Protein AF-0000000084352469 (afdb_homodimer)

Sequence (1058 aa):
MGDYVSKYDEYLSVIFANDKFYKTGNELNQILQEKFQITSSNARKIISRACSKGILQSSHPITFGNGQYVYYKNKTSLSINVIKEITKKNRPPVYHLLNLLDASEGIISYYEGLKITASPLRKEKEKSNTLNEILYMLEYLGVVETTTDSGITYIILSSVSNKVIPLMYQHRSNMIMDCFFIPDVRNWLIKHNFIDNKYIVYRNQTLPSKGAEHNNYIWDAFAYTNTTGYNTTLGNSIERDEKKTLVVLDIVIHRSYMSCDVQGFLRRVQAVRSSATRERKILPIVVYQEISSHAFSQLKSLGFIMLNLGSIFGENIYPIIHKIKEIKSSILNDWGTSEEIVENVDATLSEMEKSGQSINLGNMKGDLFEVLMYPLIKIIHPHASIELGKVLKRKEVDGTHREYEYDVIVRDFQNEEIIVYEFKGKNSKIEIPLKPHDKPNTVKWFFNTTLPFAREELQKQNSFPVKGCYITTARFSADALKVLNNINTHKNVKPETHDVFYDGEKLLQLLEGKREKHIIDVLKKYYIHMGDYVSKYDEYLSVIFANDKFYKTGNELNQILQEKFQITSSNARKIISRACSKGILQSSHPITFGNGQYVYYKNKTSLSINVIKEITKKNRPPVYHLLNLLDASEGIISYYEGLKITASPLRKEKEKSNTLNEILYMLEYLGVVETTTDSGITYIILSSVSNKVIPLMYQHRSNMIMDCFFIPDVRNWLIKHNFIDNKYIVYRNQTLPSKGAEHNNYIWDAFAYTNTTGYNTTLGNSIERDEKKTLVVLDIVIHRSYMSCDVQGFLRRVQAVRSSATRERKILPIVVYQEISSHAFSQLKSLGFIMLNLGSIFGENIYPIIHKIKEIKSSILNDWGTSEEIVENVDATLSEMEKSGQSINLGNMKGDLFEVLMYPLIKIIHPHASIELGKVLKRKEVDGTHREYEYDVIVRDFQNEEIIVYEFKGKNSKIEIPLKPHDKPNTVKWFFNTTLPFAREELQKQNSFPVKGCYITTARFSADALKVLNNINTHKNVKPETHDVFYDGEKLLQLLEGKREKHIIDVLKKYYIH

Organism: NCBI:txid482461

Solvent-accessible surface area (backbone atoms only — not comparable to full-atom values): 55214 Å² total; per-residue (Å²): 132,79,84,75,76,47,74,63,54,53,48,53,46,51,61,41,64,79,35,99,57,72,40,42,49,66,54,49,32,49,51,44,23,69,74,69,70,48,53,69,68,56,29,49,51,50,53,52,50,32,36,75,71,53,60,30,34,62,42,70,92,44,55,58,42,94,80,29,34,40,34,33,47,53,97,58,76,79,45,72,67,57,49,38,62,54,20,53,76,44,32,46,40,59,23,28,43,53,52,48,26,63,74,43,82,29,42,44,41,49,49,54,48,31,38,29,38,42,18,41,79,55,88,79,53,92,85,59,63,38,54,66,59,54,48,49,50,36,39,73,66,59,50,35,46,74,50,72,55,98,90,40,45,32,42,30,33,49,91,48,58,90,55,44,68,68,48,50,54,52,49,52,52,38,40,26,52,35,23,58,49,44,63,30,52,49,50,51,34,39,71,25,24,65,31,68,48,90,63,63,47,56,29,39,51,68,48,49,64,48,55,22,77,54,90,51,32,65,28,43,22,39,35,38,17,54,26,87,29,77,42,80,66,72,57,89,75,69,72,57,69,86,81,36,30,38,32,40,33,49,64,38,48,72,48,67,36,40,52,44,53,50,51,8,50,49,49,43,52,52,51,54,32,65,70,39,95,55,82,52,49,40,43,52,35,38,37,29,66,38,65,37,72,68,26,50,53,52,36,56,63,33,14,35,32,39,44,42,49,42,64,47,60,12,50,57,45,56,63,41,53,54,49,49,54,51,48,52,50,22,61,76,64,66,69,52,51,55,64,55,47,47,50,50,47,47,52,41,52,50,51,32,53,57,20,28,29,49,76,68,36,40,57,50,52,23,53,49,38,51,57,57,45,47,48,53,49,42,67,76,40,73,83,35,50,74,40,71,43,44,72,50,74,44,75,43,95,87,68,48,75,47,70,53,77,34,55,32,39,34,42,31,69,87,79,48,31,29,40,39,37,43,70,44,48,36,54,38,87,42,65,38,36,36,66,49,53,87,39,83,80,16,52,30,15,43,68,67,41,51,44,53,51,46,39,58,61,49,43,72,77,35,86,43,53,51,22,42,30,43,40,32,29,20,36,62,30,73,70,28,44,53,52,49,57,54,49,48,68,35,73,74,37,24,44,94,88,51,66,29,60,27,35,37,67,54,42,50,52,54,34,56,75,67,68,40,61,68,62,49,50,48,40,48,71,73,32,41,119,131,80,83,76,75,48,75,63,54,55,49,54,48,50,56,46,67,76,56,63,73,64,39,42,49,66,54,50,33,48,52,44,22,70,74,70,70,47,52,68,69,56,31,50,50,51,53,53,48,32,37,75,72,52,60,31,36,63,43,71,90,44,56,57,41,94,80,29,35,40,34,29,44,55,95,58,74,79,45,71,68,56,50,37,61,54,19,54,79,45,32,47,42,58,24,28,43,53,51,49,25,63,75,43,83,30,43,43,42,50,48,54,49,32,37,30,38,43,18,42,78,54,85,81,52,94,83,57,63,39,54,66,60,53,48,50,50,35,40,75,68,59,50,35,45,74,51,71,54,96,90,39,45,33,41,28,32,49,89,48,58,91,56,43,67,68,48,50,56,51,49,52,52,38,39,26,52,35,23,57,50,44,63,29,50,50,49,52,34,40,72,25,23,65,30,68,48,91,63,62,48,57,30,39,51,70,46,49,64,46,54,24,75,53,92,50,31,64,28,43,22,39,37,40,17,55,28,88,27,75,42,79,69,72,56,89,77,68,75,56,67,87,78,34,29,37,33,38,34,48,64,38,50,71,47,68,36,38,52,46,52,50,52,9,50,49,50,42,52,50,52,52,32,64,70,38,93,55,84,51,48,40,44,53,34,39,38,28,65,40,66,37,72,67,26,50,53,50,35,56,63,36,15,34,32,37,44,42,48,41,64,48,59,12,49,57,44,54,62,40,54,54,50,48,54,51,49,53,52,22,61,74,64,66,69,50,53,55,64,55,49,49,51,50,49,46,53,41,53,49,50,33,53,57,18,28,29,50,75,64,38,41,57,50,53,22,51,48,38,49,57,57,43,47,49,54,50,43,67,78,39,74,84,35,50,74,38,71,43,43,71,50,73,44,76,43,93,89,68,47,76,48,70,51,77,36,56,32,39,34,44,31,69,88,79,49,31,29,40,40,37,44,71,44,48,38,54,39,89,43,65,38,36,36,67,50,55,86,38,84,80,17,51,30,16,44,68,67,41,51,45,52,52,46,38,59,60,49,42,73,78,35,89,44,55,52,21,40,29,42,40,30,27,21,36,62,30,74,71,29,44,54,51,48,57,53,48,48,68,34,72,74,36,24,45,94,87,52,66,28,60,28,35,37,67,56,43,48,51,53,34,57,74,67,67,41,60,68,61,48,50,48,40,47,72,74,33,41,120

pLDDT: mean 88.47, std 11.23, range [29.95, 98.5]

Radius of gyration: 36.57 Å; Cα contacts (8 Å, |Δi|>4): 1790; chains: 2; bounding box: 92×133×80 Å

Foldseek 3Di:
DPPPCDPLLVVLLVVQVVDVAKDKLVRQLVVCCVVVVDDSVVSSVSVVVCCVVQQKPWLPPFALAPRIIIIHGGPDACDLVNNLVSNVPHPVLLNLLSVVCVVLVFKAWPLVSCLLSVAFQDDDDPRGDHSVNSLVSCVVSQQWDWDDDPRIIMIGGNVCVVVVVVSVVLNLLQLLLQQLCVVLVVVVCCVVQVAVDPDKDAQHNLPSSDFDDDPRGGARMKGWGPPPDPPPPPDPVVPDSPQTEMETEDTHESDAAEPSSLVSNVSNVVVNQVVDPDRHHYAYEYEYQHYDPVNVVSCVVVVHHYHHPCVVQNVLVVVLSVLVSVLVSCVSVVPDDLVSNLVSLLVSLVSCVVSVCCPSSVSSNFVSVLSNCVNVVCLLAVPKDKDAFDKDWDQDPVRDIDIDTFGMWIQRVVQQAIETEAEGQAAQADEAEQDDCVDPRHVNVVPVPVQVVVQVRVCVPGVGQYAAAYEYQYHYDPVNVVVQVVQQPDPSHADPRDGRYYYNVRVLVVCVVVVVVSSNVSCVVRGHD/DPPPCDPLLVVLLVVQVPDDFKDKLVRQLVVCCVVVVDDSVVSSVSVVVSCVVQQKPWLPPFALAPRIIMIGGGPDACDLVNNLVSNVPHPVLLNLLSVVCVVLVFKAWPLVSCLLSVAFQDDDDPPGDHSVNSLVSCVVSQQWDWDDDPRIIMIGGNVCVVVVVVSVLLNLLQLLLQQLCVVLVVVVCCVVQVAVDPDKDAQHNLPSSDFDDDPRGGARMKGWGPPVDPPPDPDPVPPDSQQTEMETEDTHESDAAEPSSLVSNVSNVVVNQVPDPDRHHYAYEYEYQHYDPVSVVSCVVVVHHYHHPCVVQNVLVVVLSVLVSVLVSCVVVVPDDLVSNLVSLLVSLVSCVVSVCCPSSVSSNFVSVLSNCVNVVCLLAVPKDKDAFDKDWDQDPVRDIDIDTFGMWIQRVVQQAIETEAEGQAAQADEAEQDDCVDPRHVNVVPVPVQVVCQVRVCVPGVGQYAAAYEYQYHYDPVNVVVQVVQQVDPSHADPRDGRYYYNVRVLVVCVVVVVVSSNVSCVVRGHD

Secondary structure (DSSP, 8-state):
------HHHHHHHHHHHH----EEHHHHHHHHHHHH---HHHHHHHHHHHHHTTSEEE-TT--SSTT--EEEETT----HHHHHHHHHHH-HHHHHHHHHHHHTTTEEEHHHHHHHHT--SS--STTPPPHHHHHHHHHHTTSEEEEEETTEEEEEEGGGGGGHHHHHHHHHHHHHHHHHTHHHHHHHHHHTTS--SS--EE--SSSTT--EEETTEEESEEEEESTTS-----SSGGG-GGGSEEEEEEEEEEEEE-HHHHHHHHHHHHHHHHHSSS---EEEEEEEEEE-HHHHHHHHHHT-EEEEHHHHH-TTHHHHHHHHHHHHHHHHTT-S-HHHHHHHHHHHHHHHHHHT-TTTTHHHHHHHHHHHHHHHHHHH-TTSEEEEEEEEEEE-TTS-EEEEEEEEEEEETTTTEEEEEEEE---TT-EE-S--SSSSSSHHIIIIIIHHHHHHHHTTT--SPEEEEEEESSEEPHHHHHHHHHHTT-TTTS-SSS-SEE-HHHHHHHHHHTT-HHHHHHHHHHT--/------HHHHHHHHHHHHS-SEEEHHHHHHHHHHHH---HHHHHHHHHHHHHTTSEEE-TT--SSTT--EEEETT----HHHHHHHHHHH-HHHHHHHHHHHHTTTEEEHHHHHHHHT--SS--STTPPPHHHHHHHHHHTTSEEEEEETTEEEEEEGGGGGGHHHHHHHHHHHHHHHHHTHHHHHHHHHHTTS--SS--EE--SSSTT--EEETTEEESEEEEESTTS--S--SS-TT-GGGSEEEEEEEEEEEEE-HHHHHHHHHHHHHHHHHSSS---EEEEEEEEEE-HHHHHHHHHHT-EEEEHHHHH-TTHHHHHHHHHHHHHHHHTT-S-HHHHHHHHHHHHHHHHHHT-TTTTHHHHHHHHHHHHHHHHHHH-TTSEEEEEEEEEEE-TTS-EEEEEEEEEEEETTTTEEEEEEEE---TT-EE-S--SSSSSSHHIIIIIIHHHHHHHHTTT--SPEEEEEEESSEEPHHHHHHHHHHTT-TTTS-SSS-SEE-HHHHHHHHHHTT-HHHHHHHHHHT--

Structure (mmCIF, N/CA/C/O backbone):
data_AF-0000000084352469-model_v1
#
loop_
_entity.id
_entity.type
_entity.pdbx_description
1 polymer 'Restriction endonuclease'
#
loop_
_atom_site.group_PDB
_atom_site.id
_atom_site.type_symbol
_atom_site.label_atom_id
_atom_site.label_alt_id
_atom_site.label_comp_id
_atom_site.label_asym_id
_atom_site.label_entity_id
_atom_site.label_seq_id
_atom_site.pdbx_PDB_ins_code
_atom_site.Cartn_x
_atom_site.Cartn_y
_atom_site.Cartn_z
_atom_site.occupancy
_atom_site.B_iso_or_equiv
_atom_site.auth_seq_id
_atom_site.auth_comp_id
_atom_site.auth_asym_id
_atom_site.auth_atom_id
_atom_site.pdbx_PDB_model_num
ATOM 1 N N . MET A 1 1 ? 43.906 58.094 33.781 1 30.03 1 MET A N 1
ATOM 2 C CA . MET A 1 1 ? 44.281 56.688 34.031 1 30.03 1 MET A CA 1
ATOM 3 C C . MET A 1 1 ? 44.125 55.844 32.781 1 30.03 1 MET A C 1
ATOM 5 O O . MET A 1 1 ? 43.031 55.75 32.219 1 30.03 1 MET A O 1
ATOM 9 N N . GLY A 1 2 ? 44.938 55.844 31.859 1 39.16 2 GLY A N 1
ATOM 10 C CA . GLY A 1 2 ? 45 55.219 30.531 1 39.16 2 GLY A CA 1
ATOM 11 C C . GLY A 1 2 ? 44.562 53.75 30.531 1 39.16 2 GLY A C 1
ATOM 12 O O . GLY A 1 2 ? 45 52.969 31.375 1 39.16 2 GLY A O 1
ATOM 13 N N . ASP A 1 3 ? 43.312 53.344 30.188 1 45.88 3 ASP A N 1
ATOM 14 C CA . ASP A 1 3 ? 42.656 52.031 30.266 1 45.88 3 ASP A CA 1
ATOM 15 C C . ASP A 1 3 ? 43.625 50.938 29.797 1 45.88 3 ASP A C 1
ATOM 17 O O . ASP A 1 3 ? 44.062 50.906 28.656 1 45.88 3 ASP A O 1
ATOM 21 N N . TYR A 1 4 ? 44.625 50.5 30.469 1 51.53 4 TYR A N 1
ATOM 22 C CA . TYR A 1 4 ? 45.531 49.375 30.297 1 51.53 4 TYR A CA 1
ATOM 23 C C . TYR A 1 4 ? 44.781 48.156 29.797 1 51.53 4 TYR A C 1
ATOM 25 O O . TYR A 1 4 ? 43.938 47.594 30.5 1 51.53 4 TYR A O 1
ATOM 33 N N . VAL A 1 5 ? 44.719 48.062 28.484 1 68.5 5 VAL A N 1
ATOM 34 C CA . VAL A 1 5 ? 44.125 46.875 27.844 1 68.5 5 VAL A CA 1
ATOM 35 C C . VAL A 1 5 ? 44.938 45.625 28.219 1 68.5 5 VAL A C 1
ATOM 37 O O . VAL A 1 5 ? 46.125 45.562 27.969 1 68.5 5 VAL A O 1
ATOM 40 N N . SER A 1 6 ? 44.438 44.75 29.109 1 82.94 6 SER A N 1
ATOM 41 C CA . SER A 1 6 ? 45.094 43.5 29.562 1 82.94 6 SER A CA 1
ATOM 42 C C . SER A 1 6 ? 45.438 42.594 28.391 1 82.94 6 SER A C 1
ATOM 44 O O . SER A 1 6 ? 44.844 42.719 27.328 1 82.94 6 SER A O 1
ATOM 46 N N . LYS A 1 7 ? 46.594 41.875 28.469 1 89.38 7 LYS A N 1
ATOM 47 C CA . LYS A 1 7 ? 47 40.906 27.453 1 89.38 7 LYS A CA 1
ATOM 48 C C . LYS A 1 7 ? 45.844 39.969 27.078 1 89.38 7 LYS A C 1
ATOM 50 O O . LYS A 1 7 ? 45.781 39.5 25.953 1 89.38 7 LYS A O 1
ATOM 55 N N . TYR A 1 8 ? 45.031 39.719 28.078 1 90.81 8 TYR A N 1
ATOM 56 C CA . TYR A 1 8 ? 43.906 38.875 27.828 1 90.81 8 TYR A CA 1
ATOM 57 C C . TYR A 1 8 ? 42.875 39.531 26.922 1 90.81 8 TYR A C 1
ATOM 59 O O . TYR A 1 8 ? 42.375 38.938 25.969 1 90.81 8 TYR A O 1
ATOM 67 N N . ASP A 1 9 ? 42.625 40.875 27.172 1 90.19 9 ASP A N 1
ATOM 68 C CA . ASP A 1 9 ? 41.656 41.625 26.375 1 90.19 9 ASP A CA 1
ATOM 69 C C . ASP A 1 9 ? 42.125 41.75 24.922 1 90.19 9 ASP A C 1
ATOM 71 O O . ASP A 1 9 ? 41.312 41.688 24.016 1 90.19 9 ASP A O 1
ATOM 75 N N . GLU A 1 10 ? 43.344 41.938 24.734 1 88.25 10 GLU A N 1
ATOM 76 C CA . GLU A 1 10 ? 43.906 42.031 23.391 1 88.25 10 GLU A CA 1
ATOM 77 C C . GLU A 1 10 ? 43.75 40.719 22.656 1 88.25 10 GLU A C 1
ATOM 79 O O . GLU A 1 10 ? 43.406 40.688 21.469 1 88.25 10 GLU A O 1
ATOM 84 N N . TYR A 1 11 ? 44 39.656 23.375 1 90.75 11 TYR A N 1
ATOM 85 C CA . TYR A 1 11 ? 43.906 38.344 22.75 1 90.75 11 TYR A CA 1
ATOM 86 C C . TYR A 1 11 ? 42.469 38 22.375 1 90.75 11 TYR A C 1
ATOM 88 O O . TYR A 1 11 ? 42.219 37.469 21.281 1 90.75 11 TYR A O 1
ATOM 96 N N . LEU A 1 12 ? 41.594 38.25 23.219 1 89.5 12 LEU A N 1
ATOM 97 C CA . LEU A 1 12 ? 40.156 38 22.953 1 89.5 12 LEU A CA 1
ATOM 98 C C . LEU A 1 12 ? 39.688 38.844 21.781 1 89.5 12 LEU A C 1
ATOM 100 O O . LEU A 1 12 ? 38.875 38.344 20.969 1 89.5 12 LEU A O 1
ATOM 104 N N . SER A 1 13 ? 40.156 40.031 21.719 1 85.44 13 SER A N 1
ATOM 105 C CA . SER A 1 13 ? 39.781 40.906 20.594 1 85.44 13 SER A CA 1
ATOM 106 C C . SER A 1 13 ? 40.281 40.344 19.281 1 85.44 13 SER A C 1
ATOM 108 O O . SER A 1 13 ? 39.625 40.438 18.25 1 85.44 13 SER A O 1
ATOM 110 N N . VAL A 1 14 ? 41.406 39.719 19.328 1 84.75 14 VAL A N 1
ATOM 111 C CA . VAL A 1 14 ? 42.031 39.156 18.125 1 84.75 14 VAL A CA 1
ATOM 112 C C . VAL A 1 14 ? 41.25 37.906 17.688 1 84.75 14 VAL A C 1
ATOM 114 O O . VAL A 1 14 ? 41.031 37.688 16.5 1 84.75 14 VAL A O 1
ATOM 117 N N . ILE A 1 15 ? 40.875 37.062 18.688 1 84.62 15 ILE A N 1
ATOM 118 C CA . ILE A 1 15 ? 40.125 35.844 18.391 1 84.62 15 ILE A CA 1
ATOM 119 C C . ILE A 1 15 ? 38.844 36.156 17.672 1 84.62 15 ILE A C 1
ATOM 121 O O . ILE A 1 15 ? 38.438 35.469 16.734 1 84.62 15 ILE A O 1
ATOM 125 N N . PHE A 1 16 ? 38.188 37.219 18.031 1 84.19 16 PHE A N 1
ATOM 126 C CA . PHE A 1 16 ? 36.844 37.531 17.5 1 84.19 16 PHE A CA 1
ATOM 127 C C . PHE A 1 16 ? 36.938 38.562 16.391 1 84.19 16 PHE A C 1
ATOM 129 O O . PHE A 1 16 ? 35.938 38.906 15.766 1 84.19 16 PHE A O 1
ATOM 136 N N . ALA A 1 17 ? 38.156 39.281 16.172 1 72.56 17 ALA A N 1
ATOM 137 C CA . ALA A 1 17 ? 38.344 40.188 15.047 1 72.56 17 ALA A CA 1
ATOM 138 C C . ALA A 1 17 ? 38.406 39.438 13.727 1 72.56 17 ALA A C 1
ATOM 140 O O . ALA A 1 17 ? 37.906 39.938 12.703 1 72.56 17 ALA A O 1
ATOM 141 N N . ASN A 1 18 ? 39.219 38.531 13.664 1 57.09 18 ASN A N 1
ATOM 142 C CA . ASN A 1 18 ? 39.438 37.781 12.43 1 57.09 18 ASN A CA 1
ATOM 143 C C . ASN A 1 18 ? 38.219 36.906 12.078 1 57.09 18 ASN A C 1
ATOM 145 O O . ASN A 1 18 ? 38.062 36.5 10.922 1 57.09 18 ASN A O 1
ATOM 149 N N . ASP A 1 19 ? 37.625 36.375 13.117 1 52.66 19 ASP A N 1
ATOM 150 C CA . ASP A 1 19 ? 36.719 35.281 12.844 1 52.66 19 ASP A CA 1
ATOM 151 C C . ASP A 1 19 ? 35.281 35.75 12.992 1 52.66 19 ASP A C 1
ATOM 153 O O . ASP A 1 19 ? 34.906 36.375 13.992 1 52.66 19 ASP A O 1
ATOM 157 N N . LYS A 1 20 ? 34.531 35.969 12.023 1 56.22 20 LYS A N 1
ATOM 158 C CA . LYS A 1 20 ? 33.125 36.188 11.914 1 56.22 20 LYS A CA 1
ATOM 159 C C . LYS A 1 20 ? 32.344 35.562 13.07 1 56.22 20 LYS A C 1
ATOM 161 O O . LYS A 1 20 ? 31.125 35.562 13.086 1 56.22 20 LYS A O 1
ATOM 166 N N . PHE A 1 21 ? 32.906 34.469 13.953 1 67.25 21 PHE A N 1
ATOM 167 C CA . PHE A 1 21 ? 32.281 33.25 14.484 1 67.25 21 PHE A CA 1
ATOM 168 C C . PHE A 1 21 ? 32 33.406 15.977 1 67.25 21 PHE A C 1
ATOM 170 O O . PHE A 1 21 ? 32.531 34.312 16.625 1 67.25 21 PHE A O 1
ATOM 177 N N . TYR A 1 22 ? 31.172 32.906 16.656 1 78.31 22 TYR A N 1
ATOM 178 C CA . TYR A 1 22 ? 30.812 32.656 18.047 1 78.31 22 TYR A CA 1
ATOM 179 C C . TYR A 1 22 ? 31.703 31.562 18.641 1 78.31 22 TYR A C 1
ATOM 181 O O . TYR A 1 22 ? 32.375 30.844 17.906 1 78.31 22 TYR A O 1
ATOM 189 N N . LYS A 1 23 ? 32.031 31.703 20.016 1 86.12 23 LYS A N 1
ATOM 190 C CA . LYS A 1 23 ? 32.656 30.609 20.766 1 86.12 23 LYS A CA 1
ATOM 191 C C . LYS A 1 23 ? 31.797 30.219 21.969 1 86.12 23 LYS A C 1
ATOM 193 O O . LYS A 1 23 ? 31.219 31.078 22.625 1 86.12 23 LYS A O 1
ATOM 198 N N . THR A 1 24 ? 31.766 28.938 22.188 1 87.88 24 THR A N 1
ATOM 199 C CA . THR A 1 24 ? 31.094 28.5 23.406 1 87.88 24 THR A CA 1
ATOM 200 C C . THR A 1 24 ? 31.953 28.781 24.625 1 87.88 24 THR A C 1
ATOM 202 O O . THR A 1 24 ? 33.156 28.969 24.516 1 87.88 24 THR A O 1
ATOM 205 N N . GLY A 1 25 ? 31.297 28.844 25.734 1 87.56 25 GLY A N 1
ATOM 206 C CA . GLY A 1 25 ? 32.062 29.047 26.969 1 87.56 25 GLY A CA 1
ATOM 207 C C . GLY A 1 25 ? 33.156 28.047 27.156 1 87.56 25 GLY A C 1
ATOM 208 O O . GLY A 1 25 ? 34.281 28.422 27.531 1 87.56 25 GLY A O 1
ATOM 209 N N . ASN A 1 26 ? 32.844 26.859 26.812 1 87.69 26 ASN A N 1
ATOM 210 C CA . ASN A 1 26 ? 33.844 25.797 26.953 1 87.69 26 ASN A CA 1
ATOM 211 C C . ASN A 1 26 ? 35 25.984 25.969 1 87.69 26 ASN A C 1
ATOM 213 O O . ASN A 1 26 ? 36.156 25.797 26.328 1 87.69 26 ASN A O 1
ATOM 217 N N . GLU A 1 27 ? 34.688 26.297 24.812 1 88.62 27 GLU A N 1
ATOM 218 C CA . GLU A 1 27 ? 35.719 26.516 23.797 1 88.62 27 GLU A CA 1
ATOM 219 C C . GLU A 1 27 ? 36.594 27.688 24.172 1 88.62 27 GLU A C 1
ATOM 221 O O . GLU A 1 27 ? 37.844 27.594 24.047 1 88.62 27 GLU A O 1
ATOM 226 N N . LEU A 1 28 ? 36 28.719 24.547 1 90.44 28 LEU A N 1
ATOM 227 C CA . LEU A 1 28 ? 36.75 29.922 24.906 1 90.44 28 LEU A CA 1
ATOM 228 C C . LEU A 1 28 ? 37.625 29.672 26.125 1 90.44 28 LEU A C 1
ATOM 230 O O . LEU A 1 28 ? 38.75 30.141 26.203 1 90.44 28 LEU A O 1
ATOM 234 N N . ASN A 1 29 ? 37.062 28.969 27.078 1 93.06 29 ASN A N 1
ATOM 235 C CA . ASN A 1 29 ? 37.812 28.578 28.281 1 93.06 29 ASN A CA 1
ATOM 236 C C . ASN A 1 29 ? 39.031 27.75 27.938 1 93.06 29 ASN A C 1
ATOM 238 O O . ASN A 1 29 ? 40.125 28.031 28.422 1 93.06 29 ASN A O 1
ATOM 242 N N . GLN A 1 30 ? 38.844 26.844 27.047 1 93.5 30 GLN A N 1
ATOM 243 C CA . GLN A 1 30 ? 39.938 25.984 26.641 1 93.5 30 GLN A CA 1
ATOM 244 C C . GLN A 1 30 ? 41 26.766 25.875 1 93.5 30 GLN A C 1
ATOM 246 O O . GLN A 1 30 ? 42.188 26.562 26.094 1 93.5 30 GLN A O 1
ATOM 251 N N . ILE A 1 31 ? 40.562 27.562 25.031 1 92.44 31 ILE A N 1
ATOM 252 C CA . ILE A 1 31 ? 41.469 28.375 24.234 1 92.44 31 ILE A CA 1
ATOM 253 C C . ILE A 1 31 ? 42.344 29.234 25.141 1 92.44 31 ILE A C 1
ATOM 255 O O . ILE A 1 31 ? 43.531 29.344 24.938 1 92.44 31 ILE A O 1
ATOM 259 N N . LEU A 1 32 ? 41.75 29.828 26.156 1 94.06 32 LEU A N 1
ATOM 260 C CA . LEU A 1 32 ? 42.469 30.703 27.078 1 94.06 32 LEU A CA 1
ATOM 261 C C . LEU A 1 32 ? 43.438 29.891 27.953 1 94.06 32 LEU A C 1
ATOM 263 O O . LEU A 1 32 ? 44.562 30.344 28.219 1 94.06 32 LEU A O 1
ATOM 267 N N . GLN A 1 33 ? 42.938 28.703 28.312 1 95.12 33 GLN A N 1
ATOM 268 C CA . GLN A 1 33 ? 43.812 27.828 29.109 1 95.12 33 GLN A CA 1
ATOM 269 C C . GLN A 1 33 ? 45.062 27.438 28.328 1 95.12 33 GLN A C 1
ATOM 271 O O . GLN A 1 33 ? 46.156 27.453 28.859 1 95.12 33 GLN A O 1
ATOM 276 N N . GLU A 1 34 ? 44.844 27.094 27.172 1 94.38 34 GLU A N 1
ATOM 277 C CA . GLU A 1 34 ? 45.938 26.625 26.344 1 94.38 34 GLU A CA 1
ATOM 278 C C . GLU A 1 34 ? 46.906 27.766 26 1 94.38 34 GLU A C 1
ATOM 280 O O . GLU A 1 34 ? 48.125 27.578 26 1 94.38 34 GLU A O 1
ATOM 285 N N . LYS A 1 35 ? 46.406 28.828 25.734 1 93.69 35 LYS A N 1
ATOM 286 C CA . LYS A 1 35 ? 47.219 29.953 25.281 1 93.69 35 LYS A CA 1
ATOM 287 C C . LYS A 1 35 ? 48 30.562 26.453 1 93.69 35 LYS A C 1
ATOM 289 O O . LYS A 1 35 ? 49.188 30.906 26.297 1 93.69 35 LYS A O 1
ATOM 294 N N . PHE A 1 36 ? 47.375 30.719 27.656 1 94.69 36 PHE A N 1
ATOM 295 C CA . PHE A 1 36 ? 47.969 31.5 28.734 1 94.69 36 PHE A CA 1
ATOM 296 C C . PHE A 1 36 ? 48.344 30.594 29.906 1 94.69 36 PHE A C 1
ATOM 298 O O . PHE A 1 36 ? 48.844 31.062 30.922 1 94.69 36 PHE A O 1
ATOM 305 N N . GLN A 1 37 ? 48.031 29.234 29.812 1 93.94 37 GLN A N 1
ATOM 306 C CA . GLN A 1 37 ? 48.344 28.25 30.844 1 93.94 37 GLN A CA 1
ATOM 307 C C . GLN A 1 37 ? 47.75 28.656 32.188 1 93.94 37 GLN A C 1
ATOM 309 O O . GLN A 1 37 ? 48.469 28.719 33.188 1 93.94 37 GLN A O 1
ATOM 314 N N . ILE A 1 38 ? 46.562 29.031 32.125 1 94.38 38 ILE A N 1
ATOM 315 C CA . ILE A 1 38 ? 45.812 29.422 33.344 1 94.38 38 ILE A CA 1
ATOM 316 C C . ILE A 1 38 ? 44.812 28.328 33.688 1 94.38 38 ILE A C 1
ATOM 318 O O . ILE A 1 38 ? 44.562 27.406 32.906 1 94.38 38 ILE A O 1
ATOM 322 N N . THR A 1 39 ? 44.344 28.406 34.906 1 94.44 39 THR A N 1
ATOM 323 C CA . THR A 1 39 ? 43.344 27.453 35.344 1 94.44 39 THR A CA 1
ATOM 324 C C . THR A 1 39 ? 42 27.766 34.719 1 94.44 39 THR A C 1
ATOM 326 O O . THR A 1 39 ? 41.75 28.875 34.281 1 94.44 39 THR A O 1
ATOM 329 N N . SER A 1 40 ? 41.094 26.797 34.719 1 94.94 40 SER A N 1
ATOM 330 C CA . SER A 1 40 ? 39.75 26.953 34.219 1 94.94 40 SER A CA 1
ATOM 331 C C . SER A 1 40 ? 39 28.078 34.938 1 94.94 40 SER A C 1
ATOM 333 O O . SER A 1 40 ? 38.281 28.844 34.281 1 94.94 40 SER A O 1
ATOM 335 N N . SER A 1 41 ? 39.188 28.156 36.188 1 93.69 41 SER A N 1
ATOM 336 C CA . SER A 1 41 ? 38.531 29.172 37 1 93.69 41 SER A CA 1
ATOM 337 C C . SER A 1 41 ? 39 30.578 36.625 1 93.69 41 SER A C 1
ATOM 339 O O . SER A 1 41 ? 38.188 31.5 36.531 1 93.69 41 SER A O 1
ATOM 341 N N . ASN A 1 42 ? 40.281 30.719 36.438 1 93.31 42 ASN A N 1
ATOM 342 C CA . ASN A 1 42 ? 40.812 32 36.031 1 93.31 42 ASN A CA 1
ATOM 343 C C . ASN A 1 42 ? 40.344 32.406 34.625 1 93.31 42 ASN A C 1
ATOM 345 O O . ASN A 1 42 ? 40.031 33.562 34.375 1 93.31 42 ASN A O 1
ATOM 349 N N . ALA A 1 43 ? 40.344 31.422 33.781 1 95.06 43 ALA A N 1
ATOM 350 C CA . ALA A 1 43 ? 39.875 31.672 32.438 1 95.06 43 ALA A CA 1
ATOM 351 C C . ALA A 1 43 ? 38.438 32.188 32.438 1 95.06 43 ALA A C 1
ATOM 353 O O . ALA A 1 43 ? 38.094 33.125 31.719 1 95.06 43 ALA A O 1
ATOM 354 N N . ARG A 1 44 ? 37.594 31.625 33.25 1 93.19 44 ARG A N 1
ATOM 355 C CA . ARG A 1 44 ? 36.188 32.031 33.344 1 93.19 44 ARG A CA 1
ATOM 356 C C . ARG A 1 44 ? 36.062 33.469 33.844 1 93.19 44 ARG A C 1
ATOM 358 O O . ARG A 1 44 ? 35.219 34.219 33.375 1 93.19 44 ARG A O 1
ATOM 365 N N . LYS A 1 45 ? 36.906 33.875 34.75 1 93.38 45 LYS A N 1
ATOM 366 C CA . LYS A 1 45 ? 36.906 35.219 35.281 1 93.38 45 LYS A CA 1
ATOM 367 C C . LYS A 1 45 ? 37.344 36.219 34.188 1 93.38 45 LYS A C 1
ATOM 369 O O . LYS A 1 45 ? 36.781 37.312 34.125 1 93.38 45 LYS A O 1
ATOM 374 N N . ILE A 1 46 ? 38.281 35.781 33.469 1 93.25 46 ILE A N 1
ATOM 375 C CA . ILE A 1 46 ? 38.75 36.625 32.375 1 93.25 46 ILE A CA 1
ATOM 376 C C . ILE A 1 46 ? 37.625 36.875 31.375 1 93.25 46 ILE A C 1
ATOM 378 O O . ILE A 1 46 ? 37.438 38 30.938 1 93.25 46 ILE A O 1
ATOM 382 N N . ILE A 1 47 ? 36.938 35.812 31.031 1 93.5 47 ILE A N 1
ATOM 383 C CA . ILE A 1 47 ? 35.844 35.906 30.078 1 93.5 47 ILE A CA 1
ATOM 384 C C . ILE A 1 47 ? 34.75 36.844 30.656 1 93.5 47 ILE A C 1
ATOM 386 O O . ILE A 1 47 ? 34.25 37.719 29.953 1 93.5 47 ILE A O 1
ATOM 390 N N . SER A 1 48 ? 34.438 36.688 31.922 1 91.75 48 SER A N 1
ATOM 391 C CA . SER A 1 48 ? 33.438 37.5 32.594 1 91.75 48 SER A CA 1
ATOM 392 C C . SER A 1 48 ? 33.812 38.969 32.594 1 91.75 48 SER A C 1
ATOM 394 O O . SER A 1 48 ? 32.969 39.844 32.344 1 91.75 48 SER A O 1
ATOM 396 N N . ARG A 1 49 ? 35.062 39.25 32.844 1 91.81 49 ARG A N 1
ATOM 397 C CA . ARG A 1 49 ? 35.562 40.625 32.875 1 91.81 49 ARG A CA 1
ATOM 398 C C . ARG A 1 49 ? 35.531 41.25 31.484 1 91.81 49 ARG A C 1
ATOM 400 O O . ARG A 1 49 ? 35.219 42.438 31.328 1 91.81 49 ARG A O 1
ATOM 407 N N . ALA A 1 50 ? 35.906 40.406 30.547 1 91.62 50 ALA A N 1
ATOM 408 C CA . ALA A 1 50 ? 35.875 40.906 29.172 1 91.62 50 ALA A CA 1
ATOM 409 C C . ALA A 1 50 ? 34.469 41.312 28.766 1 91.62 50 ALA A C 1
ATOM 411 O O . ALA A 1 50 ? 34.281 42.281 28.031 1 91.62 50 ALA A O 1
ATOM 412 N N . CYS A 1 51 ? 33.469 40.531 29.156 1 90.56 51 CYS A N 1
ATOM 413 C CA . CYS A 1 51 ? 32.094 40.875 28.859 1 90.56 51 CYS A CA 1
ATOM 414 C C . CYS A 1 51 ? 31.688 42.188 29.562 1 90.56 51 CYS A C 1
ATOM 416 O O . CYS A 1 51 ? 31.016 43.031 28.969 1 90.56 51 CYS A O 1
ATOM 418 N N . SER A 1 52 ? 32.125 42.375 30.812 1 89.62 52 SER A N 1
ATOM 419 C CA . SER A 1 52 ? 31.812 43.562 31.578 1 89.62 52 SER A CA 1
ATOM 420 C C . SER A 1 52 ? 32.438 44.812 30.938 1 89.62 52 SER A C 1
ATOM 422 O O . SER A 1 52 ? 31.859 45.906 31 1 89.62 52 SER A O 1
ATOM 424 N N . LYS A 1 53 ? 33.562 44.625 30.266 1 88.31 53 LYS A N 1
ATOM 425 C CA . LYS A 1 53 ? 34.281 45.719 29.625 1 88.31 53 LYS A CA 1
ATOM 426 C C . LYS A 1 53 ? 33.75 46 28.234 1 88.31 53 LYS A C 1
ATOM 428 O O . LYS A 1 53 ? 34.125 46.969 27.594 1 88.31 53 LYS A O 1
ATOM 433 N N . GLY A 1 54 ? 32.875 45.062 27.797 1 86.5 54 GLY A N 1
ATOM 434 C CA . GLY A 1 54 ? 32.281 45.25 26.484 1 86.5 54 GLY A CA 1
ATOM 435 C C . GLY A 1 54 ? 33.156 44.75 25.359 1 86.5 54 GLY A C 1
ATOM 436 O O . GLY A 1 54 ? 32.969 45.156 24.203 1 86.5 54 GLY A O 1
ATOM 437 N N . ILE A 1 55 ? 34.156 44 25.688 1 85.69 55 ILE A N 1
ATOM 438 C CA . ILE A 1 55 ? 35.031 43.438 24.672 1 85.69 55 ILE A CA 1
ATOM 439 C C . ILE A 1 55 ? 34.312 42.281 23.938 1 85.69 55 ILE A C 1
ATOM 441 O O . ILE A 1 55 ? 34.469 42.125 22.734 1 85.69 55 ILE A O 1
ATOM 445 N N . LEU A 1 56 ? 33.625 41.5 24.719 1 87.75 56 LEU A N 1
ATOM 446 C CA . LEU A 1 56 ? 32.812 40.406 24.234 1 87.75 56 LEU A CA 1
ATOM 447 C C . LEU A 1 56 ? 31.359 40.594 24.688 1 87.75 56 LEU A C 1
ATOM 449 O O . LEU A 1 56 ? 31.094 41.281 25.672 1 87.75 56 LEU A O 1
ATOM 453 N N . GLN A 1 57 ? 30.5 40 23.938 1 86.94 57 GLN A N 1
ATOM 454 C CA . GLN A 1 57 ? 29.109 39.875 24.344 1 86.94 57 GLN A CA 1
ATOM 455 C C . GLN A 1 57 ? 28.75 38.438 24.672 1 86.94 57 GLN A C 1
ATOM 457 O O . GLN A 1 57 ? 29.266 37.5 24.047 1 86.94 57 GLN A O 1
ATOM 462 N N . SER A 1 58 ? 28.047 38.312 25.672 1 87.75 58 SER A N 1
ATOM 463 C CA . SER A 1 58 ? 27.562 37 26.094 1 87.75 58 SER A CA 1
ATOM 464 C C . SER A 1 58 ? 26.094 36.812 25.75 1 87.75 58 SER A C 1
ATOM 466 O O . SER A 1 58 ? 25.328 37.781 25.734 1 87.75 58 SER A O 1
ATOM 468 N N . SER A 1 59 ? 25.719 35.531 25.453 1 84.94 59 SER A N 1
ATOM 469 C CA . SER A 1 59 ? 24.312 35.219 25.219 1 84.94 59 SER A CA 1
ATOM 470 C C . SER A 1 59 ? 23.516 35.219 26.516 1 84.94 59 SER A C 1
ATOM 472 O O . SER A 1 59 ? 22.312 35 26.516 1 84.94 59 SER A O 1
ATOM 474 N N . HIS A 1 60 ? 24.25 35.438 27.641 1 84.69 60 HIS A N 1
ATOM 475 C CA . HIS A 1 60 ? 23.547 35.5 28.922 1 84.69 60 HIS A CA 1
ATOM 476 C C . HIS A 1 60 ? 22.328 36.406 28.844 1 84.69 60 HIS A C 1
ATOM 478 O O . HIS A 1 60 ? 22.422 37.531 28.297 1 84.69 60 HIS A O 1
ATOM 484 N N . PRO A 1 61 ? 21.172 35.781 29.25 1 86 61 PRO A N 1
ATOM 485 C CA . PRO A 1 61 ? 20.922 34.594 30.094 1 86 61 PRO A CA 1
ATOM 486 C C . PRO A 1 61 ? 20.562 33.344 29.281 1 86 61 PRO A C 1
ATOM 488 O O . PRO A 1 61 ? 20.203 32.312 29.859 1 86 61 PRO A O 1
ATOM 491 N N . ILE A 1 62 ? 20.641 33.469 28 1 84 62 ILE A N 1
ATOM 492 C CA . ILE A 1 62 ? 20.234 32.375 27.141 1 84 62 ILE A CA 1
ATOM 493 C C . ILE A 1 62 ? 21.391 31.375 27.016 1 84 62 ILE A C 1
ATOM 495 O O . ILE A 1 62 ? 22.516 31.75 26.672 1 84 62 ILE A O 1
ATOM 499 N N . THR A 1 63 ? 21.078 30.156 27.297 1 85.19 63 THR A N 1
ATOM 500 C CA . THR A 1 63 ? 22.078 29.109 27.156 1 85.19 63 THR A CA 1
ATOM 501 C C . THR A 1 63 ? 21.828 28.297 25.891 1 85.19 63 THR A C 1
ATOM 503 O O . THR A 1 63 ? 20.703 28.188 25.422 1 85.19 63 THR A O 1
ATOM 506 N N . PHE A 1 64 ? 22.891 27.828 25.281 1 83.94 64 PHE A N 1
ATOM 507 C CA . PHE A 1 64 ? 22.828 27.016 24.078 1 83.94 64 PHE A CA 1
ATOM 508 C C . PHE A 1 64 ? 23.172 25.562 24.391 1 83.94 64 PHE A C 1
ATOM 510 O O . PHE A 1 64 ? 23.969 24.953 23.672 1 83.94 64 PHE A O 1
ATOM 517 N N . GLY A 1 65 ? 22.547 25.078 25.438 1 75 65 GLY A N 1
ATOM 518 C CA . GLY A 1 65 ? 22.734 23.688 25.844 1 75 65 GLY A CA 1
ATOM 519 C C . GLY A 1 65 ? 23.672 23.547 27.031 1 75 65 GLY A C 1
ATOM 520 O O . GLY A 1 65 ? 24.656 24.25 27.141 1 75 65 GLY A O 1
ATOM 521 N N . ASN A 1 66 ? 23.406 22.656 27.891 1 73.88 66 ASN A N 1
ATOM 522 C CA . ASN A 1 66 ? 24.219 22.281 29.047 1 73.88 66 ASN A CA 1
ATOM 523 C C . ASN A 1 66 ? 24.656 23.5 29.828 1 73.88 66 ASN A C 1
ATOM 525 O O . ASN A 1 66 ? 25.828 23.625 30.203 1 73.88 66 ASN A O 1
ATOM 529 N N . GLY A 1 67 ? 23.828 24.5 29.859 1 76.69 67 GLY A N 1
ATOM 530 C CA . GLY A 1 67 ? 24.125 25.688 30.656 1 76.69 67 GLY A CA 1
ATOM 531 C C . GLY A 1 67 ? 25.219 26.547 30.047 1 76.69 67 GLY A C 1
ATOM 532 O O . GLY A 1 67 ? 25.75 27.438 30.703 1 76.69 67 GLY A O 1
ATOM 533 N N . GLN A 1 68 ? 25.484 26.312 28.797 1 81.69 68 GLN A N 1
ATOM 534 C CA . GLN A 1 68 ? 26.609 27.016 28.172 1 81.69 68 GLN A CA 1
ATOM 535 C C . GLN A 1 68 ? 26.141 28.281 27.469 1 81.69 68 GLN A C 1
ATOM 537 O O . GLN A 1 68 ? 25.188 28.25 26.688 1 81.69 68 GLN A O 1
ATOM 542 N N . TYR A 1 69 ? 26.828 29.328 27.812 1 88.56 69 TYR A N 1
ATOM 543 C CA . TYR A 1 69 ? 26.656 30.578 27.078 1 88.56 69 TYR A CA 1
ATOM 544 C C . TYR A 1 69 ? 27.547 30.609 25.844 1 88.56 69 TYR A C 1
ATOM 546 O O . TYR A 1 69 ? 28.531 29.875 25.766 1 88.56 69 TYR A O 1
ATOM 554 N N . VAL A 1 70 ? 27.125 31.359 24.906 1 88.69 70 VAL A N 1
ATOM 555 C CA . VAL A 1 70 ? 27.984 31.625 23.75 1 88.69 70 VAL A CA 1
ATOM 556 C C . VAL A 1 70 ? 28.453 33.062 23.781 1 88.69 70 VAL A C 1
ATOM 558 O O . VAL A 1 70 ? 27.766 33.969 24.297 1 88.69 70 VAL A O 1
ATOM 561 N N . TYR A 1 71 ? 29.656 33.219 23.328 1 88.44 71 TYR A N 1
ATOM 562 C CA . TYR A 1 71 ? 30.281 34.562 23.312 1 88.44 71 TYR A CA 1
ATOM 563 C C . TYR A 1 71 ? 30.594 35 21.891 1 88.44 71 TYR A C 1
ATOM 565 O O . TYR A 1 71 ? 30.969 34.188 21.047 1 88.44 71 TYR A O 1
ATOM 573 N N . TYR A 1 72 ? 30.359 36.188 21.625 1 84.75 72 TYR A N 1
ATOM 574 C CA . TYR A 1 72 ? 30.578 36.75 20.297 1 84.75 72 TYR A CA 1
ATOM 575 C C . TYR A 1 72 ? 31 38.219 20.391 1 84.75 72 TYR A C 1
ATOM 577 O O . TYR A 1 72 ? 31.062 38.781 21.484 1 84.75 72 TYR A O 1
ATOM 585 N N . LYS A 1 73 ? 31.391 38.719 19.125 1 79.31 73 LYS A N 1
ATOM 586 C CA . LYS A 1 73 ? 31.953 40.094 19.078 1 79.31 73 LYS A CA 1
ATOM 587 C C . LYS A 1 73 ? 30.922 41.125 19.531 1 79.31 73 LYS A C 1
ATOM 589 O O . LYS A 1 73 ? 29.734 40.969 19.266 1 79.31 73 LYS A O 1
ATOM 594 N N . ASN A 1 74 ? 31.453 42.156 20.125 1 73.81 74 ASN A N 1
ATOM 595 C CA . ASN A 1 74 ? 30.609 43.25 20.609 1 73.81 74 ASN A CA 1
ATOM 596 C C . ASN A 1 74 ? 29.875 43.938 19.469 1 73.81 74 ASN A C 1
ATOM 598 O O . ASN A 1 74 ? 30.422 44.094 18.375 1 73.81 74 ASN A O 1
ATOM 602 N N . LYS A 1 75 ? 28.562 44.25 19.578 1 65.25 75 LYS A N 1
ATOM 603 C CA . LYS A 1 75 ? 27.688 45 18.672 1 65.25 75 LYS A CA 1
ATOM 604 C C . LYS A 1 75 ? 27.25 44.156 17.5 1 65.25 75 LYS A C 1
ATOM 606 O O . LYS A 1 75 ? 26.922 44.656 16.422 1 65.25 75 LYS A O 1
ATOM 611 N N . THR A 1 76 ? 27.547 42.906 17.625 1 68.31 76 THR A N 1
ATOM 612 C CA . THR A 1 76 ? 27.031 42.031 16.578 1 68.31 76 THR A CA 1
ATOM 613 C C . THR A 1 76 ? 25.812 41.25 17.078 1 68.31 76 THR A C 1
ATOM 615 O O . THR A 1 76 ? 25.734 40.906 18.25 1 68.31 76 THR A O 1
ATOM 618 N N . SER A 1 77 ? 24.703 41.312 16.359 1 68.75 77 SER A N 1
ATOM 619 C CA . SER A 1 77 ? 23.547 40.5 16.672 1 68.75 77 SER A CA 1
ATOM 620 C C . SER A 1 77 ? 23.688 39.094 16.109 1 68.75 77 SER A C 1
ATOM 622 O O . SER A 1 77 ? 24.406 38.875 15.125 1 68.75 77 SER A O 1
ATOM 624 N N . LEU A 1 78 ? 23.25 38.188 17 1 78 78 LEU A N 1
ATOM 625 C CA . LEU A 1 78 ? 23.281 36.812 16.5 1 78 78 LEU A CA 1
ATOM 626 C C . LEU A 1 78 ? 22.297 36.625 15.352 1 78 78 LEU A C 1
ATOM 628 O O . LEU A 1 78 ? 21.078 36.625 15.57 1 78 78 LEU A O 1
ATOM 632 N N . SER A 1 79 ? 22.812 36.656 14.211 1 80.5 79 SER A N 1
ATOM 633 C CA . SER A 1 79 ? 21.953 36.406 13.062 1 80.5 79 SER A CA 1
ATOM 634 C C . SER A 1 79 ? 21.359 35 13.125 1 80.5 79 SER A C 1
ATOM 636 O O . SER A 1 79 ? 21.859 34.156 13.859 1 80.5 79 SER A O 1
ATOM 638 N N . ILE A 1 80 ? 20.281 34.75 12.492 1 86.75 80 ILE A N 1
ATOM 639 C CA . ILE A 1 80 ? 19.609 33.469 12.461 1 86.75 80 ILE A CA 1
ATOM 640 C C . ILE A 1 80 ? 20.578 32.375 11.984 1 86.75 80 ILE A C 1
ATOM 642 O O . ILE A 1 80 ? 20.547 31.25 12.469 1 86.75 80 ILE A O 1
ATOM 646 N N . ASN A 1 81 ? 21.453 32.719 11.094 1 85.38 81 ASN A N 1
ATOM 647 C CA . ASN A 1 81 ? 22.406 31.766 10.562 1 85.38 81 ASN A CA 1
ATOM 648 C C . ASN A 1 81 ? 23.422 31.344 11.625 1 85.38 81 ASN A C 1
ATOM 650 O O . ASN A 1 81 ? 23.828 30.172 11.68 1 85.38 81 ASN A O 1
ATOM 654 N N . VAL A 1 82 ? 23.828 32.281 12.398 1 83.81 82 VAL A N 1
ATOM 655 C CA . VAL A 1 82 ? 24.781 31.984 13.469 1 83.81 82 VAL A CA 1
ATOM 656 C C . VAL A 1 82 ? 24.109 31.125 14.531 1 83.81 82 VAL A C 1
ATOM 658 O O . VAL A 1 82 ? 24.719 30.172 15.039 1 83.81 82 VAL A O 1
ATOM 661 N N . ILE A 1 83 ? 22.891 31.438 14.844 1 88.88 83 ILE A N 1
ATOM 662 C CA . ILE A 1 83 ? 22.156 30.656 15.82 1 88.88 83 ILE A CA 1
ATOM 663 C C . ILE A 1 83 ? 22 29.219 15.328 1 88.88 83 ILE A C 1
ATOM 665 O O . ILE A 1 83 ? 22.172 28.281 16.094 1 88.88 83 ILE A O 1
ATOM 669 N N . LYS A 1 84 ? 21.688 29.016 14.094 1 91 84 LYS A N 1
ATOM 670 C CA . LYS A 1 84 ? 21.562 27.688 13.5 1 91 84 LYS A CA 1
ATOM 671 C C . LYS A 1 84 ? 22.875 26.922 13.617 1 91 84 LYS A C 1
ATOM 673 O O . LYS A 1 84 ? 22.875 25.734 13.969 1 91 84 LYS A O 1
ATOM 678 N N . GLU A 1 85 ? 23.922 27.547 13.336 1 87 85 GLU A N 1
ATOM 679 C CA . GLU A 1 85 ? 25.234 26.906 13.398 1 87 85 GLU A CA 1
ATOM 680 C C . GLU A 1 85 ? 25.547 26.438 14.82 1 87 85 GLU A C 1
ATOM 682 O O . GLU A 1 85 ? 26.047 25.328 15.016 1 87 85 GLU A O 1
ATOM 687 N N . ILE A 1 86 ? 25.25 27.297 15.75 1 85.62 86 ILE A N 1
ATOM 688 C CA . ILE A 1 86 ? 25.531 26.984 17.141 1 85.62 86 ILE A CA 1
ATOM 689 C C . ILE A 1 86 ? 24.641 25.828 17.594 1 85.62 86 ILE A C 1
ATOM 691 O O . ILE A 1 86 ? 25.125 24.875 18.234 1 85.62 86 ILE A O 1
ATOM 695 N N . THR A 1 87 ? 23.391 25.875 17.219 1 91.38 87 THR A N 1
ATOM 696 C CA . THR A 1 87 ? 22.422 24.953 17.766 1 91.38 87 THR A CA 1
ATOM 697 C C . THR A 1 87 ? 22.5 23.594 17.062 1 91.38 87 THR A C 1
ATOM 699 O O . THR A 1 87 ? 22.062 22.578 17.594 1 91.38 87 THR A O 1
ATOM 702 N N . LYS A 1 88 ? 23.016 23.562 15.922 1 90.56 88 LYS A N 1
ATOM 703 C CA . LYS A 1 88 ? 23.172 22.312 15.188 1 90.56 88 LYS A CA 1
ATOM 704 C C . LYS A 1 88 ? 23.859 21.266 16.047 1 90.56 88 LYS A C 1
ATOM 706 O O . LYS A 1 88 ? 23.453 20.094 16.078 1 90.56 88 LYS A O 1
ATOM 711 N N . LYS A 1 89 ? 24.812 21.641 16.766 1 85.5 89 LYS A N 1
ATOM 712 C CA . LYS A 1 89 ? 25.594 20.719 17.578 1 85.5 89 LYS A CA 1
ATOM 713 C C . LYS A 1 89 ? 25.125 20.719 19.031 1 85.5 89 LYS A C 1
ATOM 715 O O . LYS A 1 89 ? 25.094 19.688 19.688 1 85.5 89 LYS A O 1
ATOM 720 N N . ASN A 1 90 ? 24.719 21.859 19.5 1 84.88 90 ASN A N 1
ATOM 721 C CA . ASN A 1 90 ? 24.531 22.031 20.938 1 84.88 90 ASN A CA 1
ATOM 722 C C . ASN A 1 90 ? 23.078 21.875 21.344 1 84.88 90 ASN A C 1
ATOM 724 O O . ASN A 1 90 ? 22.781 21.562 22.484 1 84.88 90 ASN A O 1
ATOM 728 N N . ARG A 1 91 ? 22.172 22.172 20.422 1 90.44 91 ARG A N 1
ATOM 729 C CA . ARG A 1 91 ? 20.734 22.062 20.672 1 90.44 91 ARG A CA 1
ATOM 730 C C . ARG A 1 91 ? 19.984 21.672 19.406 1 90.44 91 ARG A C 1
ATOM 732 O O . ARG A 1 91 ? 19.188 22.453 18.891 1 90.44 91 ARG A O 1
ATOM 739 N N . PRO A 1 92 ? 20.109 20.469 19.016 1 92.44 92 PRO A N 1
ATOM 740 C CA . PRO A 1 92 ? 19.594 20.031 17.719 1 92.44 92 PRO A CA 1
ATOM 741 C C . PRO A 1 92 ? 18.094 20.328 17.562 1 92.44 92 PRO A C 1
ATOM 743 O O . PRO A 1 92 ? 17.656 20.719 16.484 1 92.44 92 PRO A O 1
ATOM 746 N N . PRO A 1 93 ? 17.281 20.234 18.578 1 94.25 93 PRO A N 1
ATOM 747 C CA . PRO A 1 93 ? 15.859 20.562 18.406 1 94.25 93 PRO A CA 1
ATOM 748 C C . PRO A 1 93 ? 15.633 22 17.922 1 94.25 93 PRO A C 1
ATOM 750 O O . PRO A 1 93 ? 14.766 22.234 17.078 1 94.25 93 PRO A O 1
ATOM 753 N N . VAL A 1 94 ? 16.453 22.953 18.438 1 95.12 94 VAL A N 1
ATOM 754 C CA . VAL A 1 94 ? 16.344 24.344 18.031 1 95.12 94 VAL A CA 1
ATOM 755 C C . VAL A 1 94 ? 16.75 24.484 16.562 1 95.12 94 VAL A C 1
ATOM 757 O O . VAL A 1 94 ? 16.094 25.188 15.789 1 95.12 94 VAL A O 1
ATOM 760 N N . TYR A 1 95 ? 17.812 23.828 16.281 1 94.94 95 TYR A N 1
ATOM 761 C CA . TYR A 1 95 ? 18.297 23.828 14.906 1 94.94 95 TYR A CA 1
ATOM 762 C C . TYR A 1 95 ? 17.219 23.328 13.945 1 94.94 95 TYR A C 1
ATOM 764 O O . TYR A 1 95 ? 16.984 23.938 12.898 1 94.94 95 TYR A O 1
ATOM 772 N N . HIS A 1 96 ? 16.531 22.25 14.273 1 96.38 96 HIS A N 1
ATOM 773 C CA . HIS A 1 96 ? 15.492 21.656 13.43 1 96.38 96 HIS A CA 1
ATOM 774 C C . HIS A 1 96 ? 14.289 22.594 13.312 1 96.38 96 HIS A C 1
ATOM 776 O O . HIS A 1 96 ? 13.672 22.688 12.25 1 96.38 96 HIS A O 1
ATOM 782 N N . LEU A 1 97 ? 13.953 23.219 14.367 1 97.62 97 LEU A N 1
ATOM 783 C CA . LEU A 1 97 ? 12.859 24.188 14.352 1 97.62 97 LEU A CA 1
ATOM 784 C C . LEU A 1 97 ? 13.141 25.328 13.391 1 97.62 97 LEU A C 1
ATOM 786 O O . LEU A 1 97 ? 12.289 25.688 12.57 1 97.62 97 LEU A O 1
ATOM 790 N N . LEU A 1 98 ? 14.336 25.859 13.461 1 96.88 98 LEU A N 1
ATOM 791 C CA . LEU A 1 98 ? 14.711 26.984 12.602 1 96.88 98 LEU A CA 1
ATOM 792 C C . LEU A 1 98 ? 14.766 26.547 11.141 1 96.88 98 LEU A C 1
ATOM 794 O O . LEU A 1 98 ? 14.375 27.312 10.25 1 96.88 98 LEU A O 1
ATOM 798 N N . ASN A 1 99 ? 15.211 25.359 10.906 1 95.75 99 ASN A N 1
ATOM 799 C CA . ASN A 1 99 ? 15.234 24.844 9.539 1 95.75 99 ASN A CA 1
ATOM 800 C C . ASN A 1 99 ? 13.828 24.703 8.969 1 95.75 99 ASN A C 1
ATOM 802 O O . ASN A 1 99 ? 13.594 25.016 7.801 1 95.75 99 ASN A O 1
ATOM 806 N N . LEU A 1 100 ? 12.898 24.203 9.766 1 97.62 100 LEU A N 1
ATOM 807 C CA . LEU A 1 100 ? 11.523 24.062 9.297 1 97.62 100 LEU A CA 1
ATOM 808 C C . LEU A 1 100 ? 10.906 25.422 9.016 1 97.62 100 LEU A C 1
ATOM 810 O O . LEU A 1 100 ? 10.195 25.594 8.023 1 97.62 100 LEU A O 1
ATOM 814 N N . LEU A 1 101 ? 11.195 26.391 9.875 1 97.19 101 LEU A N 1
ATOM 815 C CA . LEU A 1 101 ? 10.688 27.75 9.664 1 97.19 101 LEU A CA 1
ATOM 816 C C . LEU A 1 101 ? 11.188 28.312 8.344 1 97.19 101 LEU A C 1
ATOM 818 O O . LEU A 1 101 ? 10.406 28.891 7.578 1 97.19 101 LEU A O 1
ATOM 822 N N . ASP A 1 102 ? 12.406 28.062 8.117 1 94.06 102 ASP A N 1
ATOM 823 C CA . ASP A 1 102 ? 12.992 28.547 6.867 1 94.06 102 ASP A CA 1
ATOM 824 C C . ASP A 1 102 ? 12.32 27.891 5.66 1 94.06 102 ASP A C 1
ATOM 826 O O . ASP A 1 102 ? 12.031 28.562 4.668 1 94.06 102 ASP A O 1
ATOM 830 N N . ALA A 1 103 ? 12.055 26.656 5.793 1 94 103 ALA A N 1
ATOM 831 C CA . ALA A 1 103 ? 11.492 25.891 4.684 1 94 103 ALA A CA 1
ATOM 832 C C . ALA A 1 103 ? 10.008 26.188 4.504 1 94 103 ALA A C 1
ATOM 834 O O . ALA A 1 103 ? 9.43 25.906 3.449 1 94 103 ALA A O 1
ATOM 835 N N . SER A 1 104 ? 9.359 26.75 5.508 1 95.62 104 SER A N 1
ATOM 836 C CA . SER A 1 104 ? 7.918 26.984 5.508 1 95.62 104 SER A CA 1
ATOM 837 C C . SER A 1 104 ? 7.598 28.469 5.398 1 95.62 104 SER A C 1
ATOM 839 O O . SER A 1 104 ? 6.672 28.953 6.047 1 95.62 104 SER A O 1
ATOM 841 N N . GLU A 1 105 ? 8.422 29.234 4.727 1 93.19 105 GLU A N 1
ATOM 842 C CA . GLU A 1 105 ? 8.219 30.641 4.441 1 93.19 105 GLU A CA 1
ATOM 843 C C . GLU A 1 105 ? 8.188 31.469 5.727 1 93.19 105 GLU A C 1
ATOM 845 O O . GLU A 1 105 ? 7.516 32.5 5.797 1 93.19 105 GLU A O 1
ATOM 850 N N . GLY A 1 106 ? 8.742 30.906 6.801 1 96.25 106 GLY A N 1
ATOM 851 C CA . GLY A 1 106 ? 8.945 31.672 8.023 1 96.25 106 GLY A CA 1
ATOM 852 C C . GLY A 1 106 ? 7.816 31.5 9.023 1 96.25 106 GLY A C 1
ATOM 853 O O . GLY A 1 106 ? 7.723 32.25 9.984 1 96.25 106 GLY A O 1
ATOM 854 N N . ILE A 1 107 ? 6.914 30.531 8.789 1 97.38 107 ILE A N 1
ATOM 855 C CA . ILE A 1 107 ? 5.789 30.375 9.703 1 97.38 107 ILE A CA 1
ATOM 856 C C . ILE A 1 107 ? 5.473 28.891 9.875 1 97.38 107 ILE A C 1
ATOM 858 O O . ILE A 1 107 ? 5.52 28.125 8.906 1 97.38 107 ILE A O 1
ATOM 862 N N . ILE A 1 108 ? 5.199 28.438 11.133 1 97.81 108 ILE A N 1
ATOM 863 C CA . ILE A 1 108 ? 4.676 27.109 11.43 1 97.81 108 ILE A CA 1
ATOM 864 C C . ILE A 1 108 ? 3.719 27.188 12.609 1 97.81 108 ILE A C 1
ATOM 866 O O . ILE A 1 108 ? 3.65 28.203 13.297 1 97.81 108 ILE A O 1
ATOM 870 N N . SER A 1 109 ? 2.992 26.141 12.773 1 97.75 109 SER A N 1
ATOM 871 C CA . SER A 1 109 ? 2.115 26.094 13.938 1 97.75 109 SER A CA 1
ATOM 872 C C . SER A 1 109 ? 2.857 25.578 15.164 1 97.75 109 SER A C 1
ATOM 874 O O . SER A 1 109 ? 3.896 24.922 15.039 1 97.75 109 SER A O 1
ATOM 876 N N . TYR A 1 110 ? 2.322 25.906 16.312 1 97.81 110 TYR A N 1
ATOM 877 C CA . TYR A 1 110 ? 2.83 25.359 17.562 1 97.81 110 TYR A CA 1
ATOM 878 C C . TYR A 1 110 ? 2.83 23.828 17.531 1 97.81 110 TYR A C 1
ATOM 880 O O . TYR A 1 110 ? 3.762 23.203 18.031 1 97.81 110 TYR A O 1
ATOM 888 N N . TYR A 1 111 ? 1.85 23.297 16.953 1 97.06 111 TYR A N 1
ATOM 889 C CA . TYR A 1 111 ? 1.733 21.859 16.766 1 97.06 111 TYR A CA 1
ATOM 890 C C . TYR A 1 111 ? 2.945 21.312 16.016 1 97.06 111 TYR A C 1
ATOM 892 O O . TYR A 1 111 ? 3.564 20.344 16.469 1 97.06 111 TYR A O 1
ATOM 900 N N . GLU A 1 112 ? 3.273 21.906 14.93 1 97.88 112 GLU A N 1
ATOM 901 C CA . GLU A 1 112 ? 4.418 21.453 14.141 1 97.88 112 GLU A CA 1
ATOM 902 C C . GLU A 1 112 ? 5.727 21.656 14.898 1 97.88 112 GLU A C 1
ATOM 904 O O . GLU A 1 112 ? 6.664 20.875 14.758 1 97.88 112 GLU A O 1
ATOM 909 N N . GLY A 1 113 ? 5.746 22.781 15.664 1 98.19 113 GLY A N 1
ATOM 910 C CA . GLY A 1 113 ? 6.895 22.984 16.531 1 98.19 113 GLY A CA 1
ATOM 911 C C . GLY A 1 113 ? 7.121 21.844 17.5 1 98.19 113 GLY A C 1
ATOM 912 O O . GLY A 1 113 ? 8.258 21.406 17.703 1 98.19 113 GLY A O 1
ATOM 913 N N . LEU A 1 114 ? 6.039 21.359 18.094 1 97.81 114 LEU A N 1
ATOM 914 C CA . LEU A 1 114 ? 6.121 20.234 19.016 1 97.81 114 LEU A CA 1
ATOM 915 C C . LEU A 1 114 ? 6.68 19 18.328 1 97.81 114 LEU A C 1
ATOM 917 O O . LEU A 1 114 ? 7.535 18.312 18.875 1 97.81 114 LEU A O 1
ATOM 921 N N . LYS A 1 115 ? 6.258 18.75 17.125 1 97.19 115 LYS A N 1
ATOM 922 C CA . LYS A 1 115 ? 6.672 17.578 16.375 1 97.19 115 LYS A CA 1
ATOM 923 C C . LYS A 1 115 ? 8.156 17.641 16.016 1 97.19 115 LYS A C 1
ATOM 925 O O . LYS A 1 115 ? 8.898 16.688 16.266 1 97.19 115 LYS A O 1
ATOM 930 N N . ILE A 1 116 ? 8.555 18.797 15.523 1 97.62 116 ILE A N 1
ATOM 931 C CA . ILE A 1 116 ? 9.883 18.922 14.938 1 97.62 116 ILE A CA 1
ATOM 932 C C . ILE A 1 116 ? 10.938 18.969 16.047 1 97.62 116 ILE A C 1
ATOM 934 O O . ILE A 1 116 ? 12.062 18.5 15.859 1 97.62 116 ILE A O 1
ATOM 938 N N . THR A 1 117 ? 10.594 19.438 17.219 1 96.88 117 THR A N 1
ATOM 939 C CA . THR A 1 117 ? 11.531 19.531 18.328 1 96.88 117 THR A CA 1
ATOM 940 C C . THR A 1 117 ? 11.422 18.312 19.234 1 96.88 117 THR A C 1
ATOM 942 O O . THR A 1 117 ? 12.211 18.156 20.172 1 96.88 117 THR A O 1
ATOM 945 N N . ALA A 1 118 ? 10.445 17.484 18.938 1 95.69 118 ALA A N 1
ATOM 946 C CA . ALA A 1 118 ? 10.164 16.328 19.797 1 95.69 118 ALA A CA 1
ATOM 947 C C . ALA A 1 118 ? 10.023 16.766 21.266 1 95.69 118 ALA A C 1
ATOM 949 O O . ALA A 1 118 ? 10.617 16.156 22.156 1 95.69 118 ALA A O 1
ATOM 950 N N . SER A 1 119 ? 9.289 17.859 21.453 1 95.56 119 SER A N 1
ATOM 951 C CA . SER A 1 119 ? 9.07 18.375 22.812 1 95.56 119 SER A CA 1
ATOM 952 C C . SER A 1 119 ? 7.891 17.688 23.484 1 95.56 119 SER A C 1
ATOM 954 O O . SER A 1 119 ? 6.84 17.5 22.859 1 95.56 119 SER A O 1
ATOM 956 N N . PRO A 1 120 ? 8.07 17.25 24.703 1 94.44 120 PRO A N 1
ATOM 957 C CA . PRO A 1 120 ? 6.934 16.656 25.422 1 94.44 120 PRO A CA 1
ATOM 958 C C . PRO A 1 120 ? 5.859 17.688 25.766 1 94.44 120 PRO A C 1
ATOM 960 O O . PRO A 1 120 ? 6.152 18.875 25.891 1 94.44 120 PRO A O 1
ATOM 963 N N . LEU A 1 121 ? 4.664 17.234 25.906 1 93.75 121 LEU A N 1
ATOM 964 C CA . LEU A 1 121 ? 3.551 18.109 26.266 1 93.75 121 LEU A CA 1
ATOM 965 C C . LEU A 1 121 ? 3.678 18.609 27.703 1 93.75 121 LEU A C 1
ATOM 967 O O . LEU A 1 121 ? 3.336 19.75 28 1 93.75 121 LEU A O 1
ATOM 971 N N . ARG A 1 122 ? 4.133 17.625 28.531 1 90.88 122 ARG A N 1
ATOM 972 C CA . ARG A 1 122 ? 4.41 17.938 29.938 1 90.88 122 ARG A CA 1
ATOM 973 C C . ARG A 1 122 ? 5.867 17.656 30.281 1 90.88 122 ARG A C 1
ATOM 975 O O . ARG A 1 122 ? 6.441 16.672 29.812 1 90.88 122 ARG A O 1
ATOM 982 N N . LYS A 1 123 ? 6.367 18.547 31.031 1 84.69 123 LYS A N 1
ATOM 983 C CA . LYS A 1 123 ? 7.758 18.375 31.422 1 84.69 123 LYS A CA 1
ATOM 984 C C . LYS A 1 123 ? 7.938 17.141 32.312 1 84.69 123 LYS A C 1
ATOM 986 O O . LYS A 1 123 ? 7.211 16.969 33.281 1 84.69 123 LYS A O 1
ATOM 991 N N . GLU A 1 124 ? 8.484 16.031 31.953 1 70.75 124 GLU A N 1
ATOM 992 C CA . GLU A 1 124 ? 8.664 14.812 32.75 1 70.75 124 GLU A CA 1
ATOM 993 C C . GLU A 1 124 ? 9.984 14.852 33.531 1 70.75 124 GLU A C 1
ATOM 995 O O . GLU A 1 124 ? 10.008 14.633 34.719 1 70.75 124 GLU A O 1
ATOM 1000 N N . LYS A 1 125 ? 11.062 14.734 32.656 1 61.22 125 LYS A N 1
ATOM 1001 C CA . LYS A 1 125 ? 12.375 14.703 33.312 1 61.22 125 LYS A CA 1
ATOM 1002 C C . LYS A 1 125 ? 13.086 16.047 33.156 1 61.22 125 LYS A C 1
ATOM 1004 O O . LYS A 1 125 ? 12.75 16.844 32.281 1 61.22 125 LYS A O 1
ATOM 1009 N N . GLU A 1 126 ? 13.914 16.391 34.094 1 55.31 126 GLU A N 1
ATOM 1010 C CA . GLU A 1 126 ? 14.648 17.656 34.188 1 55.31 126 GLU A CA 1
ATOM 1011 C C . GLU A 1 126 ? 15.328 18 32.875 1 55.31 126 GLU A C 1
ATOM 1013 O O . GLU A 1 126 ? 15.414 19.172 32.5 1 55.31 126 GLU A O 1
ATOM 1018 N N . LYS A 1 127 ? 15.703 16.938 32.094 1 60.19 127 LYS A N 1
ATOM 1019 C CA . LYS A 1 127 ? 16.547 17.219 30.922 1 60.19 127 LYS A CA 1
ATOM 1020 C C . LYS A 1 127 ? 15.703 17.438 29.672 1 60.19 127 LYS A C 1
ATOM 1022 O O . LYS A 1 127 ? 16.219 17.844 28.641 1 60.19 127 LYS A O 1
ATOM 1027 N N . SER A 1 128 ? 14.406 17.375 29.781 1 70.56 128 SER A N 1
ATOM 1028 C CA . SER A 1 128 ? 13.602 17.516 28.562 1 70.56 128 SER A CA 1
ATOM 1029 C C . SER A 1 128 ? 13.211 18.984 28.344 1 70.56 128 SER A C 1
ATOM 1031 O O . SER A 1 128 ? 12.844 19.688 29.297 1 70.56 128 SER A O 1
ATOM 1033 N N . ASN A 1 129 ? 13.617 19.547 27.188 1 79.19 129 ASN A N 1
ATOM 1034 C CA . ASN A 1 129 ? 13.203 20.906 26.859 1 79.19 129 ASN A CA 1
ATOM 1035 C C . ASN A 1 129 ? 11.797 20.922 26.25 1 79.19 129 ASN A C 1
ATOM 1037 O O . ASN A 1 129 ? 11.523 20.203 25.281 1 79.19 129 ASN A O 1
ATOM 1041 N N . THR A 1 130 ? 10.938 21.766 26.938 1 92.06 130 THR A N 1
ATOM 1042 C CA . THR A 1 130 ? 9.617 21.984 26.359 1 92.06 130 THR A CA 1
ATOM 1043 C C . THR A 1 130 ? 9.695 22.969 25.188 1 92.06 130 THR A C 1
ATOM 1045 O O . THR A 1 130 ? 10.672 23.719 25.078 1 92.06 130 THR A O 1
ATOM 1048 N N . LEU A 1 131 ? 8.727 22.984 24.406 1 96.38 131 LEU A N 1
ATOM 1049 C CA . LEU A 1 131 ? 8.703 23.906 23.281 1 96.38 131 LEU A CA 1
ATOM 1050 C C . LEU A 1 131 ? 8.641 25.359 23.766 1 96.38 131 LEU A C 1
ATOM 1052 O O . LEU A 1 131 ? 9.273 26.234 23.188 1 96.38 131 LEU A O 1
ATOM 1056 N N . ASN A 1 132 ? 7.977 25.578 24.859 1 94.75 132 ASN A N 1
ATOM 1057 C CA . ASN A 1 132 ? 7.867 26.922 25.406 1 94.75 132 ASN A CA 1
ATOM 1058 C C . ASN A 1 132 ? 9.227 27.469 25.844 1 94.75 132 ASN A C 1
ATOM 1060 O O . ASN A 1 132 ? 9.508 28.656 25.688 1 94.75 132 ASN A O 1
ATOM 1064 N N . GLU A 1 133 ? 10.047 26.641 26.391 1 91.44 133 GLU A N 1
ATOM 1065 C CA . GLU A 1 133 ? 11.398 27.047 26.766 1 91.44 133 GLU A CA 1
ATOM 1066 C C . GLU A 1 133 ? 12.227 27.422 25.547 1 91.44 133 GLU A C 1
ATOM 1068 O O . GLU A 1 133 ? 12.977 28.406 25.578 1 91.44 133 GLU A O 1
ATOM 1073 N N . ILE A 1 134 ? 12.07 26.641 24.516 1 94.44 134 ILE A N 1
ATOM 1074 C CA . ILE A 1 134 ? 12.773 26.922 23.266 1 94.44 134 ILE A CA 1
ATOM 1075 C C . ILE A 1 134 ? 12.297 28.25 22.688 1 94.44 134 ILE A C 1
ATOM 1077 O O . ILE A 1 134 ? 13.102 29.094 22.266 1 94.44 134 ILE A O 1
ATOM 1081 N N . LEU A 1 135 ? 11 28.469 22.703 1 96.5 135 LEU A N 1
ATOM 1082 C CA . LEU A 1 135 ? 10.422 29.672 22.125 1 96.5 135 LEU A CA 1
ATOM 1083 C C . LEU A 1 135 ? 10.805 30.906 22.953 1 96.5 135 LEU A C 1
ATOM 1085 O O . LEU A 1 135 ? 11.047 31.969 22.391 1 96.5 135 LEU A O 1
ATOM 1089 N N . TYR A 1 136 ? 10.891 30.719 24.234 1 93 136 TYR A N 1
ATOM 1090 C CA . TYR A 1 136 ? 11.328 31.812 25.094 1 93 136 TYR A CA 1
ATOM 1091 C C . TYR A 1 136 ? 12.734 32.281 24.703 1 93 136 TYR A C 1
ATOM 1093 O O . TYR A 1 136 ? 12.984 33.469 24.578 1 93 136 TYR A O 1
ATOM 1101 N N . MET A 1 137 ? 13.594 31.359 24.5 1 90.44 137 MET A N 1
ATOM 1102 C CA . MET A 1 137 ? 14.961 31.641 24.078 1 90.44 137 MET A CA 1
ATOM 1103 C C . MET A 1 137 ? 14.977 32.375 22.75 1 90.44 137 MET A C 1
ATOM 1105 O O . MET A 1 137 ? 15.641 33.406 22.609 1 90.44 137 MET A O 1
ATOM 1109 N N . LEU A 1 138 ? 14.242 31.938 21.766 1 94.62 138 LEU A N 1
ATOM 1110 C CA . LEU A 1 138 ? 14.266 32.5 20.422 1 94.62 138 LEU A CA 1
ATOM 1111 C C . LEU A 1 138 ? 13.594 33.844 20.375 1 94.62 138 LEU A C 1
ATOM 1113 O O . LEU A 1 138 ? 13.992 34.719 19.609 1 94.62 138 LEU A O 1
ATOM 1117 N N . GLU A 1 139 ? 12.562 34.031 21.203 1 94.31 139 GLU A N 1
ATOM 1118 C CA . GLU A 1 139 ? 11.922 35.344 21.328 1 94.31 139 GLU A CA 1
ATOM 1119 C C . GLU A 1 139 ? 12.852 36.344 21.969 1 94.31 139 GLU A C 1
ATOM 1121 O O . GLU A 1 139 ? 12.906 37.5 21.531 1 94.31 139 GLU A O 1
ATOM 1126 N N . TYR A 1 140 ? 13.562 35.906 23 1 89 140 TYR A N 1
ATOM 1127 C CA . TYR A 1 140 ? 14.531 36.75 23.672 1 89 140 TYR A CA 1
ATOM 1128 C C . TYR A 1 140 ? 15.594 37.25 22.688 1 89 140 TYR A C 1
ATOM 1130 O O . TYR A 1 140 ? 16.016 38.406 22.734 1 89 140 TYR A O 1
ATOM 1138 N N . LEU A 1 141 ? 15.953 36.406 21.766 1 87.88 141 LEU A N 1
ATOM 1139 C CA . LEU A 1 141 ? 16.984 36.719 20.781 1 87.88 141 LEU A CA 1
ATOM 1140 C C . LEU A 1 141 ? 16.391 37.5 19.609 1 87.88 141 LEU A C 1
ATOM 1142 O O . LEU A 1 141 ? 17.109 37.906 18.703 1 87.88 141 LEU A O 1
ATOM 1146 N N . GLY A 1 142 ? 15.055 37.719 19.594 1 89.12 142 GLY A N 1
ATOM 1147 C CA . GLY A 1 142 ? 14.375 38.469 18.562 1 89.12 142 GLY A CA 1
ATOM 1148 C C . GLY A 1 142 ? 14.281 37.719 17.234 1 89.12 142 GLY A C 1
ATOM 1149 O O . GLY A 1 142 ? 14.203 38.344 16.172 1 89.12 142 GLY A O 1
ATOM 1150 N N . VAL A 1 143 ? 14.32 36.406 17.266 1 92.94 143 VAL A N 1
ATOM 1151 C CA . VAL A 1 143 ? 14.367 35.594 16.047 1 92.94 143 VAL A CA 1
ATOM 1152 C C . VAL A 1 143 ? 12.945 35.219 15.641 1 92.94 143 VAL A C 1
ATOM 1154 O O . VAL A 1 143 ? 12.633 35.188 14.445 1 92.94 143 VAL A O 1
ATOM 1157 N N . VAL A 1 144 ? 12.109 34.906 16.672 1 96.44 144 VAL A N 1
ATOM 1158 C CA . VAL A 1 144 ? 10.75 34.469 16.359 1 96.44 144 VAL A CA 1
ATOM 1159 C C . VAL A 1 144 ? 9.75 35.25 17.203 1 96.44 144 VAL A C 1
ATOM 1161 O O . VAL A 1 144 ? 10.133 35.906 18.188 1 96.44 144 VAL A O 1
ATOM 1164 N N . GLU A 1 145 ? 8.555 35.281 16.797 1 96.19 145 GLU A N 1
ATOM 1165 C CA . GLU A 1 145 ? 7.383 35.75 17.516 1 96.19 145 GLU A CA 1
ATOM 1166 C C . GLU A 1 145 ? 6.246 34.75 17.469 1 96.19 145 GLU A C 1
ATOM 1168 O O . GLU A 1 145 ? 6.188 33.906 16.562 1 96.19 145 GLU A O 1
ATOM 1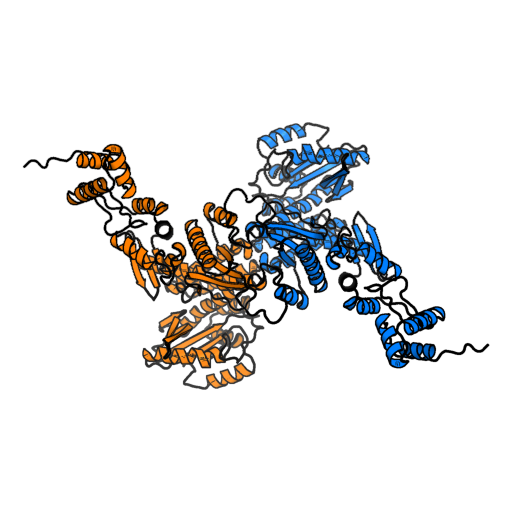173 N N . THR A 1 146 ? 5.469 34.688 18.469 1 96.38 146 THR A N 1
ATOM 1174 C CA . THR A 1 146 ? 4.316 33.781 18.5 1 96.38 146 THR A CA 1
ATOM 1175 C C . THR A 1 146 ? 3.016 34.594 18.469 1 96.38 146 THR A C 1
ATOM 1177 O O . THR A 1 146 ? 2.912 35.656 19.078 1 96.38 146 THR A O 1
ATOM 1180 N N . THR A 1 147 ? 2.123 34.156 17.719 1 95 147 THR A N 1
ATOM 1181 C CA . THR A 1 147 ? 0.807 34.781 17.625 1 95 147 THR A CA 1
ATOM 1182 C C . THR A 1 147 ? -0.287 33.719 17.531 1 95 147 THR A C 1
ATOM 1184 O O . THR A 1 147 ? -0.046 32.625 17.047 1 95 147 THR A O 1
ATOM 1187 N N . THR A 1 148 ? -1.448 33.969 18.047 1 93.12 148 THR A N 1
ATOM 1188 C CA . THR A 1 148 ? -2.574 33.031 18.016 1 93.12 148 THR A CA 1
ATOM 1189 C C . THR A 1 148 ? -3.723 33.594 17.188 1 93.12 148 THR A C 1
ATOM 1191 O O . THR A 1 148 ? -4.094 34.781 17.359 1 93.12 148 THR A O 1
ATOM 1194 N N . ASP A 1 149 ? -4.145 32.906 16.297 1 88.5 149 ASP A N 1
ATOM 1195 C CA . ASP A 1 149 ? -5.289 33.25 15.461 1 88.5 149 ASP A CA 1
ATOM 1196 C C . ASP A 1 149 ? -6.234 32.062 15.297 1 88.5 149 ASP A C 1
ATOM 1198 O O . ASP A 1 149 ? -5.797 30.969 14.938 1 88.5 149 ASP A O 1
ATOM 1202 N N . SER A 1 150 ? -7.562 32.281 15.555 1 78 150 SER A N 1
ATOM 1203 C CA . SER A 1 150 ? -8.609 31.266 15.367 1 78 150 SER A CA 1
ATOM 1204 C C . SER A 1 150 ? -8.25 29.953 16.078 1 78 150 SER A C 1
ATOM 1206 O O . SER A 1 150 ? -8.367 28.875 15.484 1 78 150 SER A O 1
ATOM 1208 N N . GLY A 1 151 ? -7.594 30.125 17.266 1 82.62 151 GLY A N 1
ATOM 1209 C CA . GLY A 1 151 ? -7.316 28.969 18.094 1 82.62 151 GLY A CA 1
ATOM 1210 C C . GLY A 1 151 ? -6.02 28.266 17.734 1 82.62 151 GLY A C 1
ATOM 1211 O O . GLY A 1 151 ? -5.637 27.281 18.375 1 82.62 151 GLY A O 1
ATOM 1212 N N . ILE A 1 152 ? -5.367 28.797 16.734 1 92.75 152 ILE A N 1
ATOM 1213 C CA . ILE A 1 152 ? -4.102 28.203 16.312 1 92.75 152 ILE A CA 1
ATOM 1214 C C . ILE A 1 152 ? -2.949 29.141 16.703 1 92.75 152 ILE A C 1
ATOM 1216 O O . ILE A 1 152 ? -2.982 30.328 16.422 1 92.75 152 ILE A O 1
ATOM 1220 N N . THR A 1 153 ? -2.012 28.625 17.453 1 96.56 153 THR A N 1
ATOM 1221 C CA . THR A 1 153 ? -0.808 29.375 17.797 1 96.56 153 THR A CA 1
ATOM 1222 C C . THR A 1 153 ? 0.273 29.156 16.734 1 96.56 153 THR A C 1
ATOM 1224 O O . THR A 1 153 ? 0.598 28.016 16.391 1 96.56 153 THR A O 1
ATOM 1227 N N . TYR A 1 154 ? 0.774 30.281 16.219 1 97.5 154 TYR A N 1
ATOM 1228 C CA . TYR A 1 154 ? 1.788 30.234 15.18 1 97.5 154 TYR A CA 1
ATOM 1229 C C . TYR A 1 154 ? 3.135 30.719 15.703 1 97.5 154 TYR A C 1
ATOM 1231 O O . TYR A 1 154 ? 3.191 31.594 16.562 1 97.5 154 TYR A O 1
ATOM 1239 N N . ILE A 1 155 ? 4.188 30.141 15.258 1 98.06 155 ILE A N 1
ATOM 1240 C CA . ILE A 1 155 ? 5.57 30.562 15.422 1 98.06 155 ILE A CA 1
ATOM 1241 C C . ILE A 1 155 ? 6.066 31.234 14.141 1 98.06 155 ILE A C 1
ATOM 1243 O O . ILE A 1 155 ? 6.082 30.609 13.078 1 98.06 155 ILE A O 1
ATOM 1247 N N . ILE A 1 156 ? 6.469 32.469 14.234 1 97.56 156 ILE A N 1
ATOM 1248 C CA . ILE A 1 156 ? 6.762 33.281 13.039 1 97.56 156 ILE A CA 1
ATOM 1249 C C . ILE A 1 156 ? 8.164 33.875 13.148 1 97.56 156 ILE A C 1
ATOM 1251 O O . ILE A 1 156 ? 8.523 34.438 14.188 1 97.56 156 ILE A O 1
ATOM 1255 N N . LEU A 1 157 ? 8.898 33.719 12.07 1 96.38 157 LEU A N 1
ATOM 1256 C CA . LEU A 1 157 ? 10.18 34.438 12.031 1 96.38 157 LEU A CA 1
ATOM 1257 C C . LEU A 1 157 ? 9.961 35.938 12.078 1 96.38 157 LEU A C 1
ATOM 1259 O O . LEU A 1 157 ? 9.062 36.469 11.414 1 96.38 157 LEU A O 1
ATOM 1263 N N . SER A 1 158 ? 10.781 36.594 12.797 1 93.38 158 SER A N 1
ATOM 1264 C CA . SER A 1 158 ? 10.656 38.062 12.93 1 93.38 158 SER A CA 1
ATOM 1265 C C . SER A 1 158 ? 10.852 38.75 11.586 1 93.38 158 SER A C 1
ATOM 1267 O O . SER A 1 158 ? 10.266 39.812 11.344 1 93.38 158 SER A O 1
ATOM 1269 N N . SER A 1 159 ? 11.547 38.156 10.703 1 90.5 159 SER A N 1
ATOM 1270 C CA . SER A 1 159 ? 11.867 38.75 9.406 1 90.5 159 SER A CA 1
ATOM 1271 C C . SER A 1 159 ? 10.641 38.812 8.516 1 90.5 159 SER A C 1
ATOM 1273 O O . SER A 1 159 ? 10.609 39.594 7.555 1 90.5 159 SER A O 1
ATOM 1275 N N . VAL A 1 160 ? 9.578 38.062 8.781 1 92.31 160 VAL A N 1
ATOM 1276 C CA . VAL A 1 160 ? 8.406 38.062 7.914 1 92.31 160 VAL A CA 1
ATOM 1277 C C . VAL A 1 160 ? 7.188 38.562 8.688 1 92.31 160 VAL A C 1
ATOM 1279 O O . VAL A 1 160 ? 6.051 38.375 8.266 1 92.31 160 VAL A O 1
ATOM 1282 N N . SER A 1 161 ? 7.406 39.188 9.719 1 86.81 161 SER A N 1
ATOM 1283 C CA . SER A 1 161 ? 6.332 39.625 10.609 1 86.81 161 SER A CA 1
ATOM 1284 C C . SER A 1 161 ? 5.398 40.594 9.914 1 86.81 161 SER A C 1
ATOM 1286 O O . SER A 1 161 ? 4.227 40.719 10.281 1 86.81 161 SER A O 1
ATOM 1288 N N . ASN A 1 162 ? 5.863 41.312 8.844 1 86.44 162 ASN A N 1
ATOM 1289 C CA . ASN A 1 162 ? 5.066 42.281 8.125 1 86.44 162 ASN A CA 1
ATOM 1290 C C . ASN A 1 162 ? 4.016 41.625 7.238 1 86.44 162 ASN A C 1
ATOM 1292 O O . ASN A 1 162 ? 3.059 42.281 6.812 1 86.44 162 ASN A O 1
ATOM 1296 N N . LYS A 1 163 ? 4.098 40.438 6.875 1 90.69 163 LYS A N 1
ATOM 1297 C CA . LYS A 1 163 ? 3.174 39.688 6.012 1 90.69 163 LYS A CA 1
ATOM 1298 C C . LYS A 1 163 ? 2.539 38.531 6.754 1 90.69 163 LYS A C 1
ATOM 1300 O O . LYS A 1 163 ? 2.332 37.438 6.172 1 90.69 163 LYS A O 1
ATOM 1305 N N . VAL A 1 164 ? 2.213 38.688 8.008 1 90.56 164 VAL A N 1
ATOM 1306 C CA . VAL A 1 164 ? 1.849 37.594 8.898 1 90.56 164 VAL A CA 1
ATOM 1307 C C . VAL A 1 164 ? 0.45 37.094 8.555 1 90.56 164 VAL A C 1
ATOM 1309 O O . VAL A 1 164 ? 0.198 35.875 8.57 1 90.56 164 VAL A O 1
ATOM 1312 N N . ILE A 1 165 ? -0.498 37.938 8.203 1 88.25 165 ILE A N 1
ATOM 1313 C CA . ILE A 1 165 ? -1.896 37.562 8.039 1 88.25 165 ILE A CA 1
ATOM 1314 C C . ILE A 1 165 ? -2.035 36.625 6.844 1 88.25 165 ILE A C 1
ATOM 1316 O O . ILE A 1 165 ? -2.512 35.5 6.988 1 88.25 165 ILE A O 1
ATOM 1320 N N . PRO A 1 166 ? -1.545 37 5.676 1 87 166 PRO A N 1
ATOM 1321 C CA . PRO A 1 166 ? -1.627 36.062 4.547 1 87 166 PRO A CA 1
ATOM 1322 C C . PRO A 1 166 ? -0.878 34.781 4.805 1 87 166 PRO A C 1
ATOM 1324 O O . PRO A 1 166 ? -1.306 33.719 4.34 1 87 166 PRO A O 1
ATOM 1327 N N . LEU A 1 167 ? 0.158 34.812 5.539 1 92.62 167 LEU A N 1
ATOM 1328 C CA . LEU A 1 167 ? 0.957 33.625 5.836 1 92.62 167 LEU A CA 1
ATOM 1329 C C . LEU A 1 167 ? 0.196 32.656 6.754 1 92.62 167 LEU A C 1
ATOM 1331 O O . LEU A 1 167 ? 0.268 31.453 6.59 1 92.62 167 LEU A O 1
ATOM 1335 N N . MET A 1 168 ? -0.5 33.25 7.688 1 92.62 168 MET A N 1
ATOM 1336 C CA . MET A 1 168 ? -1.29 32.438 8.602 1 92.62 168 MET A CA 1
ATOM 1337 C C . MET A 1 168 ? -2.391 31.688 7.848 1 92.62 168 MET A C 1
ATOM 1339 O O . MET A 1 168 ? -2.621 30.5 8.086 1 92.62 168 MET A O 1
ATOM 1343 N N . TYR A 1 169 ? -3.021 32.375 6.938 1 85.44 169 TYR A N 1
ATOM 1344 C CA . TYR A 1 169 ? -4.082 31.766 6.145 1 85.44 169 TYR A CA 1
ATOM 1345 C C . TYR A 1 169 ? -3.535 30.641 5.281 1 85.44 169 TYR A C 1
ATOM 1347 O O . TYR A 1 169 ? -4.121 29.547 5.23 1 85.44 169 TYR A O 1
ATOM 1355 N N . GLN A 1 170 ? -2.496 30.906 4.664 1 88.38 170 GLN A N 1
ATOM 1356 C CA . GLN A 1 170 ? -1.859 29.906 3.818 1 88.38 170 GLN A CA 1
ATOM 1357 C C . GLN A 1 170 ? -1.413 28.688 4.641 1 88.38 170 GLN A C 1
ATOM 1359 O O . GLN A 1 170 ? -1.6 27.547 4.223 1 88.38 170 GLN A O 1
ATOM 1364 N N . HIS A 1 171 ? -0.856 28.969 5.766 1 93.25 171 HIS A N 1
ATOM 1365 C CA . HIS A 1 171 ? -0.362 27.891 6.609 1 93.25 171 HIS A CA 1
ATOM 1366 C C . HIS A 1 171 ? -1.508 27.031 7.133 1 93.25 171 HIS A C 1
ATOM 1368 O O . HIS A 1 171 ? -1.384 25.797 7.215 1 93.25 171 HIS A O 1
ATOM 1374 N N . ARG A 1 172 ? -2.529 27.641 7.535 1 90.31 172 ARG A N 1
ATOM 1375 C CA . ARG A 1 172 ? -3.715 26.906 7.965 1 90.31 172 ARG A CA 1
ATOM 1376 C C . ARG A 1 172 ? -4.215 25.984 6.859 1 90.31 172 ARG A C 1
ATOM 1378 O O . ARG A 1 172 ? -4.555 24.828 7.113 1 90.31 172 ARG A O 1
ATOM 1385 N N . SER A 1 173 ? -4.273 26.484 5.645 1 86.44 173 SER A N 1
ATOM 1386 C CA . SER A 1 173 ? -4.668 25.688 4.492 1 86.44 173 SER A CA 1
ATOM 1387 C C . SER A 1 173 ? -3.746 24.484 4.305 1 86.44 173 SER A C 1
ATOM 1389 O O . SER A 1 173 ? -4.203 23.391 3.984 1 86.44 173 SER A O 1
ATOM 1391 N N . ASN A 1 174 ? -2.48 24.719 4.535 1 91.5 174 ASN A N 1
ATOM 1392 C CA . ASN A 1 174 ? -1.502 23.641 4.43 1 91.5 174 ASN A CA 1
ATOM 1393 C C . ASN A 1 174 ? -1.762 22.547 5.461 1 91.5 174 ASN A C 1
ATOM 1395 O O . ASN A 1 174 ? -1.689 21.359 5.145 1 91.5 174 ASN A O 1
ATOM 1399 N N . MET A 1 175 ? -2.043 22.969 6.652 1 92.75 175 MET A N 1
ATOM 1400 C CA . MET A 1 175 ? -2.324 22 7.707 1 92.75 175 MET A CA 1
ATOM 1401 C C . MET A 1 175 ? -3.568 21.172 7.379 1 92.75 175 MET A C 1
ATOM 1403 O O . MET A 1 175 ? -3.598 19.969 7.602 1 92.75 175 MET A O 1
ATOM 1407 N N . ILE A 1 176 ? -4.551 21.812 6.887 1 88.56 176 ILE A N 1
ATOM 1408 C CA . ILE A 1 176 ? -5.789 21.141 6.508 1 88.56 176 ILE A CA 1
ATOM 1409 C C . ILE A 1 176 ? -5.504 20.109 5.414 1 88.56 176 ILE A C 1
ATOM 1411 O O . ILE A 1 176 ? -6.008 18.984 5.465 1 88.56 176 ILE A O 1
ATOM 1415 N N . MET A 1 177 ? -4.691 20.469 4.496 1 89.19 177 MET A N 1
ATOM 1416 C CA . MET A 1 177 ? -4.293 19.562 3.43 1 89.19 177 MET A CA 1
ATOM 1417 C C . MET A 1 177 ? -3.631 18.312 4 1 89.19 177 MET A C 1
ATOM 1419 O O . MET A 1 177 ? -3.9 17.188 3.549 1 89.19 177 MET A O 1
ATOM 1423 N N . ASP A 1 178 ? -2.799 18.5 4.961 1 92.62 178 ASP A N 1
ATOM 1424 C CA . ASP A 1 178 ? -2.137 17.359 5.598 1 92.62 178 ASP A CA 1
ATOM 1425 C C . ASP A 1 178 ? -3.154 16.406 6.211 1 92.62 178 ASP A C 1
ATOM 1427 O O . ASP A 1 178 ? -2.943 15.195 6.227 1 92.62 178 ASP A O 1
ATOM 1431 N N . CYS A 1 179 ? -4.223 16.969 6.684 1 93 179 CYS A N 1
ATOM 1432 C CA . CYS A 1 179 ? -5.219 16.188 7.398 1 93 179 CYS A CA 1
ATOM 1433 C C . CYS A 1 179 ? -6.18 15.5 6.426 1 93 179 CYS A C 1
ATOM 1435 O O . CYS A 1 179 ? -6.816 14.508 6.773 1 93 179 CYS A O 1
ATOM 1437 N N . PHE A 1 180 ? -6.234 16.062 5.297 1 88.88 180 PHE A N 1
ATOM 1438 C CA . PHE A 1 180 ? -7.273 15.695 4.34 1 88.88 180 PHE A CA 1
ATOM 1439 C C . PHE A 1 180 ? -7.191 14.219 3.984 1 88.88 180 PHE A C 1
ATOM 1441 O O . PHE A 1 180 ? -8.219 13.562 3.777 1 88.88 180 PHE A O 1
ATOM 1448 N N . PHE A 1 181 ? -6.016 13.617 3.971 1 90.94 181 PHE A N 1
ATOM 1449 C CA . PHE A 1 181 ? -5.816 12.258 3.492 1 90.94 181 PHE A CA 1
ATOM 1450 C C . PHE A 1 181 ? -5.727 11.281 4.66 1 90.94 181 PHE A C 1
ATOM 1452 O O . PHE A 1 181 ? -5.695 10.062 4.457 1 90.94 181 PHE A O 1
ATOM 1459 N N . ILE A 1 182 ? -5.703 11.75 5.875 1 94.38 182 ILE A N 1
ATOM 1460 C CA . ILE A 1 182 ? -5.426 10.914 7.039 1 94.38 182 ILE A CA 1
ATOM 1461 C C . ILE A 1 182 ? -6.496 9.836 7.168 1 94.38 182 ILE A C 1
ATOM 1463 O O . ILE A 1 182 ? -6.184 8.656 7.375 1 94.38 182 ILE A O 1
ATOM 1467 N N . PRO A 1 183 ? -7.781 10.133 6.926 1 92.38 183 PRO A N 1
ATOM 1468 C CA . PRO A 1 183 ? -8.789 9.078 7.051 1 92.38 183 PRO A CA 1
ATOM 1469 C C . PRO A 1 183 ? -8.617 7.969 6.008 1 92.38 183 PRO A C 1
ATOM 1471 O O . PRO A 1 183 ? -8.797 6.789 6.324 1 92.38 183 PRO A O 1
ATOM 1474 N N . ASP A 1 184 ? -8.352 8.336 4.797 1 93.19 184 ASP A N 1
ATOM 1475 C CA . ASP A 1 184 ? -8.156 7.336 3.752 1 93.19 184 ASP A CA 1
ATOM 1476 C C . ASP A 1 184 ? -6.895 6.512 4.008 1 93.19 184 ASP A C 1
ATOM 1478 O O . ASP A 1 184 ? -6.879 5.305 3.764 1 93.19 184 ASP A O 1
ATOM 1482 N N . VAL A 1 185 ? -5.832 7.152 4.512 1 93.88 185 VAL A N 1
ATOM 1483 C CA . VAL A 1 185 ? -4.617 6.438 4.891 1 93.88 185 VAL A CA 1
ATOM 1484 C C . VAL A 1 185 ? -4.926 5.465 6.031 1 93.88 185 VAL A C 1
ATOM 1486 O O . VAL A 1 185 ? -4.469 4.32 6.016 1 93.88 185 VAL A O 1
ATOM 1489 N N . ARG A 1 186 ? -5.668 5.984 6.98 1 93.19 186 ARG A N 1
ATOM 1490 C CA . ARG A 1 186 ? -6.113 5.145 8.086 1 93.19 186 ARG A CA 1
ATOM 1491 C C . ARG A 1 186 ? -6.848 3.908 7.574 1 93.19 186 ARG A C 1
ATOM 1493 O O . ARG A 1 186 ? -6.531 2.783 7.969 1 93.19 186 ARG A O 1
ATOM 1500 N N . ASN A 1 187 ? -7.801 4.102 6.73 1 92 187 ASN A N 1
ATOM 1501 C CA . ASN A 1 187 ? -8.57 2.988 6.191 1 92 187 ASN A CA 1
ATOM 1502 C C . ASN A 1 187 ? -7.688 2.012 5.418 1 92 187 ASN A C 1
ATOM 1504 O O . ASN A 1 187 ? -7.879 0.798 5.5 1 92 187 ASN A O 1
ATOM 1508 N N . TRP A 1 188 ? -6.812 2.547 4.672 1 93.12 188 TRP A N 1
ATOM 1509 C CA . TRP A 1 188 ? -5.855 1.737 3.926 1 93.12 188 TRP A CA 1
ATOM 1510 C C . TRP A 1 188 ? -5.035 0.858 4.867 1 93.12 188 TRP A C 1
ATOM 1512 O O . TRP A 1 188 ? -4.871 -0.339 4.621 1 93.12 188 TRP A O 1
ATOM 1522 N N . LEU A 1 189 ? -4.574 1.398 5.992 1 92.75 189 LEU A N 1
ATOM 1523 C CA . LEU A 1 189 ? -3.779 0.677 6.98 1 92.75 189 LEU A CA 1
ATOM 1524 C C . LEU A 1 189 ? -4.613 -0.404 7.66 1 92.75 189 LEU A C 1
ATOM 1526 O O . LEU A 1 189 ? -4.113 -1.5 7.93 1 92.75 189 LEU A O 1
ATOM 1530 N N . ILE A 1 190 ? -5.855 -0.097 7.914 1 91.56 190 ILE A N 1
ATOM 1531 C CA . ILE A 1 190 ? -6.754 -1.062 8.539 1 91.56 190 ILE A CA 1
ATOM 1532 C C . ILE A 1 190 ? -7.023 -2.215 7.57 1 91.56 190 ILE A C 1
ATOM 1534 O O . ILE A 1 190 ? -6.93 -3.385 7.949 1 91.56 190 ILE A O 1
ATOM 1538 N N . LYS A 1 191 ? -7.312 -1.864 6.359 1 89.94 191 LYS A N 1
ATOM 1539 C CA . LYS A 1 191 ? -7.637 -2.85 5.332 1 89.94 191 LYS A CA 1
ATOM 1540 C C . LYS A 1 191 ? -6.504 -3.857 5.16 1 89.94 191 LYS A C 1
ATOM 1542 O O . LYS A 1 191 ? -6.75 -5.039 4.91 1 89.94 191 LYS A O 1
ATOM 1547 N N . HIS A 1 192 ? -5.344 -3.445 5.309 1 91.75 192 HIS A N 1
ATOM 1548 C CA . HIS A 1 192 ? -4.184 -4.297 5.055 1 91.75 192 HIS A CA 1
ATOM 1549 C C . HIS A 1 192 ? -3.617 -4.852 6.359 1 91.75 192 HIS A C 1
ATOM 1551 O O . HIS A 1 192 ? -2.545 -5.461 6.363 1 91.75 192 HIS A O 1
ATOM 1557 N N . ASN A 1 193 ? -4.25 -4.59 7.48 1 89.75 193 ASN A N 1
ATOM 1558 C CA . ASN A 1 193 ? -4.008 -5.18 8.797 1 89.75 193 ASN A CA 1
ATOM 1559 C C . ASN A 1 193 ? -2.73 -4.637 9.43 1 89.75 193 ASN A C 1
ATOM 1561 O O . ASN A 1 193 ? -2.098 -5.316 10.242 1 89.75 193 ASN A O 1
ATOM 1565 N N . PHE A 1 194 ? -2.346 -3.42 9.031 1 88.19 194 PHE A N 1
ATOM 1566 C CA . PHE A 1 194 ? -1.274 -2.729 9.742 1 88.19 194 PHE A CA 1
ATOM 1567 C C . PHE A 1 194 ? -1.755 -2.229 11.102 1 88.19 194 PHE A C 1
ATOM 1569 O O . PHE A 1 194 ? -0.96 -2.09 12.031 1 88.19 194 PHE A O 1
ATOM 1576 N N . ILE A 1 195 ? -3.004 -1.877 11.031 1 87.94 195 ILE A N 1
ATOM 1577 C CA . ILE A 1 195 ? -3.729 -1.502 12.242 1 87.94 195 ILE A CA 1
ATOM 1578 C C . ILE A 1 195 ? -4.93 -2.426 12.43 1 87.94 195 ILE A C 1
ATOM 1580 O O . ILE A 1 195 ? -5.668 -2.699 11.484 1 87.94 195 ILE A O 1
ATOM 1584 N N . ASP A 1 196 ? -5.086 -3.078 13.547 1 77.56 196 ASP A N 1
ATOM 1585 C CA . ASP A 1 196 ? -6.133 -4.086 13.703 1 77.56 196 ASP A CA 1
ATOM 1586 C C . ASP A 1 196 ? -7.234 -3.598 14.633 1 77.56 196 ASP A C 1
ATOM 1588 O O . ASP A 1 196 ? -8.25 -4.27 14.805 1 77.56 196 ASP A O 1
ATOM 1592 N N . ASN A 1 197 ? -6.883 -2.535 15.336 1 69.31 197 ASN A N 1
ATOM 1593 C CA . ASN A 1 197 ? -7.895 -2.08 16.281 1 69.31 197 ASN A CA 1
ATOM 1594 C C . ASN A 1 197 ? -8.641 -0.852 15.766 1 69.31 197 ASN A C 1
ATOM 1596 O O . ASN A 1 197 ? -8.086 -0.076 14.977 1 69.31 197 ASN A O 1
ATOM 1600 N N . LYS A 1 198 ? -9.875 -0.911 16.047 1 65.56 198 LYS A N 1
ATOM 1601 C CA . LYS A 1 198 ? -10.727 0.172 15.562 1 65.56 198 LYS A CA 1
ATOM 1602 C C . LYS A 1 198 ? -10.438 1.472 16.312 1 65.56 198 LYS A C 1
ATOM 1604 O O . LYS A 1 198 ? -10.906 2.539 15.914 1 65.56 198 LYS A O 1
ATOM 1609 N N . TYR A 1 199 ? -9.484 1.372 17.234 1 77.94 199 TYR A N 1
ATOM 1610 C CA . TYR A 1 199 ? -9.242 2.619 17.953 1 77.94 199 TYR A CA 1
ATOM 1611 C C . TYR A 1 199 ? -8.039 3.359 17.359 1 77.94 199 TYR A C 1
ATOM 1613 O O . TYR A 1 199 ? -6.891 2.988 17.609 1 77.94 199 TYR A O 1
ATOM 1621 N N . ILE A 1 200 ? -8.227 4.207 16.5 1 86.31 200 ILE A N 1
ATOM 1622 C CA . ILE A 1 200 ? -7.188 5.074 15.945 1 86.31 200 ILE A CA 1
ATOM 1623 C C . ILE A 1 200 ? -7.523 6.535 16.25 1 86.31 200 ILE A C 1
ATOM 1625 O O . ILE A 1 200 ? -8.664 6.969 16.047 1 86.31 200 ILE A O 1
ATOM 1629 N N . VAL A 1 201 ? -6.625 7.223 16.906 1 92.38 201 VAL A N 1
ATOM 1630 C CA . VAL A 1 201 ? -6.734 8.656 17.141 1 92.38 201 VAL A CA 1
ATOM 1631 C C . VAL A 1 201 ? -5.891 9.406 16.109 1 92.38 201 VAL A C 1
ATOM 1633 O O . VAL A 1 201 ? -4.723 9.078 15.898 1 92.38 201 VAL A O 1
ATOM 1636 N N . TYR A 1 202 ? -6.535 10.312 15.398 1 93.31 202 TYR A N 1
ATOM 1637 C CA . TYR A 1 202 ? -5.785 11.023 14.367 1 93.31 202 TYR A CA 1
ATOM 1638 C C . TYR A 1 202 ? -6.219 12.484 14.289 1 93.31 202 TYR A C 1
ATOM 1640 O O . TYR A 1 202 ? -7.305 12.844 14.758 1 93.31 202 TYR A O 1
ATOM 1648 N N . ARG A 1 203 ? -5.301 13.25 13.719 1 93.31 203 ARG A N 1
ATOM 1649 C CA . ARG A 1 203 ? -5.52 14.672 13.484 1 93.31 203 ARG A CA 1
ATOM 1650 C C . ARG A 1 203 ? -6.633 14.898 12.469 1 93.31 203 ARG A C 1
ATOM 1652 O O . ARG A 1 203 ? -6.691 14.211 11.445 1 93.31 203 ARG A O 1
ATOM 1659 N N . ASN A 1 204 ? -7.512 15.773 12.805 1 87.62 204 ASN A N 1
ATOM 1660 C CA . ASN A 1 204 ? -8.633 15.992 11.898 1 87.62 204 ASN A CA 1
ATOM 1661 C C . ASN A 1 204 ? -8.516 17.344 11.18 1 87.62 204 ASN A C 1
ATOM 1663 O O . ASN A 1 204 ? -7.746 18.203 11.594 1 87.62 204 ASN A O 1
ATOM 1667 N N . GLN A 1 205 ? -9.234 17.578 10.172 1 84.88 205 GLN A N 1
ATOM 1668 C CA . GLN A 1 205 ? -9.125 18.75 9.312 1 84.88 205 GLN A CA 1
ATOM 1669 C C . GLN A 1 205 ? -9.797 19.953 9.945 1 84.88 205 GLN A C 1
ATOM 1671 O O . GLN A 1 205 ? -9.469 21.094 9.602 1 84.88 205 GLN A O 1
ATOM 1676 N N . THR A 1 206 ? -10.672 19.719 10.836 1 82.38 206 THR A N 1
ATOM 1677 C CA . THR A 1 206 ? -11.391 20.812 11.477 1 82.38 206 THR A CA 1
ATOM 1678 C C . THR A 1 206 ? -10.508 21.5 12.523 1 82.38 206 THR A C 1
ATOM 1680 O O . THR A 1 206 ? -10.594 22.703 12.711 1 82.38 206 THR A O 1
ATOM 1683 N N . LEU A 1 207 ? -9.75 20.703 13.234 1 87.44 207 LEU A N 1
ATOM 1684 C CA . LEU A 1 207 ? -8.758 21.203 14.18 1 87.44 207 LEU A CA 1
ATOM 1685 C C . LEU A 1 207 ? -7.359 20.719 13.812 1 87.44 207 LEU A C 1
ATOM 1687 O O . LEU A 1 207 ? -6.746 19.953 14.562 1 87.44 207 LEU A O 1
ATOM 1691 N N . PRO A 1 208 ? -6.906 21.25 12.727 1 90.62 208 PRO A N 1
ATOM 1692 C CA . PRO A 1 208 ? -5.676 20.703 12.164 1 90.62 208 PRO A CA 1
ATOM 1693 C C . PRO A 1 208 ? -4.465 20.875 13.078 1 90.62 208 PRO A C 1
ATOM 1695 O O . PRO A 1 208 ? -3.439 20.219 12.891 1 90.62 208 PRO A O 1
ATOM 1698 N N . SER A 1 209 ? -4.59 21.75 14.102 1 92.75 209 SER A N 1
ATOM 1699 C CA . SER A 1 209 ? -3.473 22 15.008 1 92.75 209 SER A CA 1
ATOM 1700 C C . SER A 1 209 ? -3.551 21.094 16.234 1 92.75 209 SER A C 1
ATOM 1702 O O . SER A 1 209 ? -2.625 21.062 17.047 1 92.75 209 SER A O 1
ATOM 1704 N N . LYS A 1 210 ? -4.777 20.406 16.266 1 89.62 210 LYS A N 1
ATOM 1705 C CA . LYS A 1 210 ? -4.922 19.484 17.391 1 89.62 210 LYS A CA 1
ATOM 1706 C C . LYS A 1 210 ? -4.285 18.125 17.078 1 89.62 210 LYS A C 1
ATOM 1708 O O . LYS A 1 210 ? -4.824 17.344 16.281 1 89.62 210 LYS A O 1
ATOM 1713 N N . GLY A 1 211 ? -3.193 17.797 17.391 1 91.94 211 GLY A N 1
ATOM 1714 C CA . GLY A 1 211 ? -2.494 16.547 17.188 1 91.94 211 GLY A CA 1
ATOM 1715 C C . GLY A 1 211 ? -3.062 15.406 18.016 1 91.94 211 GLY A C 1
ATOM 1716 O O . GLY A 1 211 ? -4.008 15.609 18.781 1 91.94 211 GLY A O 1
ATOM 1717 N N . ALA A 1 212 ? -2.693 14.227 17.672 1 95.31 212 ALA A N 1
ATOM 1718 C CA . ALA A 1 212 ? -3.006 13.047 18.469 1 95.31 212 ALA A CA 1
ATOM 1719 C C . ALA A 1 212 ? -2.033 12.914 19.641 1 95.31 212 ALA A C 1
ATOM 1721 O O . ALA A 1 212 ? -0.867 12.562 19.453 1 95.31 212 ALA A O 1
ATOM 1722 N N . GLU A 1 213 ? -2.494 13.141 20.844 1 94.81 213 GLU A N 1
ATOM 1723 C CA . GLU A 1 213 ? -1.64 13.094 22.031 1 94.81 213 GLU A CA 1
ATOM 1724 C C . GLU A 1 213 ? -1.534 11.68 22.578 1 94.81 213 GLU A C 1
ATOM 1726 O O . GLU A 1 213 ? -2.551 11.031 22.844 1 94.81 213 GLU A O 1
ATOM 1731 N N . HIS A 1 214 ? -0.357 11.211 22.641 1 92.81 214 HIS A N 1
ATOM 1732 C CA . HIS A 1 214 ? -0.108 9.898 23.219 1 92.81 214 HIS A CA 1
ATOM 1733 C C . HIS A 1 214 ? 1.275 9.828 23.859 1 92.81 214 HIS A C 1
ATOM 1735 O O . HIS A 1 214 ? 2.262 10.258 23.266 1 92.81 214 HIS A O 1
ATOM 1741 N N . ASN A 1 215 ? 1.387 9.336 25.047 1 90.5 215 ASN A N 1
ATOM 1742 C CA . ASN A 1 215 ? 2.641 9.156 25.781 1 90.5 215 ASN A CA 1
ATOM 1743 C C . ASN A 1 215 ? 3.416 10.469 25.891 1 90.5 215 ASN A C 1
ATOM 1745 O O . ASN A 1 215 ? 4.621 10.5 25.641 1 90.5 215 ASN A O 1
ATOM 1749 N N . ASN A 1 216 ? 2.793 11.555 26.031 1 93.12 216 ASN A N 1
ATOM 1750 C CA . ASN A 1 216 ? 3.355 12.875 26.328 1 93.12 216 ASN A CA 1
ATOM 1751 C C . ASN A 1 216 ? 3.938 13.516 25.062 1 93.12 216 ASN A C 1
ATOM 1753 O O . ASN A 1 216 ? 4.727 14.461 25.156 1 93.12 216 ASN A O 1
ATOM 1757 N N . TYR A 1 217 ? 3.59 12.914 23.891 1 95.12 217 TYR A N 1
ATOM 1758 C CA . TYR A 1 217 ? 4.039 13.477 22.625 1 95.12 217 TYR A CA 1
ATOM 1759 C C . TYR A 1 217 ? 2.879 13.609 21.641 1 95.12 217 TYR A C 1
ATOM 1761 O O . TYR A 1 217 ? 1.806 13.047 21.859 1 95.12 217 TYR A O 1
ATOM 1769 N N . ILE A 1 218 ? 3.131 14.391 20.672 1 96.69 218 ILE A N 1
ATOM 1770 C CA . ILE A 1 218 ? 2.088 14.656 19.688 1 96.69 218 ILE A CA 1
ATOM 1771 C C . ILE A 1 218 ? 2.393 13.898 18.391 1 96.69 218 ILE A C 1
ATOM 1773 O O . ILE A 1 218 ? 3.549 13.82 17.969 1 96.69 218 ILE A O 1
ATOM 1777 N N . TRP A 1 219 ? 1.378 13.258 17.844 1 97.38 219 TRP A N 1
ATOM 1778 C CA . TRP A 1 219 ? 1.45 12.508 16.594 1 97.38 219 TRP A CA 1
ATOM 1779 C C . TRP A 1 219 ? 0.364 12.953 15.625 1 97.38 219 TRP A C 1
ATOM 1781 O O . TRP A 1 219 ? -0.601 13.617 16.031 1 97.38 219 TRP A O 1
ATOM 1791 N N . ASP A 1 220 ? 0.58 12.664 14.352 1 97.81 220 ASP A N 1
ATOM 1792 C CA . ASP A 1 220 ? -0.531 12.852 13.422 1 97.81 220 ASP A CA 1
ATOM 1793 C C . ASP A 1 220 ? -1.621 11.805 13.656 1 97.81 220 ASP A C 1
ATOM 1795 O O . ASP A 1 220 ? -2.807 12.086 13.469 1 97.81 220 ASP A O 1
ATOM 1799 N N . ALA A 1 221 ? -1.176 10.648 13.961 1 96.44 221 ALA A N 1
ATOM 1800 C CA . ALA A 1 221 ? -2.066 9.547 14.32 1 96.44 221 ALA A CA 1
ATOM 1801 C C . ALA A 1 221 ? -1.327 8.484 15.125 1 96.44 221 ALA A C 1
ATOM 1803 O O . ALA A 1 221 ? -0.102 8.375 15.039 1 96.44 221 ALA A O 1
ATOM 1804 N N . PHE A 1 222 ? -2.023 7.734 15.906 1 94.75 222 PHE A N 1
ATOM 1805 C CA . PHE A 1 222 ? -1.477 6.555 16.562 1 94.75 222 PHE A CA 1
ATOM 1806 C C . PHE A 1 222 ? -2.541 5.473 16.703 1 94.75 222 PHE A C 1
ATOM 1808 O O . PHE A 1 222 ? -3.738 5.766 16.688 1 94.75 222 PHE A O 1
ATOM 1815 N N . ALA A 1 223 ? -2.135 4.293 16.75 1 92.62 223 ALA A N 1
ATOM 1816 C CA . ALA A 1 223 ? -2.988 3.121 16.922 1 92.62 223 ALA A CA 1
ATOM 1817 C C . ALA A 1 223 ? -2.203 1.954 17.516 1 92.62 223 ALA A C 1
ATOM 1819 O O . ALA A 1 223 ? -1.028 2.1 17.859 1 92.62 223 ALA A O 1
ATOM 1820 N N . TYR A 1 224 ? -2.863 0.877 17.734 1 86.75 224 TYR A N 1
ATOM 1821 C CA . TYR A 1 224 ? -2.232 -0.358 18.188 1 86.75 224 TYR A CA 1
ATOM 1822 C C . TYR A 1 224 ? -2.52 -1.503 17.234 1 86.75 224 TYR A C 1
ATOM 1824 O O . TYR A 1 224 ? -3.531 -1.488 16.516 1 86.75 224 TYR A O 1
ATOM 1832 N N . THR A 1 225 ? -1.58 -2.414 17.125 1 84.62 225 THR A N 1
ATOM 1833 C CA . THR A 1 225 ? -1.779 -3.539 16.219 1 84.62 225 THR A CA 1
ATOM 1834 C C . THR A 1 225 ? -1.126 -4.801 16.781 1 84.62 225 THR A C 1
ATOM 1836 O O . THR A 1 225 ? -0.168 -4.727 17.547 1 84.62 225 THR A O 1
ATOM 1839 N N . ASN A 1 226 ? -1.648 -5.961 16.312 1 76.69 226 ASN A N 1
ATOM 1840 C CA . ASN A 1 226 ? -1.055 -7.258 16.625 1 76.69 226 ASN A CA 1
ATOM 1841 C C . ASN A 1 226 ? -0.227 -7.781 15.453 1 76.69 226 ASN A C 1
ATOM 1843 O O . ASN A 1 226 ? 0.318 -8.883 15.516 1 76.69 226 ASN A O 1
ATOM 1847 N N . THR A 1 227 ? -0.137 -7.145 14.336 1 70.62 227 THR A N 1
ATOM 1848 C CA . THR A 1 227 ? 0.451 -7.59 13.078 1 70.62 227 THR A CA 1
ATOM 1849 C C . THR A 1 227 ? 1.937 -7.895 13.25 1 70.62 227 THR A C 1
ATOM 1851 O O . THR A 1 227 ? 2.471 -8.797 12.609 1 70.62 227 THR A O 1
ATOM 1854 N N . THR A 1 228 ? 2.879 -7.262 14.086 1 61.59 228 THR A N 1
ATOM 1855 C CA . THR A 1 228 ? 4.336 -7.348 14.031 1 61.59 228 THR A CA 1
ATOM 1856 C C . THR A 1 228 ? 4.805 -8.758 14.367 1 61.59 228 THR A C 1
ATOM 1858 O O . THR A 1 228 ? 5.992 -9.078 14.227 1 61.59 228 THR A O 1
ATOM 1861 N N . GLY A 1 229 ? 3.869 -9.883 14.461 1 55.75 229 GLY A N 1
ATOM 1862 C CA . GLY A 1 229 ? 4.285 -11.242 14.742 1 55.75 229 GLY A CA 1
ATOM 1863 C C . GLY A 1 229 ? 3.127 -12.219 14.797 1 55.75 229 GLY A C 1
ATOM 1864 O O . GLY A 1 229 ? 2.016 -11.898 14.375 1 55.75 229 GLY A O 1
ATOM 1865 N N . TYR A 1 230 ? 3.402 -13.469 14.656 1 53.34 230 TYR A N 1
ATOM 1866 C CA . TYR A 1 230 ? 2.383 -14.492 14.852 1 53.34 230 TYR A CA 1
ATOM 1867 C C . TYR A 1 230 ? 1.692 -14.328 16.203 1 53.34 230 TYR A C 1
ATOM 1869 O O . TYR A 1 230 ? 2.35 -14.32 17.25 1 53.34 230 TYR A O 1
ATOM 1877 N N . ASN A 1 231 ? 0.467 -13.641 15.969 1 54.66 231 ASN A N 1
ATOM 1878 C CA . ASN A 1 231 ? -0.291 -13.555 17.219 1 54.66 231 ASN A CA 1
ATOM 1879 C C . ASN A 1 231 ? -0.486 -14.938 17.844 1 54.66 231 ASN A C 1
ATOM 1881 O O . ASN A 1 231 ? -1.19 -15.781 17.281 1 54.66 231 ASN A O 1
ATOM 1885 N N . THR A 1 232 ? 0.425 -15.336 18.625 1 53.41 232 THR A N 1
ATOM 1886 C CA . THR A 1 232 ? 0.329 -16.641 19.281 1 53.41 232 THR A CA 1
ATOM 1887 C C . THR A 1 232 ? -0.958 -16.734 20.094 1 53.41 232 THR A C 1
ATOM 1889 O O . THR A 1 232 ? -1.356 -17.828 20.484 1 53.41 232 THR A O 1
ATOM 1892 N N . THR A 1 233 ? -1.499 -15.586 20.594 1 50.44 233 THR A N 1
ATOM 1893 C CA . THR A 1 233 ? -2.67 -15.672 21.453 1 50.44 233 THR A CA 1
ATOM 1894 C C . THR A 1 233 ? -3.955 -15.586 20.641 1 50.44 233 THR A C 1
ATOM 1896 O O . THR A 1 233 ? -4.371 -14.492 20.25 1 50.44 233 THR A O 1
ATOM 1899 N N . LEU A 1 234 ? -4.105 -16.422 19.844 1 47.81 234 LEU A N 1
ATOM 1900 C CA . LEU A 1 234 ? -5.355 -16.453 19.094 1 47.81 234 LEU A CA 1
ATOM 1901 C C . LEU A 1 234 ? -6.539 -16.141 20 1 47.81 234 LEU A C 1
ATOM 1903 O O . LEU A 1 234 ? -7.664 -15.969 19.531 1 47.81 234 LEU A O 1
ATOM 1907 N N . GLY A 1 235 ? -6.547 -16.406 21.328 1 40.34 235 GLY A N 1
ATOM 1908 C CA . GLY A 1 235 ? -7.738 -16.375 22.156 1 40.34 235 GLY A CA 1
ATOM 1909 C C . GLY A 1 235 ? -8.164 -14.961 22.547 1 40.34 235 GLY A C 1
ATOM 1910 O O . GLY A 1 235 ? -7.48 -13.992 22.203 1 40.34 235 GLY A O 1
ATOM 1911 N N . ASN A 1 236 ? -9.328 -14.859 23.328 1 40.22 236 ASN A N 1
ATOM 1912 C CA . ASN A 1 236 ? -10.125 -13.797 23.938 1 40.22 236 ASN A CA 1
ATOM 1913 C C . ASN A 1 236 ? -9.25 -12.766 24.641 1 40.22 236 ASN A C 1
ATOM 1915 O O . ASN A 1 236 ? -9.766 -11.805 25.219 1 40.22 236 ASN A O 1
ATOM 1919 N N . SER A 1 237 ? -8.156 -13.078 25.078 1 41.5 237 SER A N 1
ATOM 1920 C CA . SER A 1 237 ? -7.402 -12.117 25.875 1 41.5 237 SER A CA 1
ATOM 1921 C C . SER A 1 237 ? -6.688 -11.102 24.984 1 41.5 237 SER A C 1
ATOM 1923 O O . SER A 1 237 ? -5.555 -10.703 25.281 1 41.5 237 SER A O 1
ATOM 1925 N N . ILE A 1 238 ? -6.969 -10.953 23.891 1 46.09 238 ILE A N 1
ATOM 1926 C CA . ILE A 1 238 ? -6.523 -10.008 22.875 1 46.09 238 ILE A CA 1
ATOM 1927 C C . ILE A 1 238 ? -6.629 -8.586 23.406 1 46.09 238 ILE A C 1
ATOM 1929 O O . ILE A 1 238 ? -6.137 -7.645 22.781 1 46.09 238 ILE A O 1
ATOM 1933 N N . GLU A 1 239 ? -7.336 -8.406 24.438 1 45.09 239 GLU A N 1
ATOM 1934 C CA . GLU A 1 239 ? -7.738 -7.047 24.797 1 45.09 239 GLU A CA 1
ATOM 1935 C C . GLU A 1 239 ? -6.598 -6.297 25.484 1 45.09 239 GLU A C 1
ATOM 1937 O O . GLU A 1 239 ? -6.742 -5.121 25.828 1 45.09 239 GLU A O 1
ATOM 1942 N N . ARG A 1 240 ? -5.594 -6.973 25.922 1 44.53 240 ARG A N 1
ATOM 1943 C CA . ARG A 1 240 ? -4.75 -6.078 26.703 1 44.53 240 ARG A CA 1
ATOM 1944 C C . ARG A 1 240 ? -3.686 -5.422 25.828 1 44.53 240 ARG A C 1
ATOM 1946 O O . ARG A 1 240 ? -2.961 -6.105 25.109 1 44.53 240 ARG A O 1
ATOM 1953 N N . ASP A 1 241 ? -3.768 -4.125 25.641 1 51.91 241 ASP A N 1
ATOM 1954 C CA . ASP A 1 241 ? -2.891 -3.178 24.969 1 51.91 241 ASP A CA 1
ATOM 1955 C C . ASP A 1 241 ? -1.43 -3.41 25.344 1 51.91 241 ASP A C 1
ATOM 1957 O O . ASP A 1 241 ? -0.522 -3.016 24.609 1 51.91 241 ASP A O 1
ATOM 1961 N N . GLU A 1 242 ? -1.11 -4.117 26.438 1 53.78 242 GLU A N 1
ATOM 1962 C CA . GLU A 1 242 ? 0.258 -4.148 26.938 1 53.78 242 GLU A CA 1
ATOM 1963 C C . GLU A 1 242 ? 1.175 -4.938 26.016 1 53.78 242 GLU A C 1
ATOM 1965 O O . GLU A 1 242 ? 2.361 -4.625 25.891 1 53.78 242 GLU A O 1
ATOM 1970 N N . LYS A 1 243 ? 0.619 -5.738 25.156 1 63.91 243 LYS A N 1
ATOM 1971 C CA . LYS A 1 243 ? 1.481 -6.578 24.328 1 63.91 243 LYS A CA 1
ATOM 1972 C C . LYS A 1 243 ? 1.353 -6.215 22.844 1 63.91 243 LYS A C 1
ATOM 1974 O O . LYS A 1 243 ? 2.062 -6.762 22 1 63.91 243 LYS A O 1
ATOM 1979 N N . LYS A 1 244 ? 0.704 -4.98 22.656 1 78.38 244 LYS A N 1
ATOM 1980 C CA . LYS A 1 244 ? 0.475 -4.629 21.25 1 78.38 244 LYS A CA 1
ATOM 1981 C C . LYS A 1 244 ? 1.534 -3.65 20.75 1 78.38 244 LYS A C 1
ATOM 1983 O O . LYS A 1 244 ? 2.18 -2.965 21.547 1 78.38 244 LYS A O 1
ATOM 1988 N N . THR A 1 245 ? 1.799 -3.746 19.516 1 83.88 245 THR A N 1
ATOM 1989 C CA . THR A 1 245 ? 2.713 -2.809 18.875 1 83.88 245 THR A CA 1
ATOM 1990 C C . THR A 1 245 ? 2.049 -1.446 18.688 1 83.88 245 THR A C 1
ATOM 1992 O O . THR A 1 245 ? 0.906 -1.365 18.234 1 83.88 245 THR A O 1
ATOM 1995 N N . LEU A 1 246 ? 2.691 -0.405 19.188 1 89.19 246 LEU A N 1
ATOM 1996 C CA . LEU A 1 246 ? 2.207 0.954 18.969 1 89.19 246 LEU A CA 1
ATOM 1997 C C . LEU A 1 246 ? 2.533 1.432 17.562 1 89.19 246 LEU A C 1
ATOM 1999 O O . LEU A 1 246 ? 3.693 1.402 17.141 1 89.19 246 LEU A O 1
ATOM 2003 N N . VAL A 1 247 ? 1.519 1.785 16.859 1 91.75 247 VAL A N 1
ATOM 2004 C CA . VAL A 1 247 ? 1.691 2.357 15.523 1 91.75 247 VAL A CA 1
ATOM 2005 C C . VAL A 1 247 ? 1.603 3.879 15.594 1 91.75 247 VAL A C 1
ATOM 2007 O O . VAL A 1 247 ? 0.636 4.426 16.141 1 91.75 247 VAL A O 1
ATOM 2010 N N . VAL A 1 248 ? 2.631 4.574 15.133 1 94.56 248 VAL A N 1
ATOM 2011 C CA . VAL A 1 248 ? 2.607 6.031 15.109 1 94.56 248 VAL A CA 1
ATOM 2012 C C . VAL A 1 248 ? 2.844 6.527 13.688 1 94.56 248 VAL A C 1
ATOM 2014 O O . VAL A 1 248 ? 3.648 5.953 12.945 1 94.56 248 VAL A O 1
ATOM 2017 N N . LEU A 1 249 ? 2.148 7.613 13.32 1 96.56 249 LEU A N 1
ATOM 2018 C CA . LEU A 1 249 ? 2.248 8.148 11.969 1 96.56 249 LEU A CA 1
ATOM 2019 C C . LEU A 1 249 ? 2.777 9.578 11.984 1 96.56 249 LEU A C 1
ATOM 2021 O O . LEU A 1 249 ? 2.395 10.375 12.844 1 96.56 249 LEU A O 1
ATOM 2025 N N . ASP A 1 250 ? 3.654 9.859 11.148 1 97.75 250 ASP A N 1
ATOM 2026 C CA . ASP A 1 250 ? 4.078 11.211 10.789 1 97.75 250 ASP A CA 1
ATOM 2027 C C . ASP A 1 250 ? 3.688 11.547 9.352 1 97.75 250 ASP A C 1
ATOM 2029 O O . ASP A 1 250 ? 4.176 10.922 8.414 1 97.75 250 ASP A O 1
ATOM 2033 N N . ILE A 1 251 ? 2.803 12.508 9.18 1 97.62 251 ILE A N 1
ATOM 2034 C CA . ILE A 1 251 ? 2.184 12.758 7.879 1 97.62 251 ILE A CA 1
ATOM 2035 C C . ILE A 1 251 ? 2.482 14.18 7.426 1 97.62 251 ILE A C 1
ATOM 2037 O O . ILE A 1 251 ? 2.125 15.141 8.109 1 97.62 251 ILE A O 1
ATOM 2041 N N . VAL A 1 252 ? 3.154 14.383 6.379 1 97.12 252 VAL A N 1
ATOM 2042 C CA . VAL A 1 252 ? 3.436 15.664 5.734 1 97.12 252 VAL A CA 1
ATOM 2043 C C . VAL A 1 252 ? 3.133 15.57 4.242 1 97.12 252 VAL A C 1
ATOM 2045 O O . VAL A 1 252 ? 3.865 14.922 3.494 1 97.12 252 VAL A O 1
ATOM 2048 N N . ILE A 1 253 ? 2.113 16.266 3.801 1 94.56 253 ILE A N 1
ATOM 2049 C CA . ILE A 1 253 ? 1.665 16.141 2.418 1 94.56 253 ILE A CA 1
ATOM 2050 C C . ILE A 1 253 ? 1.873 17.453 1.683 1 94.56 253 ILE A C 1
ATOM 2052 O O . ILE A 1 253 ? 2.203 17.469 0.495 1 94.56 253 ILE A O 1
ATOM 2056 N N . HIS A 1 254 ? 1.73 18.594 2.338 1 92.19 254 HIS A N 1
ATOM 2057 C CA . HIS A 1 254 ? 1.669 19.906 1.692 1 92.19 254 HIS A CA 1
ATOM 2058 C C . HIS A 1 254 ? 3.045 20.344 1.204 1 92.19 254 HIS A C 1
ATOM 2060 O O . HIS A 1 254 ? 3.154 21.234 0.359 1 92.19 254 HIS A O 1
ATOM 2066 N N . ARG A 1 255 ? 4.07 19.766 1.752 1 94 255 ARG A N 1
ATOM 2067 C CA . ARG A 1 255 ? 5.441 20.094 1.377 1 94 255 ARG A CA 1
ATOM 2068 C C . ARG A 1 255 ? 6.312 18.844 1.338 1 94 255 ARG A C 1
ATOM 2070 O O . ARG A 1 255 ? 5.844 17.734 1.651 1 94 255 ARG A O 1
ATOM 2077 N N . SER A 1 256 ? 7.598 19.047 0.934 1 96.38 256 SER A N 1
ATOM 2078 C CA . SER A 1 256 ? 8.547 17.938 0.921 1 96.38 256 SER A CA 1
ATOM 2079 C C . SER A 1 256 ? 8.898 17.5 2.338 1 96.38 256 SER A C 1
ATOM 2081 O O . SER A 1 256 ? 9.102 18.328 3.221 1 96.38 256 SER A O 1
ATOM 2083 N N . TYR A 1 257 ? 8.844 16.219 2.59 1 98.06 257 TYR A N 1
ATOM 2084 C CA . TYR A 1 257 ? 9.328 15.648 3.842 1 98.06 257 TYR A CA 1
ATOM 2085 C C . TYR A 1 257 ? 10.844 15.766 3.941 1 98.06 257 TYR A C 1
ATOM 2087 O O . TYR A 1 257 ? 11.57 15.32 3.051 1 98.06 257 TYR A O 1
ATOM 2095 N N . MET A 1 258 ? 11.383 16.359 5.023 1 97.88 258 MET A N 1
ATOM 2096 C CA . MET A 1 258 ? 12.789 16.734 5.098 1 97.88 258 MET A CA 1
ATOM 2097 C C . MET A 1 258 ? 13.484 16 6.25 1 97.88 258 MET A C 1
ATOM 2099 O O . MET A 1 258 ? 12.82 15.359 7.066 1 97.88 258 MET A O 1
ATOM 2103 N N . SER A 1 259 ? 14.773 16.219 6.34 1 96.81 259 SER A N 1
ATOM 2104 C CA . SER A 1 259 ? 15.609 15.578 7.355 1 96.81 259 SER A CA 1
ATOM 2105 C C . SER A 1 259 ? 15.188 16 8.758 1 96.81 259 SER A C 1
ATOM 2107 O O . SER A 1 259 ? 15.227 15.203 9.695 1 96.81 259 SER A O 1
ATOM 2109 N N . CYS A 1 260 ? 14.812 17.266 8.938 1 96.56 260 CYS A N 1
ATOM 2110 C CA . CYS A 1 260 ? 14.406 17.734 10.258 1 96.56 260 CYS A CA 1
ATOM 2111 C C . CYS A 1 260 ? 13.141 17.031 10.719 1 96.56 260 CYS A C 1
ATOM 2113 O O . CYS A 1 260 ? 12.953 16.797 11.914 1 96.56 260 CYS A O 1
ATOM 2115 N N . ASP A 1 261 ? 12.242 16.656 9.742 1 98.25 261 ASP A N 1
ATOM 2116 C CA . ASP A 1 261 ? 11.055 15.875 10.086 1 98.25 261 ASP A CA 1
ATOM 2117 C C . ASP A 1 261 ? 11.445 14.5 10.617 1 98.25 261 ASP A C 1
ATOM 2119 O O . ASP A 1 261 ? 10.891 14.039 11.625 1 98.25 261 ASP A O 1
ATOM 2123 N N . VAL A 1 262 ? 12.422 13.883 9.898 1 96.88 262 VAL A N 1
ATOM 2124 C CA . VAL A 1 262 ? 12.891 12.555 10.297 1 96.88 262 VAL A CA 1
ATOM 2125 C C . VAL A 1 262 ? 13.438 12.609 11.719 1 96.88 262 VAL A C 1
ATOM 2127 O O . VAL A 1 262 ? 13.117 11.75 12.547 1 96.88 262 VAL A O 1
ATOM 2130 N N . GLN A 1 263 ? 14.203 13.609 12.008 1 95.12 263 GLN A N 1
ATOM 2131 C CA . GLN A 1 263 ? 14.852 13.719 13.312 1 95.12 263 GLN A CA 1
ATOM 2132 C C . GLN A 1 263 ? 13.82 13.953 14.414 1 95.12 263 GLN A C 1
ATOM 2134 O O . GLN A 1 263 ? 13.922 13.359 15.492 1 95.12 263 GLN A O 1
ATOM 2139 N N . GLY A 1 264 ? 12.906 14.805 14.117 1 96.69 264 GLY A N 1
ATOM 2140 C CA . GLY A 1 264 ? 11.836 15 15.086 1 96.69 264 GLY A CA 1
ATOM 2141 C C . GLY A 1 264 ? 11.047 13.734 15.352 1 96.69 264 GLY A C 1
ATOM 2142 O O . GLY A 1 264 ? 10.758 13.406 16.516 1 96.69 264 GLY A O 1
ATOM 2143 N N . PHE A 1 265 ? 10.703 13.023 14.336 1 96.44 265 PHE A N 1
ATOM 2144 C CA . PHE A 1 265 ? 9.938 11.789 14.445 1 96.44 265 PHE A CA 1
ATOM 2145 C C . PHE A 1 265 ? 10.734 10.727 15.203 1 96.44 265 PHE A C 1
ATOM 2147 O O . PHE A 1 265 ? 10.211 10.086 16.109 1 96.44 265 PHE A O 1
ATOM 2154 N N . LEU A 1 266 ? 12 10.57 14.82 1 94.44 266 LEU A N 1
ATOM 2155 C CA . LEU A 1 266 ? 12.875 9.594 15.453 1 94.44 266 LEU A CA 1
ATOM 2156 C C . LEU A 1 266 ? 12.992 9.859 16.953 1 94.44 266 LEU A C 1
ATOM 2158 O O . LEU A 1 266 ? 12.875 8.945 17.766 1 94.44 266 LEU A O 1
ATOM 2162 N N . ARG A 1 267 ? 13.18 11.062 17.344 1 92.69 267 ARG A N 1
ATOM 2163 C CA . ARG A 1 267 ? 13.359 11.422 18.75 1 92.69 267 ARG A CA 1
ATOM 2164 C C . ARG A 1 267 ? 12.094 11.117 19.547 1 92.69 267 ARG A C 1
ATOM 2166 O O . ARG A 1 267 ? 12.172 10.672 20.688 1 92.69 267 ARG A O 1
ATOM 2173 N N . ARG A 1 268 ? 10.93 11.375 18.969 1 94.62 268 ARG A N 1
ATOM 2174 C CA . ARG A 1 268 ? 9.68 11.039 19.656 1 94.62 268 ARG A CA 1
ATOM 2175 C C . ARG A 1 268 ? 9.531 9.523 19.797 1 94.62 268 ARG A C 1
ATOM 2177 O O . ARG A 1 268 ? 9.156 9.039 20.875 1 94.62 268 ARG A O 1
ATOM 2184 N N . VAL A 1 269 ? 9.844 8.812 18.734 1 92.56 269 VAL A N 1
ATOM 2185 C CA . VAL A 1 269 ? 9.773 7.352 18.766 1 92.56 269 VAL A CA 1
ATOM 2186 C C . VAL A 1 269 ? 10.703 6.809 19.844 1 92.56 269 VAL A C 1
ATOM 2188 O O . VAL A 1 269 ? 10.305 5.945 20.641 1 92.56 269 VAL A O 1
ATOM 2191 N N . GLN A 1 270 ? 11.914 7.332 19.922 1 88.31 270 GLN A N 1
ATOM 2192 C CA . GLN A 1 270 ? 12.898 6.883 20.891 1 88.31 270 GLN A CA 1
ATOM 2193 C C . GLN A 1 270 ? 12.445 7.203 22.312 1 88.31 270 GLN A C 1
ATOM 2195 O O . GLN A 1 270 ? 12.648 6.402 23.234 1 88.31 270 GLN A O 1
ATOM 2200 N N . ALA A 1 271 ? 11.867 8.336 22.453 1 87.5 271 ALA A N 1
ATOM 2201 C CA . ALA A 1 271 ? 11.398 8.742 23.781 1 87.5 271 ALA A CA 1
ATOM 2202 C C . ALA A 1 271 ? 10.32 7.797 24.297 1 87.5 271 ALA A C 1
ATOM 2204 O O . ALA A 1 271 ? 10.312 7.438 25.469 1 87.5 271 ALA A O 1
ATOM 2205 N N . VAL A 1 272 ? 9.43 7.391 23.422 1 87.5 272 VAL A N 1
ATOM 2206 C CA . VAL A 1 272 ? 8.328 6.516 23.812 1 87.5 272 VAL A CA 1
ATOM 2207 C C . VAL A 1 272 ? 8.852 5.098 24.031 1 87.5 272 VAL A C 1
ATOM 2209 O O . VAL A 1 272 ? 8.367 4.395 24.938 1 87.5 272 VAL A O 1
ATOM 2212 N N . ARG A 1 273 ? 9.75 4.684 23.266 1 83.12 273 ARG A N 1
ATOM 2213 C CA . ARG A 1 273 ? 10.336 3.355 23.422 1 83.12 273 ARG A CA 1
ATOM 2214 C C . ARG A 1 273 ? 11.031 3.215 24.766 1 83.12 273 ARG A C 1
ATOM 2216 O O . ARG A 1 273 ? 10.945 2.164 25.406 1 83.12 273 ARG A O 1
ATOM 2223 N N . SER A 1 274 ? 11.68 4.203 25.203 1 76 274 SER A N 1
ATOM 2224 C CA . SER A 1 274 ? 12.492 4.176 26.422 1 76 274 SER A CA 1
ATOM 2225 C C . SER A 1 274 ? 11.625 4.34 27.672 1 76 274 SER A C 1
ATOM 2227 O O . SER A 1 274 ? 12.047 3.98 28.766 1 76 274 SER A O 1
ATOM 2229 N N . SER A 1 275 ? 10.547 4.945 27.547 1 67.56 275 SER A N 1
ATOM 2230 C CA . SER A 1 275 ? 9.695 5.254 28.703 1 67.56 275 SER A CA 1
ATOM 2231 C C . SER A 1 275 ? 8.992 4.008 29.219 1 67.56 275 SER A C 1
ATOM 2233 O O . SER A 1 275 ? 8.484 3.996 30.344 1 67.56 275 SER A O 1
ATOM 2235 N N . ALA A 1 276 ? 8.938 2.977 28.453 1 60.59 276 ALA A N 1
ATOM 2236 C CA . ALA A 1 276 ? 8.242 1.763 28.875 1 60.59 276 ALA A CA 1
ATOM 2237 C C . ALA A 1 276 ? 9.18 0.838 29.656 1 60.59 276 ALA A C 1
ATOM 2239 O O . ALA A 1 276 ? 10.391 0.842 29.438 1 60.59 276 ALA A O 1
ATOM 2240 N N . THR A 1 277 ? 8.727 0.372 30.75 1 56.03 277 THR A N 1
ATOM 2241 C CA . THR A 1 277 ? 9.484 -0.584 31.547 1 56.03 277 THR A CA 1
ATOM 2242 C C . THR A 1 277 ? 10.023 -1.714 30.672 1 56.03 277 THR A C 1
ATOM 2244 O O . THR A 1 277 ? 11.148 -2.18 30.875 1 56.03 277 THR A O 1
ATOM 2247 N N . ARG A 1 278 ? 9.156 -2.186 29.781 1 57.97 278 ARG A N 1
ATOM 2248 C CA . ARG A 1 278 ? 9.586 -3.162 28.781 1 57.97 278 ARG A CA 1
ATOM 2249 C C . ARG A 1 278 ? 9.672 -2.533 27.406 1 57.97 278 ARG A C 1
ATOM 2251 O O . ARG A 1 278 ? 8.906 -1.619 27.078 1 57.97 278 ARG A O 1
ATOM 2258 N N . GLU A 1 279 ? 10.734 -2.916 26.719 1 63.44 279 GLU A N 1
ATOM 2259 C CA . GLU A 1 279 ? 10.906 -2.363 25.375 1 63.44 279 GLU A CA 1
ATOM 2260 C C . GLU A 1 279 ? 9.625 -2.496 24.547 1 63.44 279 GLU A C 1
ATOM 2262 O O . GLU A 1 279 ? 9.141 -3.607 24.328 1 63.44 279 GLU A O 1
ATOM 2267 N N . ARG A 1 280 ? 9 -1.348 24.344 1 70.5 280 ARG A N 1
ATOM 2268 C CA . ARG A 1 280 ? 7.746 -1.319 23.594 1 70.5 280 ARG A CA 1
ATOM 2269 C C . ARG A 1 280 ? 7.992 -1.464 22.094 1 70.5 280 ARG A C 1
ATOM 2271 O O . ARG A 1 280 ? 8.93 -0.866 21.562 1 70.5 280 ARG A O 1
ATOM 2278 N N . LYS A 1 281 ? 7.246 -2.367 21.547 1 79 281 LYS A N 1
ATOM 2279 C CA . LYS A 1 281 ? 7.273 -2.484 20.094 1 79 281 LYS A CA 1
ATOM 2280 C C . LYS A 1 281 ? 6.551 -1.312 19.438 1 79 281 LYS A C 1
ATOM 2282 O O . LYS A 1 281 ? 5.438 -0.965 19.828 1 79 281 LYS A O 1
ATOM 2287 N N . ILE A 1 282 ? 7.301 -0.593 18.547 1 86.81 282 ILE A N 1
ATOM 2288 C CA . ILE A 1 282 ? 6.723 0.562 17.875 1 86.81 282 ILE A CA 1
ATOM 2289 C C . ILE A 1 282 ? 6.867 0.404 16.359 1 86.81 282 ILE A C 1
ATOM 2291 O O . ILE A 1 282 ? 7.906 -0.043 15.875 1 86.81 282 ILE A O 1
ATOM 2295 N N . LEU A 1 283 ? 5.855 0.699 15.688 1 89.44 283 LEU A N 1
ATOM 2296 C CA . LEU A 1 283 ? 5.848 0.71 14.227 1 89.44 283 LEU A CA 1
ATOM 2297 C C . LEU A 1 283 ? 5.684 2.129 13.695 1 89.44 283 LEU A C 1
ATOM 2299 O O . LEU A 1 283 ? 4.559 2.613 13.547 1 89.44 283 LEU A O 1
ATOM 2303 N N . PRO A 1 284 ? 6.805 2.775 13.422 1 93.56 284 PRO A N 1
ATOM 2304 C CA . PRO A 1 284 ? 6.727 4.129 12.875 1 93.56 284 PRO A CA 1
ATOM 2305 C C . PRO A 1 284 ? 6.422 4.141 11.375 1 93.56 284 PRO A C 1
ATOM 2307 O O . PRO A 1 284 ? 7.059 3.412 10.609 1 93.56 284 PRO A O 1
ATOM 2310 N N . ILE A 1 285 ? 5.477 4.922 10.93 1 95 285 ILE A N 1
ATOM 2311 C CA . ILE A 1 285 ? 5.078 5.02 9.531 1 95 285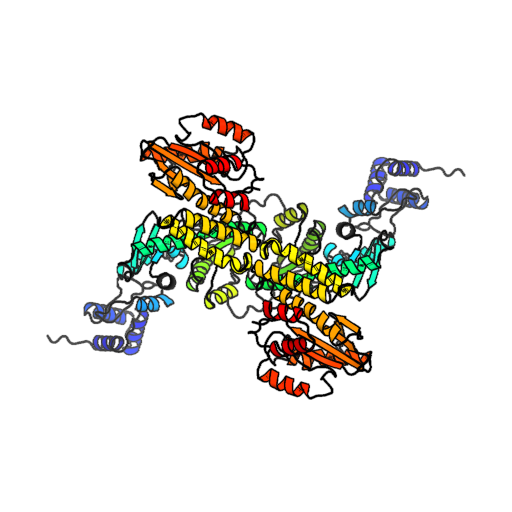 ILE A CA 1
ATOM 2312 C C . ILE A 1 285 ? 5.102 6.484 9.094 1 95 285 ILE A C 1
ATOM 2314 O O . ILE A 1 285 ? 4.5 7.344 9.742 1 95 285 ILE A O 1
ATOM 2318 N N . VAL A 1 286 ? 5.797 6.793 8.078 1 96.94 286 VAL A N 1
ATOM 2319 C CA . VAL A 1 286 ? 5.82 8.117 7.48 1 96.94 286 VAL A CA 1
ATOM 2320 C C . VAL A 1 286 ? 4.945 8.133 6.227 1 96.94 286 VAL A C 1
ATOM 2322 O O . VAL A 1 286 ? 5.004 7.215 5.41 1 96.94 286 VAL A O 1
ATOM 2325 N N . VAL A 1 287 ? 4.074 9.094 6.059 1 97.56 287 VAL A N 1
ATOM 2326 C CA . VAL A 1 287 ? 3.246 9.281 4.871 1 97.56 287 VAL A CA 1
ATOM 2327 C C . VAL A 1 287 ? 3.592 10.609 4.203 1 97.56 287 VAL A C 1
ATOM 2329 O O . VAL A 1 287 ? 3.578 11.656 4.852 1 97.56 287 VAL A O 1
ATOM 2332 N N . TYR A 1 288 ? 3.916 10.602 2.93 1 97.12 288 TYR A N 1
ATOM 2333 C CA . TYR A 1 288 ? 4.367 11.812 2.26 1 97.12 288 TYR A CA 1
ATOM 2334 C C . TYR A 1 288 ? 3.961 11.812 0.791 1 97.12 288 TYR A C 1
ATOM 2336 O O . TYR A 1 288 ? 3.566 10.773 0.252 1 97.12 288 TYR A O 1
ATOM 2344 N N . GLN A 1 289 ? 3.965 13.008 0.204 1 94.44 289 GLN A N 1
ATOM 2345 C CA . GLN A 1 289 ? 3.812 13.164 -1.239 1 94.44 289 GLN A CA 1
ATOM 2346 C C . GLN A 1 289 ? 5.168 13.32 -1.922 1 94.44 289 GLN A C 1
ATOM 2348 O O . GLN A 1 289 ? 5.383 12.797 -3.018 1 94.44 289 GLN A O 1
ATOM 2353 N N . GLU A 1 290 ? 6.008 14.117 -1.308 1 95.25 290 GLU A N 1
ATOM 2354 C CA . GLU A 1 290 ? 7.379 14.367 -1.746 1 95.25 290 GLU A CA 1
ATOM 2355 C C . GLU A 1 290 ? 8.367 14.203 -0.595 1 95.25 290 GLU A C 1
ATOM 2357 O O . GLU A 1 290 ? 8.031 14.469 0.561 1 95.25 290 GLU A O 1
ATOM 2362 N N . ILE A 1 291 ? 9.547 13.75 -0.902 1 97.31 291 ILE A N 1
ATOM 2363 C CA . ILE A 1 291 ? 10.562 13.523 0.124 1 97.31 291 ILE A CA 1
ATOM 2364 C C . ILE A 1 291 ? 11.938 13.883 -0.422 1 97.31 291 ILE A C 1
ATOM 2366 O O . ILE A 1 291 ? 12.242 13.617 -1.588 1 97.31 291 ILE A O 1
ATOM 2370 N N . SER A 1 292 ? 12.719 14.531 0.436 1 96.81 292 SER A N 1
ATOM 2371 C CA . SER A 1 292 ? 14.102 14.797 0.034 1 96.81 292 SER A CA 1
ATOM 2372 C C . SER A 1 292 ? 14.922 13.508 0.012 1 96.81 292 SER A C 1
ATOM 2374 O O . SER A 1 292 ? 14.641 12.57 0.762 1 96.81 292 SER A O 1
ATOM 2376 N N . SER A 1 293 ? 15.922 13.453 -0.835 1 95.56 293 SER A N 1
ATOM 2377 C CA . SER A 1 293 ? 16.781 12.281 -0.942 1 95.56 293 SER A CA 1
ATOM 2378 C C . SER A 1 293 ? 17.438 11.945 0.4 1 95.56 293 SER A C 1
ATOM 2380 O O . SER A 1 293 ? 17.547 10.773 0.763 1 95.56 293 SER A O 1
ATOM 2382 N N . HIS A 1 294 ? 17.797 12.969 1.12 1 95.69 294 HIS A N 1
ATOM 2383 C CA . HIS A 1 294 ? 18.438 12.773 2.418 1 95.69 294 HIS A CA 1
ATOM 2384 C C . HIS A 1 294 ? 17.469 12.164 3.424 1 95.69 294 HIS A C 1
ATOM 2386 O O . HIS A 1 294 ? 17.812 11.219 4.137 1 95.69 294 HIS A O 1
ATOM 2392 N N . ALA A 1 295 ? 16.281 12.711 3.514 1 97.12 295 ALA A N 1
ATOM 2393 C CA . ALA A 1 295 ? 15.266 12.18 4.41 1 97.12 295 ALA A CA 1
ATOM 2394 C C . ALA A 1 295 ? 14.93 10.734 4.055 1 97.12 295 ALA A C 1
ATOM 2396 O O . ALA A 1 295 ? 14.789 9.883 4.941 1 97.12 295 ALA A O 1
ATOM 2397 N N . PHE A 1 296 ? 14.836 10.414 2.771 1 95.88 296 PHE A N 1
ATOM 2398 C CA . PHE A 1 296 ? 14.547 9.07 2.287 1 95.88 296 PHE A CA 1
ATOM 2399 C C . PHE A 1 296 ? 15.594 8.078 2.779 1 95.88 296 PHE A C 1
ATOM 2401 O O . PHE A 1 296 ? 15.25 7.016 3.305 1 95.88 296 PHE A O 1
ATOM 2408 N N . SER A 1 297 ? 16.797 8.414 2.592 1 92.44 297 SER A N 1
ATOM 2409 C CA . SER A 1 297 ? 17.906 7.547 2.998 1 92.44 297 SER A CA 1
ATOM 2410 C C . SER A 1 297 ? 17.906 7.324 4.508 1 92.44 297 SER A C 1
ATOM 2412 O O . SER A 1 297 ? 18.188 6.219 4.973 1 92.44 297 SER A O 1
ATOM 2414 N N . GLN A 1 298 ? 17.609 8.352 5.277 1 92.75 298 GLN A N 1
ATOM 2415 C CA . GLN A 1 298 ? 17.562 8.242 6.73 1 92.75 298 GLN A CA 1
ATOM 2416 C C . GLN A 1 298 ? 16.453 7.277 7.168 1 92.75 298 GLN A C 1
ATOM 2418 O O . GLN A 1 298 ? 16.688 6.398 8 1 92.75 298 GLN A O 1
ATOM 2423 N N . LEU A 1 299 ? 15.312 7.461 6.574 1 92.88 299 LEU A N 1
ATOM 2424 C CA . LEU A 1 299 ? 14.188 6.609 6.938 1 92.88 299 LEU A CA 1
ATOM 2425 C C . LEU A 1 299 ? 14.461 5.156 6.582 1 92.88 299 LEU A C 1
ATOM 2427 O O . LEU A 1 299 ? 14.148 4.25 7.359 1 92.88 299 LEU A O 1
ATOM 2431 N N . LYS A 1 300 ? 15.008 4.992 5.395 1 88.31 300 LYS A N 1
ATOM 2432 C CA . LYS A 1 300 ? 15.359 3.648 4.953 1 88.31 300 LYS A CA 1
ATOM 2433 C C . LYS A 1 300 ? 16.328 2.982 5.934 1 88.31 300 LYS A C 1
ATOM 2435 O O . LYS A 1 300 ? 16.125 1.833 6.328 1 88.31 300 LYS A O 1
ATOM 2440 N N . SER A 1 301 ? 17.297 3.688 6.387 1 86.56 301 SER A N 1
ATOM 2441 C CA . SER A 1 301 ? 18.297 3.158 7.297 1 86.56 301 SER A CA 1
ATOM 2442 C C . SER A 1 301 ? 17.703 2.873 8.672 1 86.56 301 SER A C 1
ATOM 2444 O O . SER A 1 301 ? 18.156 1.963 9.375 1 86.56 301 SER A O 1
ATOM 2446 N N . LEU A 1 302 ? 16.688 3.617 9.055 1 88.94 302 LEU A N 1
ATOM 2447 C CA . LEU A 1 302 ? 16.062 3.48 10.359 1 88.94 302 LEU A CA 1
ATOM 2448 C C . LEU A 1 302 ? 15.062 2.334 10.367 1 88.94 302 LEU A C 1
ATOM 2450 O O . LEU A 1 302 ? 14.617 1.903 11.43 1 88.94 302 LEU A O 1
ATOM 2454 N N . GLY A 1 303 ? 14.711 1.861 9.164 1 87 303 GLY A N 1
ATOM 2455 C CA . GLY A 1 303 ? 13.727 0.794 9.07 1 87 303 GLY A CA 1
ATOM 2456 C C . GLY A 1 303 ? 12.305 1.277 9.258 1 87 303 GLY A C 1
ATOM 2457 O O . GLY A 1 303 ? 11.438 0.52 9.703 1 87 303 GLY A O 1
ATOM 2458 N N . PHE A 1 304 ? 12.016 2.635 9.031 1 91.75 304 PHE A N 1
ATOM 2459 C CA . PHE A 1 304 ? 10.664 3.164 9.125 1 91.75 304 PHE A CA 1
ATOM 2460 C C . PHE A 1 304 ? 9.867 2.85 7.867 1 91.75 304 PHE A C 1
ATOM 2462 O O . PHE A 1 304 ? 10.414 2.877 6.762 1 91.75 304 PHE A O 1
ATOM 2469 N N . ILE A 1 305 ? 8.672 2.496 8.039 1 93.06 305 ILE A N 1
ATOM 2470 C CA . ILE A 1 305 ? 7.805 2.311 6.883 1 93.06 305 ILE A CA 1
ATOM 2471 C C . ILE A 1 305 ? 7.543 3.656 6.211 1 93.06 305 ILE A C 1
ATOM 2473 O O . ILE A 1 305 ? 7.309 4.66 6.891 1 93.06 305 ILE A O 1
ATOM 2477 N N . MET A 1 306 ? 7.645 3.701 4.934 1 94.75 306 MET A N 1
ATOM 2478 C CA . MET A 1 306 ? 7.465 4.918 4.145 1 94.75 306 MET A CA 1
ATOM 2479 C C . MET A 1 306 ? 6.344 4.746 3.127 1 94.75 306 MET A C 1
ATOM 2481 O O . MET A 1 306 ? 6.457 3.938 2.203 1 94.75 306 MET A O 1
ATOM 2485 N N . LEU A 1 307 ? 5.293 5.477 3.268 1 95.31 307 LEU A N 1
ATOM 2486 C CA . LEU A 1 307 ? 4.156 5.395 2.352 1 95.31 307 LEU A CA 1
ATOM 2487 C C . LEU A 1 307 ? 4.051 6.652 1.5 1 95.31 307 LEU A C 1
ATOM 2489 O O . LEU A 1 307 ? 3.674 7.715 1.999 1 95.31 307 LEU A O 1
ATOM 2493 N N . ASN A 1 308 ? 4.375 6.523 0.299 1 94.81 308 ASN A N 1
ATOM 2494 C CA . ASN A 1 308 ? 4.164 7.582 -0.679 1 94.81 308 ASN A CA 1
ATOM 2495 C C . ASN A 1 308 ? 2.734 7.574 -1.215 1 94.81 308 ASN A C 1
ATOM 2497 O O . ASN A 1 308 ? 2.23 6.531 -1.635 1 94.81 308 ASN A O 1
ATOM 2501 N N . LEU A 1 309 ? 2.07 8.695 -1.269 1 93.31 309 LEU A N 1
ATOM 2502 C CA . LEU A 1 309 ? 0.683 8.758 -1.711 1 93.31 309 LEU A CA 1
ATOM 2503 C C . LEU A 1 309 ? 0.553 8.305 -3.16 1 93.31 309 LEU A C 1
ATOM 2505 O O . LEU A 1 309 ? -0.415 7.625 -3.52 1 93.31 309 LEU A O 1
ATOM 2509 N N . GLY A 1 310 ? 1.543 8.648 -4.016 1 89.75 310 GLY A N 1
ATOM 2510 C CA . GLY A 1 310 ? 1.525 8.234 -5.41 1 89.75 310 GLY A CA 1
ATOM 2511 C C . GLY A 1 310 ? 1.68 6.734 -5.582 1 89.75 310 GLY A C 1
ATOM 2512 O O . GLY A 1 310 ? 1.153 6.16 -6.539 1 89.75 310 GLY A O 1
ATOM 2513 N N . SER A 1 311 ? 2.354 6.148 -4.664 1 89.56 311 SER A N 1
ATOM 2514 C CA . SER A 1 311 ? 2.568 4.707 -4.746 1 89.56 311 SER A CA 1
ATOM 2515 C C . SER A 1 311 ? 1.364 3.938 -4.215 1 89.56 311 SER A C 1
ATOM 2517 O O . SER A 1 311 ? 1.046 2.854 -4.711 1 89.56 311 SER A O 1
ATOM 2519 N N . ILE A 1 312 ? 0.658 4.469 -3.234 1 90.12 312 ILE A N 1
ATOM 2520 C CA . ILE A 1 312 ? -0.411 3.682 -2.631 1 90.12 312 ILE A CA 1
ATOM 2521 C C . ILE A 1 312 ? -1.734 3.986 -3.33 1 90.12 312 ILE A C 1
ATOM 2523 O O . ILE A 1 312 ? -2.637 3.146 -3.355 1 90.12 312 ILE A O 1
ATOM 2527 N N . PHE A 1 313 ? -1.806 5.23 -4 1 88.81 313 PHE A N 1
ATOM 2528 C CA . PHE A 1 313 ? -3.059 5.578 -4.66 1 88.81 313 PHE A CA 1
ATOM 2529 C C . PHE A 1 313 ? -2.846 5.777 -6.156 1 88.81 313 PHE A C 1
ATOM 2531 O O . PHE A 1 313 ? -3.799 6.027 -6.898 1 88.81 313 PHE A O 1
ATOM 2538 N N . GLY A 1 314 ? -1.615 5.688 -6.59 1 87.38 314 GLY A N 1
ATOM 2539 C CA . GLY A 1 314 ? -1.319 5.969 -7.984 1 87.38 314 GLY A CA 1
ATOM 2540 C C . GLY A 1 314 ? -0.905 7.41 -8.227 1 87.38 314 GLY A C 1
ATOM 2541 O O . GLY A 1 314 ? -1.227 8.297 -7.438 1 87.38 314 GLY A O 1
ATOM 2542 N N . GLU A 1 315 ? -0.324 7.68 -9.32 1 87.44 315 GLU A N 1
ATOM 2543 C CA . GLU A 1 315 ? 0.262 8.984 -9.602 1 87.44 315 GLU A CA 1
ATOM 2544 C C . GLU A 1 315 ? -0.819 10.031 -9.859 1 87.44 315 GLU A C 1
ATOM 2546 O O . GLU A 1 315 ? -0.572 11.234 -9.734 1 87.44 315 GLU A O 1
ATOM 2551 N N . ASN A 1 316 ? -1.966 9.609 -10.172 1 86.81 316 ASN A N 1
ATOM 2552 C CA . ASN A 1 316 ? -3.062 10.539 -10.438 1 86.81 316 ASN A CA 1
ATOM 2553 C C . ASN A 1 316 ? -3.543 11.219 -9.156 1 86.81 316 ASN A C 1
ATOM 2555 O O . ASN A 1 316 ? -4.391 12.109 -9.203 1 86.81 316 ASN A O 1
ATOM 2559 N N . ILE A 1 317 ? -2.965 10.852 -8.047 1 88.5 317 ILE A N 1
ATOM 2560 C CA . ILE A 1 317 ? -3.279 11.484 -6.777 1 88.5 317 ILE A CA 1
ATOM 2561 C C . ILE A 1 317 ? -2.732 12.914 -6.762 1 88.5 317 ILE A C 1
ATOM 2563 O O . ILE A 1 317 ? -3.264 13.781 -6.066 1 88.5 317 ILE A O 1
ATOM 2567 N N . TYR A 1 318 ? -1.727 13.172 -7.535 1 87.62 318 TYR A N 1
ATOM 2568 C CA . TYR A 1 318 ? -1.048 14.461 -7.473 1 87.62 318 TYR A CA 1
ATOM 2569 C C . TYR A 1 318 ? -1.934 15.57 -8.023 1 87.62 318 TYR A C 1
ATOM 2571 O O . TYR A 1 318 ? -2.154 16.594 -7.359 1 87.62 318 TYR A O 1
ATOM 2579 N N . PRO A 1 319 ? -2.537 15.336 -9.203 1 86.69 319 PRO A N 1
ATOM 2580 C CA . PRO A 1 319 ? -3.484 16.359 -9.656 1 86.69 319 PRO A CA 1
ATOM 2581 C C . PRO A 1 319 ? -4.668 16.531 -8.703 1 86.69 319 PRO A C 1
ATOM 2583 O O . PRO A 1 319 ? -5.188 17.641 -8.555 1 86.69 319 PRO A O 1
ATOM 2586 N N . ILE A 1 320 ? -5.082 15.477 -8.125 1 85.19 320 ILE A N 1
ATOM 2587 C CA . ILE A 1 320 ? -6.176 15.531 -7.164 1 85.19 320 ILE A CA 1
ATOM 2588 C C . ILE A 1 320 ? -5.781 16.422 -5.988 1 85.19 320 ILE A C 1
ATOM 2590 O O . ILE A 1 320 ? -6.547 17.297 -5.582 1 85.19 320 ILE A O 1
ATOM 2594 N N . ILE A 1 321 ? -4.594 16.266 -5.457 1 86.56 321 ILE A N 1
ATOM 2595 C CA . ILE A 1 321 ? -4.078 17.062 -4.348 1 86.56 321 ILE A CA 1
ATOM 2596 C C . ILE A 1 321 ? -4.055 18.531 -4.742 1 86.56 321 ILE A C 1
ATOM 2598 O O . ILE A 1 321 ? -4.473 19.406 -3.965 1 86.56 321 ILE A O 1
ATOM 2602 N N . HIS A 1 322 ? -3.66 18.797 -5.938 1 85.88 322 HIS A N 1
ATOM 2603 C CA . HIS A 1 322 ? -3.598 20.172 -6.426 1 85.88 322 HIS A CA 1
ATOM 2604 C C . HIS A 1 322 ? -4.988 20.797 -6.5 1 85.88 322 HIS A C 1
ATOM 2606 O O . HIS A 1 322 ? -5.18 21.938 -6.09 1 85.88 322 HIS A O 1
ATOM 2612 N N . LYS A 1 323 ? -5.91 20.094 -6.969 1 84.44 323 LYS A N 1
ATOM 2613 C CA . LYS A 1 323 ? -7.277 20.578 -7.102 1 84.44 323 LYS A CA 1
ATOM 2614 C C . LYS A 1 323 ? -7.91 20.828 -5.734 1 84.44 323 LYS A C 1
ATOM 2616 O O . LYS A 1 323 ? -8.656 21.781 -5.547 1 84.44 323 LYS A O 1
ATOM 2621 N N . ILE A 1 324 ? -7.637 19.984 -4.852 1 84.06 324 ILE A N 1
ATOM 2622 C CA . ILE A 1 324 ? -8.164 20.125 -3.498 1 84.06 324 ILE A CA 1
ATOM 2623 C C . ILE A 1 324 ? -7.609 21.406 -2.855 1 84.06 324 ILE A C 1
ATOM 2625 O O . ILE A 1 324 ? -8.328 22.109 -2.156 1 84.06 324 ILE A O 1
ATOM 2629 N N . LYS A 1 325 ? -6.348 21.625 -3.07 1 82.31 325 LYS A N 1
ATOM 2630 C CA . LYS A 1 325 ? -5.746 22.844 -2.559 1 82.31 325 LYS A CA 1
ATOM 2631 C C . LYS A 1 325 ? -6.469 24.078 -3.098 1 82.31 325 LYS A C 1
ATOM 2633 O O . LYS A 1 325 ? -6.734 25.031 -2.352 1 82.31 325 LYS A O 1
ATOM 2638 N N . GLU A 1 326 ? -6.84 24 -4.316 1 81.19 326 GLU A N 1
ATOM 2639 C CA . GLU A 1 326 ? -7.543 25.109 -4.957 1 81.19 326 GLU A CA 1
ATOM 2640 C C . GLU A 1 326 ? -8.953 25.266 -4.387 1 81.19 326 GLU A C 1
ATOM 2642 O O . GLU A 1 326 ? -9.383 26.391 -4.105 1 81.19 326 GLU A O 1
ATOM 2647 N N . ILE A 1 327 ? -9.625 24.234 -4.211 1 82.94 327 ILE A N 1
ATOM 2648 C CA . ILE A 1 327 ? -10.984 24.234 -3.689 1 82.94 327 ILE A CA 1
ATOM 2649 C C . ILE A 1 327 ? -11 24.812 -2.279 1 82.94 327 ILE A C 1
ATOM 2651 O O . ILE A 1 327 ? -11.789 25.719 -1.986 1 82.94 327 ILE A O 1
ATOM 2655 N N . LYS A 1 328 ? -10.148 24.359 -1.475 1 77.44 328 LYS A N 1
ATOM 2656 C CA . LYS A 1 328 ? -10.141 24.781 -0.078 1 77.44 328 LYS A CA 1
ATOM 2657 C C . LYS A 1 328 ? -9.719 26.25 0.047 1 77.44 328 LYS A C 1
ATOM 2659 O O . LYS A 1 328 ? -10.266 26.984 0.871 1 77.44 328 LYS A O 1
ATOM 2664 N N . SER A 1 329 ? -8.789 26.594 -0.821 1 75.81 329 SER A N 1
ATOM 2665 C CA . SER A 1 329 ? -8.391 28 -0.835 1 75.81 329 SER A CA 1
ATOM 2666 C C . SER A 1 329 ? -9.539 28.906 -1.277 1 75.81 329 SER A C 1
ATOM 2668 O O . SER A 1 329 ? -9.719 30 -0.738 1 75.81 329 SER A O 1
ATOM 2670 N N . SER A 1 330 ? -10.305 28.453 -2.16 1 76.19 330 SER A N 1
ATOM 2671 C CA . SER A 1 330 ? -11.422 29.219 -2.689 1 76.19 330 SER A CA 1
ATOM 2672 C C . SER A 1 330 ? -12.531 29.375 -1.65 1 76.19 330 SER A C 1
ATOM 2674 O O . SER A 1 330 ? -13.156 30.438 -1.549 1 76.19 330 SER A O 1
ATOM 2676 N N . ILE A 1 331 ? -12.758 28.422 -0.942 1 75.06 331 ILE A N 1
ATOM 2677 C CA . ILE A 1 331 ? -13.828 28.422 0.044 1 75.06 331 ILE A CA 1
ATOM 2678 C C . ILE A 1 331 ? -13.406 29.234 1.269 1 75.06 331 ILE A C 1
ATOM 2680 O O . ILE A 1 331 ? -14.18 30.047 1.777 1 75.06 331 ILE A O 1
ATOM 2684 N N . LEU A 1 332 ? -12.203 29 1.646 1 67.38 332 LEU A N 1
ATOM 2685 C CA . LEU A 1 332 ? -11.719 29.641 2.861 1 67.38 332 LEU A CA 1
ATOM 2686 C C . LEU A 1 332 ? -11.555 31.141 2.648 1 67.38 332 LEU A C 1
ATOM 2688 O O . LEU A 1 332 ? -11.781 31.938 3.566 1 67.38 332 LEU A O 1
ATOM 2692 N N . ASN A 1 333 ? -11.273 31.484 1.4 1 63.47 333 ASN A N 1
ATOM 2693 C CA . ASN A 1 333 ? -11.039 32.906 1.146 1 63.47 333 ASN A CA 1
ATOM 2694 C C . ASN A 1 333 ? -12.242 33.562 0.471 1 63.47 333 ASN A C 1
ATOM 2696 O O . ASN A 1 333 ? -12.219 34.75 0.18 1 63.47 333 ASN A O 1
ATOM 2700 N N . ASP A 1 334 ? -13.281 32.75 0.351 1 62.75 334 ASP A N 1
ATOM 2701 C CA . ASP A 1 334 ? -14.523 33.188 -0.262 1 62.75 334 ASP A CA 1
ATOM 2702 C C . ASP A 1 334 ? -14.266 33.844 -1.62 1 62.75 334 ASP A C 1
ATOM 2704 O O . ASP A 1 334 ? -14.867 34.875 -1.952 1 62.75 334 ASP A O 1
ATOM 2708 N N . TRP A 1 335 ? -13.336 33.406 -2.25 1 60.97 335 TRP A N 1
ATOM 2709 C CA . TRP A 1 335 ? -12.969 34.031 -3.52 1 60.97 335 TRP A CA 1
ATOM 2710 C C . TRP A 1 335 ? -13.523 33.219 -4.695 1 60.97 335 TRP A C 1
ATOM 2712 O O . TRP A 1 335 ? -13.633 33.75 -5.809 1 60.97 335 TRP A O 1
ATOM 2722 N N . GLY A 1 336 ? -13.852 32 -4.465 1 66.62 336 GLY A N 1
ATOM 2723 C CA . GLY A 1 336 ? -14.297 31.203 -5.598 1 66.62 336 GLY A CA 1
ATOM 2724 C C . GLY A 1 336 ? -15.797 31.281 -5.816 1 66.62 336 GLY A C 1
ATOM 2725 O O . GLY A 1 336 ? -16.562 31.359 -4.859 1 66.62 336 GLY A O 1
ATOM 2726 N N . THR A 1 337 ? -16.125 31.375 -7.172 1 80.12 337 THR A N 1
ATOM 2727 C CA . THR A 1 337 ? -17.547 31.297 -7.508 1 80.12 337 THR A CA 1
ATOM 2728 C C . THR A 1 337 ? -18.078 29.891 -7.27 1 80.12 337 THR A C 1
ATOM 2730 O O . THR A 1 337 ? -17.312 28.922 -7.234 1 80.12 337 THR A O 1
ATOM 2733 N N . SER A 1 338 ? -19.266 29.812 -6.961 1 84.31 338 SER A N 1
ATOM 2734 C CA . SER A 1 338 ? -19.938 28.531 -6.785 1 84.31 338 SER A CA 1
ATOM 2735 C C . SER A 1 338 ? -19.703 27.625 -7.98 1 84.31 338 SER A C 1
ATOM 2737 O O . SER A 1 338 ? -19.5 26.406 -7.816 1 84.31 338 SER A O 1
ATOM 2739 N N . GLU A 1 339 ? -19.688 28.234 -9.125 1 87.31 339 GLU A N 1
ATOM 2740 C CA . GLU A 1 339 ? -19.484 27.453 -10.352 1 87.31 339 GLU A CA 1
ATOM 2741 C C . GLU A 1 339 ? -18.094 26.844 -10.391 1 87.31 339 GLU A C 1
ATOM 2743 O O . GLU A 1 339 ? -17.922 25.688 -10.789 1 87.31 339 GLU A O 1
ATOM 2748 N N . GLU A 1 340 ? -17.172 27.625 -10.016 1 87.75 340 GLU A N 1
ATOM 2749 C CA . GLU A 1 340 ? -15.797 27.141 -10 1 87.75 340 GLU A CA 1
ATOM 2750 C C . GLU A 1 340 ? -15.625 26 -9.008 1 87.75 340 GLU A C 1
ATOM 2752 O O . GLU A 1 340 ? -14.898 25.031 -9.273 1 87.75 340 GLU A O 1
ATOM 2757 N N . ILE A 1 341 ? -16.25 26.156 -7.938 1 89.19 341 ILE A N 1
ATOM 2758 C CA . ILE A 1 341 ? -16.172 25.125 -6.91 1 89.19 341 ILE A CA 1
ATOM 2759 C C . ILE A 1 341 ? -16.75 23.812 -7.453 1 89.19 341 ILE A C 1
ATOM 2761 O O . ILE A 1 341 ? -16.125 22.75 -7.332 1 89.19 341 ILE A O 1
ATOM 2765 N N . VAL A 1 342 ? -17.906 23.906 -8.117 1 93.19 342 VAL A N 1
ATOM 2766 C CA . VAL A 1 342 ? -18.578 22.719 -8.648 1 93.19 342 VAL A CA 1
ATOM 2767 C C . VAL A 1 342 ? -17.719 22.078 -9.734 1 93.19 342 VAL A C 1
ATOM 2769 O O . VAL A 1 342 ? -17.578 20.859 -9.773 1 93.19 342 VAL A O 1
ATOM 2772 N N . GLU A 1 343 ? -17.156 22.906 -10.531 1 91.94 343 GLU A N 1
ATOM 2773 C CA . GLU A 1 343 ? -16.297 22.406 -11.617 1 91.94 343 GLU A CA 1
ATOM 2774 C C . GLU A 1 343 ? -15.078 21.688 -11.07 1 91.94 343 GLU A C 1
ATOM 2776 O O . GLU A 1 343 ? -14.695 20.625 -11.586 1 91.94 343 GLU A O 1
ATOM 2781 N N . ASN A 1 344 ? -14.484 22.25 -10.102 1 91 344 ASN A N 1
ATOM 2782 C CA . ASN A 1 344 ? -13.289 21.656 -9.508 1 91 344 ASN A CA 1
ATOM 2783 C C . ASN A 1 344 ? -13.617 20.344 -8.812 1 91 344 ASN A C 1
ATOM 2785 O O . ASN A 1 344 ? -12.836 19.391 -8.859 1 91 344 ASN A O 1
ATOM 2789 N N . VAL A 1 345 ? -14.742 20.312 -8.156 1 93.56 345 VAL A N 1
ATOM 2790 C CA . VAL A 1 345 ? -15.18 19.078 -7.512 1 93.56 345 VAL A CA 1
ATOM 2791 C C . VAL A 1 345 ? -15.43 18 -8.57 1 93.56 345 VAL A C 1
ATOM 2793 O O . VAL A 1 345 ? -14.977 16.859 -8.43 1 93.56 345 VAL A O 1
ATOM 2796 N N . ASP A 1 346 ? -16.125 18.375 -9.641 1 94.88 346 ASP A N 1
ATOM 2797 C CA . ASP A 1 346 ? -16.406 17.453 -10.742 1 94.88 346 ASP A CA 1
ATOM 2798 C C . ASP A 1 346 ? -15.109 16.906 -11.336 1 94.88 346 ASP A C 1
ATOM 2800 O O . ASP A 1 346 ? -14.984 15.688 -11.531 1 94.88 346 ASP A O 1
ATOM 2804 N N . ALA A 1 347 ? -14.211 17.766 -11.57 1 92.88 347 ALA A N 1
ATOM 2805 C CA . ALA A 1 347 ? -12.922 17.375 -12.141 1 92.88 347 ALA A CA 1
ATOM 2806 C C . ALA A 1 347 ? -12.18 16.422 -11.211 1 92.88 347 ALA A C 1
ATOM 2808 O O . ALA A 1 347 ? -11.57 15.445 -11.672 1 92.88 347 ALA A O 1
ATOM 2809 N N . THR A 1 348 ? -12.203 16.719 -9.969 1 92.12 348 THR A N 1
ATOM 2810 C CA . THR A 1 348 ? -11.516 15.891 -8.977 1 92.12 348 THR A CA 1
ATOM 2811 C C . THR A 1 348 ? -12.141 14.5 -8.906 1 92.12 348 THR A C 1
ATOM 2813 O O . THR A 1 348 ? -11.43 13.492 -8.93 1 92.12 348 THR A O 1
ATOM 2816 N N . LEU A 1 349 ? -13.43 14.438 -8.867 1 93.94 349 LEU A N 1
ATOM 2817 C CA . LEU A 1 349 ? -14.148 13.164 -8.812 1 93.94 349 LEU A CA 1
ATOM 2818 C C . LEU A 1 349 ? -13.906 12.352 -10.086 1 93.94 349 LEU A C 1
ATOM 2820 O O . LEU A 1 349 ? -13.773 11.133 -10.023 1 93.94 349 LEU A O 1
ATOM 2824 N N . SER A 1 350 ? -13.867 13.023 -11.188 1 92.88 350 SER A N 1
ATOM 2825 C CA . SER A 1 350 ? -13.586 12.375 -12.461 1 92.88 350 SER A CA 1
ATOM 2826 C C . SER A 1 350 ? -12.211 11.719 -12.453 1 92.88 350 SER A C 1
ATOM 2828 O O . SER A 1 350 ? -12.055 10.578 -12.898 1 92.88 350 SER A O 1
ATOM 2830 N N . GLU A 1 351 ? -11.25 12.422 -11.969 1 89.06 351 GLU A N 1
ATOM 2831 C CA . GLU A 1 351 ? -9.891 11.891 -11.883 1 89.06 351 GLU A CA 1
ATOM 2832 C C . GLU A 1 351 ? -9.836 10.672 -10.961 1 89.06 351 GLU A C 1
ATOM 2834 O O . GLU A 1 351 ? -9.133 9.703 -11.234 1 89.06 351 GLU A O 1
ATOM 2839 N N . MET A 1 352 ? -10.523 10.727 -9.891 1 89.44 352 MET A N 1
ATOM 2840 C CA . MET A 1 352 ? -10.586 9.609 -8.953 1 89.44 352 MET A CA 1
ATOM 2841 C C . MET A 1 352 ? -11.164 8.367 -9.617 1 89.44 352 MET A C 1
ATOM 2843 O O . MET A 1 352 ? -10.648 7.266 -9.453 1 89.44 352 MET A O 1
ATOM 2847 N N . GLU A 1 353 ? -12.195 8.562 -10.352 1 88.94 353 GLU A N 1
ATOM 2848 C CA . GLU A 1 353 ? -12.859 7.457 -11.039 1 88.94 353 GLU A CA 1
ATOM 2849 C C . GLU A 1 353 ? -11.961 6.859 -12.117 1 88.94 353 GLU A C 1
ATOM 2851 O O . GLU A 1 353 ? -11.82 5.637 -12.211 1 88.94 353 GLU A O 1
ATOM 2856 N N . LYS A 1 354 ? -11.375 7.719 -12.906 1 85.75 354 LYS A N 1
ATOM 2857 C CA . LYS A 1 354 ? -10.477 7.273 -13.969 1 85.75 354 LYS A CA 1
ATOM 2858 C C . LYS A 1 354 ? -9.297 6.484 -13.398 1 85.75 354 LYS A C 1
ATOM 2860 O O . LYS A 1 354 ? -8.852 5.508 -14 1 85.75 354 LYS A O 1
ATOM 2865 N N . SER A 1 355 ? -8.891 6.844 -12.258 1 85.31 355 SER A N 1
ATOM 2866 C CA . SER A 1 355 ? -7.727 6.211 -11.648 1 85.31 355 SER A CA 1
ATOM 2867 C C . SER A 1 355 ? -8.109 4.91 -10.945 1 85.31 355 SER A C 1
ATOM 2869 O O . SER A 1 355 ? -7.238 4.125 -10.562 1 85.31 355 SER A O 1
ATOM 2871 N N . GLY A 1 356 ? -9.445 4.656 -10.781 1 85.94 356 GLY A N 1
ATOM 2872 C CA . GLY A 1 356 ? -9.906 3.469 -10.078 1 85.94 356 GLY A CA 1
ATOM 2873 C C . GLY A 1 356 ? -9.734 3.561 -8.578 1 85.94 356 GLY A C 1
ATOM 2874 O O . GLY A 1 356 ? -9.672 2.537 -7.891 1 85.94 356 GLY A O 1
ATOM 2875 N N . GLN A 1 357 ? -9.617 4.773 -8.039 1 88.75 357 GLN A N 1
ATOM 2876 C CA . GLN A 1 357 ? -9.312 4.945 -6.625 1 88.75 357 GLN A CA 1
ATOM 2877 C C . GLN A 1 357 ? -10.531 5.426 -5.852 1 88.75 357 GLN A C 1
ATOM 2879 O O . GLN A 1 357 ? -10.43 5.82 -4.688 1 88.75 357 GLN A O 1
ATOM 2884 N N . SER A 1 358 ? -11.703 5.348 -6.41 1 87.12 358 SER A N 1
ATOM 2885 C CA . SER A 1 358 ? -12.922 5.867 -5.789 1 87.12 358 SER A CA 1
ATOM 2886 C C . SER A 1 358 ? -13.203 5.168 -4.465 1 87.12 358 SER A C 1
ATOM 2888 O O . SER A 1 358 ? -13.609 5.809 -3.492 1 87.12 358 SER A O 1
ATOM 2890 N N . ILE A 1 359 ? -12.922 3.928 -4.395 1 84.88 359 ILE A N 1
ATOM 2891 C CA . ILE A 1 359 ? -13.195 3.158 -3.188 1 84.88 359 ILE A CA 1
ATOM 2892 C C . ILE A 1 359 ? -12.109 3.432 -2.146 1 84.88 359 ILE A C 1
ATOM 2894 O O . ILE A 1 359 ? -12.414 3.652 -0.971 1 84.88 359 ILE A O 1
ATOM 2898 N N . ASN A 1 360 ? -10.883 3.543 -2.602 1 87.75 360 ASN A N 1
ATOM 2899 C CA . ASN A 1 360 ? -9.758 3.748 -1.694 1 87.75 360 ASN A CA 1
ATOM 2900 C C . ASN A 1 360 ? -9.758 5.16 -1.115 1 87.75 360 ASN A C 1
ATOM 2902 O O . ASN A 1 360 ? -9.258 5.383 -0.011 1 87.75 360 ASN A O 1
ATOM 2906 N N . LEU A 1 361 ? -10.359 6.094 -1.89 1 91.25 361 LEU A N 1
ATOM 2907 C CA . LEU A 1 361 ? -10.43 7.484 -1.452 1 91.25 361 LEU A CA 1
ATOM 2908 C C . LEU A 1 361 ? -11.859 7.863 -1.076 1 91.25 361 LEU A C 1
ATOM 2910 O O . LEU A 1 361 ? -12.328 8.953 -1.411 1 91.25 361 LEU A O 1
ATOM 2914 N N . GLY A 1 362 ? -12.508 6.969 -0.436 1 89.62 362 GLY A N 1
ATOM 2915 C CA . GLY A 1 362 ? -13.906 7.145 -0.08 1 89.62 362 GLY A CA 1
ATOM 2916 C C . GLY A 1 362 ? -14.148 8.32 0.844 1 89.62 362 GLY A C 1
ATOM 2917 O O . GLY A 1 362 ? -15.156 9.023 0.721 1 89.62 362 GLY A O 1
ATOM 2918 N N . ASN A 1 363 ? -13.289 8.539 1.799 1 88.75 363 ASN A N 1
ATOM 2919 C CA . ASN A 1 363 ? -13.453 9.672 2.705 1 88.75 363 ASN A CA 1
ATOM 2920 C C . ASN A 1 363 ? -13.289 11 1.974 1 88.75 363 ASN A C 1
ATOM 2922 O O . ASN A 1 363 ? -14.016 11.953 2.246 1 88.75 363 ASN A O 1
ATOM 2926 N N . MET A 1 364 ? -12.352 11 1.106 1 90.25 364 MET A N 1
ATOM 2927 C CA . MET A 1 364 ? -12.18 12.203 0.299 1 90.25 364 MET A CA 1
ATOM 2928 C C . MET A 1 364 ? -13.438 12.492 -0.519 1 90.25 364 MET A C 1
ATOM 2930 O O . MET A 1 364 ? -13.859 13.641 -0.637 1 90.25 364 MET A O 1
ATOM 2934 N N . LYS A 1 365 ? -13.953 11.461 -1.094 1 92.19 365 LYS A N 1
ATOM 2935 C CA . LYS A 1 365 ? -15.195 11.602 -1.849 1 92.19 365 LYS A CA 1
ATOM 2936 C C . LYS A 1 365 ? -16.297 12.195 -0.981 1 92.19 365 LYS A C 1
ATOM 2938 O O . LYS A 1 365 ? -17.062 13.055 -1.433 1 92.19 365 LYS A O 1
ATOM 2943 N N . GLY A 1 366 ? -16.359 11.758 0.227 1 91.31 366 GLY A N 1
ATOM 2944 C CA . GLY A 1 366 ? -17.312 12.336 1.174 1 91.31 366 GLY A CA 1
ATOM 2945 C C . GLY A 1 366 ? -17.062 13.805 1.444 1 91.31 366 GLY A C 1
ATOM 2946 O O . GLY A 1 366 ? -18 14.602 1.497 1 91.31 366 GLY A O 1
ATOM 2947 N N . ASP A 1 367 ? -15.812 14.156 1.616 1 88.94 367 ASP A N 1
ATOM 2948 C CA . ASP A 1 367 ? -15.445 15.555 1.849 1 88.94 367 ASP A CA 1
ATOM 2949 C C . ASP A 1 367 ? -15.828 16.422 0.657 1 88.94 367 ASP A C 1
ATOM 2951 O O . ASP A 1 367 ? -16.25 17.562 0.831 1 88.94 367 ASP A O 1
ATOM 2955 N N . LEU A 1 368 ? -15.625 15.859 -0.491 1 92.31 368 LEU A N 1
ATOM 2956 C CA . LEU A 1 368 ? -15.969 16.609 -1.695 1 92.31 368 LEU A CA 1
ATOM 2957 C C . LEU A 1 368 ? -17.469 16.844 -1.779 1 92.31 368 LEU A C 1
ATOM 2959 O O . LEU A 1 368 ? -17.922 17.875 -2.289 1 92.31 368 LEU A O 1
ATOM 2963 N N . PHE A 1 369 ? -18.234 15.961 -1.271 1 94.56 369 PHE A N 1
ATOM 2964 C CA . PHE A 1 369 ? -19.672 16.172 -1.17 1 94.56 369 PHE A CA 1
ATOM 2965 C C . PHE A 1 369 ? -19.969 17.375 -0.291 1 94.56 369 PHE A C 1
ATOM 2967 O O . PHE A 1 369 ? -20.828 18.203 -0.636 1 94.56 369 PHE A O 1
ATOM 2974 N N . GLU A 1 370 ? -19.328 17.422 0.818 1 91.88 370 GLU A N 1
ATOM 2975 C CA . GLU A 1 370 ? -19.516 18.562 1.715 1 91.88 370 GLU A CA 1
ATOM 2976 C C . GLU A 1 370 ? -19.219 19.875 1.007 1 91.88 370 GLU A C 1
ATOM 2978 O O . GLU A 1 370 ? -19.938 20.859 1.167 1 91.88 370 GLU A O 1
ATOM 2983 N N . VAL A 1 371 ? -18.172 19.844 0.25 1 89.69 371 VAL A N 1
ATOM 2984 C CA . VAL A 1 371 ? -17.797 21.031 -0.509 1 89.69 371 VAL A CA 1
ATOM 2985 C C . VAL A 1 371 ? -18.891 21.359 -1.522 1 89.69 371 VAL A C 1
ATOM 2987 O O . VAL A 1 371 ? -19.219 22.531 -1.729 1 89.69 371 VAL A O 1
ATOM 2990 N N . LEU A 1 372 ? -19.422 20.391 -2.107 1 93.06 372 LEU A N 1
ATOM 2991 C CA . LEU A 1 372 ? -20.453 20.562 -3.127 1 93.06 372 LEU A CA 1
ATOM 2992 C C . LEU A 1 372 ? -21.719 21.156 -2.527 1 93.06 372 LEU A C 1
ATOM 2994 O O . LEU A 1 372 ? -22.5 21.797 -3.234 1 93.06 372 LEU A O 1
ATOM 2998 N N . MET A 1 373 ? -21.922 20.938 -1.266 1 94.19 373 MET A N 1
ATOM 2999 C CA . MET A 1 373 ? -23.109 21.453 -0.596 1 94.19 373 MET A CA 1
ATOM 3000 C C . MET A 1 373 ? -22.953 22.938 -0.294 1 94.19 373 MET A C 1
ATOM 3002 O O . MET A 1 373 ? -23.953 23.625 -0.081 1 94.19 373 MET A O 1
ATOM 3006 N N . TYR A 1 374 ? -21.781 23.438 -0.315 1 90.44 374 TYR A N 1
ATOM 3007 C CA . TYR A 1 374 ? -21.547 24.828 0.018 1 90.44 374 TYR A CA 1
ATOM 3008 C C . TYR A 1 374 ? -22.281 25.75 -0.951 1 90.44 374 TYR A C 1
ATOM 3010 O O . TYR A 1 374 ? -23.016 26.656 -0.53 1 90.44 374 TYR A O 1
ATOM 3018 N N . PRO A 1 375 ? -22.094 25.516 -2.289 1 91.31 375 PRO A N 1
ATOM 3019 C CA . PRO A 1 375 ? -22.859 26.359 -3.227 1 91.31 375 PRO A CA 1
ATOM 3020 C C . PRO A 1 375 ? -24.359 26.281 -2.992 1 91.31 375 PRO A C 1
ATOM 3022 O O . PRO A 1 375 ? -25.062 27.281 -3.154 1 91.31 375 PRO A O 1
ATOM 3025 N N . LEU A 1 376 ? -24.875 25.172 -2.645 1 93.69 376 LEU A N 1
ATOM 3026 C CA . LEU A 1 376 ? -26.297 25.016 -2.363 1 93.69 376 LEU A CA 1
ATOM 3027 C C . LEU A 1 376 ? -26.719 25.844 -1.155 1 93.69 376 LEU A C 1
ATOM 3029 O O . LEU A 1 376 ? -27.734 26.531 -1.192 1 93.69 376 LEU A O 1
ATOM 3033 N N . ILE A 1 377 ? -25.953 25.797 -0.103 1 94.06 377 ILE A N 1
ATOM 3034 C CA . ILE A 1 377 ? -26.25 26.547 1.113 1 94.06 377 ILE A CA 1
ATOM 3035 C C . ILE A 1 377 ? -26.234 28.031 0.814 1 94.06 377 ILE A C 1
ATOM 3037 O O . ILE A 1 377 ? -27.078 28.781 1.321 1 94.06 377 ILE A O 1
ATOM 3041 N N . LYS A 1 378 ? -25.312 28.406 -0.009 1 90.56 378 LYS A N 1
ATOM 3042 C CA . LYS A 1 378 ? -25.234 29.812 -0.389 1 90.56 378 LYS A CA 1
ATOM 3043 C C . LYS A 1 378 ? -26.484 30.266 -1.139 1 90.56 378 LYS A C 1
ATOM 3045 O O . LYS A 1 378 ? -26.922 31.406 -1.002 1 90.56 378 LYS A O 1
ATOM 3050 N N . ILE A 1 379 ? -27.047 29.359 -1.894 1 91.94 379 ILE A N 1
ATOM 3051 C CA . ILE A 1 379 ? -28.25 29.656 -2.664 1 91.94 379 ILE A CA 1
ATOM 3052 C C . ILE A 1 379 ? -29.453 29.734 -1.725 1 91.94 379 ILE A C 1
ATOM 3054 O O . ILE A 1 379 ? -30.312 30.625 -1.878 1 91.94 379 ILE A O 1
ATOM 3058 N N . ILE A 1 380 ? -29.469 28.906 -0.747 1 93.88 380 ILE A N 1
ATOM 3059 C CA . ILE A 1 380 ? -30.578 28.859 0.19 1 93.88 380 ILE A CA 1
ATOM 3060 C C . ILE A 1 380 ? -30.516 30.047 1.133 1 93.88 380 ILE A C 1
ATOM 3062 O O . ILE A 1 380 ? -31.547 30.609 1.516 1 93.88 380 ILE A O 1
ATOM 3066 N N . HIS A 1 381 ? -29.266 30.391 1.457 1 93.94 381 HIS A N 1
ATOM 3067 C CA . HIS A 1 381 ? -29.047 31.469 2.414 1 93.94 381 HIS A CA 1
ATOM 3068 C C . HIS A 1 381 ? -28.125 32.531 1.847 1 93.94 381 HIS A C 1
ATOM 3070 O O . HIS A 1 381 ? -27 32.719 2.346 1 93.94 381 HIS A O 1
ATOM 3076 N N . PRO A 1 382 ? -28.531 33.344 0.934 1 89.5 382 PRO A N 1
ATOM 3077 C CA . PRO A 1 382 ? -27.641 34.25 0.213 1 89.5 382 PRO A CA 1
ATOM 3078 C C . PRO A 1 382 ? -27.062 35.344 1.114 1 89.5 382 PRO A C 1
ATOM 3080 O O . PRO A 1 382 ? -25.969 35.875 0.835 1 89.5 382 PRO A O 1
ATOM 3083 N N . HIS A 1 383 ? -27.719 35.719 2.26 1 90 383 HIS A N 1
ATOM 3084 C CA . HIS A 1 383 ? -27.234 36.812 3.08 1 90 383 HIS A CA 1
ATOM 3085 C C . HIS A 1 383 ? -26.828 36.344 4.469 1 90 383 HIS A C 1
ATOM 3087 O O . HIS A 1 383 ? -26.609 37.156 5.371 1 90 383 HIS A O 1
ATOM 3093 N N . ALA A 1 384 ? -26.641 35.062 4.547 1 92.62 384 ALA A N 1
ATOM 3094 C CA . ALA A 1 384 ? -26.344 34.5 5.867 1 92.62 384 ALA A CA 1
ATOM 3095 C C . ALA A 1 384 ? -24.844 34.406 6.09 1 92.62 384 ALA A C 1
ATOM 3097 O O . ALA A 1 384 ? -24.062 34.469 5.133 1 92.62 384 ALA A O 1
ATOM 3098 N N . SER A 1 385 ? -24.5 34.406 7.301 1 91.44 385 SER A N 1
ATOM 3099 C CA . SER A 1 385 ? -23.125 34.031 7.676 1 91.44 385 SER A CA 1
ATOM 3100 C C . SER A 1 385 ? -22.953 32.531 7.727 1 91.44 385 SER A C 1
ATOM 3102 O O . SER A 1 385 ? -23.719 31.828 8.406 1 91.44 385 SER A O 1
ATOM 3104 N N . ILE A 1 386 ? -22.016 32.062 6.973 1 90.06 386 ILE A N 1
ATOM 3105 C CA . ILE A 1 386 ? -21.797 30.625 6.852 1 90.06 386 ILE A CA 1
ATOM 3106 C C . ILE A 1 386 ? -20.438 30.266 7.461 1 90.06 386 ILE A C 1
ATOM 3108 O O . ILE A 1 386 ? -19.406 30.828 7.094 1 90.06 386 ILE A O 1
ATOM 3112 N N . GLU A 1 387 ? -20.484 29.375 8.422 1 88.12 387 GLU A N 1
ATOM 3113 C CA . GLU A 1 387 ? -19.281 28.844 9.055 1 88.12 387 GLU A CA 1
ATOM 3114 C C . GLU A 1 387 ? -19.062 27.375 8.695 1 88.12 387 GLU A C 1
ATOM 3116 O O . GLU A 1 387 ? -19.922 26.531 8.977 1 88.12 387 GLU A O 1
ATOM 3121 N N . LEU A 1 388 ? -17.969 27.188 8.102 1 84.25 388 LEU A N 1
ATOM 3122 C CA . LEU A 1 388 ? -17.656 25.812 7.699 1 84.25 388 LEU A CA 1
ATOM 3123 C C . LEU A 1 388 ? -16.766 25.125 8.734 1 84.25 388 LEU A C 1
ATOM 3125 O O . LEU A 1 388 ? -15.828 25.734 9.25 1 84.25 388 LEU A O 1
ATOM 3129 N N . GLY A 1 389 ? -17.109 23.875 9.086 1 82.5 389 GLY A N 1
ATOM 3130 C CA . GLY A 1 389 ? -16.281 23.078 9.969 1 82.5 389 GLY A CA 1
ATOM 3131 C C . GLY A 1 389 ? -16.094 23.688 11.336 1 82.5 389 GLY A C 1
ATOM 3132 O O . GLY A 1 389 ? -14.969 23.766 11.844 1 82.5 389 GLY A O 1
ATOM 3133 N N . LYS A 1 390 ? -17.094 24.156 11.945 1 86.19 390 LYS A N 1
ATOM 3134 C CA . LYS A 1 390 ? -17 24.828 13.234 1 86.19 390 LYS A CA 1
ATOM 3135 C C . LYS A 1 390 ? -17 23.828 14.383 1 86.19 390 LYS A C 1
ATOM 3137 O O . LYS A 1 390 ? -17.781 22.875 14.375 1 86.19 390 LYS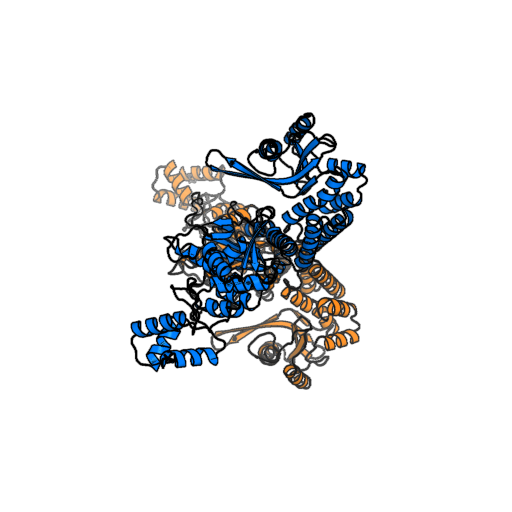 A O 1
ATOM 3142 N N . VAL A 1 391 ? -16.047 24.031 15.266 1 87.19 391 VAL A N 1
ATOM 3143 C CA . VAL A 1 391 ? -15.992 23.188 16.469 1 87.19 391 VAL A CA 1
ATOM 3144 C C . VAL A 1 391 ? -16.562 23.953 17.656 1 87.19 391 VAL A C 1
ATOM 3146 O O . VAL A 1 391 ? -16.125 25.078 17.953 1 87.19 391 VAL A O 1
ATOM 3149 N N . LEU A 1 392 ? -17.562 23.406 18.25 1 91.75 392 LEU A N 1
ATOM 3150 C CA . LEU A 1 392 ? -18.109 23.938 19.484 1 91.75 392 LEU A CA 1
ATOM 3151 C C . LEU A 1 392 ? -17.625 23.141 20.688 1 91.75 392 LEU A C 1
ATOM 3153 O O . LEU A 1 392 ? -17.547 21.906 20.625 1 91.75 392 LEU A O 1
ATOM 3157 N N . LYS A 1 393 ? -17.188 23.844 21.703 1 89.19 393 LYS A N 1
ATOM 3158 C CA . LYS A 1 393 ? -16.609 23.172 22.875 1 89.19 393 LYS A CA 1
ATOM 3159 C C . LYS A 1 393 ? -17.266 23.672 24.156 1 89.19 393 LYS A C 1
ATOM 3161 O O . LYS A 1 393 ? -17.781 24.781 24.203 1 89.19 393 LYS A O 1
ATOM 3166 N N . ARG A 1 394 ? -17.266 22.75 25.062 1 89.69 394 ARG A N 1
ATOM 3167 C CA . ARG A 1 394 ? -17.797 23.062 26.391 1 89.69 394 ARG A CA 1
ATOM 3168 C C . ARG A 1 394 ? -16.984 22.359 27.469 1 89.69 394 ARG A C 1
ATOM 3170 O O . ARG A 1 394 ? -16.609 21.188 27.328 1 89.69 394 ARG A O 1
ATOM 3177 N N . LYS A 1 395 ? -16.594 23.094 28.453 1 89.38 395 LYS A N 1
ATOM 3178 C CA . LYS A 1 395 ? -15.984 22.484 29.641 1 89.38 395 LYS A CA 1
ATOM 317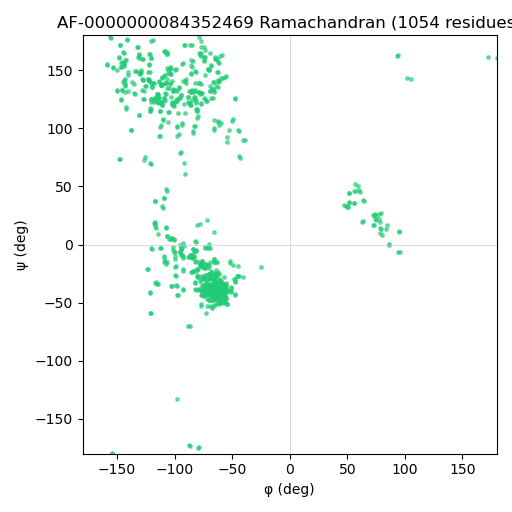9 C C . LYS A 1 395 ? -17.047 21.938 30.578 1 89.38 395 LYS A C 1
ATOM 3181 O O . LYS A 1 395 ? -17.891 22.672 31.078 1 89.38 395 LYS A O 1
ATOM 3186 N N . GLU A 1 396 ? -17.047 20.719 30.766 1 87.56 396 GLU A N 1
ATOM 3187 C CA . GLU A 1 396 ? -18.016 20.078 31.656 1 87.56 396 GLU A CA 1
ATOM 3188 C C . GLU A 1 396 ? -17.688 20.328 33.125 1 87.56 396 GLU A C 1
ATOM 3190 O O . GLU A 1 396 ? -16.594 20.781 33.438 1 87.56 396 GLU A O 1
ATOM 3195 N N . VAL A 1 397 ? -18.656 19.938 33.969 1 86.31 397 VAL A N 1
ATOM 3196 C CA . VAL A 1 397 ? -18.531 20.188 35.406 1 86.31 397 VAL A CA 1
ATOM 3197 C C . VAL A 1 397 ? -17.359 19.391 35.969 1 86.31 397 VAL A C 1
ATOM 3199 O O . VAL A 1 397 ? -16.656 19.859 36.875 1 86.31 397 VAL A O 1
ATOM 3202 N N . ASP A 1 398 ? -17.141 18.266 35.438 1 85.88 398 ASP A N 1
ATOM 3203 C CA . ASP A 1 398 ? -16.094 17.375 35.938 1 85.88 398 ASP A CA 1
ATOM 3204 C C . ASP A 1 398 ? -14.727 17.766 35.375 1 85.88 398 ASP A C 1
ATOM 3206 O O . ASP A 1 398 ? -13.727 17.094 35.656 1 85.88 398 ASP A O 1
ATOM 3210 N N . GLY A 1 399 ? -14.656 18.844 34.594 1 81.81 399 GLY A N 1
ATOM 3211 C CA . GLY A 1 399 ? -13.398 19.359 34.094 1 81.81 399 GLY A CA 1
ATOM 3212 C C . GLY A 1 399 ? -13.047 18.828 32.719 1 81.81 399 GLY A C 1
ATOM 3213 O O . GLY A 1 399 ? -12.125 19.328 32.062 1 81.81 399 GLY A O 1
ATOM 3214 N N . THR A 1 400 ? -13.906 17.875 32.281 1 84.5 400 THR A N 1
ATOM 3215 C CA . THR A 1 400 ? -13.617 17.312 30.953 1 84.5 400 THR A CA 1
ATOM 3216 C C . THR A 1 400 ? -14.141 18.219 29.844 1 84.5 400 THR A C 1
ATOM 3218 O O . THR A 1 400 ? -15.078 19 30.062 1 84.5 400 THR A O 1
ATOM 3221 N N . HIS A 1 401 ? -13.438 18.203 28.734 1 85.38 401 HIS A N 1
ATOM 3222 C CA . HIS A 1 401 ? -13.867 18.984 27.578 1 85.38 401 HIS A CA 1
ATOM 3223 C C . HIS A 1 401 ? -14.68 18.125 26.609 1 85.38 401 HIS A C 1
ATOM 3225 O O . HIS A 1 401 ? -14.328 16.984 26.344 1 85.38 401 HIS A O 1
ATOM 3231 N N . ARG A 1 402 ? -15.836 18.656 26.328 1 87 402 ARG A N 1
ATOM 3232 C CA . ARG A 1 402 ? -16.672 18.062 25.281 1 87 402 ARG A CA 1
ATOM 3233 C C . ARG A 1 402 ? -16.719 18.938 24.047 1 87 402 ARG A C 1
ATOM 3235 O O . ARG A 1 402 ? -16.844 20.172 24.156 1 87 402 ARG A O 1
ATOM 3242 N N . GLU A 1 403 ? -16.484 18.359 22.938 1 87.62 403 GLU A N 1
ATOM 3243 C CA . GLU A 1 403 ? -16.5 19.156 21.703 1 87.62 403 GLU A CA 1
ATOM 3244 C C . GLU A 1 403 ? -17.078 18.359 20.547 1 87.62 403 GLU A C 1
ATOM 3246 O O . GLU A 1 403 ? -16.922 17.125 20.484 1 87.62 403 GLU A O 1
ATOM 3251 N N . TYR A 1 404 ? -17.812 18.984 19.734 1 90.69 404 TYR A N 1
ATOM 3252 C CA . TYR A 1 404 ? -18.344 18.422 18.5 1 90.69 404 TYR A CA 1
ATOM 3253 C C . TYR A 1 404 ? -18.016 19.312 17.312 1 90.69 404 TYR A C 1
ATOM 3255 O O . TYR A 1 404 ? -18.016 20.547 17.422 1 90.69 404 TYR A O 1
ATOM 3263 N N . GLU A 1 405 ? -17.719 18.672 16.234 1 88.19 405 GLU A N 1
ATOM 3264 C CA . GLU A 1 405 ? -17.484 19.375 14.977 1 88.19 405 GLU A CA 1
ATOM 3265 C C . GLU A 1 405 ? -18.734 19.344 14.086 1 88.19 405 GLU A C 1
ATOM 3267 O O . GLU A 1 405 ? -19.375 18.312 13.953 1 88.19 405 GLU A O 1
ATOM 3272 N N . TYR A 1 406 ? -19.016 20.469 13.609 1 92.56 406 TYR A N 1
ATOM 3273 C CA . TYR A 1 406 ? -20.188 20.594 12.742 1 92.56 406 TYR A CA 1
ATOM 3274 C C . TYR A 1 406 ? -19.781 20.938 11.32 1 92.56 406 TYR A C 1
ATOM 3276 O O . TYR A 1 406 ? -18.891 21.766 11.109 1 92.56 406 TYR A O 1
ATOM 3284 N N . ASP A 1 407 ? -20.422 20.375 10.305 1 91.81 407 ASP A N 1
ATOM 3285 C CA . ASP A 1 407 ? -20.047 20.578 8.906 1 91.81 407 ASP A CA 1
ATOM 3286 C C . ASP A 1 407 ? -20.266 22.031 8.477 1 91.81 407 ASP A C 1
ATOM 3288 O O . ASP A 1 407 ? -19.375 22.656 7.902 1 91.81 407 ASP A O 1
ATOM 3292 N N . VAL A 1 408 ? -21.484 22.531 8.734 1 93.75 408 VAL A N 1
ATOM 3293 C CA . VAL A 1 408 ? -21.797 23.906 8.391 1 93.75 408 VAL A CA 1
ATOM 3294 C C . VAL A 1 408 ? -22.766 24.5 9.422 1 93.75 408 VAL A C 1
ATOM 3296 O O . VAL A 1 408 ? -23.688 23.812 9.859 1 93.75 408 VAL A O 1
ATOM 3299 N N . ILE A 1 409 ? -22.469 25.672 9.875 1 95.25 409 ILE A N 1
ATOM 3300 C CA . ILE A 1 409 ? -23.391 26.469 10.68 1 95.25 409 ILE A CA 1
ATOM 3301 C C . ILE A 1 409 ? -23.75 27.75 9.938 1 95.25 409 ILE A C 1
ATOM 3303 O O . ILE A 1 409 ? -22.859 28.516 9.539 1 95.25 409 ILE A O 1
ATOM 3307 N N . VAL A 1 410 ? -25.031 27.938 9.758 1 96 410 VAL A N 1
ATOM 3308 C CA . VAL A 1 410 ? -25.516 29.109 9.039 1 96 410 VAL A CA 1
ATOM 3309 C C . VAL A 1 410 ? -26.266 30.047 10.008 1 96 410 VAL A C 1
ATOM 3311 O O . VAL A 1 410 ? -27.203 29.609 10.688 1 96 410 VAL A O 1
ATOM 3314 N N . ARG A 1 411 ? -25.844 31.188 10.078 1 95.81 411 ARG A N 1
ATOM 3315 C CA . ARG A 1 411 ? -26.578 32.219 10.805 1 95.81 411 ARG A CA 1
ATOM 3316 C C . ARG A 1 411 ? -27.406 33.062 9.852 1 95.81 411 ARG A C 1
ATOM 3318 O O . ARG A 1 411 ? -26.906 34 9.258 1 95.81 411 ARG A O 1
ATOM 3325 N N . ASP A 1 412 ? -28.641 32.75 9.828 1 94.75 412 ASP A N 1
ATOM 3326 C CA . ASP A 1 412 ? -29.578 33.438 8.953 1 94.75 412 ASP A CA 1
ATOM 3327 C C . ASP A 1 412 ? -30.25 34.594 9.68 1 94.75 412 ASP A C 1
ATOM 3329 O O . ASP A 1 412 ? -31.25 34.406 10.375 1 94.75 412 ASP A O 1
ATOM 3333 N N . PHE A 1 413 ? -29.875 35.75 9.422 1 92.31 413 PHE A N 1
ATOM 3334 C CA . PHE A 1 413 ? -30.359 36.938 10.125 1 92.31 413 PHE A CA 1
ATOM 3335 C C . PHE A 1 413 ? -31.734 37.344 9.594 1 92.31 413 PHE A C 1
ATOM 3337 O O . PHE A 1 413 ? -32.5 38 10.312 1 92.31 413 PHE A O 1
ATOM 3344 N N . GLN A 1 414 ? -31.984 37.031 8.414 1 92.75 414 GLN A N 1
ATOM 3345 C CA . GLN A 1 414 ? -33.281 37.375 7.828 1 92.75 414 GLN A CA 1
ATOM 3346 C C . GLN A 1 414 ? -34.406 36.594 8.5 1 92.75 414 GLN A C 1
ATOM 3348 O O . GLN A 1 414 ? -35.438 37.156 8.867 1 92.75 414 GLN A O 1
ATOM 3353 N N . ASN A 1 415 ? -34.156 35.344 8.664 1 93.5 415 ASN A N 1
ATOM 3354 C CA . ASN A 1 415 ? -35.188 34.5 9.281 1 93.5 415 ASN A CA 1
ATOM 3355 C C . ASN A 1 415 ? -34.969 34.375 10.781 1 93.5 415 ASN A C 1
ATOM 3357 O O . ASN A 1 415 ? -35.719 33.656 11.469 1 93.5 415 ASN A O 1
ATOM 3361 N N . GLU A 1 416 ? -33.844 34.969 11.281 1 94.38 416 GLU A N 1
ATOM 3362 C CA . GLU A 1 416 ? -33.5 34.969 12.695 1 94.38 416 GLU A CA 1
ATOM 3363 C C . GLU A 1 416 ? -33.406 33.562 13.25 1 94.38 416 GLU A C 1
ATOM 3365 O O . GLU A 1 416 ? -34.031 33.219 14.258 1 94.38 416 GLU A O 1
ATOM 3370 N N . GLU A 1 417 ? -32.656 32.781 12.594 1 96.56 417 GLU A N 1
ATOM 3371 C CA . GLU A 1 417 ? -32.406 31.406 13.039 1 96.56 417 GLU A CA 1
ATOM 3372 C C . GLU A 1 417 ? -30.984 30.984 12.727 1 96.56 417 GLU A C 1
ATOM 3374 O O . GLU A 1 417 ? -30.312 31.609 11.898 1 96.56 417 GLU A O 1
ATOM 3379 N N . ILE A 1 418 ? -30.484 30.047 13.453 1 97.44 418 ILE A N 1
ATOM 3380 C CA . ILE A 1 418 ? -29.219 29.375 13.211 1 97.44 418 ILE A CA 1
ATOM 3381 C C . ILE A 1 418 ? -29.484 27.938 12.758 1 97.44 418 ILE A C 1
ATOM 3383 O O . ILE A 1 418 ? -30.25 27.219 13.383 1 97.44 418 ILE A O 1
ATOM 3387 N N . ILE A 1 419 ? -28.953 27.578 11.672 1 98 419 ILE A N 1
ATOM 3388 C CA . ILE A 1 419 ? -29.172 26.234 11.141 1 98 419 ILE A CA 1
ATOM 3389 C C . ILE A 1 419 ? -27.859 25.453 11.164 1 98 419 ILE A C 1
ATOM 3391 O O . ILE A 1 419 ? -26.844 25.922 10.648 1 98 419 ILE A O 1
ATOM 3395 N N . VAL A 1 420 ? -27.859 24.281 11.766 1 97.94 420 VAL A N 1
ATOM 3396 C CA . VAL A 1 420 ? -26.719 23.359 11.789 1 97.94 420 VAL A CA 1
ATOM 3397 C C . VAL A 1 420 ? -26.938 22.25 10.766 1 97.94 420 VAL A C 1
ATOM 3399 O O . VAL A 1 420 ? -27.938 21.516 10.836 1 97.94 420 VAL A O 1
ATOM 3402 N N . TYR A 1 421 ? -26 22.141 9.836 1 97.56 421 TYR A N 1
ATOM 3403 C CA . TYR A 1 421 ? -26.109 21.125 8.781 1 97.56 421 TYR A CA 1
ATOM 3404 C C . TYR A 1 421 ? -25.172 19.953 9.055 1 97.56 421 TYR A C 1
ATOM 3406 O O . TYR A 1 421 ? -24.031 20.156 9.484 1 97.56 421 TYR A O 1
ATOM 3414 N N . GLU A 1 422 ? -25.641 18.781 8.844 1 97.31 422 GLU A N 1
ATOM 3415 C CA . GLU A 1 422 ? -24.859 17.547 8.773 1 97.31 422 GLU A CA 1
ATOM 3416 C C . GLU A 1 422 ? -24.891 16.938 7.375 1 97.31 422 GLU A C 1
ATOM 3418 O O . GLU A 1 422 ? -25.969 16.734 6.812 1 97.31 422 GLU A O 1
ATOM 3423 N N . PHE A 1 423 ? -23.703 16.781 6.816 1 96.5 423 PHE A N 1
ATOM 3424 C CA . PHE A 1 423 ? -23.625 16.234 5.465 1 96.5 423 PHE A CA 1
ATOM 3425 C C . PHE A 1 423 ? -22.984 14.844 5.477 1 96.5 423 PHE A C 1
ATOM 3427 O O . PHE A 1 423 ? -22.031 14.594 6.215 1 96.5 423 PHE A O 1
ATOM 3434 N N . LYS A 1 424 ? -23.531 13.898 4.707 1 95.06 424 LYS A N 1
ATOM 3435 C CA . LYS A 1 424 ? -22.938 12.578 4.504 1 95.06 424 LYS A CA 1
ATOM 3436 C C . LYS A 1 424 ? -23.031 12.148 3.041 1 95.06 424 LYS A C 1
ATOM 3438 O O . LYS A 1 424 ? -24.094 11.672 2.6 1 95.06 424 LYS A O 1
ATOM 3443 N N . GLY A 1 425 ? -21.938 12.344 2.314 1 93.19 425 GLY A N 1
ATOM 3444 C CA . GLY A 1 425 ? -21.859 11.844 0.95 1 93.19 425 GLY A CA 1
ATOM 3445 C C . GLY A 1 425 ? -21.484 10.375 0.871 1 93.19 425 GLY A C 1
ATOM 3446 O O . GLY A 1 425 ? -20.312 10.023 1.042 1 93.19 425 GLY A O 1
ATOM 3447 N N . LYS A 1 426 ? -22.422 9.477 0.638 1 88.94 426 LYS A N 1
ATOM 3448 C CA . LYS A 1 426 ? -22.219 8.031 0.601 1 88.94 426 LYS A CA 1
ATOM 3449 C C . LYS A 1 426 ? -22.875 7.418 -0.638 1 88.94 426 LYS A C 1
ATOM 3451 O O . LYS A 1 426 ? -23.562 8.109 -1.393 1 88.94 426 LYS A O 1
ATOM 3456 N N . ASN A 1 427 ? -22.516 6.152 -0.793 1 85.12 427 ASN A N 1
ATOM 3457 C CA . ASN A 1 427 ? -23.172 5.387 -1.846 1 85.12 427 ASN A CA 1
ATOM 3458 C C . ASN A 1 427 ? -24.672 5.273 -1.596 1 85.12 427 ASN A C 1
ATOM 3460 O O . ASN A 1 427 ? -25.109 5.082 -0.457 1 85.12 427 ASN A O 1
ATOM 3464 N N . SER A 1 428 ? -25.422 5.355 -2.645 1 87.88 428 SER A N 1
ATOM 3465 C CA . SER A 1 428 ? -26.875 5.395 -2.555 1 87.88 428 SER A CA 1
ATOM 3466 C C . SER A 1 428 ? -27.438 4.078 -2.016 1 87.88 428 SER A C 1
ATOM 3468 O O . SER A 1 428 ? -28.594 4.02 -1.577 1 87.88 428 SER A O 1
ATOM 3470 N N . LYS A 1 429 ? -26.656 3.006 -1.982 1 83.38 429 LYS A N 1
ATOM 3471 C CA . LYS A 1 429 ? -27.094 1.696 -1.518 1 83.38 429 LYS A CA 1
ATOM 3472 C C . LYS A 1 429 ? -26.953 1.571 -0.004 1 83.38 429 LYS A C 1
ATOM 3474 O O . LYS A 1 429 ? -27.516 0.658 0.605 1 83.38 429 LYS A O 1
ATOM 3479 N N . ILE A 1 430 ? -26.281 2.545 0.593 1 88.31 430 ILE A N 1
ATOM 3480 C CA . ILE A 1 430 ? -26.047 2.545 2.033 1 88.31 430 ILE A CA 1
ATOM 3481 C C . ILE A 1 430 ? -27.234 3.168 2.756 1 88.31 430 ILE A C 1
ATOM 3483 O O . ILE A 1 430 ? -27.891 4.059 2.217 1 88.31 430 ILE A O 1
ATOM 3487 N N . GLU A 1 431 ? -27.469 2.648 3.961 1 93.75 431 GLU A N 1
ATOM 3488 C CA . GLU A 1 431 ? -28.562 3.18 4.773 1 93.75 431 GLU A CA 1
ATOM 3489 C C . GLU A 1 431 ? -28.031 3.834 6.047 1 93.75 431 GLU A C 1
ATOM 3491 O O . GLU A 1 431 ? -27.172 3.268 6.738 1 93.75 431 GLU A O 1
ATOM 3496 N N . ILE A 1 432 ? -28.453 5.043 6.32 1 95.88 432 ILE A N 1
ATOM 3497 C CA . ILE A 1 432 ? -28.172 5.715 7.582 1 95.88 432 ILE A CA 1
ATOM 3498 C C . ILE A 1 432 ? -29.125 5.227 8.656 1 95.88 432 ILE A C 1
ATOM 3500 O O . ILE A 1 432 ? -30.344 5.422 8.547 1 95.88 432 ILE A O 1
ATOM 3504 N N . PRO A 1 433 ? -28.641 4.609 9.602 1 96.38 433 PRO A N 1
ATOM 3505 C CA . PRO A 1 433 ? -29.516 4.059 10.633 1 96.38 433 PRO A CA 1
ATOM 3506 C C . PRO A 1 433 ? -30.016 5.113 11.617 1 96.38 433 PRO A C 1
ATOM 3508 O O . PRO A 1 433 ? -29.422 6.195 11.711 1 96.38 433 PRO A O 1
ATOM 3511 N N . LEU A 1 434 ? -31.031 4.75 12.352 1 97.19 434 LEU A N 1
ATOM 3512 C CA . LEU A 1 434 ? -31.578 5.633 13.367 1 97.19 434 LEU A CA 1
ATOM 3513 C C . LEU A 1 434 ? -30.672 5.695 14.586 1 97.19 434 LEU A C 1
ATOM 3515 O O . LEU A 1 434 ? -30.391 6.781 15.102 1 97.19 434 LEU A O 1
ATOM 3519 N N . LYS A 1 435 ? -30.188 4.445 15.016 1 93.38 435 LYS A N 1
ATOM 3520 C CA . LYS A 1 435 ? -29.453 4.285 16.266 1 93.38 435 LYS A CA 1
ATOM 3521 C C . LYS A 1 435 ? -28.062 3.711 16 1 93.38 435 LYS A C 1
ATOM 3523 O O . LYS A 1 435 ? -27.766 3.232 14.906 1 93.38 435 LYS A O 1
ATOM 3528 N N . PRO A 1 436 ? -27.188 3.883 16.938 1 90.88 436 PRO A N 1
ATOM 3529 C CA . PRO A 1 436 ? -27.328 4.426 18.281 1 90.88 436 PRO A CA 1
ATOM 3530 C C . PRO A 1 436 ? -27.078 5.93 18.344 1 90.88 436 PRO A C 1
ATOM 3532 O O . PRO A 1 436 ? -26.734 6.543 17.328 1 90.88 436 PRO A O 1
ATOM 3535 N N . HIS A 1 437 ? -27.375 6.52 19.578 1 89.06 437 HIS A N 1
ATOM 3536 C CA . HIS A 1 437 ? -27.203 7.961 19.734 1 89.06 437 HIS A CA 1
ATOM 3537 C C . HIS A 1 437 ? -25.766 8.305 20.125 1 89.06 437 HIS A C 1
ATOM 3539 O O . HIS A 1 437 ? -25.375 9.477 20.094 1 89.06 437 HIS A O 1
ATOM 3545 N N . ASP A 1 438 ? -25.078 7.289 20.406 1 87.06 438 ASP A N 1
ATOM 3546 C CA . ASP A 1 438 ? -23.734 7.547 20.906 1 87.06 438 ASP A CA 1
ATOM 3547 C C . ASP A 1 438 ? -22.672 7.223 19.859 1 87.06 438 ASP A C 1
ATOM 3549 O O . ASP A 1 438 ? -21.469 7.191 20.172 1 87.06 438 ASP A O 1
ATOM 3553 N N . LYS A 1 439 ? -23.094 6.918 18.672 1 87.44 439 LYS A N 1
ATOM 3554 C CA . LYS A 1 439 ? -22.172 6.68 17.562 1 87.44 439 LYS A CA 1
ATOM 3555 C C . LYS A 1 439 ? -22.453 7.629 16.406 1 87.44 439 LYS A C 1
ATOM 3557 O O . LYS A 1 439 ? -23.609 7.895 16.078 1 87.44 439 LYS A O 1
ATOM 3562 N N . PRO A 1 440 ? -21.375 8.039 15.844 1 86.31 440 PRO A N 1
ATOM 3563 C CA . PRO A 1 440 ? -21.562 8.969 14.734 1 86.31 440 PRO A CA 1
ATOM 3564 C C . PRO A 1 440 ? -22.281 8.336 13.539 1 86.31 440 PRO A C 1
ATOM 3566 O O . PRO A 1 440 ? -22.422 7.109 13.484 1 86.31 440 PRO A O 1
ATOM 3569 N N . ASN A 1 441 ? -22.797 9.055 12.711 1 88.88 441 ASN A N 1
ATOM 3570 C CA . ASN A 1 441 ? -23.375 8.68 11.414 1 88.88 441 ASN A CA 1
ATOM 3571 C C . ASN A 1 441 ? -24.75 8.047 11.57 1 88.88 441 ASN A C 1
ATOM 3573 O O . ASN A 1 441 ? -25.109 7.129 10.828 1 88.88 441 ASN A O 1
ATOM 3577 N N . THR A 1 442 ? -25.375 8.414 12.617 1 95.62 442 THR A N 1
ATOM 3578 C CA . THR A 1 442 ? -26.766 8.023 12.805 1 95.62 442 THR A CA 1
ATOM 3579 C C . THR A 1 442 ? -27.656 9.25 12.969 1 95.62 442 THR A C 1
ATOM 3581 O O . THR A 1 442 ? -27.172 10.344 13.258 1 95.62 442 THR A O 1
ATOM 3584 N N . VAL A 1 443 ? -28.906 9.023 12.812 1 97 443 VAL A N 1
ATOM 3585 C CA . VAL A 1 443 ? -29.859 10.117 12.914 1 97 443 VAL A CA 1
ATOM 3586 C C . VAL A 1 443 ? -29.922 10.617 14.352 1 97 443 VAL A C 1
ATOM 3588 O O . VAL A 1 443 ? -29.906 11.82 14.602 1 97 443 VAL A O 1
ATOM 3591 N N . LYS A 1 444 ? -29.906 9.742 15.273 1 97 444 LYS A N 1
ATOM 3592 C CA . LYS A 1 444 ? -30.016 10.133 16.672 1 97 444 LYS A CA 1
ATOM 3593 C C . LYS A 1 444 ? -28.734 10.773 17.188 1 97 444 LYS A C 1
ATOM 3595 O O . LYS A 1 444 ? -28.766 11.625 18.078 1 97 444 LYS A O 1
ATOM 3600 N N . TRP A 1 445 ? -27.672 10.336 16.609 1 96.75 445 TRP A N 1
ATOM 3601 C CA . TRP A 1 445 ? -26.438 11.008 16.969 1 96.75 445 TRP A CA 1
ATOM 3602 C C . TRP A 1 445 ? -26.516 12.5 16.672 1 96.75 445 TRP A C 1
ATOM 3604 O O . TRP A 1 445 ? -26.125 13.328 17.5 1 96.75 445 TRP A O 1
ATOM 3614 N N . PHE A 1 446 ? -27.062 12.898 15.578 1 97.31 446 PHE A N 1
ATOM 3615 C CA . PHE A 1 446 ? -27.141 14.297 15.172 1 97.31 446 PHE A CA 1
ATOM 3616 C C . PHE A 1 446 ? -28.25 15.016 15.938 1 97.31 446 PHE A C 1
ATOM 3618 O O . PHE A 1 446 ? -27.984 16 16.625 1 97.31 446 PHE A O 1
ATOM 3625 N N . PHE A 1 447 ? -29.406 14.539 15.953 1 97.69 447 PHE A N 1
ATOM 3626 C CA . PHE A 1 447 ? -30.562 15.297 16.422 1 97.69 447 PHE A CA 1
ATOM 3627 C C . PHE A 1 447 ? -30.703 15.203 17.938 1 97.69 447 PHE A C 1
ATOM 3629 O O . PHE A 1 447 ? -31.281 16.078 18.562 1 97.69 447 PHE A O 1
ATOM 3636 N N . ASN A 1 448 ? -30.109 14.102 18.484 1 95.94 448 ASN A N 1
ATOM 3637 C CA . ASN A 1 448 ? -30.312 13.922 19.922 1 95.94 448 ASN A CA 1
ATOM 3638 C C . ASN A 1 448 ? -29.047 14.195 20.719 1 95.94 448 ASN A C 1
ATOM 3640 O O . ASN A 1 448 ? -29.078 14.344 21.938 1 95.94 448 ASN A O 1
ATOM 3644 N N . THR A 1 449 ? -27.984 14.258 20.031 1 95.94 449 THR A N 1
ATOM 3645 C CA . THR A 1 449 ? -26.75 14.414 20.766 1 95.94 449 THR A CA 1
ATOM 3646 C C . THR A 1 449 ? -26.031 15.695 20.359 1 95.94 449 THR A C 1
ATOM 3648 O O . THR A 1 449 ? -25.891 16.625 21.156 1 95.94 449 THR A O 1
ATOM 3651 N N . THR A 1 450 ? -25.703 15.82 19.078 1 96.25 450 THR A N 1
ATOM 3652 C CA . THR A 1 450 ? -24.812 16.906 18.688 1 96.25 450 THR A CA 1
ATOM 3653 C C . THR A 1 450 ? -25.609 18.203 18.516 1 96.25 450 THR A C 1
ATOM 3655 O O . THR A 1 450 ? -25.125 19.281 18.875 1 96.25 450 THR A O 1
ATOM 3658 N N . LEU A 1 451 ? -26.812 18.125 17.969 1 97.19 451 LEU A N 1
ATOM 3659 C CA . LEU A 1 451 ? -27.594 19.328 17.75 1 97.19 451 LEU A CA 1
ATOM 3660 C C . LEU A 1 451 ? -27.984 19.984 19.062 1 97.19 451 LEU A C 1
ATOM 3662 O O . LEU A 1 451 ? -27.859 21.203 19.203 1 97.19 451 LEU A O 1
ATOM 3666 N N . PRO A 1 452 ? -28.438 19.219 20 1 96.19 452 PRO A N 1
ATOM 3667 C CA . PRO A 1 452 ? -28.719 19.828 21.297 1 96.19 452 PRO A CA 1
ATOM 3668 C C . PRO A 1 452 ? -27.484 20.516 21.906 1 96.19 452 PRO A C 1
ATOM 3670 O O . PRO A 1 452 ? -27.609 21.578 22.516 1 96.19 452 PRO A O 1
ATOM 3673 N N . PHE A 1 453 ? -26.406 19.891 21.781 1 96.19 453 PHE A N 1
ATOM 3674 C CA . PHE A 1 453 ? -25.172 20.5 22.266 1 96.19 453 PHE A CA 1
ATOM 3675 C C . PHE A 1 453 ? -24.922 21.828 21.578 1 96.19 453 PHE A C 1
ATOM 3677 O O . PHE A 1 453 ? -24.594 22.828 22.219 1 96.19 453 PHE A O 1
ATOM 3684 N N . ALA A 1 454 ? -25.062 21.844 20.281 1 96.62 454 ALA A N 1
ATOM 3685 C CA . ALA A 1 454 ? -24.891 23.078 19.5 1 96.62 454 ALA A CA 1
ATOM 3686 C C . ALA A 1 454 ? -25.875 24.156 19.953 1 96.62 454 ALA A C 1
ATOM 3688 O O . ALA A 1 454 ? -25.516 25.328 20.047 1 96.62 454 ALA A O 1
ATOM 3689 N N . ARG A 1 455 ? -27.062 23.75 20.156 1 96.12 455 ARG A N 1
ATOM 3690 C CA . ARG A 1 455 ? -28.109 24.688 20.594 1 96.12 455 ARG A CA 1
ATOM 3691 C C . ARG A 1 455 ? -27.703 25.391 21.891 1 96.12 455 ARG A C 1
ATOM 3693 O O . ARG A 1 455 ? -27.781 26.609 21.984 1 96.12 455 ARG A O 1
ATOM 3700 N N . GLU A 1 456 ? -27.172 24.594 22.781 1 94.62 456 GLU A N 1
ATOM 3701 C CA . GLU A 1 456 ? -26.75 25.141 24.078 1 94.62 456 GLU A CA 1
ATOM 3702 C C . GLU A 1 456 ? -25.594 26.125 23.906 1 94.62 456 GLU A C 1
ATOM 3704 O O . GLU A 1 456 ? -25.594 27.203 24.5 1 94.62 456 GLU A O 1
ATOM 3709 N N . GLU A 1 457 ? -24.688 25.797 23.109 1 94.38 457 GLU A N 1
ATOM 3710 C CA . GLU A 1 457 ? -23.484 26.609 22.969 1 94.38 457 GLU A CA 1
ATOM 3711 C C . GLU A 1 457 ? -23.766 27.844 22.125 1 94.38 457 GLU A C 1
ATOM 3713 O O . GLU A 1 457 ? -23.234 28.922 22.406 1 94.38 457 GLU A O 1
ATOM 3718 N N . LEU A 1 458 ? -24.578 27.719 21.062 1 95 458 LEU A N 1
ATOM 3719 C CA . LEU A 1 458 ? -24.812 28.812 20.141 1 95 458 LEU A CA 1
ATOM 3720 C C . LEU A 1 458 ? -25.781 29.828 20.734 1 95 458 LEU A C 1
ATOM 3722 O O . LEU A 1 458 ? -25.703 31.031 20.438 1 95 458 LEU A O 1
ATOM 3726 N N . GLN A 1 459 ? -26.641 29.375 21.516 1 92.06 459 GLN A N 1
ATOM 3727 C CA . GLN A 1 459 ? -27.625 30.266 22.109 1 92.06 459 GLN A CA 1
ATOM 3728 C C . GLN A 1 459 ? -27.016 31.109 23.234 1 92.06 459 GLN A C 1
ATOM 3730 O O . GLN A 1 459 ? -27.609 32.094 23.656 1 92.06 459 GLN A O 1
ATOM 3735 N N . LYS A 1 460 ? -25.859 30.703 23.656 1 89.81 460 LYS A N 1
ATOM 3736 C CA . LYS A 1 460 ? -25.125 31.578 24.562 1 89.81 460 LYS A CA 1
ATOM 3737 C C . LYS A 1 460 ? -24.719 32.875 23.891 1 89.81 460 LYS A C 1
ATOM 3739 O O . LYS A 1 460 ? -24.547 33.906 24.547 1 89.81 460 LYS A O 1
ATOM 3744 N N . GLN A 1 461 ? -24.594 32.812 22.688 1 83.75 461 GLN A N 1
ATOM 3745 C CA . GLN A 1 461 ? -24.062 33.906 21.906 1 83.75 461 GLN A CA 1
ATOM 3746 C C . GLN A 1 461 ? -25.188 34.656 21.188 1 83.75 461 GLN A C 1
ATOM 3748 O O . GLN A 1 461 ? -25.047 35.844 20.844 1 83.75 461 GLN A O 1
ATOM 3753 N N . ASN A 1 462 ? -26.141 33.938 20.781 1 82.81 462 ASN A N 1
ATOM 3754 C CA . ASN A 1 462 ? -27.219 34.469 19.953 1 82.81 462 ASN A CA 1
ATOM 3755 C C . ASN A 1 462 ? -28.594 33.938 20.422 1 82.81 462 ASN A C 1
ATOM 3757 O O . ASN A 1 462 ? -28.719 32.781 20.828 1 82.81 462 ASN A O 1
ATOM 3761 N N . SER A 1 463 ? -29.547 34.781 20.406 1 88.88 463 SER A N 1
ATOM 3762 C CA . SER A 1 463 ? -30.875 34.438 20.891 1 88.88 463 SER A CA 1
ATOM 3763 C C . SER A 1 463 ? -31.672 33.688 19.828 1 88.88 463 SER A C 1
ATOM 3765 O O . SER A 1 463 ? -32.75 33.188 20.109 1 88.88 463 SER A O 1
ATOM 3767 N N . PHE A 1 464 ? -31.109 33.562 18.641 1 93.81 464 PHE A N 1
ATOM 3768 C CA . PHE A 1 464 ? -31.828 32.906 17.547 1 93.81 464 PHE A CA 1
ATOM 3769 C C . PHE A 1 464 ? -32.062 31.422 17.859 1 93.81 464 PHE A C 1
ATOM 3771 O O . PHE A 1 464 ? -31.188 30.766 18.438 1 93.81 464 PHE A O 1
ATOM 3778 N N . PRO A 1 465 ? -33.25 30.891 17.531 1 95.81 465 PRO A N 1
ATOM 3779 C CA . PRO A 1 465 ? -33.438 29.453 17.641 1 95.81 465 PRO A CA 1
ATOM 3780 C C . PRO A 1 465 ? -32.469 28.656 16.766 1 95.81 465 PRO A C 1
ATOM 3782 O O . PRO A 1 465 ? -32.125 29.078 15.656 1 95.81 465 PRO A O 1
ATOM 3785 N N . VAL A 1 466 ? -32.031 27.531 17.266 1 97.44 466 VAL A N 1
ATOM 3786 C CA . VAL A 1 466 ? -31.109 26.672 16.562 1 97.44 466 VAL A CA 1
ATOM 3787 C C . VAL A 1 466 ? -31.859 25.516 15.922 1 97.44 466 VAL A C 1
ATOM 3789 O O . VAL A 1 466 ? -32.531 24.734 16.625 1 97.44 466 VAL A O 1
ATOM 3792 N N . LYS A 1 467 ? -31.766 25.453 14.648 1 98 467 LYS A N 1
ATOM 3793 C CA . LYS A 1 467 ? -32.438 24.438 13.836 1 98 467 LYS A CA 1
ATOM 3794 C C . LYS A 1 467 ? -31.422 23.438 13.266 1 98 467 LYS A C 1
ATOM 3796 O O . LYS A 1 467 ? -30.219 23.625 13.414 1 98 467 LYS A O 1
ATOM 3801 N N . GLY A 1 468 ? -31.969 22.297 12.734 1 98 468 GLY A N 1
ATOM 3802 C CA . GLY A 1 468 ? -31.078 21.266 12.211 1 98 468 GLY A CA 1
ATOM 3803 C C . GLY A 1 468 ? -31.5 20.734 10.859 1 98 468 GLY A C 1
ATOM 3804 O O . GLY A 1 468 ? -32.688 20.672 10.562 1 98 468 GLY A O 1
ATOM 3805 N N . CYS A 1 469 ? -30.578 20.328 10.039 1 98.5 469 CYS A N 1
ATOM 3806 C CA . CYS A 1 469 ? -30.859 19.719 8.75 1 98.5 469 CYS A CA 1
ATOM 3807 C C . CYS A 1 469 ? -29.797 18.656 8.414 1 98.5 469 CYS A C 1
ATOM 3809 O O . CYS A 1 469 ? -28.609 18.938 8.453 1 98.5 469 CYS A O 1
ATOM 3811 N N . TYR A 1 470 ? -30.219 17.438 8.133 1 98.25 470 TYR A N 1
ATOM 3812 C CA . TYR A 1 470 ? -29.375 16.312 7.754 1 98.25 470 TYR A CA 1
ATOM 3813 C C . TYR A 1 470 ? -29.5 16.016 6.266 1 98.25 470 TYR A C 1
ATOM 3815 O O . TYR A 1 470 ? -30.562 15.609 5.797 1 98.25 470 TYR A O 1
ATOM 3823 N N . ILE A 1 471 ? -28.406 16.219 5.488 1 97.88 471 ILE A N 1
ATOM 3824 C CA . ILE A 1 471 ? -28.422 15.977 4.051 1 97.88 471 ILE A CA 1
ATOM 3825 C C . ILE A 1 471 ? -27.484 14.82 3.711 1 97.88 471 ILE A C 1
ATOM 3827 O O . ILE A 1 471 ? -26.328 14.812 4.129 1 97.88 471 ILE A O 1
ATOM 3831 N N . THR A 1 472 ? -27.953 13.789 2.961 1 97.44 472 THR A N 1
ATOM 3832 C CA . THR A 1 472 ? -27.109 12.648 2.572 1 97.44 472 THR A CA 1
ATOM 3833 C C . THR A 1 472 ? -27.469 12.172 1.168 1 97.44 472 THR A C 1
ATOM 3835 O O . THR A 1 472 ? -28.547 12.5 0.65 1 97.44 472 THR A O 1
ATOM 3838 N N . THR A 1 473 ? -26.547 11.578 0.504 1 95.88 473 THR A N 1
ATOM 3839 C CA . THR A 1 473 ? -26.828 10.938 -0.773 1 95.88 473 THR A CA 1
ATOM 3840 C C . THR A 1 473 ? -27.281 9.492 -0.563 1 95.88 473 THR A C 1
ATOM 3842 O O . THR A 1 473 ? -27.75 8.844 -1.501 1 95.88 473 THR A O 1
ATOM 3845 N N . ALA A 1 474 ? -27.141 8.977 0.648 1 94.25 474 ALA A N 1
ATOM 3846 C CA . ALA A 1 474 ? -27.625 7.645 1.006 1 94.25 474 ALA A CA 1
ATOM 3847 C C . ALA A 1 474 ? -29.125 7.648 1.257 1 94.25 474 ALA A C 1
ATOM 3849 O O . ALA A 1 474 ? -29.812 8.617 0.933 1 94.25 474 ALA A O 1
ATOM 3850 N N . ARG A 1 475 ? -29.656 6.48 1.714 1 94.5 475 ARG A N 1
ATOM 3851 C CA . ARG A 1 475 ? -31.047 6.348 2.145 1 94.5 475 ARG A CA 1
ATOM 3852 C C . ARG A 1 475 ? -31.141 6.312 3.666 1 94.5 475 ARG A C 1
ATOM 3854 O O . ARG A 1 475 ? -30.172 6 4.352 1 94.5 475 ARG A O 1
ATOM 3861 N N . PHE A 1 476 ? -32.219 6.727 4.152 1 97.06 476 PHE A N 1
ATOM 3862 C CA . PHE A 1 476 ? -32.5 6.539 5.574 1 97.06 476 PHE A CA 1
ATOM 3863 C C . PHE A 1 476 ? -33.25 5.227 5.812 1 97.06 476 PHE A C 1
ATOM 3865 O O . PHE A 1 476 ? -34.062 4.828 5.008 1 97.06 476 PHE A O 1
ATOM 3872 N N . SER A 1 477 ? -32.875 4.555 6.895 1 96.75 477 SER A N 1
ATOM 3873 C CA . SER A 1 477 ? -33.656 3.365 7.262 1 96.75 477 SER A CA 1
ATOM 3874 C C . SER A 1 477 ? -35.125 3.703 7.516 1 96.75 477 SER A C 1
ATOM 3876 O O . SER A 1 477 ? -35.469 4.867 7.734 1 96.75 477 SER A O 1
ATOM 3878 N N . ALA A 1 478 ? -35.938 2.664 7.504 1 96.12 478 ALA A N 1
ATOM 3879 C CA . ALA A 1 478 ? -37.375 2.881 7.645 1 96.12 478 ALA A CA 1
ATOM 3880 C C . ALA A 1 478 ? -37.719 3.523 8.984 1 96.12 478 ALA A C 1
ATOM 3882 O O . ALA A 1 478 ? -38.562 4.426 9.062 1 96.12 478 ALA A O 1
ATOM 3883 N N . ASP A 1 479 ? -37.094 3.064 9.977 1 97 479 ASP A N 1
ATOM 3884 C CA . ASP A 1 479 ? -37.312 3.629 11.305 1 97 479 ASP A CA 1
ATOM 3885 C C . ASP A 1 479 ? -36.75 5.051 11.398 1 97 479 ASP A C 1
ATOM 3887 O O . ASP A 1 479 ? -37.375 5.91 12.047 1 97 479 ASP A O 1
ATOM 3891 N N . ALA A 1 480 ? -35.688 5.332 10.773 1 97.75 480 ALA A N 1
ATOM 3892 C CA . ALA A 1 480 ? -35.094 6.672 10.75 1 97.75 480 ALA A CA 1
ATOM 3893 C C . ALA A 1 480 ? -36.031 7.652 10.031 1 97.75 480 ALA A C 1
ATOM 3895 O O . ALA A 1 480 ? -36.219 8.781 10.492 1 97.75 480 ALA A O 1
ATOM 3896 N N . LEU A 1 481 ? -36.594 7.223 8.945 1 97.44 481 LEU A N 1
ATOM 3897 C CA . LEU A 1 481 ? -37.469 8.062 8.148 1 97.44 481 LEU A CA 1
ATOM 3898 C C . LEU A 1 481 ? -38.719 8.453 8.953 1 97.44 481 LEU A C 1
ATOM 3900 O O . LEU A 1 481 ? -39.188 9.594 8.859 1 97.44 481 LEU A O 1
ATOM 3904 N N . LYS A 1 482 ? -39.219 7.488 9.625 1 97.44 482 LYS A N 1
ATOM 3905 C CA . LYS A 1 482 ? -40.375 7.766 10.461 1 97.44 482 LYS A CA 1
ATOM 3906 C C . LYS A 1 482 ? -40.062 8.867 11.477 1 97.44 482 LYS A C 1
ATOM 3908 O O . LYS A 1 482 ? -40.844 9.797 11.641 1 97.44 482 LYS A O 1
ATOM 3913 N N . VAL A 1 483 ? -39 8.719 12.102 1 97.31 483 VAL A N 1
ATOM 3914 C CA . VAL A 1 483 ? -38.594 9.688 13.125 1 97.31 483 VAL A CA 1
ATOM 3915 C C . VAL A 1 483 ? -38.312 11.039 12.477 1 97.31 483 VAL A C 1
ATOM 3917 O O . VAL A 1 483 ? -38.719 12.078 13 1 97.31 483 VAL A O 1
ATOM 3920 N N . LEU A 1 484 ? -37.688 11.07 11.383 1 98.12 484 LEU A N 1
ATOM 3921 C CA . LEU A 1 484 ? -37.312 12.297 10.672 1 98.12 484 LEU A CA 1
ATOM 3922 C C . LEU A 1 484 ? -38.562 13.031 10.203 1 98.12 484 LEU A C 1
ATOM 3924 O O . LEU A 1 484 ? -38.625 14.258 10.273 1 98.12 484 LEU A O 1
ATOM 3928 N N . ASN A 1 485 ? -39.5 12.289 9.719 1 97.62 485 ASN A N 1
ATOM 3929 C CA . ASN A 1 485 ? -40.75 12.898 9.305 1 97.62 485 ASN A CA 1
ATOM 3930 C C . ASN A 1 485 ? -41.469 13.555 10.477 1 97.62 485 ASN A C 1
ATOM 3932 O O . ASN A 1 485 ? -42.094 14.602 10.32 1 97.62 485 ASN A O 1
ATOM 3936 N N . ASN A 1 486 ? -41.344 12.867 11.539 1 97.44 486 ASN A N 1
ATOM 3937 C CA . ASN A 1 486 ? -41.906 13.453 12.742 1 97.44 486 ASN A CA 1
ATOM 3938 C C . ASN A 1 486 ? -41.188 14.727 13.148 1 97.44 486 ASN A C 1
ATOM 3940 O O . ASN A 1 486 ? -41.812 15.742 13.461 1 97.44 486 ASN A O 1
ATOM 3944 N N . ILE A 1 487 ? -39.875 14.742 13.18 1 97.5 487 ILE A N 1
ATOM 3945 C CA . ILE A 1 487 ? -39.062 15.898 13.539 1 97.5 487 ILE A CA 1
ATOM 3946 C C . ILE A 1 487 ? -39.375 17.062 12.594 1 97.5 487 ILE A C 1
ATOM 3948 O O . ILE A 1 487 ? -39.406 18.219 13.008 1 97.5 487 ILE A O 1
ATOM 3952 N N . ASN A 1 488 ? -39.625 16.719 11.391 1 97.5 488 ASN A N 1
ATOM 3953 C CA . ASN A 1 488 ? -39.875 17.703 10.344 1 97.5 488 ASN A CA 1
ATOM 3954 C C . ASN A 1 488 ? -41.156 18.484 10.602 1 97.5 488 ASN A C 1
ATOM 3956 O O . ASN A 1 488 ? -41.406 19.516 9.961 1 97.5 488 ASN A O 1
ATOM 3960 N N . THR A 1 489 ? -41.938 18.047 11.5 1 96.62 489 THR A N 1
ATOM 3961 C CA . THR A 1 489 ? -43.156 18.766 11.852 1 96.62 489 THR A CA 1
ATOM 3962 C C . THR A 1 489 ? -42.938 19.688 13.039 1 96.62 489 THR A C 1
ATOM 3964 O O . THR A 1 489 ? -43.781 20.516 13.359 1 96.62 489 THR A O 1
ATOM 3967 N N . HIS A 1 490 ? -41.844 19.578 13.656 1 95.62 490 HIS A N 1
ATOM 3968 C CA . HIS A 1 490 ? -41.562 20.375 14.844 1 95.62 490 HIS A CA 1
ATOM 3969 C C . HIS A 1 490 ? -40.969 21.734 14.469 1 95.62 490 HIS A C 1
ATOM 3971 O O . HIS A 1 490 ? -39.844 21.812 14.008 1 95.62 490 HIS A O 1
ATOM 3977 N N . LYS A 1 491 ? -41.562 22.703 14.805 1 93.19 491 LYS A N 1
ATOM 3978 C CA . LYS A 1 491 ? -41.188 24.062 14.43 1 93.19 491 LYS A CA 1
ATOM 3979 C C . LYS A 1 491 ? -39.875 24.469 15.133 1 93.19 491 LYS A C 1
ATOM 3981 O O . LYS A 1 491 ? -39.156 25.312 14.633 1 93.19 491 LYS A O 1
ATOM 3986 N N . ASN A 1 492 ? -39.656 23.844 16.234 1 92.69 492 ASN A N 1
ATOM 3987 C CA . ASN A 1 492 ? -38.469 24.203 17.016 1 92.69 492 ASN A CA 1
ATOM 3988 C C . ASN A 1 492 ? -37.219 23.625 16.391 1 92.69 492 ASN A C 1
ATOM 3990 O O . ASN A 1 492 ? -36.094 24.062 16.719 1 92.69 492 ASN A O 1
ATOM 3994 N N . VAL A 1 493 ? -37.312 22.688 15.5 1 96.81 493 VAL A N 1
ATOM 3995 C CA . VAL A 1 493 ? -36.156 22.031 14.93 1 96.81 493 VAL A CA 1
ATOM 3996 C C . VAL A 1 493 ? -36.094 22.297 13.43 1 96.81 493 VAL A C 1
ATOM 3998 O O . VAL A 1 493 ? -35 22.406 12.852 1 96.81 493 VAL A O 1
ATOM 4001 N N . LYS A 1 494 ? -37.156 22.422 12.789 1 97.56 494 LYS A N 1
ATOM 4002 C CA . LYS A 1 494 ? -37.25 22.562 11.336 1 97.56 494 LYS A CA 1
ATOM 4003 C C . LYS A 1 494 ? -36.906 23.984 10.898 1 97.56 494 LYS A C 1
ATOM 4005 O O . LYS A 1 494 ? -37.469 24.953 11.398 1 97.56 494 LYS A O 1
ATOM 4010 N N . PRO A 1 495 ? -36.031 24.141 9.961 1 97.19 495 PRO A N 1
ATOM 4011 C CA . PRO A 1 495 ? -35.75 25.453 9.391 1 97.19 495 PRO A CA 1
ATOM 4012 C C . PRO A 1 495 ? -36.969 26.062 8.68 1 97.19 495 PRO A C 1
ATOM 4014 O O . PRO A 1 495 ? -37.844 25.328 8.211 1 97.19 495 PRO A O 1
ATOM 4017 N N . GLU A 1 496 ? -36.906 27.312 8.539 1 94.94 496 GLU A N 1
ATOM 4018 C CA . GLU A 1 496 ? -38.031 28.047 7.977 1 94.94 496 GLU A CA 1
ATOM 4019 C C . GLU A 1 496 ? -38.156 27.781 6.477 1 94.94 496 GLU A C 1
ATOM 4021 O O . GLU A 1 496 ? -39.25 27.797 5.934 1 94.94 496 GLU A O 1
ATOM 4026 N N . THR A 1 497 ? -37.031 27.516 5.848 1 92.75 497 THR A N 1
ATOM 4027 C CA . THR A 1 497 ? -37.031 27.578 4.391 1 92.75 497 THR A CA 1
ATOM 4028 C C . THR A 1 497 ? -36.969 26.172 3.789 1 92.75 497 THR A C 1
ATOM 4030 O O . THR A 1 497 ? -37.156 26 2.578 1 92.75 497 THR A O 1
ATOM 4033 N N . HIS A 1 498 ? -36.625 25.188 4.555 1 95.5 498 HIS A N 1
ATOM 4034 C CA . HIS A 1 498 ? -36.438 23.859 4.008 1 95.5 498 HIS A CA 1
ATOM 4035 C C . HIS A 1 498 ? -36.656 22.797 5.086 1 95.5 498 HIS A C 1
ATOM 4037 O O . HIS A 1 498 ? -37 23.109 6.223 1 95.5 498 HIS A O 1
ATOM 4043 N N . ASP A 1 499 ? -36.5 21.562 4.738 1 97.5 499 ASP A N 1
ATOM 4044 C CA . ASP A 1 499 ? -36.812 20.438 5.621 1 97.5 499 ASP A CA 1
ATOM 4045 C C . ASP A 1 499 ? -35.625 20.094 6.512 1 97.5 499 ASP A C 1
ATOM 4047 O O . ASP A 1 499 ? -34.531 20.594 6.297 1 97.5 499 ASP A O 1
ATOM 4051 N N . VAL A 1 500 ? -35.875 19.203 7.457 1 98.31 500 VAL A N 1
ATOM 4052 C CA . VAL A 1 500 ? -34.844 18.844 8.422 1 98.31 500 VAL A CA 1
ATOM 4053 C C . VAL A 1 500 ? -33.938 17.766 7.844 1 98.31 500 VAL A C 1
ATOM 4055 O O . VAL A 1 500 ? -32.875 17.453 8.406 1 98.31 500 VAL A O 1
ATOM 4058 N N . PHE A 1 501 ? -34.375 17.188 6.723 1 98.44 501 PHE A N 1
ATOM 4059 C CA . PHE A 1 501 ? -33.562 16.125 6.164 1 98.44 501 PHE A CA 1
ATOM 4060 C C . PHE A 1 501 ? -33.781 16.016 4.656 1 98.44 501 PHE A C 1
ATOM 4062 O O . PHE A 1 501 ? -34.844 16.359 4.141 1 98.44 501 PHE A O 1
ATOM 4069 N N . TYR A 1 502 ? -32.75 15.547 3.996 1 98 502 TYR A N 1
ATOM 4070 C CA . TYR A 1 502 ? -32.75 15.242 2.57 1 98 502 TYR A CA 1
ATOM 4071 C C . TYR A 1 502 ? -31.938 13.992 2.275 1 98 502 TYR A C 1
ATOM 4073 O O . TYR A 1 502 ? -30.734 13.945 2.561 1 98 502 TYR A O 1
ATOM 4081 N N . ASP A 1 503 ? -32.625 12.891 1.747 1 96.62 503 ASP A N 1
ATOM 4082 C CA . ASP A 1 503 ? -31.875 11.781 1.157 1 96.62 503 ASP A CA 1
ATOM 4083 C C . ASP A 1 503 ? -31.578 12.047 -0.315 1 96.62 503 ASP A C 1
ATOM 4085 O O . ASP A 1 503 ? -31.781 13.164 -0.806 1 96.62 503 ASP A O 1
ATOM 4089 N N . GLY A 1 504 ? -31.031 11.094 -1.021 1 95.44 504 GLY A N 1
ATOM 4090 C CA . GLY A 1 504 ? -30.594 11.305 -2.395 1 95.44 504 GLY A CA 1
ATOM 4091 C C . GLY A 1 504 ? -31.703 11.828 -3.293 1 95.44 504 GLY A C 1
ATOM 4092 O O . GLY A 1 504 ? -31.516 12.836 -3.986 1 95.44 504 GLY A O 1
ATOM 4093 N N . GLU A 1 505 ? -32.781 11.312 -3.238 1 94.19 505 GLU A N 1
ATOM 4094 C CA . GLU A 1 505 ? -33.906 11.672 -4.102 1 94.19 505 GLU A CA 1
ATOM 4095 C C . GLU A 1 505 ? -34.469 13.047 -3.729 1 94.19 505 GLU A C 1
ATOM 4097 O O . GLU A 1 505 ? -34.688 13.875 -4.602 1 94.19 505 GLU A O 1
ATOM 4102 N N . LYS A 1 506 ? -34.656 13.227 -2.48 1 96.19 506 LYS A N 1
ATOM 4103 C CA . LYS A 1 506 ? -35.188 14.5 -2.008 1 96.19 506 LYS A CA 1
ATOM 4104 C C . LYS A 1 506 ? -34.219 15.648 -2.314 1 96.19 506 LYS A C 1
ATOM 4106 O O . LYS A 1 506 ? -34.656 16.766 -2.584 1 96.19 506 LYS A O 1
ATOM 4111 N N . LEU A 1 507 ? -32.969 15.336 -2.172 1 97.25 507 LEU A N 1
ATOM 4112 C CA . LEU A 1 507 ? -31.953 16.344 -2.473 1 97.25 507 LEU A CA 1
ATOM 4113 C C . LEU A 1 507 ? -32 16.75 -3.943 1 97.25 507 LEU A C 1
ATOM 4115 O O . LEU A 1 507 ? -31.922 17.922 -4.273 1 97.25 507 LEU A O 1
ATOM 4119 N N . LEU A 1 508 ? -32.156 15.797 -4.836 1 96.81 508 LEU A N 1
ATOM 4120 C CA . LEU A 1 508 ? -32.25 16.078 -6.262 1 96.81 508 LEU A CA 1
ATOM 4121 C C . LEU A 1 508 ? -33.469 16.953 -6.555 1 96.81 508 LEU A C 1
ATOM 4123 O O . LEU A 1 508 ? -33.375 17.875 -7.367 1 96.81 508 LEU A O 1
ATOM 4127 N N . GLN A 1 509 ? -34.531 16.672 -5.883 1 96.56 509 GLN A N 1
ATOM 4128 C CA . GLN A 1 509 ? -35.719 17.469 -6.066 1 96.56 509 GLN A CA 1
ATOM 4129 C C . GLN A 1 509 ? -35.5 18.906 -5.617 1 96.56 509 GLN A C 1
ATOM 4131 O O . GLN A 1 509 ? -35.969 19.844 -6.285 1 96.56 509 GLN A O 1
ATOM 4136 N N . LEU A 1 510 ? -34.906 19 -4.484 1 96.44 510 LEU A N 1
ATOM 4137 C CA . LEU A 1 510 ? -34.594 20.344 -3.988 1 96.44 510 LEU A CA 1
ATOM 4138 C C . LEU A 1 510 ? -33.75 21.109 -5 1 96.44 510 LEU A C 1
ATOM 4140 O O . LEU A 1 510 ? -34.031 22.281 -5.277 1 96.44 510 LEU A O 1
ATOM 4144 N N . LEU A 1 511 ? -32.781 20.5 -5.527 1 96.75 511 LEU A N 1
ATOM 4145 C CA . LEU A 1 511 ? -31.844 21.109 -6.469 1 96.75 511 LEU A CA 1
ATOM 4146 C C . LEU A 1 511 ? -32.531 21.438 -7.785 1 96.75 511 LEU A C 1
ATOM 4148 O O . LEU A 1 511 ? -32.219 22.438 -8.43 1 96.75 511 LEU A O 1
ATOM 4152 N N . GLU A 1 512 ? -33.406 20.562 -8.195 1 96.38 512 GLU A N 1
ATOM 4153 C CA . GLU A 1 512 ? -34.219 20.844 -9.391 1 96.38 512 GLU A CA 1
ATOM 4154 C C . GLU A 1 512 ? -35.031 22.109 -9.219 1 96.38 512 GLU A C 1
ATOM 4156 O O . GLU A 1 512 ? -35.125 22.922 -10.141 1 96.38 512 GLU A O 1
ATOM 4161 N N . GLY A 1 513 ? -35.562 22.172 -8.086 1 94.94 513 GLY A N 1
ATOM 4162 C CA . GLY A 1 513 ? -36.344 23.375 -7.785 1 94.94 513 GLY A CA 1
ATOM 4163 C C . GLY A 1 513 ? -35.5 24.641 -7.824 1 94.94 513 GLY A C 1
ATOM 4164 O O . GLY A 1 513 ? -36 25.719 -8.164 1 94.94 513 GLY A O 1
ATOM 4165 N N . LYS A 1 514 ? -34.281 24.531 -7.523 1 94.12 514 LYS A N 1
ATOM 4166 C CA . LYS A 1 514 ? -33.406 25.672 -7.504 1 94.12 514 LYS A CA 1
ATOM 4167 C C . LYS A 1 514 ? -32.656 25.812 -8.836 1 94.12 514 LYS A C 1
ATOM 4169 O O . LYS A 1 514 ? -31.812 26.688 -8.992 1 94.12 514 LYS A O 1
ATOM 4174 N N . ARG A 1 515 ? -32.844 24.938 -9.82 1 93.25 515 ARG A N 1
ATOM 4175 C CA . ARG A 1 515 ? -32.312 24.938 -11.172 1 93.25 515 ARG A CA 1
ATOM 4176 C C . ARG A 1 515 ? -30.781 24.812 -11.156 1 93.25 515 ARG A C 1
ATOM 4178 O O . ARG A 1 515 ? -30.094 25.531 -11.875 1 93.25 515 ARG A O 1
ATOM 4185 N N . GLU A 1 516 ? -30.328 24.016 -10.242 1 93.69 516 GLU A N 1
ATOM 4186 C CA . GLU A 1 516 ? -28.906 23.75 -10.141 1 93.69 516 GLU A CA 1
ATOM 4187 C C . GLU A 1 516 ? -28.516 22.484 -10.898 1 93.69 516 GLU A C 1
ATOM 4189 O O . GLU A 1 516 ? -28.094 21.5 -10.297 1 93.69 516 GLU A O 1
ATOM 4194 N N . LYS A 1 517 ? -28.391 22.578 -12.164 1 94.06 517 LYS A N 1
ATOM 4195 C CA . LYS A 1 517 ? -28.234 21.438 -13.055 1 94.06 517 LYS A CA 1
ATOM 4196 C C . LYS A 1 517 ? -26.844 20.812 -12.906 1 94.06 517 LYS A C 1
ATOM 4198 O O . LYS A 1 517 ? -26.703 19.594 -12.945 1 94.06 517 LYS A O 1
ATOM 4203 N N . HIS A 1 518 ? -25.922 21.672 -12.766 1 94.69 518 HIS A N 1
ATOM 4204 C CA . HIS A 1 518 ? -24.547 21.156 -12.711 1 94.69 518 HIS A CA 1
ATOM 4205 C C . HIS A 1 518 ? -24.328 20.312 -11.461 1 94.69 518 HIS A C 1
ATOM 4207 O O . HIS A 1 518 ? -23.688 19.266 -11.516 1 94.69 518 HIS A O 1
ATOM 4213 N N . ILE A 1 519 ? -24.812 20.75 -10.359 1 96.06 519 ILE A N 1
ATOM 4214 C CA . ILE A 1 519 ? -24.703 19.984 -9.117 1 96.06 519 ILE A CA 1
ATOM 4215 C C . ILE A 1 519 ? -25.438 18.656 -9.258 1 96.06 519 ILE A C 1
ATOM 4217 O O . ILE A 1 519 ? -24.953 17.609 -8.812 1 96.06 519 ILE A O 1
ATOM 4221 N N . ILE A 1 520 ? -26.578 18.703 -9.891 1 96.62 520 ILE A N 1
ATOM 4222 C CA . ILE A 1 520 ? -27.391 17.516 -10.109 1 96.62 520 ILE A CA 1
ATOM 4223 C C . ILE A 1 520 ? -26.578 16.5 -10.922 1 96.62 520 ILE A C 1
ATOM 4225 O O . ILE A 1 520 ? -26.531 15.312 -10.57 1 96.62 520 ILE A O 1
ATOM 4229 N N . ASP A 1 521 ? -25.922 16.984 -11.93 1 96.12 521 ASP A N 1
ATOM 4230 C CA . ASP A 1 521 ? -25.141 16.109 -12.789 1 96.12 521 ASP A CA 1
ATOM 4231 C C . ASP A 1 521 ? -24.016 15.43 -12.008 1 96.12 521 ASP A C 1
ATOM 4233 O O . ASP A 1 521 ? -23.781 14.227 -12.164 1 96.12 521 ASP A O 1
ATOM 4237 N N . VAL A 1 522 ? -23.359 16.172 -11.195 1 96.06 522 VAL A N 1
ATOM 4238 C CA . VAL A 1 522 ? -22.25 15.648 -10.398 1 96.06 522 VAL A CA 1
ATOM 4239 C C . VAL A 1 522 ? -22.781 14.594 -9.422 1 96.06 522 VAL A C 1
ATOM 4241 O O . VAL A 1 522 ? -22.172 13.523 -9.273 1 96.06 522 VAL A O 1
ATOM 4244 N N . LEU A 1 523 ? -23.891 14.844 -8.789 1 96.25 523 LEU A N 1
ATOM 4245 C CA . LEU A 1 523 ? -24.469 13.922 -7.816 1 96.25 523 LEU A CA 1
ATOM 4246 C C . LEU A 1 523 ? -24.891 12.617 -8.477 1 96.25 523 LEU A C 1
ATOM 4248 O O . LEU A 1 523 ? -24.609 11.531 -7.965 1 96.25 523 LEU A O 1
ATOM 4252 N N . LYS A 1 524 ? -25.5 12.695 -9.625 1 95.25 524 LYS A N 1
ATOM 4253 C CA . LYS A 1 524 ? -25.969 11.516 -10.336 1 95.25 524 LYS A CA 1
ATOM 4254 C C . LYS A 1 524 ? -24.797 10.672 -10.844 1 95.25 524 LYS A C 1
ATOM 4256 O O . LYS A 1 524 ? -24.875 9.445 -10.867 1 95.25 524 LYS A O 1
ATOM 4261 N N . LYS A 1 525 ? -23.828 11.359 -11.18 1 93.75 525 LYS A N 1
ATOM 4262 C CA . LYS A 1 525 ? -22.672 10.688 -11.789 1 93.75 525 LYS A CA 1
ATOM 4263 C C . LYS A 1 525 ? -21.844 9.953 -10.742 1 93.75 525 LYS A C 1
ATOM 4265 O O . LYS A 1 525 ? -21.328 8.867 -11 1 93.75 525 LYS A O 1
ATOM 4270 N N . TYR A 1 526 ? -21.734 10.477 -9.539 1 93.75 526 TYR A N 1
ATOM 4271 C CA . TYR A 1 526 ? -20.688 9.969 -8.672 1 93.75 526 TYR A CA 1
ATOM 4272 C C . TYR A 1 526 ? -21.266 9.461 -7.355 1 93.75 526 TYR A C 1
ATOM 4274 O O . TYR A 1 526 ? -20.609 8.711 -6.625 1 93.75 526 TYR A O 1
ATOM 4282 N N . TYR A 1 527 ? -22.453 9.883 -6.969 1 93.5 527 TYR A N 1
ATOM 4283 C CA . TYR A 1 527 ? -22.938 9.57 -5.629 1 93.5 527 TYR A CA 1
ATOM 4284 C C . TYR A 1 527 ? -24.25 8.797 -5.691 1 93.5 527 TYR A C 1
ATOM 4286 O O . TYR A 1 527 ? -24.469 7.875 -4.906 1 93.5 527 TYR A O 1
ATOM 4294 N N . ILE A 1 528 ? -25.156 9.227 -6.656 1 91.81 528 ILE A N 1
ATOM 4295 C CA . ILE A 1 528 ? -26.5 8.695 -6.676 1 91.81 528 ILE A CA 1
ATOM 4296 C C . ILE A 1 528 ? -26.703 7.836 -7.918 1 91.81 528 ILE A C 1
ATOM 4298 O O . ILE A 1 528 ? -26.766 8.352 -9.039 1 91.81 528 ILE A O 1
ATOM 4302 N N . HIS A 1 529 ? -26.656 6.43 -7.691 1 81.44 529 HIS A N 1
ATOM 4303 C CA . HIS A 1 529 ? -26.812 5.48 -8.789 1 81.44 529 HIS A CA 1
ATOM 4304 C C . HIS A 1 529 ? -28.156 4.777 -8.734 1 81.44 529 HIS A C 1
ATOM 4306 O O . HIS A 1 529 ? -28.719 4.582 -7.648 1 81.44 529 HIS A O 1
ATOM 4312 N N . MET B 1 1 ? -21.672 -76.688 8.852 1 29.95 1 MET B N 1
ATOM 4313 C CA . MET B 1 1 ? -21.375 -75.938 10.062 1 29.95 1 MET B CA 1
ATOM 4314 C C . MET B 1 1 ? -21.875 -74.5 9.961 1 29.95 1 MET B C 1
ATOM 4316 O O . MET B 1 1 ? -21.484 -73.75 9.055 1 29.95 1 MET B O 1
ATOM 4320 N N . GLY B 1 2 ? -23.062 -74.188 10.18 1 38.94 2 GLY B N 1
ATOM 4321 C CA . GLY B 1 2 ? -23.781 -72.938 10.07 1 38.94 2 GLY B CA 1
ATOM 4322 C C . GLY B 1 2 ? -23.016 -71.75 10.664 1 38.94 2 GLY B C 1
ATOM 4323 O O . GLY B 1 2 ? -22.5 -71.812 11.781 1 38.94 2 GLY B O 1
ATOM 4324 N N . ASP B 1 3 ? -22.297 -70.875 9.945 1 46.09 3 ASP B N 1
ATOM 4325 C CA . ASP B 1 3 ? -21.406 -69.812 10.328 1 46.09 3 ASP B CA 1
ATOM 4326 C C . ASP B 1 3 ? -22.016 -69 11.477 1 46.09 3 ASP B C 1
ATOM 4328 O O . ASP B 1 3 ? -23.078 -68.375 11.336 1 46.09 3 ASP B O 1
ATOM 4332 N N . TYR B 1 4 ? -22.062 -69.375 12.695 1 51.47 4 TYR B N 1
ATOM 4333 C CA . TYR B 1 4 ? -22.453 -68.75 13.938 1 51.47 4 TYR B CA 1
ATOM 4334 C C . TYR B 1 4 ? -21.953 -67.312 13.984 1 51.47 4 TYR B C 1
ATOM 4336 O O . TYR B 1 4 ? -20.75 -67.062 14.016 1 51.47 4 TYR B O 1
ATOM 4344 N N . VAL B 1 5 ? -22.766 -66.375 13.492 1 68.44 5 VAL B N 1
ATOM 4345 C CA . VAL B 1 5 ? -22.484 -64.938 13.555 1 68.44 5 VAL B CA 1
ATOM 4346 C C . VAL B 1 5 ? -22.344 -64.5 15.016 1 68.44 5 VAL B C 1
ATOM 4348 O O . VAL B 1 5 ? -23.281 -64.688 15.812 1 68.44 5 VAL B O 1
ATOM 4351 N N . SER B 1 6 ? -21.141 -64.25 15.539 1 82.81 6 SER B N 1
ATOM 4352 C CA . SER B 1 6 ? -20.844 -63.844 16.906 1 82.81 6 SER B CA 1
ATOM 4353 C C . SER B 1 6 ? -21.609 -62.594 17.281 1 82.81 6 SER B C 1
ATOM 4355 O O . SER B 1 6 ? -22.016 -61.812 16.406 1 82.81 6 SER B O 1
ATOM 4357 N N . LYS B 1 7 ? -22.047 -62.469 18.562 1 89.12 7 LYS B N 1
ATOM 4358 C CA . LYS B 1 7 ? -22.719 -61.25 19.078 1 89.12 7 LYS B CA 1
ATOM 4359 C C . LYS B 1 7 ? -21.953 -60 18.688 1 89.12 7 LYS B C 1
ATOM 4361 O O . LYS B 1 7 ? -22.562 -58.938 18.484 1 89.12 7 LYS B O 1
ATOM 4366 N N . TYR B 1 8 ? -20.672 -60.188 18.609 1 90.62 8 TYR B N 1
ATOM 4367 C CA . TYR B 1 8 ? -19.828 -59.031 18.219 1 90.62 8 TYR B CA 1
ATOM 4368 C C . TYR B 1 8 ? -20.062 -58.656 16.75 1 90.62 8 TYR B C 1
ATOM 4370 O O . TYR B 1 8 ? -20.219 -57.5 16.422 1 90.62 8 TYR B O 1
ATOM 4378 N N . ASP B 1 9 ? -20.141 -59.688 15.859 1 90.12 9 ASP B N 1
ATOM 4379 C CA . ASP B 1 9 ? -20.344 -59.5 14.43 1 90.12 9 ASP B CA 1
ATOM 4380 C C . ASP B 1 9 ? -21.688 -58.844 14.156 1 90.12 9 ASP B C 1
ATOM 4382 O O . ASP B 1 9 ? -21.797 -57.969 13.289 1 90.12 9 ASP B O 1
ATOM 4386 N N . GLU B 1 10 ? -22.656 -59.219 14.844 1 88.25 10 GLU B N 1
ATOM 4387 C CA . GLU B 1 10 ? -24 -58.656 14.703 1 88.25 10 GLU B CA 1
ATOM 4388 C C . GLU B 1 10 ? -24 -57.188 15.125 1 88.25 10 GLU B C 1
ATOM 4390 O O . GLU B 1 10 ? -24.625 -56.344 14.461 1 88.25 10 GLU B O 1
ATOM 4395 N N . TYR B 1 11 ? -23.312 -56.938 16.203 1 90.69 11 TYR B N 1
ATOM 4396 C CA . TYR B 1 11 ? -23.266 -55.562 16.703 1 90.69 11 TYR B CA 1
ATOM 4397 C C . TYR B 1 11 ? -22.531 -54.656 15.734 1 90.69 11 TYR B C 1
ATOM 4399 O O . TYR B 1 11 ? -22.953 -53.531 15.469 1 90.69 11 TYR B O 1
ATOM 4407 N N . LEU B 1 12 ? -21.438 -55.094 15.258 1 89.5 12 LEU B N 1
ATOM 4408 C CA . LEU B 1 12 ? -20.656 -54.312 14.312 1 89.5 12 LEU B CA 1
ATOM 4409 C C . LEU B 1 12 ? -21.438 -54.062 13.031 1 89.5 12 LEU B C 1
ATOM 4411 O O . LEU B 1 12 ? -21.375 -52.969 12.453 1 89.5 12 LEU B O 1
ATOM 4415 N N . SER B 1 13 ? -22.203 -55.031 12.617 1 85.5 13 SER B N 1
ATOM 4416 C CA . SER B 1 13 ? -23.047 -54.875 11.43 1 85.5 13 SER B CA 1
ATOM 4417 C C . SER B 1 13 ? -24.109 -53.812 11.656 1 85.5 13 SER B C 1
ATOM 4419 O O . SER B 1 13 ? -24.438 -53.031 10.742 1 85.5 13 SER B O 1
ATOM 4421 N N . VAL B 1 14 ? -24.578 -53.719 12.852 1 84.88 14 VAL B N 1
ATOM 4422 C CA . VAL B 1 14 ? -25.625 -52.75 13.188 1 84.88 14 VAL B CA 1
ATOM 4423 C C . VAL B 1 14 ? -25.047 -51.344 13.219 1 84.88 14 VAL B C 1
ATOM 4425 O O . VAL B 1 14 ? -25.688 -50.406 12.766 1 84.88 14 VAL B O 1
ATOM 4428 N N . ILE B 1 15 ? -23.844 -51.219 13.797 1 84.94 15 ILE B N 1
ATOM 4429 C CA . ILE B 1 15 ? -23.188 -49.938 13.914 1 84.94 15 ILE B CA 1
ATOM 4430 C C . ILE B 1 15 ? -22.984 -49.312 12.523 1 84.94 15 ILE B C 1
ATOM 4432 O O . ILE B 1 15 ? -23.172 -48.125 12.336 1 84.94 15 ILE B O 1
ATOM 4436 N N . PHE B 1 16 ? -22.672 -50.094 11.555 1 84.12 16 PHE B N 1
ATOM 4437 C CA . PHE B 1 16 ? -22.312 -49.594 10.234 1 84.12 16 PHE B CA 1
ATOM 4438 C C . PHE B 1 16 ? -23.5 -49.688 9.281 1 84.12 16 PHE B C 1
ATOM 4440 O O . PHE B 1 16 ? -23.422 -49.219 8.141 1 84.12 16 PHE B O 1
ATOM 4447 N N . ALA B 1 17 ? -24.688 -50.406 9.656 1 72.88 17 ALA B N 1
ATOM 4448 C CA . ALA B 1 17 ? -25.922 -50.406 8.875 1 72.88 17 ALA B CA 1
ATOM 4449 C C . ALA B 1 17 ? -26.641 -49.062 8.969 1 72.88 17 ALA B C 1
ATOM 4451 O O . ALA B 1 17 ? -27.25 -48.625 8 1 72.88 17 ALA B O 1
ATOM 4452 N N . ASN B 1 18 ? -26.891 -48.594 10.172 1 57.72 18 ASN B N 1
ATOM 4453 C CA . ASN B 1 18 ? -27.719 -47.406 10.422 1 57.72 18 ASN B CA 1
ATOM 4454 C C . ASN B 1 18 ? -27 -46.125 10.023 1 57.72 18 ASN B C 1
ATOM 4456 O O . ASN B 1 18 ? -27.625 -45.156 9.672 1 57.72 18 ASN B O 1
ATOM 4460 N N . ASP B 1 19 ? -25.844 -45.938 10.664 1 52.75 19 ASP B N 1
ATOM 4461 C CA . ASP B 1 19 ? -25.312 -44.562 10.781 1 52.75 19 ASP B CA 1
ATOM 4462 C C . ASP B 1 19 ? -24.266 -44.281 9.719 1 52.75 19 ASP B C 1
ATOM 4464 O O . ASP B 1 19 ? -24.094 -45.062 8.781 1 52.75 19 ASP B O 1
ATOM 4468 N N . LYS B 1 20 ? -23.188 -43.688 10.406 1 58.78 20 LYS B N 1
ATOM 4469 C CA . LYS B 1 20 ? -22.047 -42.938 9.875 1 58.78 20 LYS B CA 1
ATOM 4470 C C . LYS B 1 20 ? -21.109 -43.875 9.109 1 58.78 20 LYS B C 1
ATOM 4472 O O . LYS B 1 20 ? -20.938 -45.031 9.477 1 58.78 20 LYS B O 1
ATOM 4477 N N . PHE B 1 21 ? -20.594 -43.562 7.969 1 68.81 21 PHE B N 1
ATOM 4478 C CA . PHE B 1 21 ? -19.844 -44.25 6.91 1 68.81 21 PHE B CA 1
ATOM 4479 C C . PHE B 1 21 ? -18.531 -44.781 7.43 1 68.81 21 PHE B C 1
ATOM 4481 O O . PHE B 1 21 ? -18.094 -45.844 7.02 1 68.81 21 PHE B O 1
ATOM 4488 N N . TYR B 1 22 ? -17.938 -44.188 8.523 1 80.75 22 TYR B N 1
ATOM 4489 C CA . TYR B 1 22 ? -16.625 -44.688 8.93 1 80.75 22 TYR B CA 1
ATOM 4490 C C . TYR B 1 22 ? -16.438 -44.531 10.438 1 80.75 22 TYR B C 1
ATOM 4492 O O . TYR B 1 22 ? -17.188 -43.812 11.102 1 80.75 22 TYR B O 1
ATOM 4500 N N . LYS B 1 23 ? -15.633 -45.406 11.188 1 86.88 23 LYS B N 1
ATOM 4501 C CA . LYS B 1 23 ? -15.141 -45.25 12.547 1 86.88 23 LYS B CA 1
ATOM 4502 C C . LYS B 1 23 ? -13.625 -45.438 12.609 1 86.88 23 LYS B C 1
ATOM 4504 O O . LYS B 1 23 ? -13.07 -46.281 11.914 1 86.88 23 LYS B O 1
ATOM 4509 N N . THR B 1 24 ? -13.047 -44.594 13.453 1 88.31 24 THR B N 1
ATOM 4510 C CA . THR B 1 24 ? -11.625 -44.812 13.68 1 88.31 24 THR B CA 1
ATOM 4511 C C . THR B 1 24 ? -11.391 -46.031 14.562 1 88.31 24 THR B C 1
ATOM 4513 O O . THR B 1 24 ? -12.297 -46.469 15.266 1 88.31 24 THR B O 1
ATOM 4516 N N . GLY B 1 25 ? -10.211 -46.562 14.477 1 87.88 25 GLY B N 1
ATOM 4517 C CA . GLY B 1 25 ? -9.875 -47.688 15.328 1 87.88 25 GLY B CA 1
ATOM 4518 C C . GLY B 1 25 ? -10.125 -47.406 16.797 1 87.88 25 GLY B C 1
ATOM 4519 O O . GLY B 1 25 ? -10.688 -48.25 17.5 1 87.88 25 GLY B O 1
ATOM 4520 N N . ASN B 1 26 ? -9.789 -46.219 17.172 1 88.06 26 ASN B N 1
ATOM 4521 C CA . ASN B 1 26 ? -9.977 -45.844 18.578 1 88.06 26 ASN B CA 1
ATOM 4522 C C . ASN B 1 26 ? -11.461 -45.75 18.922 1 88.06 26 ASN B C 1
ATOM 4524 O O . ASN B 1 26 ? -11.875 -46.188 20 1 88.06 26 ASN B O 1
ATOM 4528 N N . GLU B 1 27 ? -12.164 -45.188 18.094 1 89 27 GLU B N 1
ATOM 4529 C CA . GLU B 1 27 ? -13.602 -45.031 18.328 1 89 27 GLU B CA 1
ATOM 4530 C C . GLU B 1 27 ? -14.281 -46.406 18.406 1 89 27 GLU B C 1
ATOM 4532 O O . GLU B 1 27 ? -15.102 -46.656 19.297 1 89 27 GLU B O 1
ATOM 4537 N N . LEU B 1 28 ? -13.961 -47.219 17.484 1 90.75 28 LEU B N 1
ATOM 4538 C CA . LEU B 1 28 ? -14.562 -48.531 17.438 1 90.75 28 LEU B CA 1
ATOM 4539 C C . LEU B 1 28 ? -14.156 -49.375 18.641 1 90.75 28 LEU B C 1
ATOM 4541 O O . LEU B 1 28 ? -14.977 -50.094 19.203 1 90.75 28 LEU B O 1
ATOM 4545 N N . ASN B 1 29 ? -12.898 -49.25 19.016 1 93.19 29 ASN B N 1
ATOM 4546 C CA . ASN B 1 29 ? -12.391 -49.906 20.203 1 93.19 29 ASN B CA 1
ATOM 4547 C C . ASN B 1 29 ? -13.148 -49.5 21.453 1 93.19 29 ASN B C 1
ATOM 4549 O O . ASN B 1 29 ? -13.57 -50.312 22.25 1 93.19 29 ASN B O 1
ATOM 4553 N N . GLN B 1 30 ? -13.352 -48.188 21.547 1 93.62 30 GLN B N 1
ATOM 4554 C CA . GLN B 1 30 ? -14.062 -47.656 22.703 1 93.62 30 GLN B CA 1
ATOM 4555 C C . GLN B 1 30 ? -15.523 -48.094 22.703 1 93.62 30 GLN B C 1
ATOM 4557 O O . GLN B 1 30 ? -16.062 -48.469 23.766 1 93.62 30 GLN B O 1
ATOM 4562 N N . ILE B 1 31 ? -16.094 -48.031 21.625 1 92.81 31 ILE B N 1
ATOM 4563 C CA . ILE B 1 31 ? -17.5 -48.438 21.484 1 92.81 31 ILE B CA 1
ATOM 4564 C C . ILE B 1 31 ? -17.672 -49.875 21.922 1 92.81 31 ILE B C 1
ATOM 4566 O O . ILE B 1 31 ? -18.625 -50.219 22.641 1 92.81 31 ILE B O 1
ATOM 4570 N N . LEU B 1 32 ? -16.781 -50.75 21.516 1 94.12 32 LEU B N 1
ATOM 4571 C CA . LEU B 1 32 ? -16.859 -52.188 21.844 1 94.12 32 LEU B CA 1
ATOM 4572 C C . LEU B 1 32 ? -16.594 -52.406 23.328 1 94.12 32 LEU B C 1
ATOM 4574 O O . LEU B 1 32 ? -17.25 -53.25 23.969 1 94.12 32 LEU B O 1
ATOM 4578 N N . GLN B 1 33 ? -15.633 -51.594 23.828 1 95.12 33 GLN B N 1
ATOM 4579 C CA . GLN B 1 33 ? -15.336 -51.719 25.25 1 95.12 33 GLN B CA 1
ATOM 4580 C C . GLN B 1 33 ? -16.547 -51.344 26.094 1 95.12 33 GLN B C 1
ATOM 4582 O O . GLN B 1 33 ? -16.875 -52 27.062 1 95.12 33 GLN B O 1
ATOM 4587 N N . GLU B 1 34 ? -17.125 -50.312 25.734 1 94.44 34 GLU B N 1
ATOM 4588 C CA . GLU B 1 34 ? -18.266 -49.781 26.484 1 94.44 34 GLU B CA 1
ATOM 4589 C C . GLU B 1 34 ? -19.469 -50.719 26.359 1 94.44 34 GLU B C 1
ATOM 4591 O O . GLU B 1 34 ? -20.172 -50.969 27.344 1 94.44 34 GLU B O 1
ATOM 4596 N N . LYS B 1 35 ? -19.703 -51.188 25.266 1 93.62 35 LYS B N 1
ATOM 4597 C CA . LYS B 1 35 ? -20.891 -52 25 1 93.62 35 LYS B CA 1
ATOM 4598 C C . LYS B 1 35 ? -20.766 -53.375 25.625 1 93.62 35 LYS B C 1
ATOM 4600 O O . LYS B 1 35 ? -21.719 -53.906 26.188 1 93.62 35 LYS B O 1
ATOM 4605 N N . PHE B 1 36 ? -19.547 -54.062 25.516 1 94.69 36 PHE B N 1
ATOM 4606 C CA . PHE B 1 36 ? -19.406 -55.469 25.875 1 94.69 36 PHE B CA 1
ATOM 4607 C C . PHE B 1 36 ? -18.531 -55.625 27.109 1 94.69 36 PHE B C 1
ATOM 4609 O O . PHE B 1 36 ? -18.281 -56.75 27.562 1 94.69 36 PHE B O 1
ATOM 4616 N N . GLN B 1 37 ? -17.953 -54.469 27.656 1 93.94 37 GLN B N 1
ATOM 4617 C CA . GLN B 1 37 ? -17.109 -54.469 28.844 1 93.94 37 GLN B CA 1
ATOM 4618 C C . GLN B 1 37 ? -15.914 -55.375 28.672 1 93.94 37 GLN B C 1
ATOM 4620 O O . GLN B 1 37 ? -15.68 -56.281 29.5 1 93.94 37 GLN B O 1
ATOM 4625 N N . ILE B 1 38 ? -15.32 -55.25 27.578 1 94.31 38 ILE B N 1
ATOM 4626 C CA . ILE B 1 38 ? -14.133 -56.031 27.266 1 94.31 38 ILE B CA 1
ATOM 4627 C C . ILE B 1 38 ? -12.891 -55.156 27.328 1 94.31 38 ILE B C 1
ATOM 4629 O O . ILE B 1 38 ? -13 -53.938 27.422 1 94.31 38 ILE B O 1
ATOM 4633 N N . THR B 1 39 ? -11.766 -55.812 27.391 1 94.44 39 THR B N 1
ATOM 4634 C CA . THR B 1 39 ? -10.516 -55.062 27.422 1 94.44 39 THR B CA 1
ATOM 4635 C C . THR B 1 39 ? -10.188 -54.5 26.031 1 94.44 39 THR B C 1
ATOM 4637 O O . THR B 1 39 ? -10.719 -54.969 25.031 1 94.44 39 THR B O 1
ATOM 4640 N N . SER B 1 40 ? -9.336 -53.531 25.984 1 94.94 40 SER B N 1
ATOM 4641 C CA . SER B 1 40 ? -8.891 -52.906 24.734 1 94.94 40 SER B CA 1
ATOM 4642 C C . SER B 1 40 ? -8.281 -53.938 23.797 1 94.94 40 SER B C 1
ATOM 4644 O O . SER B 1 40 ? -8.531 -53.906 22.594 1 94.94 40 SER B O 1
ATOM 4646 N N . SER B 1 41 ? -7.523 -54.812 24.328 1 93.69 41 SER B N 1
ATOM 4647 C CA . SER B 1 41 ? -6.852 -55.844 23.547 1 93.69 41 SER B CA 1
ATOM 4648 C C . SER B 1 41 ? -7.859 -56.781 22.891 1 93.69 41 SER B C 1
ATOM 4650 O O . SER B 1 41 ? -7.699 -57.156 21.719 1 93.69 41 SER B O 1
ATOM 4652 N N . ASN B 1 42 ? -8.836 -57.188 23.656 1 93.31 42 ASN B N 1
ATOM 4653 C CA . ASN B 1 42 ? -9.891 -58.062 23.125 1 93.31 42 ASN B CA 1
ATOM 4654 C C . ASN B 1 42 ? -10.695 -57.344 22.031 1 93.31 42 ASN B C 1
ATOM 4656 O O . ASN B 1 42 ? -11.055 -57.969 21.031 1 93.31 42 ASN B O 1
ATOM 4660 N N . ALA B 1 43 ? -10.992 -56.125 22.328 1 95 43 ALA B N 1
ATOM 4661 C CA . ALA B 1 43 ? -11.734 -55.344 21.344 1 95 43 ALA B CA 1
ATOM 4662 C C . ALA B 1 43 ? -10.984 -55.281 20.016 1 95 43 ALA B C 1
ATOM 4664 O O . ALA B 1 43 ? -11.586 -55.438 18.953 1 95 43 ALA B O 1
ATOM 4665 N N . ARG B 1 44 ? -9.711 -55.094 20.047 1 93.31 44 ARG B N 1
ATOM 4666 C CA . ARG B 1 44 ? -8.891 -55.031 18.844 1 93.31 44 ARG B CA 1
ATOM 4667 C C . ARG B 1 44 ? -8.93 -56.344 18.078 1 93.31 44 ARG B C 1
ATOM 4669 O O . ARG B 1 44 ? -8.961 -56.344 16.844 1 93.31 44 ARG B O 1
ATOM 4676 N N . LYS B 1 45 ? -8.922 -57.438 18.75 1 93.38 45 LYS B N 1
ATOM 4677 C CA . LYS B 1 45 ? -9 -58.75 18.141 1 93.38 45 LYS B CA 1
ATOM 4678 C C . LYS B 1 45 ? -10.344 -58.969 17.438 1 93.38 45 LYS B C 1
ATOM 4680 O O . LYS B 1 45 ? -10.406 -59.562 16.359 1 93.38 45 LYS B O 1
ATOM 4685 N N . ILE B 1 46 ? -11.305 -58.469 18.125 1 93.19 46 ILE B N 1
ATOM 4686 C CA . ILE B 1 46 ? -12.648 -58.594 17.578 1 93.19 46 ILE B CA 1
ATOM 4687 C C . ILE B 1 46 ? -12.727 -57.844 16.25 1 93.19 46 ILE B C 1
ATOM 4689 O O . ILE B 1 46 ? -13.281 -58.344 15.273 1 93.19 46 ILE B O 1
ATOM 4693 N N . ILE B 1 47 ? -12.211 -56.625 16.266 1 93.56 47 ILE B N 1
ATOM 4694 C CA . ILE B 1 47 ? -12.219 -55.781 15.062 1 93.56 47 ILE B CA 1
ATOM 4695 C C . ILE B 1 47 ? -11.438 -56.469 13.953 1 93.56 47 ILE B C 1
ATOM 4697 O O . ILE B 1 47 ? -11.898 -56.562 12.812 1 93.56 47 ILE B O 1
ATOM 4701 N N . SER B 1 48 ? -10.281 -57.031 14.281 1 91.75 48 SER B N 1
ATOM 4702 C CA . SER B 1 48 ? -9.438 -57.719 13.312 1 91.75 48 SER B CA 1
ATOM 4703 C C . SER B 1 48 ? -10.148 -58.906 12.703 1 91.75 48 SER B C 1
ATOM 4705 O O . SER B 1 48 ? -10.078 -59.125 11.492 1 91.75 48 SER B O 1
ATOM 4707 N N . ARG B 1 49 ? -10.828 -59.656 13.508 1 91.81 49 ARG B N 1
ATOM 4708 C CA . ARG B 1 49 ? -11.57 -60.844 13.062 1 91.81 49 ARG B CA 1
ATOM 4709 C C . ARG B 1 49 ? -12.734 -60.438 12.148 1 91.81 49 ARG B C 1
ATOM 4711 O O . ARG B 1 49 ? -13.031 -61.125 11.172 1 91.81 49 ARG B O 1
ATOM 4718 N N . ALA B 1 50 ? -13.375 -59.375 12.594 1 91.56 50 ALA B N 1
ATOM 4719 C CA . ALA B 1 50 ? -14.492 -58.906 11.789 1 91.56 50 ALA B CA 1
ATOM 4720 C C . ALA B 1 50 ? -14.023 -58.5 10.383 1 91.56 50 ALA B C 1
ATOM 4722 O O . ALA B 1 50 ? -14.742 -58.75 9.406 1 91.56 50 ALA B O 1
ATOM 4723 N N . CYS B 1 51 ? -12.875 -57.875 10.266 1 90.69 51 CYS B N 1
ATOM 4724 C CA . CYS B 1 51 ? -12.312 -57.531 8.969 1 90.69 51 CYS B CA 1
ATOM 4725 C C . CYS B 1 51 ? -11.984 -58.781 8.156 1 90.69 51 CYS B C 1
ATOM 4727 O O . CYS B 1 51 ? -12.258 -58.812 6.957 1 90.69 51 CYS B O 1
ATOM 4729 N N . SER B 1 52 ? -11.438 -59.812 8.805 1 89.56 52 SER B N 1
ATOM 4730 C CA . SER B 1 52 ? -11.078 -61.062 8.141 1 89.56 52 SER B CA 1
ATOM 4731 C C . SER B 1 52 ? -12.312 -61.781 7.605 1 89.56 52 SER B C 1
ATOM 4733 O O . SER B 1 52 ? -12.25 -62.438 6.57 1 89.56 52 SER B O 1
ATOM 4735 N N . LYS B 1 53 ? -13.438 -61.562 8.281 1 88.31 53 LYS B N 1
ATOM 4736 C CA . LYS B 1 53 ? -14.695 -62.219 7.906 1 88.31 53 LYS B CA 1
ATOM 4737 C C . LYS B 1 53 ? -15.43 -61.406 6.84 1 88.31 53 LYS B C 1
ATOM 4739 O O . LYS B 1 53 ? -16.453 -61.844 6.316 1 88.31 53 LYS B O 1
ATOM 4744 N N . GLY B 1 54 ? -14.906 -60.219 6.648 1 86.56 54 GLY B N 1
ATOM 4745 C CA . GLY B 1 54 ? -15.516 -59.375 5.633 1 86.56 54 GLY B CA 1
ATOM 4746 C C . GLY B 1 54 ? -16.719 -58.594 6.145 1 86.56 54 GLY B C 1
ATOM 4747 O O . GLY B 1 54 ? -17.531 -58.125 5.355 1 86.56 54 GLY B O 1
ATOM 4748 N N . ILE B 1 55 ? -16.859 -58.5 7.43 1 85.81 55 ILE B N 1
ATOM 4749 C CA . ILE B 1 55 ? -17.953 -57.75 8.023 1 85.81 55 ILE B CA 1
ATOM 4750 C C . ILE B 1 55 ? -17.656 -56.25 7.922 1 85.81 55 ILE B C 1
ATOM 4752 O O . ILE B 1 55 ? -18.562 -55.469 7.695 1 85.81 55 ILE B O 1
ATOM 4756 N N . LEU B 1 56 ? -16.438 -55.938 8.195 1 87.88 56 LEU B N 1
ATOM 4757 C CA . LEU B 1 56 ? -15.914 -54.594 8.07 1 87.88 56 LEU B CA 1
ATOM 4758 C C . LEU B 1 56 ? -14.719 -54.531 7.121 1 87.88 56 LEU B C 1
ATOM 4760 O O . LEU B 1 56 ? -14.078 -55.562 6.887 1 87.88 56 LEU B O 1
ATOM 4764 N N . GLN B 1 57 ? -14.516 -53.406 6.566 1 87.31 57 GLN B N 1
ATOM 4765 C CA . GLN B 1 57 ? -13.305 -53.125 5.805 1 87.31 57 GLN B CA 1
ATOM 4766 C C . GLN B 1 57 ? -12.383 -52.156 6.547 1 87.31 57 GLN B C 1
ATOM 4768 O O . GLN B 1 57 ? -12.859 -51.281 7.246 1 87.31 57 GLN B O 1
ATOM 4773 N N . SER B 1 58 ? -11.188 -52.438 6.473 1 88.25 58 SER B N 1
ATOM 4774 C CA . SER B 1 58 ? -10.172 -51.594 7.07 1 88.25 58 SER B CA 1
ATOM 4775 C C . SER B 1 58 ? -9.422 -50.812 6.008 1 88.25 58 SER B C 1
ATOM 4777 O O . SER B 1 58 ? -9.25 -51.25 4.883 1 88.25 58 SER B O 1
ATOM 4779 N N . SER B 1 59 ? -8.992 -49.562 6.395 1 85.69 59 SER B N 1
ATOM 4780 C CA . SER B 1 59 ? -8.164 -48.781 5.5 1 85.69 59 SER B CA 1
ATOM 4781 C C . SER B 1 59 ? -6.742 -49.312 5.426 1 85.69 59 SER B C 1
ATOM 4783 O O . SER B 1 59 ? -5.906 -48.781 4.688 1 85.69 59 SER B O 1
ATOM 4785 N N . HIS B 1 60 ? -6.457 -50.344 6.203 1 85 60 HIS B N 1
ATOM 4786 C CA . HIS B 1 60 ? -5.125 -50.938 6.152 1 85 60 HIS B CA 1
ATOM 4787 C C . HIS B 1 60 ? -4.691 -51.188 4.711 1 85 60 HIS B C 1
ATOM 4789 O O . HIS B 1 60 ? -5.473 -51.719 3.91 1 85 60 HIS B O 1
ATOM 4795 N N . PRO B 1 61 ? -3.488 -50.594 4.438 1 86.62 61 PRO B N 1
ATOM 4796 C CA . PRO B 1 61 ? -2.367 -50.188 5.273 1 86.62 61 PRO B CA 1
ATOM 4797 C C . PRO B 1 61 ? -2.33 -48.656 5.477 1 86.62 61 PRO B C 1
ATOM 4799 O O . PRO B 1 61 ? -1.375 -48.125 6.055 1 86.62 61 PRO B O 1
ATOM 4802 N N . ILE B 1 62 ? -3.318 -48 4.98 1 84.81 62 ILE B N 1
ATOM 4803 C CA . ILE B 1 62 ? -3.334 -46.562 5.047 1 84.81 62 ILE B CA 1
ATOM 4804 C C . ILE B 1 62 ? -3.846 -46.094 6.414 1 84.81 62 ILE B C 1
ATOM 4806 O O . ILE B 1 62 ? -4.922 -46.5 6.848 1 84.81 62 ILE B O 1
ATOM 4810 N N . THR B 1 63 ? -3.057 -45.25 7.02 1 85.81 63 THR B N 1
ATOM 4811 C CA . THR B 1 63 ? -3.467 -44.719 8.305 1 85.81 63 THR B CA 1
ATOM 4812 C C . THR B 1 63 ? -3.955 -43.281 8.148 1 85.81 63 THR B C 1
ATOM 4814 O O . THR B 1 63 ? -3.508 -42.562 7.254 1 85.81 63 THR B O 1
ATOM 4817 N N . PHE B 1 64 ? -4.926 -42.906 8.945 1 84.44 64 PHE B N 1
ATOM 4818 C CA . PHE B 1 64 ? -5.488 -41.562 8.938 1 84.44 64 PHE B CA 1
ATOM 4819 C C . PHE B 1 64 ? -5.047 -40.781 10.172 1 84.44 64 PHE B C 1
ATOM 4821 O O . PHE B 1 64 ? -5.859 -40.094 10.805 1 84.44 64 PHE B O 1
ATOM 4828 N N . GLY B 1 65 ? -3.781 -40.875 10.438 1 75.69 65 GLY B N 1
ATOM 4829 C CA . GLY B 1 65 ? -3.201 -40.156 11.555 1 75.69 65 GLY B CA 1
ATOM 4830 C C . GLY B 1 65 ? -2.869 -41.031 12.734 1 75.69 65 GLY B C 1
ATOM 4831 O O . GLY B 1 65 ? -3.623 -41.969 13.055 1 75.69 65 GLY B O 1
ATOM 4832 N N . ASN B 1 66 ? -1.826 -40.781 13.375 1 74.62 66 ASN B N 1
ATOM 4833 C CA . ASN B 1 66 ? -1.392 -41.469 14.602 1 74.62 66 ASN B CA 1
ATOM 4834 C C . ASN B 1 66 ? -1.48 -42.969 14.477 1 74.62 66 ASN B C 1
ATOM 4836 O O . ASN B 1 66 ? -1.986 -43.656 15.375 1 74.62 66 ASN B O 1
ATOM 4840 N N . GLY B 1 67 ? -1.235 -43.469 13.312 1 77.25 67 GLY B N 1
ATOM 4841 C CA . GLY B 1 67 ? -1.216 -44.906 13.102 1 77.25 67 GLY B CA 1
ATOM 4842 C C . GLY B 1 67 ? -2.598 -45.531 13.133 1 77.25 67 GLY B C 1
ATOM 4843 O O . GLY B 1 67 ? -2.729 -46.75 13.227 1 77.25 67 GLY B O 1
ATOM 4844 N N . GLN B 1 68 ? -3.588 -44.688 12.992 1 82.38 68 GLN B N 1
ATOM 4845 C CA . GLN B 1 68 ? -4.949 -45.188 13.148 1 82.38 68 GLN B CA 1
ATOM 4846 C C . GLN B 1 68 ? -5.555 -45.562 11.797 1 82.38 68 GLN B C 1
ATOM 4848 O O . GLN B 1 68 ? -5.5 -44.781 10.852 1 82.38 68 GLN B O 1
ATOM 4853 N N . TYR B 1 69 ? -6.062 -46.75 11.789 1 89 69 TYR B N 1
ATOM 4854 C CA . TYR B 1 69 ? -6.867 -47.188 10.648 1 89 69 TYR B CA 1
ATOM 4855 C C . TYR B 1 69 ? -8.32 -46.75 10.805 1 89 69 TYR B C 1
ATOM 4857 O O . TYR B 1 69 ? -8.766 -46.438 11.914 1 89 69 TYR B O 1
ATOM 4865 N N . VAL B 1 70 ? -8.945 -46.594 9.711 1 89.06 70 VAL B N 1
ATOM 4866 C CA . VAL B 1 70 ? -10.383 -46.375 9.734 1 89.06 70 VAL B CA 1
ATOM 4867 C C . VAL B 1 70 ? -11.125 -47.594 9.219 1 89.06 70 VAL B C 1
ATOM 4869 O O . VAL B 1 70 ? -10.602 -48.344 8.383 1 89.06 70 VAL B O 1
ATOM 4872 N N . TYR B 1 71 ? -12.266 -47.812 9.797 1 88.81 71 TYR B N 1
ATOM 4873 C CA . TYR B 1 71 ? -13.086 -48.969 9.445 1 88.81 71 TYR B CA 1
ATOM 4874 C C . TYR B 1 71 ? -14.438 -48.531 8.883 1 88.81 71 TYR B C 1
ATOM 4876 O O . TYR B 1 71 ? -15 -47.5 9.32 1 88.81 71 TYR B O 1
ATOM 4884 N N . TYR B 1 72 ? -14.859 -49.188 7.895 1 84.88 72 TYR B N 1
ATOM 4885 C CA . TYR B 1 72 ? -16.109 -48.844 7.219 1 84.88 72 TYR B CA 1
ATOM 4886 C C . TYR B 1 72 ? -16.781 -50.094 6.684 1 84.88 72 TYR B C 1
ATOM 4888 O O . TYR B 1 72 ? -16.234 -51.219 6.789 1 84.88 72 TYR B O 1
ATOM 4896 N N . LYS B 1 73 ? -18.078 -49.812 6.203 1 79.81 73 LYS B N 1
ATOM 4897 C CA . LYS B 1 73 ? -18.906 -50.938 5.781 1 79.81 73 LYS B CA 1
ATOM 4898 C C . LYS B 1 73 ? -18.281 -51.688 4.598 1 79.81 73 LYS B C 1
ATOM 4900 O O . LYS B 1 73 ? -17.656 -51.062 3.732 1 79.81 73 LYS B O 1
ATOM 4905 N N . ASN B 1 74 ? -18.547 -52.969 4.574 1 73.69 74 ASN B N 1
ATOM 4906 C CA . ASN B 1 74 ? -18.031 -53.812 3.502 1 73.69 74 ASN B CA 1
ATOM 4907 C C . ASN B 1 74 ? -18.609 -53.406 2.146 1 73.69 74 ASN B C 1
ATOM 4909 O O . ASN B 1 74 ? -19.766 -53 2.057 1 73.69 74 ASN B O 1
ATOM 4913 N N . LYS B 1 75 ? -17.828 -53.312 1.048 1 65.5 75 LYS B N 1
ATOM 4914 C CA . LYS B 1 75 ? -18.172 -53.062 -0.344 1 65.5 75 LYS B CA 1
ATOM 4915 C C . LYS B 1 75 ? -18.406 -51.562 -0.579 1 65.5 75 LYS B C 1
ATOM 4917 O O . LYS B 1 75 ? -19.094 -51.188 -1.536 1 65.5 75 LYS B O 1
ATOM 4922 N N . THR B 1 76 ? -18.094 -50.812 0.445 1 68.44 76 THR B N 1
ATOM 4923 C CA . THR B 1 76 ? -18.203 -49.375 0.217 1 68.44 76 THR B CA 1
ATOM 4924 C C . THR B 1 76 ? -16.828 -48.75 -0.02 1 68.44 76 THR B C 1
ATOM 4926 O O . THR B 1 76 ? -15.836 -49.188 0.572 1 68.44 76 THR B O 1
ATOM 4929 N N . SER B 1 77 ? -16.641 -48.094 -1.146 1 69.19 77 SER B N 1
ATOM 4930 C CA . SER B 1 77 ? -15.406 -47.344 -1.373 1 69.19 77 SER B CA 1
ATOM 4931 C C . SER B 1 77 ? -15.438 -46 -0.65 1 69.19 77 SER B C 1
ATOM 4933 O O . SER B 1 77 ? -16.516 -45.438 -0.397 1 69.19 77 SER B O 1
ATOM 4935 N N . LEU B 1 78 ? -14.227 -45.719 -0.073 1 78.56 78 LEU B N 1
ATOM 4936 C CA . LEU B 1 78 ? -14.148 -44.438 0.574 1 78.56 78 LEU B CA 1
ATOM 4937 C C . LEU B 1 78 ? -14.273 -43.312 -0.452 1 78.56 78 LEU B C 1
ATOM 4939 O O . LEU B 1 78 ? -13.344 -43.062 -1.226 1 78.56 78 LEU B O 1
ATOM 4943 N N . SER B 1 79 ? -15.43 -42.812 -0.543 1 80.81 79 SER B N 1
ATOM 4944 C CA . SER B 1 79 ? -15.609 -41.656 -1.433 1 80.81 79 SER B CA 1
ATOM 4945 C C . SER B 1 79 ? -14.766 -40.469 -0.99 1 80.81 79 SER B C 1
ATOM 4947 O O . SER B 1 79 ? -14.297 -40.438 0.148 1 80.81 79 SER B O 1
ATOM 4949 N N . ILE B 1 80 ? -14.438 -39.594 -1.847 1 86.94 80 ILE B N 1
ATOM 4950 C CA . ILE B 1 80 ? -13.641 -38.438 -1.565 1 86.94 80 ILE B CA 1
ATOM 4951 C C . ILE B 1 80 ? -14.266 -37.625 -0.412 1 86.94 80 ILE B C 1
ATOM 4953 O O . ILE B 1 80 ? -13.547 -37.062 0.419 1 86.94 80 ILE B O 1
ATOM 4957 N N . ASN B 1 81 ? -15.562 -37.625 -0.33 1 85.94 81 ASN B N 1
ATOM 4958 C CA . ASN B 1 81 ? -16.25 -36.875 0.727 1 85.94 81 ASN B CA 1
ATOM 4959 C C . ASN B 1 81 ? -16.016 -37.531 2.096 1 85.94 81 ASN B C 1
ATOM 4961 O O . ASN B 1 81 ? -15.859 -36.812 3.092 1 85.94 81 ASN B O 1
ATOM 4965 N N . VAL B 1 82 ? -16 -38.812 2.121 1 84.12 82 VAL B N 1
ATOM 4966 C CA . VAL B 1 82 ? -15.75 -39.531 3.369 1 84.12 82 VAL B CA 1
ATOM 4967 C C . VAL B 1 82 ? -14.305 -39.312 3.809 1 84.12 82 VAL B C 1
ATOM 4969 O O . VAL B 1 82 ? -14.039 -39.094 4.992 1 84.12 82 VAL B O 1
ATOM 4972 N N . ILE B 1 83 ? -13.414 -39.375 2.869 1 89.25 83 ILE B N 1
ATOM 4973 C CA . ILE B 1 83 ? -12.008 -39.125 3.174 1 89.25 83 ILE B CA 1
ATOM 4974 C C . ILE B 1 83 ? -11.828 -37.719 3.742 1 89.25 83 ILE B C 1
ATOM 4976 O O . ILE B 1 83 ? -11.094 -37.531 4.719 1 89.25 83 ILE B O 1
ATOM 4980 N N . LYS B 1 84 ? -12.438 -36.75 3.178 1 91.25 84 LYS B N 1
ATOM 4981 C CA . LYS B 1 84 ? -12.367 -35.375 3.664 1 91.25 84 LYS B CA 1
ATOM 4982 C C . LYS B 1 84 ? -12.883 -35.281 5.098 1 91.25 84 LYS B C 1
ATOM 4984 O O . LYS B 1 84 ? -12.273 -34.594 5.934 1 91.25 84 LYS B O 1
ATOM 4989 N N . GLU B 1 85 ? -13.938 -35.906 5.352 1 87.56 85 GLU B N 1
ATOM 4990 C CA . GLU B 1 85 ? -14.516 -35.875 6.691 1 87.56 85 GLU B CA 1
ATOM 4991 C C . GLU B 1 85 ? -13.555 -36.469 7.723 1 87.56 85 GLU B C 1
ATOM 4993 O O . GLU B 1 85 ? -13.398 -35.906 8.82 1 87.56 85 GLU B O 1
ATOM 4998 N N . ILE B 1 86 ? -12.984 -37.562 7.352 1 86.38 86 ILE B N 1
ATOM 4999 C CA . ILE B 1 86 ? -12.062 -38.219 8.258 1 86.38 86 ILE B CA 1
ATOM 5000 C C . ILE B 1 86 ? -10.828 -37.375 8.492 1 86.38 86 ILE B C 1
ATOM 5002 O O . ILE B 1 86 ? -10.398 -37.188 9.633 1 86.38 86 ILE B O 1
ATOM 5006 N N . THR B 1 87 ? -10.32 -36.781 7.434 1 91.81 87 THR B N 1
ATOM 5007 C CA . THR B 1 87 ? -9.031 -36.125 7.496 1 91.81 87 THR B CA 1
ATOM 5008 C C . THR B 1 87 ? -9.172 -34.719 8.109 1 91.81 87 THR B C 1
ATOM 5010 O O . THR B 1 87 ? -8.203 -34.156 8.609 1 91.81 87 THR B O 1
ATOM 5013 N N . LYS B 1 88 ? -10.305 -34.188 8.055 1 91 88 LYS B N 1
ATOM 5014 C CA . LYS B 1 88 ? -10.539 -32.875 8.648 1 91 88 LYS B CA 1
ATOM 5015 C C . LYS B 1 88 ? -10.047 -32.812 10.094 1 91 88 LYS B C 1
ATOM 5017 O O . LYS B 1 88 ? -9.414 -31.828 10.5 1 91 88 LYS B O 1
ATOM 5022 N N . LYS B 1 89 ? -10.25 -33.812 10.797 1 86 89 LYS B N 1
ATOM 5023 C CA . LYS B 1 89 ? -9.891 -33.875 12.211 1 86 89 LYS B CA 1
ATOM 5024 C C . LYS B 1 89 ? -8.555 -34.594 12.414 1 86 89 LYS B C 1
ATOM 5026 O O . LYS B 1 89 ? -7.758 -34.188 13.266 1 86 89 LYS B O 1
ATOM 5031 N N . ASN B 1 90 ? -8.32 -35.562 11.625 1 85.81 90 ASN B N 1
ATOM 5032 C CA . ASN B 1 90 ? -7.238 -36.5 11.938 1 85.81 90 ASN B CA 1
ATOM 5033 C C . ASN B 1 90 ? -5.973 -36.188 11.148 1 85.81 90 ASN B C 1
ATOM 5035 O O . ASN B 1 90 ? -4.867 -36.531 11.555 1 85.81 90 ASN B O 1
ATOM 5039 N N . ARG B 1 91 ? -6.152 -35.562 9.984 1 90.81 91 ARG B N 1
ATOM 5040 C CA . ARG B 1 91 ? -5.023 -35.188 9.133 1 90.81 91 ARG B CA 1
ATOM 5041 C C . ARG B 1 91 ? -5.324 -33.906 8.359 1 90.81 91 ARG B C 1
ATOM 5043 O O . ARG B 1 91 ? -5.418 -33.938 7.129 1 90.81 91 ARG B O 1
ATOM 5050 N N . PRO B 1 92 ? -5.305 -32.844 9.023 1 92.5 92 PRO B N 1
ATOM 5051 C CA . PRO B 1 92 ? -5.754 -31.578 8.43 1 92.5 92 PRO B CA 1
ATOM 5052 C C . PRO B 1 92 ? -5.008 -31.234 7.137 1 92.5 92 PRO B C 1
ATOM 5054 O O . PRO B 1 92 ? -5.609 -30.75 6.18 1 92.5 92 PRO B O 1
ATOM 5057 N N . PRO B 1 93 ? -3.742 -31.531 6.992 1 94.31 93 PRO B N 1
ATOM 5058 C CA . PRO B 1 93 ? -3.066 -31.234 5.73 1 94.31 93 PRO B CA 1
ATOM 5059 C C . PRO B 1 93 ? -3.705 -31.938 4.531 1 94.31 93 PRO B C 1
ATOM 5061 O O . PRO B 1 93 ? -3.824 -31.344 3.457 1 94.31 93 PRO B O 1
ATOM 5064 N N . VAL B 1 94 ? -4.16 -33.188 4.734 1 95.25 94 VAL B N 1
ATOM 5065 C CA . VAL B 1 94 ? -4.809 -33.969 3.668 1 95.25 94 VAL B CA 1
ATOM 5066 C C . VAL B 1 94 ? -6.152 -33.312 3.324 1 95.25 94 VAL B C 1
ATOM 5068 O O . VAL B 1 94 ? -6.488 -33.156 2.148 1 95.25 94 VAL B O 1
ATOM 5071 N N . TYR B 1 95 ? -6.809 -32.969 4.348 1 95 95 TYR B N 1
ATOM 5072 C CA . TYR B 1 95 ? -8.094 -32.312 4.176 1 95 95 TYR B CA 1
ATOM 5073 C C . TYR B 1 95 ? -7.938 -31.031 3.354 1 95 95 TYR B C 1
ATOM 5075 O O . TYR B 1 95 ? -8.719 -30.781 2.432 1 95 95 TYR B O 1
ATOM 5083 N N . HIS B 1 96 ? -6.938 -30.219 3.641 1 96.44 96 HIS B N 1
ATOM 5084 C CA . HIS B 1 96 ? -6.695 -28.969 2.941 1 96.44 96 HIS B CA 1
ATOM 5085 C C . HIS B 1 96 ? -6.297 -29.203 1.489 1 96.44 96 HIS B C 1
ATOM 5087 O O . HIS B 1 96 ? -6.699 -28.453 0.597 1 96.44 96 HIS B O 1
ATOM 5093 N N . LEU B 1 97 ? -5.543 -30.203 1.269 1 97.75 97 LEU B N 1
ATOM 5094 C CA . LEU B 1 97 ? -5.148 -30.562 -0.088 1 97.75 97 LEU B CA 1
ATOM 5095 C C . LEU B 1 97 ? -6.367 -30.922 -0.931 1 97.75 97 LEU B C 1
ATOM 5097 O O . LEU B 1 97 ? -6.516 -30.438 -2.057 1 97.75 97 LEU B O 1
ATOM 5101 N N . LEU B 1 98 ? -7.234 -31.734 -0.383 1 97 98 LEU B N 1
ATOM 5102 C CA . LEU B 1 98 ? -8.43 -32.156 -1.103 1 97 98 LEU B CA 1
ATOM 5103 C C . LEU B 1 98 ? -9.359 -30.984 -1.361 1 97 98 LEU B C 1
ATOM 5105 O O . LEU B 1 98 ? -9.984 -30.906 -2.426 1 97 98 LEU B O 1
ATOM 5109 N N . ASN B 1 99 ? -9.453 -30.094 -0.419 1 95.75 99 ASN B N 1
ATOM 5110 C CA . ASN B 1 99 ? -10.273 -28.906 -0.61 1 95.75 99 ASN B CA 1
ATOM 5111 C C . ASN B 1 99 ? -9.734 -28.031 -1.743 1 95.75 99 ASN B C 1
ATOM 5113 O O . ASN B 1 99 ? -10.508 -27.484 -2.531 1 95.75 99 ASN B O 1
ATOM 5117 N N . LEU B 1 100 ? -8.422 -27.859 -1.795 1 97.62 100 LEU B N 1
ATOM 5118 C CA . LEU B 1 100 ? -7.832 -27.062 -2.861 1 97.62 100 LEU B CA 1
ATOM 5119 C C . LEU B 1 100 ? -8.062 -27.703 -4.223 1 97.62 100 LEU B C 1
ATOM 5121 O O . LEU B 1 100 ? -8.367 -27.016 -5.199 1 97.62 100 LEU B O 1
ATOM 5125 N N . LEU B 1 101 ? -7.945 -29.016 -4.27 1 97.19 101 LEU B N 1
ATOM 5126 C CA . LEU B 1 101 ? -8.188 -29.75 -5.512 1 97.19 101 LEU B CA 1
ATOM 5127 C C . LEU B 1 101 ? -9.617 -29.531 -5.992 1 97.19 101 LEU B C 1
ATOM 5129 O O . LEU B 1 101 ? -9.844 -29.25 -7.176 1 97.19 101 LEU B O 1
ATOM 5133 N N . ASP B 1 102 ? -10.469 -29.578 -5.066 1 94.06 102 ASP B N 1
ATOM 5134 C CA . ASP B 1 102 ? -11.875 -29.359 -5.398 1 94.06 102 ASP B CA 1
ATOM 5135 C C . ASP B 1 102 ? -12.102 -27.953 -5.945 1 94.06 102 ASP B C 1
ATOM 5137 O O . ASP B 1 102 ? -12.836 -27.781 -6.918 1 94.06 102 ASP B O 1
ATOM 5141 N N . ALA B 1 103 ? -11.445 -27.031 -5.359 1 93.94 103 ALA B N 1
ATOM 5142 C CA . ALA B 1 103 ? -11.641 -25.641 -5.719 1 93.94 103 ALA B CA 1
ATOM 5143 C C . ALA B 1 103 ? -10.914 -25.297 -7.012 1 93.94 103 ALA B C 1
ATOM 5145 O O . ALA B 1 103 ? -11.195 -24.266 -7.641 1 93.94 103 ALA B O 1
ATOM 5146 N N . SER B 1 104 ? -9.969 -26.125 -7.438 1 95.56 104 SER B N 1
ATOM 5147 C CA . SER B 1 104 ? -9.125 -25.844 -8.594 1 95.56 104 SER B CA 1
ATOM 5148 C C . SER B 1 104 ? -9.453 -26.781 -9.75 1 95.56 104 SER B C 1
ATOM 5150 O O . SER B 1 104 ? -8.555 -27.266 -10.438 1 95.56 104 SER B O 1
ATOM 5152 N N . GLU B 1 105 ? -10.688 -27.188 -9.898 1 93.19 105 GLU B N 1
ATOM 5153 C CA . GLU B 1 105 ? -11.188 -28.016 -11 1 93.19 105 GLU B CA 1
ATOM 5154 C C . GLU B 1 105 ? -10.523 -29.375 -11.016 1 93.19 105 GLU B C 1
ATOM 5156 O O . GLU B 1 105 ? -10.375 -29.984 -12.078 1 93.19 105 GLU B O 1
ATOM 5161 N N . GLY B 1 106 ? -9.945 -29.766 -9.883 1 96.25 106 GLY B N 1
ATOM 5162 C CA . GLY B 1 106 ? -9.445 -31.125 -9.727 1 96.25 106 GLY B CA 1
ATOM 5163 C C . GLY B 1 106 ? -7.969 -31.266 -10.055 1 96.25 106 GLY B C 1
ATOM 5164 O O . GLY B 1 106 ? -7.465 -32.375 -10.211 1 96.25 106 GLY B O 1
ATOM 5165 N N . ILE B 1 107 ? -7.266 -30.125 -10.203 1 97.44 107 ILE B N 1
ATOM 5166 C CA . ILE B 1 107 ? -5.855 -30.203 -10.562 1 97.44 107 ILE B CA 1
ATOM 5167 C C . ILE B 1 107 ? -5.074 -29.109 -9.836 1 97.44 107 ILE B C 1
ATOM 5169 O O . ILE B 1 107 ? -5.547 -27.969 -9.719 1 97.44 107 ILE B O 1
ATOM 5173 N N . ILE B 1 108 ? -3.879 -29.453 -9.273 1 97.81 108 ILE B N 1
ATOM 5174 C CA . ILE B 1 108 ? -2.926 -28.484 -8.742 1 97.81 108 ILE B CA 1
ATOM 5175 C C . ILE B 1 108 ? -1.501 -28.953 -9.023 1 97.81 108 ILE B C 1
ATOM 5177 O O . ILE B 1 108 ? -1.288 -30.109 -9.43 1 97.81 108 ILE B O 1
ATOM 5181 N N . SER B 1 109 ? -0.605 -28.047 -8.875 1 97.81 109 SER B N 1
ATOM 5182 C CA . SER B 1 109 ? 0.794 -28.438 -9.023 1 97.81 109 SER B CA 1
ATOM 5183 C C . SER B 1 109 ? 1.351 -29.016 -7.727 1 97.81 109 SER B C 1
ATOM 5185 O O . SER B 1 109 ? 0.803 -28.781 -6.648 1 97.81 109 SER B O 1
ATOM 5187 N N . TYR B 1 110 ? 2.4 -29.781 -7.859 1 97.81 110 TYR B N 1
ATOM 5188 C CA . TYR B 1 110 ? 3.135 -30.281 -6.699 1 97.81 110 TYR B CA 1
ATOM 5189 C C . TYR B 1 110 ? 3.57 -29.125 -5.805 1 97.81 110 TYR B C 1
ATOM 5191 O O . TYR B 1 110 ? 3.525 -29.234 -4.574 1 97.81 110 TYR B O 1
ATOM 5199 N N . TYR B 1 111 ? 3.945 -28.078 -6.395 1 97.19 111 TYR B N 1
ATOM 5200 C CA . TYR B 1 111 ? 4.328 -26.859 -5.684 1 97.19 111 TYR B CA 1
ATOM 5201 C C . TYR B 1 111 ? 3.199 -26.375 -4.777 1 97.19 111 TYR B C 1
ATOM 5203 O O . TYR B 1 111 ? 3.42 -26.125 -3.59 1 97.19 111 TYR B O 1
ATOM 5211 N N . GLU B 1 112 ? 2.031 -26.281 -5.316 1 97.94 112 GLU B N 1
ATOM 5212 C CA . GLU B 1 112 ? 0.878 -25.844 -4.535 1 97.94 112 GLU B CA 1
ATOM 5213 C C . GLU B 1 112 ? 0.529 -26.844 -3.445 1 97.94 112 GLU B C 1
ATOM 5215 O O . GLU B 1 112 ? 0.078 -26.469 -2.363 1 97.94 112 GLU B O 1
ATOM 5220 N N . GLY B 1 113 ? 0.722 -28.125 -3.811 1 98.25 113 GLY B N 1
ATOM 5221 C CA . GLY B 1 113 ? 0.548 -29.156 -2.797 1 98.25 113 GLY B CA 1
ATOM 5222 C C . GLY B 1 113 ? 1.444 -28.969 -1.589 1 98.25 113 GLY B C 1
ATOM 5223 O O . GLY B 1 113 ? 0.997 -29.094 -0.449 1 98.25 113 GLY B O 1
ATOM 5224 N N . LEU B 1 114 ? 2.697 -28.625 -1.839 1 97.88 114 LEU B N 1
ATOM 5225 C CA . LEU B 1 114 ? 3.646 -28.359 -0.763 1 97.88 114 LEU B CA 1
ATOM 5226 C C . LEU B 1 114 ? 3.176 -27.203 0.109 1 97.88 114 LEU B C 1
ATOM 5228 O O . LEU B 1 114 ? 3.236 -27.281 1.339 1 97.88 114 LEU B O 1
ATOM 5232 N N . LYS B 1 115 ? 2.67 -26.188 -0.491 1 97.31 115 LYS B N 1
ATOM 5233 C CA . LYS B 1 115 ? 2.232 -24.984 0.22 1 97.31 115 LYS B CA 1
ATOM 5234 C C . LYS B 1 115 ? 1.021 -25.281 1.1 1 97.31 115 LYS B C 1
ATOM 5236 O O . LYS B 1 115 ? 1.017 -24.953 2.287 1 97.31 115 LYS B O 1
ATOM 5241 N N . ILE B 1 116 ? 0.056 -25.969 0.505 1 97.69 116 ILE B N 1
ATOM 5242 C CA . ILE B 1 116 ? -1.24 -26.125 1.158 1 97.69 116 ILE B CA 1
ATOM 5243 C C . ILE B 1 116 ? -1.134 -27.141 2.291 1 97.69 116 ILE B C 1
ATOM 5245 O O . ILE B 1 116 ? -1.842 -27.031 3.297 1 97.69 116 ILE B O 1
ATOM 5249 N N . THR B 1 117 ? -0.233 -28.078 2.207 1 97 117 THR B N 1
ATOM 5250 C CA . THR B 1 117 ? -0.066 -29.094 3.23 1 97 117 THR B CA 1
ATOM 5251 C C . THR B 1 117 ? 1.017 -28.703 4.227 1 97 117 THR B C 1
ATOM 5253 O O . THR B 1 117 ? 1.225 -29.375 5.234 1 97 117 THR B O 1
ATOM 5256 N N . ALA B 1 118 ? 1.686 -27.609 3.92 1 95.69 118 ALA B N 1
ATOM 5257 C CA . ALA B 1 118 ? 2.824 -27.188 4.73 1 95.69 118 ALA B CA 1
ATOM 5258 C C . ALA B 1 118 ? 3.816 -28.344 4.922 1 95.69 118 ALA B C 1
ATOM 5260 O O . ALA B 1 118 ? 4.266 -28.594 6.039 1 95.69 118 ALA B O 1
ATOM 5261 N N . SER B 1 119 ? 4.09 -29.047 3.826 1 95.62 119 SER B N 1
ATOM 5262 C CA . SER B 1 119 ? 5.027 -30.156 3.871 1 95.62 119 SER B CA 1
ATOM 5263 C C . SER B 1 119 ? 6.465 -29.672 3.699 1 95.62 119 SER B C 1
ATOM 5265 O O . SER B 1 119 ? 6.746 -28.844 2.84 1 95.62 119 SER B O 1
ATOM 5267 N N . PRO B 1 120 ? 7.359 -30.141 4.551 1 94.44 120 PRO B N 1
ATOM 5268 C CA . PRO B 1 120 ? 8.766 -29.781 4.363 1 94.44 120 PRO B CA 1
ATOM 5269 C C . PRO B 1 120 ? 9.375 -30.406 3.111 1 94.44 120 PRO B C 1
ATOM 5271 O O . PRO B 1 120 ? 8.898 -31.453 2.643 1 94.44 120 PRO B O 1
ATOM 5274 N N . LEU B 1 121 ? 10.367 -29.781 2.578 1 93.94 121 LEU B N 1
ATOM 5275 C CA . LEU B 1 121 ? 11.055 -30.297 1.395 1 93.94 121 LEU B CA 1
ATOM 5276 C C . LEU B 1 121 ? 11.844 -31.562 1.72 1 93.94 121 LEU B C 1
ATOM 5278 O O . LEU B 1 121 ? 11.922 -32.469 0.899 1 93.94 121 LEU B O 1
ATOM 5282 N N . ARG B 1 122 ? 12.453 -31.453 2.928 1 90.81 122 ARG B N 1
ATOM 5283 C CA . ARG B 1 122 ? 13.172 -32.594 3.457 1 90.81 122 ARG B CA 1
ATOM 5284 C C . ARG B 1 122 ? 12.586 -33.062 4.793 1 90.81 122 ARG B C 1
ATOM 5286 O O . ARG B 1 122 ? 12.188 -32.219 5.609 1 90.81 122 ARG B O 1
ATOM 5293 N N . LYS B 1 123 ? 12.516 -34.312 4.891 1 85.25 123 LYS B N 1
ATOM 5294 C CA . LYS B 1 123 ? 11.969 -34.875 6.133 1 85.25 123 LYS B CA 1
ATOM 5295 C C . LYS B 1 123 ? 12.844 -34.5 7.328 1 85.25 123 LYS B C 1
ATOM 5297 O O . LYS B 1 123 ? 14.062 -34.719 7.297 1 85.25 123 LYS B O 1
ATOM 5302 N N . GLU B 1 124 ? 12.531 -33.625 8.227 1 71.69 124 GLU B N 1
ATOM 5303 C CA . GLU B 1 124 ? 13.32 -33.219 9.391 1 71.69 124 GLU B CA 1
ATOM 5304 C C . GLU B 1 124 ? 13.047 -34.156 10.586 1 71.69 124 GLU B C 1
ATOM 5306 O O . GLU B 1 124 ? 13.984 -34.656 11.195 1 71.69 124 GLU B O 1
ATOM 5311 N N . LYS B 1 125 ? 11.812 -34.031 11.125 1 62.69 125 LYS B N 1
ATOM 5312 C CA . LYS B 1 125 ? 11.469 -34.812 12.312 1 62.69 125 LYS B CA 1
ATOM 5313 C C . LYS B 1 125 ? 10.539 -35.969 11.961 1 62.69 125 LYS B C 1
ATOM 5315 O O . LYS B 1 125 ? 9.875 -35.938 10.922 1 62.69 125 LYS B O 1
ATOM 5320 N N . GLU B 1 126 ? 10.602 -37 12.656 1 55.25 126 GLU B N 1
ATOM 5321 C CA . GLU B 1 126 ? 9.828 -38.219 12.453 1 55.25 126 GLU B CA 1
ATOM 5322 C C . GLU B 1 126 ? 8.352 -37.906 12.25 1 55.25 126 GLU B C 1
ATOM 5324 O O . GLU B 1 126 ? 7.672 -38.562 11.461 1 55.25 126 GLU B O 1
ATOM 5329 N N . LYS B 1 127 ? 7.867 -36.781 12.859 1 60.56 127 LYS B N 1
ATOM 5330 C CA . LYS B 1 127 ? 6.422 -36.531 12.852 1 60.56 127 LYS B CA 1
ATOM 5331 C C . LYS B 1 127 ? 6.012 -35.688 11.664 1 60.56 127 LYS B C 1
ATOM 5333 O O . LYS B 1 127 ? 4.816 -35.5 11.406 1 60.56 127 LYS B O 1
ATOM 5338 N N . SER B 1 128 ? 6.941 -35.281 10.852 1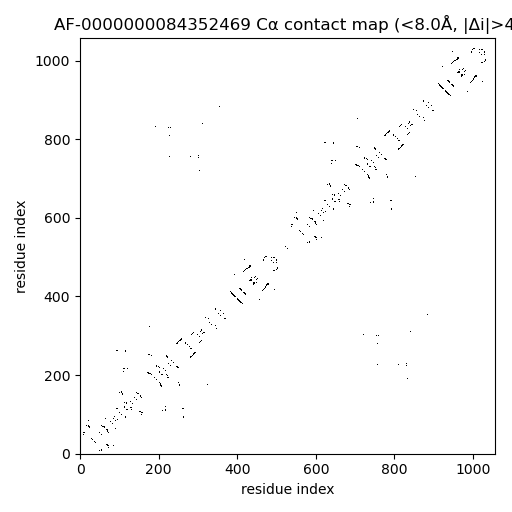 71.06 128 SER B N 1
ATOM 5339 C CA . SER B 1 128 ? 6.566 -34.438 9.734 1 71.06 128 SER B CA 1
ATOM 5340 C C . SER B 1 128 ? 6.176 -35.25 8.508 1 71.06 128 SER B C 1
ATOM 5342 O O . SER B 1 128 ? 6.836 -36.25 8.18 1 71.06 128 SER B O 1
ATOM 5344 N N . ASN B 1 129 ? 4.945 -35.031 8.023 1 79.75 129 ASN B N 1
ATOM 5345 C CA . ASN B 1 129 ? 4.527 -35.719 6.793 1 79.75 129 ASN B CA 1
ATOM 5346 C C . ASN B 1 129 ? 4.977 -34.938 5.559 1 79.75 129 ASN B C 1
ATOM 5348 O O . ASN B 1 129 ? 4.68 -33.75 5.43 1 79.75 129 ASN B O 1
ATOM 5352 N N . THR B 1 130 ? 5.746 -35.688 4.699 1 92.38 130 THR B N 1
ATOM 5353 C CA . THR B 1 130 ? 6.098 -35.094 3.414 1 92.38 130 THR B CA 1
ATOM 5354 C C . THR B 1 130 ? 4.918 -35.156 2.449 1 92.38 130 THR B C 1
ATOM 5356 O O . THR B 1 130 ? 3.99 -35.969 2.646 1 92.38 130 THR B O 1
ATOM 5359 N N . LEU B 1 131 ? 4.969 -34.406 1.46 1 96.5 131 LEU B N 1
ATOM 5360 C CA . LEU B 1 131 ? 3.895 -34.438 0.471 1 96.5 131 LEU B CA 1
ATOM 5361 C C . LEU B 1 131 ? 3.838 -35.781 -0.25 1 96.5 131 LEU B C 1
ATOM 5363 O O . LEU B 1 131 ? 2.754 -36.281 -0.542 1 96.5 131 LEU B O 1
ATOM 5367 N N . ASN B 1 132 ? 4.973 -36.375 -0.439 1 94.81 132 ASN B N 1
ATOM 5368 C CA . ASN B 1 132 ? 5.012 -37.688 -1.112 1 94.81 132 ASN B CA 1
ATOM 5369 C C . ASN B 1 132 ? 4.293 -38.75 -0.304 1 94.81 132 ASN B C 1
ATOM 5371 O O . ASN B 1 132 ? 3.637 -39.625 -0.873 1 94.81 132 ASN B O 1
ATOM 5375 N N . GLU B 1 133 ? 4.402 -38.719 0.973 1 91.75 133 GLU B N 1
ATOM 5376 C CA . GLU B 1 133 ? 3.699 -39.656 1.831 1 91.75 133 GLU B CA 1
ATOM 5377 C C . GLU B 1 133 ? 2.188 -39.469 1.742 1 91.75 133 GLU B C 1
ATOM 5379 O O . GLU B 1 133 ? 1.433 -40.438 1.702 1 91.75 133 GLU B O 1
ATOM 5384 N N . ILE B 1 134 ? 1.796 -38.219 1.7 1 94.56 134 ILE B N 1
ATOM 5385 C CA . ILE B 1 134 ? 0.378 -37.906 1.569 1 94.56 134 ILE B CA 1
ATOM 5386 C C . ILE B 1 134 ? -0.138 -38.375 0.218 1 94.56 134 ILE B C 1
ATOM 5388 O O . ILE B 1 134 ? -1.201 -39 0.139 1 94.56 134 ILE B O 1
ATOM 5392 N N . LEU B 1 135 ? 0.631 -38.156 -0.827 1 96.62 135 LEU B N 1
ATOM 5393 C CA . LEU B 1 135 ? 0.218 -38.531 -2.174 1 96.62 135 LEU B CA 1
ATOM 5394 C C . LEU B 1 135 ? 0.173 -40.062 -2.32 1 96.62 135 LEU B C 1
ATOM 5396 O O . LEU B 1 135 ? -0.708 -40.594 -2.996 1 96.62 135 LEU B O 1
ATOM 5400 N N . TYR B 1 136 ? 1.098 -40.719 -1.662 1 93.19 136 TYR B N 1
ATOM 5401 C CA . TYR B 1 136 ? 1.084 -42.188 -1.679 1 93.19 136 TYR B CA 1
ATOM 5402 C C . TYR B 1 136 ? -0.224 -42.719 -1.113 1 93.19 136 TYR B C 1
ATOM 5404 O O . TYR B 1 136 ? -0.844 -43.594 -1.704 1 93.19 136 TYR B O 1
ATOM 5412 N N . MET B 1 137 ? -0.643 -42.188 -0.025 1 90.75 137 MET B N 1
ATOM 5413 C CA . MET B 1 137 ? -1.9 -42.562 0.609 1 90.75 137 MET B CA 1
ATOM 5414 C C . MET B 1 137 ? -3.08 -42.312 -0.326 1 90.75 137 MET B C 1
ATOM 5416 O O . MET B 1 137 ? -3.918 -43.188 -0.521 1 90.75 137 MET B O 1
ATOM 5420 N N . LEU B 1 138 ? -3.162 -41.156 -0.948 1 94.81 138 LEU B N 1
ATOM 5421 C CA . LEU B 1 138 ? -4.305 -40.781 -1.768 1 94.81 138 LEU B CA 1
ATOM 5422 C C . LEU B 1 138 ? -4.328 -41.562 -3.078 1 94.81 138 LEU B C 1
ATOM 5424 O O . LEU B 1 138 ? -5.398 -41.875 -3.6 1 94.81 138 LEU B O 1
ATOM 5428 N N . GLU B 1 139 ? -3.137 -41.875 -3.607 1 94.5 139 GLU B N 1
ATOM 5429 C CA . GLU B 1 139 ? -3.047 -42.719 -4.805 1 94.5 139 GLU B CA 1
ATOM 5430 C C . GLU B 1 139 ? -3.496 -44.125 -4.516 1 94.5 139 GLU B C 1
ATOM 5432 O O . GLU B 1 139 ? -4.195 -44.75 -5.324 1 94.5 139 GLU B O 1
ATOM 5437 N N . TYR B 1 140 ? -3.08 -44.625 -3.34 1 89.44 140 TYR B N 1
ATOM 5438 C CA . TYR B 1 140 ? -3.49 -45.969 -2.922 1 89.44 140 TYR B CA 1
ATOM 5439 C C . TYR B 1 140 ? -5.008 -46.062 -2.828 1 89.44 140 TYR B C 1
ATOM 5441 O O . TYR B 1 140 ? -5.594 -47.094 -3.191 1 89.44 140 TYR B O 1
ATOM 5449 N N . LEU B 1 141 ? -5.625 -45 -2.406 1 88.5 141 LEU B N 1
ATOM 5450 C CA . LEU B 1 141 ? -7.074 -44.969 -2.238 1 88.5 141 LEU B CA 1
ATOM 5451 C C . LEU B 1 141 ? -7.766 -44.656 -3.561 1 88.5 141 LEU B C 1
ATOM 5453 O O . LEU B 1 141 ? -9 -44.625 -3.629 1 88.5 141 LEU B O 1
ATOM 5457 N N . GLY B 1 142 ? -7.004 -44.375 -4.641 1 89.38 142 GLY B N 1
ATOM 5458 C CA . GLY B 1 142 ? -7.547 -44.125 -5.965 1 89.38 142 GLY B CA 1
ATOM 5459 C C . GLY B 1 142 ? -8.195 -42.75 -6.082 1 89.38 142 GLY B C 1
ATOM 5460 O O . GLY B 1 142 ? -9.094 -42.562 -6.906 1 89.38 142 GLY B O 1
ATOM 5461 N N . VAL B 1 143 ? -7.781 -41.812 -5.258 1 93.06 143 VAL B N 1
ATOM 5462 C CA . VAL B 1 143 ? -8.422 -40.5 -5.203 1 93.06 143 VAL B CA 1
ATOM 5463 C C . VAL B 1 143 ? -7.699 -39.531 -6.141 1 93.06 143 VAL B C 1
ATOM 5465 O O . VAL B 1 143 ? -8.336 -38.688 -6.781 1 93.06 143 VAL B O 1
ATOM 5468 N N . VAL B 1 144 ? -6.34 -39.688 -6.152 1 96.5 144 VAL B N 1
ATOM 5469 C CA . VAL B 1 144 ? -5.57 -38.75 -6.984 1 96.5 144 VAL B CA 1
ATOM 5470 C C . VAL B 1 144 ? -4.578 -39.531 -7.844 1 96.5 144 VAL B C 1
ATOM 5472 O O . VAL B 1 144 ? -4.32 -40.719 -7.59 1 96.5 144 VAL B O 1
ATOM 5475 N N . GLU B 1 145 ? -4.117 -38.906 -8.859 1 96.25 145 GLU B N 1
ATOM 5476 C CA . GLU B 1 145 ? -3.008 -39.344 -9.703 1 96.25 145 GLU B CA 1
ATOM 5477 C C . GLU B 1 145 ? -2.002 -38.219 -9.914 1 96.25 145 GLU B C 1
ATOM 5479 O O . GLU B 1 145 ? -2.346 -37.031 -9.789 1 96.25 145 GLU B O 1
ATOM 5484 N N . THR B 1 146 ? -0.785 -38.562 -10.047 1 96.44 146 THR B N 1
ATOM 5485 C CA . THR B 1 146 ? 0.246 -37.562 -10.328 1 96.44 146 THR B CA 1
ATOM 5486 C C . THR B 1 146 ? 0.793 -37.719 -11.742 1 96.44 146 THR B C 1
ATOM 5488 O O . THR B 1 146 ? 0.958 -38.844 -12.219 1 96.44 146 THR B O 1
ATOM 5491 N N . THR B 1 147 ? 0.969 -36.688 -12.398 1 95.06 147 THR B N 1
ATOM 5492 C CA . THR B 1 147 ? 1.535 -36.688 -13.742 1 95.06 147 THR B CA 1
ATOM 5493 C C . THR B 1 147 ? 2.494 -35.5 -13.922 1 95.06 147 THR B C 1
ATOM 5495 O O . THR B 1 147 ? 2.34 -34.469 -13.273 1 95.06 147 THR B O 1
ATOM 5498 N N . THR B 1 148 ? 3.531 -35.656 -14.68 1 93.38 148 THR B N 1
ATOM 5499 C CA . THR B 1 148 ? 4.508 -34.594 -14.938 1 93.38 148 THR B CA 1
ATOM 5500 C C . THR B 1 148 ? 4.48 -34.188 -16.406 1 93.38 148 THR B C 1
ATOM 5502 O O . THR B 1 148 ? 4.48 -35.031 -17.297 1 93.38 148 THR B O 1
ATOM 5505 N N . ASP B 1 149 ? 4.328 -32.969 -16.625 1 88.81 149 ASP B N 1
ATOM 5506 C CA . ASP B 1 149 ? 4.359 -32.406 -17.953 1 88.81 149 ASP B CA 1
ATOM 5507 C C . ASP B 1 149 ? 5.215 -31.125 -17.969 1 88.81 149 ASP B C 1
ATOM 5509 O O . ASP B 1 149 ? 5.031 -30.234 -17.141 1 88.81 149 ASP B O 1
ATOM 5513 N N . SER B 1 150 ? 6.184 -31.031 -18.953 1 78.19 150 SER B N 1
ATOM 5514 C CA . SER B 1 150 ? 7.031 -29.859 -19.156 1 78.19 150 SER B CA 1
ATOM 5515 C C . SER B 1 150 ? 7.711 -29.422 -17.859 1 78.19 150 SER B C 1
ATOM 5517 O O . SER B 1 150 ? 7.707 -28.25 -17.516 1 78.19 150 SER B O 1
ATOM 5519 N N . GLY B 1 151 ? 8.086 -30.469 -17.047 1 83.06 151 GLY B N 1
ATOM 5520 C CA . GLY B 1 151 ? 8.859 -30.203 -15.852 1 83.06 151 GLY B CA 1
ATOM 5521 C C . GLY B 1 151 ? 8 -29.859 -14.648 1 83.06 151 GLY B C 1
ATOM 5522 O O . GLY B 1 151 ? 8.516 -29.641 -13.555 1 83.06 151 GLY B O 1
ATOM 5523 N N . ILE B 1 152 ? 6.707 -29.859 -14.883 1 93 152 ILE B N 1
ATOM 5524 C CA . ILE B 1 152 ? 5.789 -29.562 -13.789 1 93 152 ILE B CA 1
ATOM 5525 C C . ILE B 1 152 ? 5.047 -30.828 -13.375 1 93 152 ILE B C 1
ATOM 5527 O O . ILE B 1 152 ? 4.488 -31.531 -14.219 1 93 152 ILE B O 1
ATOM 5531 N N . THR B 1 153 ? 5.133 -31.172 -12.117 1 96.69 153 THR B N 1
ATOM 5532 C CA . THR B 1 153 ? 4.371 -32.281 -11.586 1 96.69 153 THR B CA 1
ATOM 5533 C C . THR B 1 153 ? 3 -31.828 -11.094 1 96.69 153 THR B C 1
ATOM 5535 O O . THR B 1 153 ? 2.9 -30.875 -10.32 1 96.69 153 THR B O 1
ATOM 5538 N N . TYR B 1 154 ? 1.974 -32.5 -11.594 1 97.56 154 TYR B N 1
ATOM 5539 C CA . TYR B 1 154 ? 0.599 -32.156 -11.25 1 97.56 154 TYR B CA 1
ATOM 5540 C C . TYR B 1 154 ? -0.034 -33.25 -10.383 1 97.56 154 TYR B C 1
ATOM 5542 O O . TYR B 1 154 ? 0.27 -34.438 -10.539 1 97.56 154 TYR B O 1
ATOM 5550 N N . ILE B 1 155 ? -0.838 -32.875 -9.445 1 98.06 155 ILE B N 1
ATOM 5551 C CA . ILE B 1 155 ? -1.73 -33.719 -8.664 1 98.06 155 ILE B CA 1
ATOM 5552 C C . ILE B 1 155 ? -3.158 -33.562 -9.188 1 98.06 155 ILE B C 1
ATOM 5554 O O . ILE B 1 155 ? -3.727 -32.469 -9.203 1 98.06 155 ILE B O 1
ATOM 5558 N N . ILE B 1 156 ? -3.738 -34.688 -9.617 1 97.56 156 ILE B N 1
ATOM 5559 C CA . ILE B 1 156 ? -5.012 -34.625 -10.328 1 97.56 156 ILE B CA 1
ATOM 5560 C C . ILE B 1 156 ? -6.008 -35.594 -9.656 1 97.56 156 ILE B C 1
ATOM 5562 O O . ILE B 1 156 ? -5.672 -36.719 -9.336 1 97.56 156 ILE B O 1
ATOM 5566 N N . LEU B 1 157 ? -7.199 -35.031 -9.438 1 96.38 157 LEU B N 1
ATOM 5567 C CA . LEU B 1 157 ? -8.258 -35.938 -8.977 1 96.38 157 LEU B CA 1
ATOM 5568 C C . LEU B 1 157 ? -8.547 -37.031 -10.008 1 96.38 157 LEU B C 1
ATOM 5570 O O . LEU B 1 157 ? -8.609 -36.75 -11.203 1 96.38 157 LEU B O 1
ATOM 5574 N N . SER B 1 158 ? -8.773 -38.219 -9.547 1 93.44 158 SER B N 1
ATOM 5575 C CA . SER B 1 158 ? -9.039 -39.312 -10.453 1 93.44 158 SER B CA 1
ATOM 5576 C C . SER B 1 158 ? -10.328 -39.094 -11.234 1 93.44 158 SER B C 1
ATOM 5578 O O . SER B 1 158 ? -10.453 -39.562 -12.375 1 93.44 158 SER B O 1
ATOM 5580 N N . SER B 1 159 ? -11.211 -38.344 -10.727 1 90.69 159 SER B N 1
ATOM 5581 C CA . SER B 1 159 ? -12.516 -38.094 -11.336 1 90.69 159 SER B CA 1
ATOM 5582 C C . SER B 1 159 ? -12.391 -37.25 -12.594 1 90.69 159 SER B C 1
ATOM 5584 O O . SER B 1 159 ? -13.297 -37.219 -13.43 1 90.69 159 SER B O 1
ATOM 5586 N N . VAL B 1 160 ? -11.297 -36.5 -12.805 1 92.38 160 VAL B N 1
ATOM 5587 C CA . VAL B 1 160 ? -11.164 -35.625 -13.961 1 92.38 160 VAL B CA 1
ATOM 5588 C C . VAL B 1 160 ? -10 -36.094 -14.828 1 92.38 160 VAL B C 1
ATOM 5590 O O . VAL B 1 160 ? -9.508 -35.344 -15.672 1 92.38 160 VAL B O 1
ATOM 5593 N N . SER B 1 161 ? -9.617 -37.25 -14.672 1 86.62 161 SER B N 1
ATOM 5594 C CA . SER B 1 161 ? -8.438 -37.781 -15.352 1 86.62 161 SER B CA 1
ATOM 5595 C C . SER B 1 161 ? -8.641 -37.812 -16.859 1 86.62 161 SER B C 1
ATOM 5597 O O . SER B 1 161 ? -7.668 -37.75 -17.625 1 86.62 161 SER B O 1
ATOM 5599 N N . ASN B 1 162 ? -9.914 -37.812 -17.344 1 86.38 162 ASN B N 1
ATOM 5600 C CA . ASN B 1 162 ? -10.211 -37.875 -18.766 1 86.38 162 ASN B CA 1
ATOM 5601 C C . ASN B 1 162 ? -9.961 -36.531 -19.453 1 86.38 162 ASN B C 1
ATOM 5603 O O . ASN B 1 162 ? -9.852 -36.469 -20.672 1 86.38 162 ASN B O 1
ATOM 5607 N N . LYS B 1 163 ? -9.891 -35.438 -18.828 1 90.81 163 LYS B N 1
ATOM 5608 C CA . LYS B 1 163 ? -9.68 -34.094 -19.359 1 90.81 163 LYS B CA 1
ATOM 5609 C C . LYS B 1 163 ? -8.383 -33.5 -18.844 1 90.81 163 LYS B C 1
ATOM 5611 O O . LYS B 1 163 ? -8.328 -32.281 -18.578 1 90.81 163 LYS B O 1
ATOM 5616 N N . VAL B 1 164 ? -7.34 -34.281 -18.703 1 90.69 164 VAL B N 1
ATOM 5617 C CA . VAL B 1 164 ? -6.137 -33.906 -17.969 1 90.69 164 VAL B CA 1
ATOM 5618 C C . VAL B 1 164 ? -5.332 -32.875 -18.797 1 90.69 164 VAL B C 1
ATOM 5620 O O . VAL B 1 164 ? -4.785 -31.938 -18.25 1 90.69 164 VAL B O 1
ATOM 5623 N N . ILE B 1 165 ? -5.242 -33 -20.094 1 88.31 165 ILE B N 1
ATOM 5624 C CA . ILE B 1 165 ? -4.355 -32.219 -20.922 1 88.31 165 ILE B CA 1
ATOM 5625 C C . ILE B 1 165 ? -4.824 -30.75 -20.906 1 88.31 165 ILE B C 1
ATOM 5627 O O . ILE B 1 165 ? -4.07 -29.859 -20.516 1 88.31 165 ILE B O 1
ATOM 5631 N N . PRO B 1 166 ? -6.082 -30.484 -21.234 1 86.81 166 PRO B N 1
ATOM 5632 C CA . PRO B 1 166 ? -6.539 -29.094 -21.156 1 86.81 166 PRO B CA 1
ATOM 5633 C C . PRO B 1 166 ? -6.434 -28.516 -19.75 1 86.81 166 PRO B C 1
ATOM 5635 O O . PRO B 1 166 ? -6.164 -27.328 -19.594 1 86.81 166 PRO B O 1
ATOM 5638 N N . LEU B 1 167 ? -6.578 -29.297 -18.766 1 92.69 167 LEU B N 1
ATOM 5639 C CA . LEU B 1 167 ? -6.508 -28.844 -17.375 1 92.69 167 LEU B CA 1
ATOM 5640 C C . LEU B 1 167 ? -5.082 -28.453 -17 1 92.69 167 LEU B C 1
ATOM 5642 O O . LEU B 1 167 ? -4.871 -27.469 -16.297 1 92.69 167 LEU B O 1
ATOM 5646 N N . MET B 1 168 ? -4.156 -29.234 -17.484 1 92.75 168 MET B N 1
ATOM 5647 C CA . MET B 1 168 ? -2.756 -28.922 -17.219 1 92.75 168 MET B CA 1
ATOM 5648 C C . MET B 1 168 ? -2.363 -27.578 -17.828 1 92.75 168 MET B C 1
ATOM 5650 O O . MET B 1 168 ? -1.686 -26.781 -17.203 1 92.75 168 MET B O 1
ATOM 5654 N N . TYR B 1 169 ? -2.814 -27.359 -19.047 1 85.31 169 TYR B N 1
ATOM 5655 C CA . TYR B 1 169 ? -2.514 -26.109 -19.734 1 85.31 169 TYR B CA 1
ATOM 5656 C C . TYR B 1 169 ? -3.123 -24.922 -19 1 85.31 169 TYR B C 1
ATOM 5658 O O . TYR B 1 169 ? -2.453 -23.906 -18.781 1 85.31 169 TYR B O 1
ATOM 5666 N N . GLN B 1 170 ? -4.305 -25.078 -18.656 1 88.19 170 GLN B N 1
ATOM 5667 C CA . GLN B 1 170 ? -5 -24.031 -17.922 1 88.19 170 GLN B CA 1
ATOM 5668 C C . GLN B 1 170 ? -4.336 -23.75 -16.578 1 88.19 170 GLN B C 1
ATOM 5670 O O . GLN B 1 170 ? -4.164 -22.594 -16.188 1 88.19 170 GLN B O 1
ATOM 5675 N N . HIS B 1 171 ? -3.98 -24.797 -15.922 1 93.25 171 HIS B N 1
ATOM 5676 C CA . HIS B 1 171 ? -3.373 -24.656 -14.602 1 93.25 171 HIS B CA 1
ATOM 5677 C C . HIS B 1 171 ? -2.008 -23.969 -14.703 1 93.25 171 HIS B C 1
ATOM 5679 O O . HIS B 1 171 ? -1.654 -23.156 -13.852 1 93.25 171 HIS B O 1
ATOM 5685 N N . ARG B 1 172 ? -1.262 -24.359 -15.641 1 90.38 172 ARG B N 1
ATOM 5686 C CA . ARG B 1 172 ? 0.022 -23.703 -15.875 1 90.38 172 ARG B CA 1
ATOM 5687 C C . ARG B 1 172 ? -0.158 -22.203 -16.094 1 90.38 172 ARG B C 1
ATOM 5689 O O . ARG B 1 172 ? 0.592 -21.406 -15.547 1 90.38 172 ARG B O 1
ATOM 5696 N N . SER B 1 173 ? -1.138 -21.844 -16.891 1 86.31 173 SER B N 1
ATOM 5697 C CA . SER B 1 173 ? -1.459 -20.438 -17.125 1 86.31 173 SER B CA 1
ATOM 5698 C C . SER B 1 173 ? -1.812 -19.719 -15.828 1 86.31 173 SER B C 1
ATOM 5700 O O . SER B 1 173 ? -1.414 -18.578 -15.625 1 86.31 173 SER B O 1
ATOM 5702 N N . ASN B 1 174 ? -2.521 -20.422 -14.984 1 91.44 174 ASN B N 1
ATOM 5703 C CA . ASN B 1 174 ? -2.889 -19.859 -13.688 1 91.44 174 ASN B CA 1
ATOM 5704 C C . ASN B 1 174 ? -1.657 -19.578 -12.828 1 91.44 174 ASN B C 1
ATOM 5706 O O . ASN B 1 174 ? -1.562 -18.531 -12.195 1 91.44 174 ASN B O 1
ATOM 5710 N N . MET B 1 175 ? -0.758 -20.516 -12.836 1 92.75 175 MET B N 1
ATOM 5711 C CA . MET B 1 175 ? 0.463 -20.344 -12.055 1 92.75 175 MET B CA 1
ATOM 5712 C C . MET B 1 175 ? 1.274 -19.156 -12.578 1 92.75 175 MET B C 1
ATOM 5714 O O . MET B 1 175 ? 1.826 -18.375 -11.789 1 92.75 175 MET B O 1
ATOM 5718 N N . ILE B 1 176 ? 1.345 -19.031 -13.844 1 88.75 176 ILE B N 1
ATOM 5719 C CA . ILE B 1 176 ? 2.068 -17.922 -14.461 1 88.75 176 ILE B CA 1
ATOM 5720 C C . ILE B 1 176 ? 1.431 -16.594 -14.055 1 88.75 176 ILE B C 1
ATOM 5722 O O . ILE B 1 176 ? 2.133 -15.633 -13.727 1 88.75 176 ILE B O 1
ATOM 5726 N N . MET B 1 177 ? 0.161 -16.562 -14.023 1 89.25 177 MET B N 1
ATOM 5727 C CA . MET B 1 177 ? -0.569 -15.367 -13.602 1 89.25 177 MET B CA 1
ATOM 5728 C C . MET B 1 177 ? -0.201 -14.984 -12.172 1 89.25 177 MET B C 1
ATOM 5730 O O . MET B 1 177 ? -0.006 -13.805 -11.867 1 89.25 177 MET B O 1
ATOM 5734 N N . ASP B 1 178 ? -0.107 -15.961 -11.344 1 92.69 178 ASP B N 1
ATOM 5735 C CA . ASP B 1 178 ? 0.275 -15.711 -9.961 1 92.69 178 ASP B CA 1
ATOM 5736 C C . ASP B 1 178 ? 1.652 -15.055 -9.883 1 92.69 178 ASP B C 1
ATOM 5738 O O . ASP B 1 178 ? 1.903 -14.227 -9 1 92.69 178 ASP B O 1
ATOM 5742 N N . CYS B 1 179 ? 2.496 -15.414 -10.789 1 93.06 179 CYS B N 1
ATOM 5743 C CA . CYS B 1 179 ? 3.881 -14.961 -10.766 1 93.06 179 CYS B CA 1
ATOM 5744 C C . CYS B 1 179 ? 4.016 -13.586 -11.406 1 93.06 179 CYS B C 1
ATOM 5746 O O . CYS B 1 179 ? 4.969 -12.852 -11.125 1 93.06 179 CYS B O 1
ATOM 5748 N N . PHE B 1 180 ? 3.08 -13.297 -12.203 1 89 180 PHE B N 1
ATOM 5749 C CA . PHE B 1 180 ? 3.172 -12.133 -13.086 1 89 180 PHE B CA 1
ATOM 5750 C C . PHE B 1 180 ? 3.311 -10.852 -12.273 1 89 180 PHE B C 1
ATOM 5752 O O . PHE B 1 180 ? 4.012 -9.922 -12.68 1 89 180 PHE B O 1
ATOM 5759 N N . PHE B 1 181 ? 2.73 -10.773 -11.094 1 90.88 181 PHE B N 1
ATOM 5760 C CA . PHE B 1 181 ? 2.674 -9.547 -10.312 1 90.88 181 PHE B CA 1
ATOM 5761 C C . PHE B 1 181 ? 3.738 -9.539 -9.227 1 90.88 181 PHE B C 1
ATOM 5763 O O . PHE B 1 181 ? 3.943 -8.531 -8.547 1 90.88 181 PHE B O 1
ATOM 5770 N N . ILE B 1 182 ? 4.449 -10.617 -9.039 1 94.5 182 ILE B N 1
ATOM 5771 C CA . ILE B 1 182 ? 5.348 -10.773 -7.902 1 94.5 182 ILE B CA 1
ATOM 5772 C C . ILE B 1 182 ? 6.453 -9.719 -7.965 1 94.5 182 ILE B C 1
ATOM 5774 O O . ILE B 1 182 ? 6.754 -9.07 -6.961 1 94.5 182 ILE B O 1
ATOM 5778 N N . PRO B 1 183 ? 7.012 -9.398 -9.141 1 92.56 183 PRO B N 1
ATOM 5779 C CA . PRO B 1 183 ? 8.062 -8.383 -9.18 1 92.56 183 PRO B CA 1
ATOM 5780 C C . PRO B 1 183 ? 7.555 -6.996 -8.797 1 92.56 183 PRO B C 1
ATOM 5782 O O . PRO B 1 183 ? 8.25 -6.254 -8.094 1 92.56 183 PRO B O 1
ATOM 5785 N N . ASP B 1 184 ? 6.406 -6.625 -9.273 1 93.25 184 ASP B N 1
ATOM 5786 C CA . ASP B 1 184 ? 5.844 -5.32 -8.938 1 93.25 184 ASP B CA 1
ATOM 5787 C C . ASP B 1 184 ? 5.477 -5.246 -7.457 1 93.25 184 ASP B C 1
ATOM 5789 O O . ASP B 1 184 ? 5.664 -4.211 -6.816 1 93.25 184 ASP B O 1
ATOM 5793 N N . VAL B 1 185 ? 4.969 -6.359 -6.898 1 94 185 VAL B N 1
ATOM 5794 C CA . VAL B 1 185 ? 4.684 -6.426 -5.469 1 94 185 VAL B CA 1
ATOM 5795 C C . VAL B 1 185 ? 5.98 -6.289 -4.676 1 94 185 VAL B C 1
ATOM 5797 O O . VAL B 1 185 ? 6.031 -5.57 -3.676 1 94 185 VAL B O 1
ATOM 5800 N N . ARG B 1 186 ? 6.965 -7.012 -5.145 1 93.38 186 ARG B N 1
ATOM 5801 C CA . ARG B 1 186 ? 8.289 -6.91 -4.539 1 93.38 186 ARG B CA 1
ATOM 5802 C C . ARG B 1 186 ? 8.773 -5.465 -4.52 1 93.38 186 ARG B C 1
ATOM 5804 O O . ARG B 1 186 ? 9.195 -4.961 -3.475 1 93.38 186 ARG B O 1
ATOM 5811 N N . ASN B 1 187 ? 8.719 -4.809 -5.625 1 92.19 187 ASN B N 1
ATOM 5812 C CA . ASN B 1 187 ? 9.172 -3.426 -5.715 1 92.19 187 ASN B CA 1
ATOM 5813 C C . ASN B 1 187 ? 8.367 -2.508 -4.805 1 92.19 187 ASN B C 1
ATOM 5815 O O . ASN B 1 187 ? 8.914 -1.597 -4.184 1 92.19 187 ASN B O 1
ATOM 5819 N N . TRP B 1 188 ? 7.117 -2.73 -4.789 1 93.19 188 TRP B N 1
ATOM 5820 C CA . TRP B 1 188 ? 6.23 -1.975 -3.91 1 93.19 188 TRP B CA 1
ATOM 5821 C C . TRP B 1 188 ? 6.641 -2.133 -2.451 1 93.19 188 TRP B C 1
ATOM 5823 O O . TRP B 1 188 ? 6.73 -1.146 -1.715 1 93.19 188 TRP B O 1
ATOM 5833 N N . LEU B 1 189 ? 6.973 -3.346 -2.023 1 92.94 189 LEU B N 1
ATOM 5834 C CA . LEU B 1 189 ? 7.387 -3.643 -0.656 1 92.94 189 LEU B CA 1
ATOM 5835 C C . LEU B 1 189 ? 8.727 -2.99 -0.341 1 92.94 189 LEU B C 1
ATOM 5837 O O . LEU B 1 189 ? 8.938 -2.488 0.767 1 92.94 189 LEU B O 1
ATOM 5841 N N . ILE B 1 190 ? 9.617 -2.986 -1.3 1 91.75 190 ILE B N 1
ATOM 5842 C CA . ILE B 1 190 ? 10.922 -2.369 -1.124 1 91.75 190 ILE B CA 1
ATOM 5843 C C . ILE B 1 190 ? 10.773 -0.854 -1.003 1 91.75 190 ILE B C 1
ATOM 5845 O O . ILE B 1 190 ? 11.344 -0.236 -0.101 1 91.75 190 ILE B O 1
ATOM 5849 N N . LYS B 1 191 ? 9.977 -0.31 -1.873 1 90.12 191 LYS B N 1
ATOM 5850 C CA . LYS B 1 191 ? 9.758 1.133 -1.91 1 90.12 191 LYS B CA 1
ATOM 5851 C C . LYS B 1 191 ? 9.227 1.644 -0.573 1 90.12 191 LYS B C 1
ATOM 5853 O O . LYS B 1 191 ? 9.578 2.742 -0.14 1 90.12 191 LYS B O 1
ATOM 5858 N N . HIS B 1 192 ? 8.469 0.887 0.057 1 91.94 192 HIS B N 1
ATOM 5859 C CA . HIS B 1 192 ? 7.812 1.316 1.29 1 91.94 192 HIS B CA 1
ATOM 5860 C C . HIS B 1 192 ? 8.547 0.779 2.516 1 91.94 192 HIS B C 1
ATOM 5862 O O . HIS B 1 192 ? 8.055 0.9 3.641 1 91.94 192 HIS B O 1
ATOM 5868 N N . ASN B 1 193 ? 9.672 0.122 2.336 1 90.12 193 ASN B N 1
ATOM 5869 C CA . ASN B 1 193 ? 10.625 -0.296 3.355 1 90.12 193 ASN B CA 1
ATOM 5870 C C . ASN B 1 193 ? 10.094 -1.468 4.176 1 90.12 193 ASN B C 1
ATOM 5872 O O . ASN B 1 193 ? 10.469 -1.642 5.336 1 90.12 193 ASN B O 1
ATOM 5876 N N . PHE B 1 194 ? 9.18 -2.256 3.59 1 88.62 194 PHE B N 1
ATOM 5877 C CA . PHE B 1 194 ? 8.781 -3.518 4.203 1 88.62 194 PHE B CA 1
ATOM 5878 C C . PHE B 1 194 ? 9.898 -4.551 4.09 1 88.62 194 PHE B C 1
ATOM 5880 O O . PHE B 1 194 ? 10.008 -5.453 4.922 1 88.62 194 PHE B O 1
ATOM 5887 N N . ILE B 1 195 ? 10.539 -4.398 2.982 1 88.44 195 ILE B N 1
ATOM 5888 C CA . ILE B 1 195 ? 11.75 -5.172 2.715 1 88.44 195 ILE B CA 1
ATOM 5889 C C . ILE B 1 195 ? 12.922 -4.227 2.484 1 88.44 195 ILE B C 1
ATOM 5891 O O . ILE B 1 195 ? 12.812 -3.254 1.732 1 88.44 195 ILE B O 1
ATOM 5895 N N . ASP B 1 196 ? 14.016 -4.336 3.197 1 78.19 196 ASP B N 1
ATOM 5896 C CA . ASP B 1 196 ? 15.086 -3.35 3.117 1 78.19 196 ASP B CA 1
ATOM 5897 C C . ASP B 1 196 ? 16.312 -3.928 2.42 1 78.19 196 ASP B C 1
ATOM 5899 O O . ASP B 1 196 ? 17.312 -3.227 2.217 1 78.19 196 ASP B O 1
ATOM 5903 N N . ASN B 1 197 ? 16.266 -5.223 2.217 1 70.19 197 ASN B N 1
ATOM 5904 C CA . ASN B 1 197 ? 17.438 -5.801 1.589 1 70.19 197 ASN B CA 1
ATOM 5905 C C . ASN B 1 197 ? 17.172 -6.188 0.137 1 70.19 197 ASN B C 1
ATOM 5907 O O . ASN B 1 197 ? 16.031 -6.469 -0.234 1 70.19 197 ASN B O 1
ATOM 5911 N N . LYS B 1 198 ? 18.172 -5.965 -0.584 1 65.94 198 LYS B N 1
ATOM 5912 C CA . LYS B 1 198 ? 18.047 -6.223 -2.016 1 65.94 198 LYS B CA 1
ATOM 5913 C C . LYS B 1 198 ? 17.984 -7.723 -2.299 1 65.94 198 LYS B C 1
ATOM 5915 O O . LYS B 1 198 ? 17.656 -8.141 -3.408 1 65.94 198 LYS B O 1
ATOM 5920 N N . TYR B 1 199 ? 18.109 -8.477 -1.216 1 78.88 199 TYR B N 1
ATOM 5921 C CA . TYR B 1 199 ? 18.062 -9.906 -1.518 1 78.88 199 TYR B CA 1
ATOM 5922 C C . TYR B 1 199 ? 16.672 -10.469 -1.325 1 78.88 199 TYR B C 1
ATOM 5924 O O . TYR B 1 199 ? 16.234 -10.695 -0.194 1 78.88 199 TYR B O 1
ATOM 5932 N N . ILE B 1 200 ? 15.906 -10.562 -2.293 1 86.69 200 ILE B N 1
ATOM 5933 C CA . ILE B 1 200 ? 14.594 -11.188 -2.281 1 86.69 200 ILE B CA 1
ATOM 5934 C C . ILE B 1 200 ? 14.555 -12.336 -3.285 1 86.69 200 ILE B C 1
ATOM 5936 O O . ILE B 1 200 ? 15.008 -12.188 -4.426 1 86.69 200 ILE B O 1
ATOM 5940 N N . VAL B 1 201 ? 14.25 -13.516 -2.803 1 92.88 201 VAL B N 1
ATOM 5941 C CA . VAL B 1 201 ? 14.031 -14.68 -3.656 1 92.88 201 VAL B CA 1
ATOM 5942 C C . VAL B 1 201 ? 12.539 -14.883 -3.891 1 92.88 201 VAL B C 1
ATOM 5944 O O . VAL B 1 201 ? 11.75 -14.867 -2.943 1 92.88 201 VAL B O 1
ATOM 5947 N N . TYR B 1 202 ? 12.164 -14.938 -5.152 1 93.62 202 TYR B N 1
ATOM 5948 C CA . TYR B 1 202 ? 10.742 -15.078 -5.434 1 93.62 202 TYR B CA 1
ATOM 5949 C C . TYR B 1 202 ? 10.508 -15.992 -6.633 1 93.62 202 TYR B C 1
ATOM 5951 O O . TYR B 1 202 ? 11.414 -16.203 -7.441 1 93.62 202 TYR B O 1
ATOM 5959 N N . ARG B 1 203 ? 9.289 -16.5 -6.648 1 93.69 203 ARG B N 1
ATOM 5960 C CA . ARG B 1 203 ? 8.812 -17.359 -7.727 1 93.69 203 ARG B CA 1
ATOM 5961 C C . ARG B 1 203 ? 8.727 -16.594 -9.047 1 93.69 203 ARG B C 1
ATOM 5963 O O . ARG B 1 203 ? 8.227 -15.477 -9.078 1 93.69 203 ARG B O 1
ATOM 5970 N N . ASN B 1 204 ? 9.273 -17.188 -10.062 1 87.81 204 ASN B N 1
ATOM 5971 C CA . ASN B 1 204 ? 9.297 -16.484 -11.336 1 87.81 204 ASN B CA 1
ATOM 5972 C C . ASN B 1 204 ? 8.289 -17.078 -12.32 1 87.81 204 ASN B C 1
ATOM 5974 O O . ASN B 1 204 ? 7.805 -18.188 -12.133 1 87.81 204 ASN B O 1
ATOM 5978 N N . GLN B 1 205 ? 7.98 -16.422 -13.359 1 85 205 GLN B N 1
ATOM 5979 C CA . GLN B 1 205 ? 6.934 -16.797 -14.297 1 85 205 GLN B CA 1
ATOM 5980 C C . GLN B 1 205 ? 7.426 -17.859 -15.273 1 85 205 GLN B C 1
ATOM 5982 O O . GLN B 1 205 ? 6.625 -18.594 -15.852 1 85 205 GLN B O 1
ATOM 5987 N N . THR B 1 206 ? 8.703 -17.938 -15.414 1 82.69 206 THR B N 1
ATOM 5988 C CA . THR B 1 206 ? 9.266 -18.922 -16.344 1 82.69 206 THR B CA 1
ATOM 5989 C C . THR B 1 206 ? 9.227 -20.328 -15.742 1 82.69 206 THR B C 1
ATOM 5991 O O . THR B 1 206 ? 9.031 -21.312 -16.453 1 82.69 206 THR B O 1
ATOM 5994 N N . LEU B 1 207 ? 9.477 -20.406 -14.461 1 87.75 207 LEU B N 1
ATOM 5995 C CA . LEU B 1 207 ? 9.352 -21.656 -13.711 1 87.75 207 LEU B CA 1
ATOM 5996 C C . LEU B 1 207 ? 8.352 -21.5 -12.57 1 87.75 207 LEU B C 1
ATOM 5998 O O . LEU B 1 207 ? 8.719 -21.562 -11.398 1 87.75 207 LEU B O 1
ATOM 6002 N N . PRO B 1 208 ? 7.129 -21.391 -12.977 1 91.06 208 PRO B N 1
ATOM 6003 C CA . PRO B 1 208 ? 6.117 -21.016 -11.984 1 91.06 208 PRO B CA 1
ATOM 6004 C C . PRO B 1 208 ? 5.941 -22.062 -10.898 1 91.06 208 PRO B C 1
ATOM 6006 O O . PRO B 1 208 ? 5.359 -21.781 -9.844 1 91.06 208 PRO B O 1
ATOM 6009 N N . SER B 1 209 ? 6.465 -23.297 -11.109 1 93.06 209 SER B N 1
ATOM 6010 C CA . SER B 1 209 ? 6.324 -24.359 -10.125 1 93.06 209 SER B CA 1
ATOM 6011 C C . SER B 1 209 ? 7.512 -24.391 -9.172 1 93.06 209 SER B C 1
ATOM 6013 O O . SER B 1 209 ? 7.508 -25.141 -8.188 1 93.06 209 SER B O 1
ATOM 6015 N N . LYS B 1 210 ? 8.539 -23.562 -9.602 1 90.69 210 LYS B N 1
ATOM 6016 C CA . LYS B 1 210 ? 9.703 -23.484 -8.727 1 90.69 210 LYS B CA 1
ATOM 6017 C C . LYS B 1 210 ? 9.492 -22.453 -7.621 1 90.69 210 LYS B C 1
ATOM 6019 O O . LYS B 1 210 ? 9.562 -21.25 -7.871 1 90.69 210 LYS B O 1
ATOM 6024 N N . GLY B 1 211 ? 9.141 -22.75 -6.52 1 92.44 211 GLY B N 1
ATOM 6025 C CA . GLY B 1 211 ? 8.945 -21.859 -5.383 1 92.44 211 GLY B CA 1
ATOM 6026 C C . GLY B 1 211 ? 10.242 -21.359 -4.781 1 92.44 211 GLY B C 1
ATOM 6027 O O . GLY B 1 211 ? 11.328 -21.75 -5.234 1 92.44 211 GLY B O 1
ATOM 6028 N N . ALA B 1 212 ? 10.148 -20.391 -3.943 1 95.5 212 ALA B N 1
ATOM 6029 C CA . ALA B 1 212 ? 11.281 -19.906 -3.156 1 95.5 212 ALA B CA 1
ATOM 6030 C C . ALA B 1 212 ? 11.531 -20.812 -1.949 1 95.5 212 ALA B C 1
ATOM 6032 O O . ALA B 1 212 ? 10.75 -20.797 -0.995 1 95.5 212 ALA B O 1
ATOM 6033 N N . GLU B 1 213 ? 12.602 -21.547 -1.949 1 95.06 213 GLU B N 1
ATOM 6034 C CA . GLU B 1 213 ? 12.906 -22.484 -0.874 1 95.06 213 GLU B CA 1
ATOM 6035 C C . GLU B 1 213 ? 13.68 -21.797 0.254 1 95.06 213 GLU B C 1
ATOM 6037 O O . GLU B 1 213 ? 14.711 -21.172 0.017 1 95.06 213 GLU B O 1
ATOM 6042 N N . HIS B 1 214 ? 13.117 -21.844 1.396 1 93.06 214 HIS B N 1
ATOM 6043 C CA . HIS B 1 214 ? 13.781 -21.297 2.574 1 93.06 214 HIS B CA 1
ATOM 6044 C C . HIS B 1 214 ? 13.367 -22.047 3.838 1 93.06 214 HIS B C 1
ATOM 6046 O O . HIS B 1 214 ? 12.188 -22.312 4.047 1 93.06 214 HIS B O 1
ATOM 6052 N N . ASN B 1 215 ? 14.289 -22.422 4.664 1 90.69 215 ASN B N 1
ATOM 6053 C CA . ASN B 1 215 ? 14.055 -23.094 5.93 1 90.69 215 ASN B CA 1
ATOM 6054 C C . ASN B 1 215 ? 13.227 -24.375 5.738 1 90.69 215 ASN B C 1
ATOM 6056 O O . ASN B 1 215 ? 12.273 -24.609 6.48 1 90.69 215 ASN B O 1
ATOM 6060 N N . ASN B 1 216 ? 13.406 -25.078 4.703 1 93.25 216 ASN B N 1
ATOM 6061 C CA . ASN B 1 216 ? 12.852 -26.391 4.422 1 93.25 216 ASN B CA 1
ATOM 6062 C C . ASN B 1 216 ? 11.391 -26.312 3.979 1 93.25 216 ASN B C 1
ATOM 6064 O O . ASN B 1 216 ? 10.664 -27.297 4.008 1 93.25 216 ASN B O 1
ATOM 6068 N N . TYR B 1 217 ? 10.969 -25.062 3.643 1 95.12 217 TYR B N 1
ATOM 6069 C CA . TYR B 1 217 ? 9.617 -24.859 3.145 1 95.12 217 TYR B CA 1
ATOM 6070 C C . TYR B 1 217 ? 9.617 -24.016 1.874 1 95.12 217 TYR B C 1
ATOM 6072 O O . TYR B 1 217 ? 10.633 -23.406 1.534 1 95.12 217 TYR B O 1
ATOM 6080 N N . ILE B 1 218 ? 8.523 -24.078 1.226 1 96.81 218 ILE B N 1
ATOM 6081 C CA . ILE B 1 218 ? 8.406 -23.375 -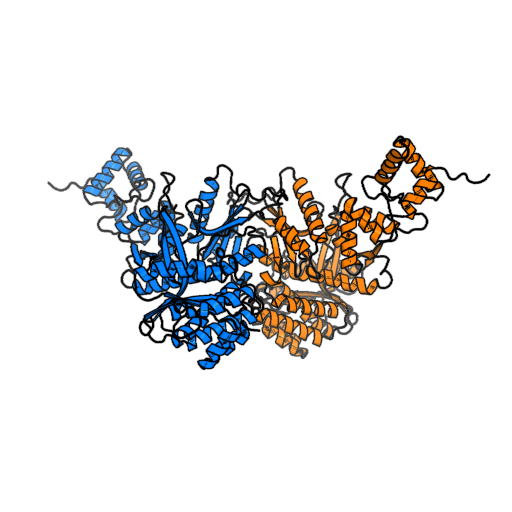0.044 1 96.81 218 ILE B CA 1
ATOM 6082 C C . ILE B 1 218 ? 7.527 -22.141 0.136 1 96.81 218 ILE B C 1
ATOM 6084 O O . ILE B 1 218 ? 6.52 -22.188 0.844 1 96.81 218 ILE B O 1
ATOM 6088 N N . TRP B 1 219 ? 7.973 -21.047 -0.415 1 97.5 219 TRP B N 1
ATOM 6089 C CA . TRP B 1 219 ? 7.273 -19.766 -0.378 1 97.5 219 TRP B CA 1
ATOM 6090 C C . TRP B 1 219 ? 7.133 -19.172 -1.78 1 97.5 219 TRP B C 1
ATOM 6092 O O . TRP B 1 219 ? 7.824 -19.609 -2.709 1 97.5 219 TRP B O 1
ATOM 6102 N N . ASP B 1 220 ? 6.18 -18.266 -1.935 1 97.94 220 ASP B N 1
ATOM 6103 C CA . ASP B 1 220 ? 6.172 -17.5 -3.178 1 97.94 220 ASP B CA 1
ATOM 6104 C C . ASP B 1 220 ? 7.348 -16.531 -3.234 1 97.94 220 ASP B C 1
ATOM 6106 O O . ASP B 1 220 ? 7.883 -16.25 -4.312 1 97.94 220 ASP B O 1
ATOM 6110 N N . ALA B 1 221 ? 7.645 -15.992 -2.115 1 96.69 221 ALA B N 1
ATOM 6111 C CA . ALA B 1 221 ? 8.805 -15.109 -1.953 1 96.69 221 ALA B CA 1
ATOM 6112 C C . ALA B 1 221 ? 9.227 -15.031 -0.49 1 96.69 221 ALA B C 1
ATOM 6114 O O . ALA B 1 221 ? 8.43 -15.289 0.412 1 96.69 221 ALA B O 1
ATOM 6115 N N . PHE B 1 222 ? 10.461 -14.734 -0.24 1 95.06 222 PHE B N 1
ATOM 6116 C CA . PHE B 1 222 ? 10.938 -14.422 1.102 1 95.06 222 PHE B CA 1
ATOM 6117 C C . PHE B 1 222 ? 12.047 -13.383 1.051 1 95.06 222 PHE B C 1
ATOM 6119 O O . PHE B 1 222 ? 12.711 -13.219 0.021 1 95.06 222 PHE B O 1
ATOM 6126 N N . ALA B 1 223 ? 12.18 -12.648 2.07 1 93 223 ALA B N 1
ATOM 6127 C CA . ALA B 1 223 ? 13.211 -11.625 2.232 1 93 223 ALA B CA 1
ATOM 6128 C C . ALA B 1 223 ? 13.484 -11.352 3.709 1 93 223 ALA B C 1
ATOM 6130 O O . ALA B 1 223 ? 12.938 -12.031 4.582 1 93 223 ALA B O 1
ATOM 6131 N N . TYR B 1 224 ? 14.398 -10.5 3.979 1 87.25 224 TYR B N 1
ATOM 6132 C CA . TYR B 1 224 ? 14.695 -10.039 5.332 1 87.25 224 TYR B CA 1
ATOM 6133 C C . TYR B 1 224 ? 14.547 -8.531 5.445 1 87.25 224 TYR B C 1
ATOM 6135 O O . TYR B 1 224 ? 14.688 -7.812 4.453 1 87.25 224 TYR B O 1
ATOM 6143 N N . THR B 1 225 ? 14.148 -8.078 6.629 1 85.69 225 THR B N 1
ATOM 6144 C CA . THR B 1 225 ? 13.977 -6.641 6.809 1 85.69 225 THR B CA 1
ATOM 6145 C C . THR B 1 225 ? 14.32 -6.227 8.234 1 85.69 225 THR B C 1
ATOM 6147 O O . THR B 1 225 ? 14.203 -7.031 9.164 1 85.69 225 THR B O 1
ATOM 6150 N N . ASN B 1 226 ? 14.68 -4.926 8.383 1 77.62 226 ASN B N 1
ATOM 6151 C CA . ASN B 1 226 ? 14.891 -4.312 9.688 1 77.62 226 ASN B CA 1
ATOM 6152 C C . ASN B 1 226 ? 13.695 -3.469 10.117 1 77.62 226 ASN B C 1
ATOM 6154 O O . ASN B 1 226 ? 13.703 -2.873 11.195 1 77.62 226 ASN B O 1
ATOM 6158 N N . THR B 1 227 ? 12.641 -3.264 9.312 1 72.69 227 THR B N 1
ATOM 6159 C CA . THR B 1 227 ? 11.523 -2.34 9.484 1 72.69 227 THR B CA 1
ATOM 6160 C C . THR B 1 227 ? 10.711 -2.701 10.719 1 72.69 227 THR B C 1
ATOM 6162 O O . THR B 1 227 ? 10.164 -1.821 11.391 1 72.69 227 THR B O 1
ATOM 6165 N N . THR B 1 228 ? 10.594 -3.984 11.336 1 62.5 228 THR B N 1
ATOM 6166 C CA . THR B 1 228 ? 9.664 -4.336 12.398 1 62.5 228 THR B CA 1
ATOM 6167 C C . THR B 1 228 ? 10.078 -3.693 13.719 1 62.5 228 THR B C 1
ATOM 6169 O O . THR B 1 228 ? 9.453 -3.92 14.758 1 62.5 228 THR B O 1
ATOM 6172 N N . GLY B 1 229 ? 10.969 -2.506 13.68 1 57.5 229 GLY B N 1
ATOM 6173 C CA . GLY B 1 229 ? 11.375 -1.788 14.875 1 57.5 229 GLY B CA 1
ATOM 6174 C C . GLY B 1 229 ? 12.438 -0.734 14.602 1 57.5 229 GLY B C 1
ATOM 6175 O O . GLY B 1 229 ? 12.664 -0.359 13.453 1 57.5 229 GLY B O 1
ATOM 6176 N N . TYR B 1 230 ? 12.609 0.172 15.461 1 54.97 230 TYR B N 1
ATOM 6177 C CA . TYR B 1 230 ? 13.695 1.142 15.352 1 54.97 230 TYR B CA 1
ATOM 6178 C C . TYR B 1 230 ? 15.055 0.448 15.383 1 54.97 230 TYR B C 1
ATOM 6180 O O . TYR B 1 230 ? 15.359 -0.289 16.328 1 54.97 230 TYR B O 1
ATOM 6188 N N . ASN B 1 231 ? 15.539 0.396 14.07 1 56.22 231 ASN B N 1
ATOM 6189 C CA . ASN B 1 231 ? 16.891 -0.165 14.031 1 56.22 231 ASN B CA 1
ATOM 6190 C C . ASN B 1 231 ? 17.828 0.588 14.961 1 56.22 231 ASN B C 1
ATOM 6192 O O . ASN B 1 231 ? 18.125 1.765 14.742 1 56.22 231 ASN B O 1
ATOM 6196 N N . THR B 1 232 ? 17.938 0.127 16.125 1 55.06 232 THR B N 1
ATOM 6197 C CA . THR B 1 232 ? 18.828 0.776 17.094 1 55.06 232 THR B CA 1
ATOM 6198 C C . THR B 1 232 ? 20.266 0.78 16.562 1 55.06 232 THR B C 1
ATOM 6200 O O . THR B 1 232 ? 21.109 1.53 17.062 1 55.06 232 THR B O 1
ATOM 6203 N N . THR B 1 233 ? 20.656 -0.271 15.758 1 50.72 233 THR B N 1
ATOM 6204 C CA . THR B 1 233 ? 22.047 -0.342 15.312 1 50.72 233 THR B CA 1
ATOM 6205 C C . THR B 1 233 ? 22.219 0.35 13.961 1 50.72 233 THR B C 1
ATOM 6207 O O . THR B 1 233 ? 21.797 -0.173 12.93 1 50.72 233 THR B O 1
ATOM 6210 N N . LEU B 1 234 ? 22.125 1.518 13.969 1 47.91 234 LEU B N 1
ATOM 6211 C CA . LEU B 1 234 ? 22.391 2.248 12.727 1 47.91 234 LEU B CA 1
ATOM 6212 C C . LEU B 1 234 ? 23.656 1.738 12.055 1 47.91 234 LEU B C 1
ATOM 6214 O O . LEU B 1 234 ? 23.984 2.158 10.938 1 47.91 234 LEU B O 1
ATOM 6218 N N . GLY B 1 235 ? 24.672 1.17 12.727 1 40.81 235 GLY B N 1
ATOM 6219 C CA . GLY B 1 235 ? 26 0.961 12.18 1 40.81 235 GLY B CA 1
ATOM 6220 C C . GLY B 1 235 ? 26.078 -0.223 11.234 1 40.81 235 GLY B C 1
ATOM 6221 O O . GLY B 1 235 ? 25.109 -0.958 11.07 1 40.81 235 GLY B O 1
ATOM 6222 N N . ASN B 1 236 ? 27.328 -0.403 10.586 1 39.94 236 ASN B N 1
ATOM 6223 C CA . ASN B 1 236 ? 27.906 -1.362 9.656 1 39.94 236 ASN B CA 1
ATOM 6224 C C . ASN B 1 236 ? 27.562 -2.799 10.047 1 39.94 236 ASN B C 1
ATOM 6226 O O . ASN B 1 236 ? 28.016 -3.744 9.391 1 39.94 236 ASN B O 1
ATOM 6230 N N . SER B 1 237 ? 27.344 -3.072 11.188 1 41.47 237 SER B N 1
ATOM 6231 C CA . SER B 1 237 ? 27.172 -4.473 11.547 1 41.47 237 SER B CA 1
ATOM 6232 C C . SER B 1 237 ? 25.781 -4.98 11.156 1 41.47 237 SER B C 1
ATOM 6234 O O . SER B 1 237 ? 25.172 -5.758 11.883 1 41.47 237 SER B O 1
ATOM 6236 N N . ILE B 1 238 ? 25.109 -4.426 10.398 1 46.69 238 ILE B N 1
ATOM 6237 C CA . ILE B 1 238 ? 23.828 -4.648 9.758 1 46.69 238 ILE B CA 1
ATOM 6238 C C . ILE B 1 238 ? 23.797 -6.031 9.109 1 46.69 238 ILE B C 1
ATOM 6240 O O . ILE B 1 238 ? 22.75 -6.492 8.648 1 46.69 238 ILE B O 1
ATOM 6244 N N . GLU B 1 239 ? 24.859 -6.625 8.961 1 47.06 239 GLU B N 1
ATOM 6245 C CA . GLU B 1 239 ? 24.922 -7.715 7.996 1 47.06 239 GLU B CA 1
ATOM 6246 C C . GLU B 1 239 ? 24.406 -9.023 8.594 1 47.06 239 GLU B C 1
ATOM 6248 O O . GLU B 1 239 ? 24.391 -10.055 7.922 1 47.06 239 GLU B O 1
ATOM 6253 N N . ARG B 1 240 ? 24.109 -9.023 9.883 1 47.91 240 ARG B N 1
ATOM 6254 C CA . ARG B 1 240 ? 23.812 -10.406 10.242 1 47.91 240 ARG B CA 1
ATOM 6255 C C . ARG B 1 240 ? 22.312 -10.656 10.227 1 47.91 240 ARG B C 1
ATOM 6257 O O . ARG B 1 240 ? 21.547 -9.938 10.875 1 47.91 240 ARG B O 1
ATOM 6264 N N . ASP B 1 241 ? 21.891 -11.477 9.305 1 54.94 241 ASP B N 1
ATOM 6265 C CA . ASP B 1 241 ? 20.516 -11.961 9.117 1 54.94 241 ASP B CA 1
ATOM 6266 C C . ASP B 1 241 ? 19.938 -12.469 10.43 1 54.94 241 ASP B C 1
ATOM 6268 O O . ASP B 1 241 ? 18.719 -12.477 10.609 1 54.94 241 ASP B O 1
ATOM 6272 N N . GLU B 1 242 ? 20.75 -12.758 11.414 1 56.28 242 GLU B N 1
ATOM 6273 C CA . GLU B 1 242 ? 20.25 -13.422 12.609 1 56.28 242 GLU B CA 1
ATOM 6274 C C . GLU B 1 242 ? 19.344 -12.5 13.422 1 56.28 242 GLU B C 1
ATOM 6276 O O . GLU B 1 242 ? 18.422 -12.961 14.094 1 56.28 242 GLU B O 1
ATOM 6281 N N . LYS B 1 243 ? 19.391 -11.203 13.133 1 65.25 243 LYS B N 1
ATOM 6282 C CA . LYS B 1 243 ? 18.578 -10.281 13.922 1 65.25 243 LYS B CA 1
ATOM 6283 C C . LYS B 1 243 ? 17.5 -9.625 13.07 1 65.25 243 LYS B C 1
ATOM 6285 O O . LYS B 1 243 ? 16.625 -8.93 13.602 1 65.25 243 LYS B O 1
ATOM 6290 N N . LYS B 1 244 ? 17.406 -10.195 11.828 1 78.62 244 LYS B N 1
ATOM 6291 C CA . LYS B 1 244 ? 16.438 -9.547 10.938 1 78.62 244 LYS B CA 1
ATOM 6292 C C . LYS B 1 244 ? 15.117 -10.305 10.922 1 78.62 244 LYS B C 1
ATOM 6294 O O . LYS B 1 244 ? 15.07 -11.484 11.273 1 78.62 244 LYS B O 1
ATOM 6299 N N . THR B 1 245 ? 14.102 -9.57 10.695 1 84.12 245 THR B N 1
ATOM 6300 C CA . THR B 1 245 ? 12.781 -10.172 10.539 1 84.12 245 THR B CA 1
ATOM 6301 C C . THR B 1 245 ? 12.656 -10.859 9.188 1 84.12 245 THR B C 1
ATOM 6303 O O . THR B 1 245 ? 13.023 -10.289 8.156 1 84.12 245 THR B O 1
ATOM 6306 N N . LEU B 1 246 ? 12.289 -12.125 9.188 1 89.31 246 LEU B N 1
ATOM 6307 C CA . LEU B 1 246 ? 12.031 -12.859 7.953 1 89.31 246 LEU B CA 1
ATOM 6308 C C . LEU B 1 246 ? 10.672 -12.477 7.371 1 89.31 246 LEU B C 1
ATOM 6310 O O . LEU B 1 246 ? 9.648 -12.578 8.055 1 89.31 246 LEU B O 1
ATOM 6314 N N . VAL B 1 247 ? 10.695 -11.992 6.184 1 91.81 247 VAL B N 1
ATOM 6315 C CA . VAL B 1 247 ? 9.461 -11.68 5.465 1 91.81 247 VAL B CA 1
ATOM 6316 C C . VAL B 1 247 ? 9.109 -12.828 4.52 1 91.81 247 VAL B C 1
ATOM 6318 O O . VAL B 1 247 ? 9.938 -13.25 3.707 1 91.81 247 VAL B O 1
ATOM 6321 N N . VAL B 1 248 ? 7.922 -13.375 4.664 1 94.56 248 VAL B N 1
ATOM 6322 C CA . VAL B 1 248 ? 7.473 -14.438 3.766 1 94.56 248 VAL B CA 1
ATOM 6323 C C . VAL B 1 248 ? 6.164 -14.023 3.1 1 94.56 248 VAL B C 1
ATOM 6325 O O . VAL B 1 248 ? 5.305 -13.406 3.734 1 94.56 248 VAL B O 1
ATOM 6328 N N . LEU B 1 249 ? 6.016 -14.391 1.825 1 96.69 249 LEU B N 1
ATOM 6329 C CA . LEU B 1 249 ? 4.832 -14.008 1.064 1 96.69 249 LEU B CA 1
ATOM 6330 C C . LEU B 1 249 ? 4.07 -15.242 0.59 1 96.69 249 LEU B C 1
ATOM 6332 O O . LEU B 1 249 ? 4.68 -16.219 0.163 1 96.69 249 LEU B O 1
ATOM 6336 N N . ASP B 1 250 ? 2.836 -15.219 0.726 1 97.75 250 ASP B N 1
ATOM 6337 C CA . ASP B 1 250 ? 1.896 -16.125 0.087 1 97.75 250 ASP B CA 1
ATOM 6338 C C . ASP B 1 250 ? 1.024 -15.406 -0.932 1 97.75 250 ASP B C 1
ATOM 6340 O O . ASP B 1 250 ? 0.24 -14.523 -0.569 1 97.75 250 ASP B O 1
ATOM 6344 N N . ILE B 1 251 ? 1.163 -15.75 -2.199 1 97.69 251 ILE B N 1
ATOM 6345 C CA . ILE B 1 251 ? 0.56 -14.961 -3.271 1 97.69 251 ILE B CA 1
ATOM 6346 C C . ILE B 1 251 ? -0.388 -15.844 -4.082 1 97.69 251 ILE B C 1
ATOM 6348 O O . ILE B 1 251 ? 0.029 -16.859 -4.656 1 97.69 251 ILE B O 1
ATOM 6352 N N . VAL B 1 252 ? -1.618 -15.57 -4.121 1 97.12 252 VAL B N 1
ATOM 6353 C CA . VAL B 1 252 ? -2.645 -16.219 -4.926 1 97.12 252 VAL B CA 1
ATOM 6354 C C . VAL B 1 252 ? -3.48 -15.172 -5.656 1 97.12 252 VAL B C 1
ATOM 6356 O O . VAL B 1 252 ? -4.273 -14.461 -5.031 1 97.12 252 VAL B O 1
ATOM 6359 N N . ILE B 1 253 ? -3.354 -15.125 -6.957 1 94.5 253 ILE B N 1
ATOM 6360 C CA . ILE B 1 253 ? -4.008 -14.07 -7.723 1 94.5 253 ILE B CA 1
ATOM 6361 C C . ILE B 1 253 ? -5.066 -14.68 -8.641 1 94.5 253 ILE B C 1
ATOM 6363 O O . ILE B 1 253 ? -6.121 -14.086 -8.859 1 94.5 253 ILE B O 1
ATOM 6367 N N . HIS B 1 254 ? -4.871 -15.875 -9.172 1 92 254 HIS B N 1
ATOM 6368 C CA . HIS B 1 254 ? -5.688 -16.438 -10.242 1 92 254 HIS B CA 1
ATOM 6369 C C . HIS B 1 254 ? -7.039 -16.906 -9.711 1 92 254 HIS B C 1
ATOM 6371 O O . HIS B 1 254 ? -7.977 -17.109 -10.484 1 92 254 HIS B O 1
ATOM 6377 N N . ARG B 1 255 ? -7.121 -17.109 -8.43 1 93.88 255 ARG B N 1
ATOM 6378 C CA . ARG B 1 255 ? -8.359 -17.547 -7.793 1 93.88 255 ARG B CA 1
ATOM 6379 C C . ARG B 1 255 ? -8.555 -16.859 -6.445 1 93.88 255 ARG B C 1
ATOM 6381 O O . ARG B 1 255 ? -7.691 -16.109 -6 1 93.88 255 ARG B O 1
ATOM 6388 N N . SER B 1 256 ? -9.727 -17.156 -5.82 1 96.31 256 SER B N 1
ATOM 6389 C CA . SER B 1 256 ? -9.992 -16.609 -4.496 1 96.31 256 SER B CA 1
ATOM 6390 C C . SER B 1 256 ? -9.086 -17.234 -3.443 1 96.31 256 SER B C 1
ATOM 6392 O O . SER B 1 256 ? -8.852 -18.453 -3.461 1 96.31 256 SER B O 1
ATOM 6394 N N . TYR B 1 257 ? -8.477 -16.422 -2.625 1 98 257 TYR B N 1
ATOM 6395 C CA . TYR B 1 257 ? -7.73 -16.891 -1.467 1 98 257 TYR B CA 1
ATOM 6396 C C . TYR B 1 257 ? -8.664 -17.516 -0.427 1 98 257 TYR B C 1
ATOM 6398 O O . TYR B 1 257 ? -9.617 -16.875 0.011 1 98 257 TYR B O 1
ATOM 6406 N N . MET B 1 258 ? -8.414 -18.75 0.01 1 97.88 258 MET B N 1
ATOM 6407 C CA . MET B 1 258 ? -9.367 -19.5 0.819 1 97.88 258 MET B CA 1
ATOM 6408 C C . MET B 1 258 ? -8.766 -19.875 2.172 1 97.88 258 MET B C 1
ATOM 6410 O O . MET B 1 258 ? -7.57 -19.672 2.398 1 97.88 258 MET B O 1
ATOM 6414 N N . SER B 1 259 ? -9.594 -20.469 2.996 1 96.81 259 SER B N 1
ATOM 6415 C CA . SER B 1 259 ? -9.211 -20.875 4.348 1 96.81 259 SER B CA 1
ATOM 6416 C C . SER B 1 259 ? -8.07 -21.891 4.32 1 96.81 259 SER B C 1
ATOM 6418 O O . SER B 1 259 ? -7.188 -21.859 5.18 1 96.81 259 SER B O 1
ATOM 6420 N N . CYS B 1 260 ? -8.094 -22.812 3.383 1 96.56 260 CYS B N 1
ATOM 6421 C CA . CYS B 1 260 ? -7.043 -23.812 3.309 1 96.56 260 CYS B CA 1
ATOM 6422 C C . CYS B 1 260 ? -5.691 -23.188 3.006 1 96.56 260 CYS B C 1
ATOM 6424 O O . CYS B 1 260 ? -4.656 -23.656 3.469 1 96.56 260 CYS B O 1
ATOM 6426 N N . ASP B 1 261 ? -5.699 -22.062 2.221 1 98.25 261 ASP B N 1
ATOM 6427 C CA . ASP B 1 261 ? -4.465 -21.312 1.975 1 98.25 261 ASP B CA 1
ATOM 6428 C C . ASP B 1 261 ? -3.91 -20.734 3.27 1 98.25 261 ASP B C 1
ATOM 6430 O O . ASP B 1 261 ? -2.711 -20.812 3.533 1 98.25 261 ASP B O 1
ATOM 6434 N N . VAL B 1 262 ? -4.855 -20.156 4.059 1 96.75 262 VAL B N 1
ATOM 6435 C CA . VAL B 1 262 ? -4.465 -19.547 5.332 1 96.75 262 VAL B CA 1
ATOM 6436 C C . VAL B 1 262 ? -3.818 -20.609 6.223 1 96.75 262 VAL B C 1
ATOM 6438 O O . VAL B 1 262 ? -2.766 -20.375 6.816 1 96.75 262 VAL B O 1
ATOM 6441 N N . GLN B 1 263 ? -4.41 -21.75 6.281 1 95.12 263 GLN B N 1
ATOM 6442 C CA . GLN B 1 263 ? -3.932 -22.812 7.16 1 95.12 263 GLN B CA 1
ATOM 6443 C C . GLN B 1 263 ? -2.568 -23.328 6.711 1 95.12 263 GLN B C 1
ATOM 6445 O O . GLN B 1 263 ? -1.684 -23.562 7.535 1 95.12 263 GLN B O 1
ATOM 6450 N N . GLY B 1 264 ? -2.459 -23.5 5.438 1 96.62 264 GLY B N 1
ATOM 6451 C CA . GLY B 1 264 ? -1.155 -23.891 4.93 1 96.62 264 GLY B CA 1
ATOM 6452 C C . GLY B 1 264 ? -0.07 -22.875 5.223 1 96.62 264 GLY B C 1
ATOM 6453 O O . GLY B 1 264 ? 1.03 -23.234 5.645 1 96.62 264 GLY B O 1
ATOM 6454 N N . PHE B 1 265 ? -0.37 -21.625 5.02 1 96.44 265 PHE B N 1
ATOM 6455 C CA . PHE B 1 265 ? 0.576 -20.547 5.258 1 96.44 265 PHE B CA 1
ATOM 6456 C C . PHE B 1 265 ? 0.935 -20.453 6.738 1 96.44 265 PHE B C 1
ATOM 6458 O O . PHE B 1 265 ? 2.111 -20.359 7.09 1 96.44 265 PHE B O 1
ATOM 6465 N N . LEU B 1 266 ? -0.089 -20.5 7.582 1 94.12 266 LEU B N 1
ATOM 6466 C CA . LEU B 1 266 ? 0.107 -20.422 9.023 1 94.12 266 LEU B CA 1
ATOM 6467 C C . LEU B 1 266 ? 1.009 -21.562 9.516 1 94.12 266 LEU B C 1
ATOM 6469 O O . LEU B 1 266 ? 1.94 -21.328 10.281 1 94.12 266 LEU B O 1
ATOM 6473 N N . ARG B 1 267 ? 0.793 -22.734 9.078 1 92.56 267 ARG B N 1
ATOM 6474 C CA . ARG B 1 267 ? 1.567 -23.891 9.523 1 92.56 267 ARG B CA 1
ATOM 6475 C C . ARG B 1 267 ? 3.029 -23.766 9.109 1 92.56 267 ARG B C 1
ATOM 6477 O O . ARG B 1 267 ? 3.93 -24.141 9.867 1 92.56 267 ARG B O 1
ATOM 6484 N N . ARG B 1 268 ? 3.285 -23.25 7.922 1 94.5 268 ARG B N 1
ATOM 6485 C CA . ARG B 1 268 ? 4.66 -23.031 7.492 1 94.5 268 ARG B CA 1
ATOM 6486 C C . ARG B 1 268 ? 5.332 -21.953 8.336 1 94.5 268 ARG B C 1
ATOM 6488 O O . ARG B 1 268 ? 6.477 -22.109 8.766 1 94.5 268 ARG B O 1
ATOM 6495 N N . VAL B 1 269 ? 4.594 -20.875 8.586 1 92.44 269 VAL B N 1
ATOM 6496 C CA . VAL B 1 269 ? 5.105 -19.781 9.414 1 92.44 269 VAL B CA 1
ATOM 6497 C C . VAL B 1 269 ? 5.453 -20.312 10.805 1 92.44 269 VAL B C 1
ATOM 6499 O O . VAL B 1 269 ? 6.527 -20.016 11.336 1 92.44 269 VAL B O 1
ATOM 6502 N N . GLN B 1 270 ? 4.582 -21.109 11.367 1 88.12 270 GLN B N 1
ATOM 6503 C CA . GLN B 1 270 ? 4.789 -21.672 12.703 1 88.12 270 GLN B CA 1
ATOM 6504 C C . GLN B 1 270 ? 5.98 -22.609 12.727 1 88.12 270 GLN B C 1
ATOM 6506 O O . GLN B 1 270 ? 6.75 -22.625 13.695 1 88.12 270 GLN B O 1
ATOM 6511 N N . ALA B 1 271 ? 6.09 -23.375 11.695 1 87.5 271 ALA B N 1
ATOM 6512 C CA . ALA B 1 271 ? 7.195 -24.328 11.617 1 87.5 271 ALA B CA 1
ATOM 6513 C C . ALA B 1 271 ? 8.539 -23.609 11.609 1 87.5 271 ALA B C 1
ATOM 6515 O O . ALA B 1 271 ? 9.484 -24.047 12.273 1 87.5 271 ALA B O 1
ATOM 6516 N N . VAL B 1 272 ? 8.609 -22.516 10.898 1 87.5 272 VAL B N 1
ATOM 6517 C CA . VAL B 1 272 ? 9.859 -21.75 10.781 1 87.5 272 VAL B CA 1
ATOM 6518 C C . VAL B 1 272 ? 10.133 -21 12.086 1 87.5 272 VAL B C 1
ATOM 6520 O O . VAL B 1 272 ? 11.281 -20.875 12.5 1 87.5 272 VAL B O 1
ATOM 6523 N N . ARG B 1 273 ? 9.125 -20.5 12.672 1 82.94 273 ARG B N 1
ATOM 6524 C CA . ARG B 1 273 ? 9.273 -19.797 13.93 1 82.94 273 ARG B CA 1
ATOM 6525 C C . ARG B 1 273 ? 9.82 -20.703 15.023 1 82.94 273 ARG B C 1
ATOM 6527 O O . ARG B 1 273 ? 10.656 -20.297 15.828 1 82.94 273 ARG B O 1
ATOM 6534 N N . SER B 1 274 ? 9.406 -21.906 15.07 1 75.81 274 SER B N 1
ATOM 6535 C CA . SER B 1 274 ? 9.75 -22.859 16.125 1 75.81 274 SER B CA 1
ATOM 6536 C C . SER B 1 274 ? 11.117 -23.469 15.883 1 75.81 274 SER B C 1
ATOM 6538 O O . SER B 1 274 ? 11.75 -23.984 16.812 1 75.81 274 SER B O 1
ATOM 6540 N N . SER B 1 275 ? 11.531 -23.562 14.711 1 67.56 275 SER B N 1
ATOM 6541 C CA . SER B 1 275 ? 12.781 -24.234 14.359 1 67.56 275 SER B CA 1
ATOM 6542 C C . SER B 1 275 ? 13.992 -23.391 14.773 1 67.56 275 SER B C 1
ATOM 6544 O O . SER B 1 275 ? 15.109 -23.906 14.852 1 67.56 275 SER B O 1
ATOM 6546 N N . ALA B 1 276 ? 13.789 -22.141 15.031 1 60.41 276 ALA B N 1
ATOM 6547 C CA . ALA B 1 276 ? 14.914 -21.281 15.391 1 60.41 276 ALA B CA 1
ATOM 6548 C C . ALA B 1 276 ? 15.203 -21.344 16.891 1 60.41 276 ALA B C 1
ATOM 6550 O O . ALA B 1 276 ? 14.289 -21.562 17.688 1 60.41 276 ALA B O 1
ATOM 6551 N N . THR B 1 277 ? 16.406 -21.531 17.219 1 56.19 277 THR B N 1
ATOM 6552 C CA . THR B 1 277 ? 16.828 -21.531 18.625 1 56.19 277 THR B CA 1
ATOM 6553 C C . THR B 1 277 ? 16.25 -20.328 19.359 1 56.19 277 THR B C 1
ATOM 6555 O O . THR B 1 277 ? 15.859 -20.453 20.531 1 56.19 277 THR B O 1
ATOM 6558 N N . ARG B 1 278 ? 16.297 -19.188 18.688 1 57.59 278 ARG B N 1
ATOM 6559 C CA . ARG B 1 278 ? 15.641 -18 19.219 1 57.59 278 ARG B CA 1
ATOM 6560 C C . ARG B 1 278 ? 14.383 -17.656 18.422 1 57.59 278 ARG B C 1
ATOM 6562 O O . ARG B 1 278 ? 14.32 -17.906 17.219 1 57.59 278 ARG B O 1
ATOM 6569 N N . GLU B 1 279 ? 13.367 -17.266 19.172 1 63.59 279 GLU B N 1
ATOM 6570 C CA . GLU B 1 279 ? 12.125 -16.906 18.484 1 63.59 279 GLU B CA 1
ATOM 6571 C C . GLU B 1 279 ? 12.375 -15.922 17.359 1 63.59 279 GLU B C 1
ATOM 6573 O O . GLU B 1 279 ? 12.852 -14.812 17.594 1 63.59 279 GLU B O 1
ATOM 6578 N N . ARG B 1 280 ? 12.281 -16.469 16.125 1 70.69 280 ARG B N 1
ATOM 6579 C CA . ARG B 1 280 ? 12.531 -15.641 14.953 1 70.69 280 ARG B CA 1
ATOM 6580 C C . ARG B 1 280 ? 11.344 -14.734 14.656 1 70.69 280 ARG B C 1
ATOM 6582 O O . ARG B 1 280 ? 10.188 -15.148 14.766 1 70.69 280 ARG B O 1
ATOM 6589 N N . LYS B 1 281 ? 11.688 -13.508 14.477 1 78.81 281 LYS B N 1
ATOM 6590 C CA . LYS B 1 281 ? 10.664 -12.57 14.023 1 78.81 281 LYS B CA 1
ATOM 6591 C C . LYS B 1 281 ? 10.297 -12.82 12.562 1 78.81 281 LYS B C 1
ATOM 6593 O O . LYS B 1 281 ? 11.172 -12.961 11.711 1 78.81 281 LYS B O 1
ATOM 6598 N N . ILE B 1 282 ? 8.977 -13.062 12.336 1 86.88 282 ILE B N 1
ATOM 6599 C CA . ILE B 1 282 ? 8.516 -13.328 10.984 1 86.88 282 ILE B CA 1
ATOM 6600 C C . ILE B 1 282 ? 7.402 -12.344 10.617 1 86.88 282 ILE B C 1
ATOM 6602 O O . ILE B 1 282 ? 6.543 -12.031 11.445 1 86.88 282 ILE B O 1
ATOM 6606 N N . LEU B 1 283 ? 7.453 -11.836 9.469 1 89.38 283 LEU B N 1
ATOM 6607 C CA . LEU B 1 283 ? 6.422 -10.969 8.914 1 89.38 283 LEU B CA 1
ATOM 6608 C C . LEU B 1 283 ? 5.715 -11.641 7.742 1 89.38 283 LEU B C 1
ATOM 6610 O O . LEU B 1 283 ? 6.176 -11.562 6.602 1 89.38 283 LEU B O 1
ATOM 6614 N N . PRO B 1 284 ? 4.613 -12.305 8.039 1 93.56 284 PRO B N 1
ATOM 6615 C CA . PRO B 1 284 ? 3.859 -12.953 6.969 1 93.56 284 PRO B CA 1
ATOM 6616 C C . PRO B 1 284 ? 2.99 -11.969 6.184 1 93.56 284 PRO B C 1
ATOM 6618 O O . PRO B 1 284 ? 2.268 -11.164 6.781 1 93.56 284 PRO B O 1
ATOM 6621 N N . ILE B 1 285 ? 3.045 -11.992 4.883 1 95 285 ILE B N 1
ATOM 6622 C CA . ILE B 1 285 ? 2.275 -11.109 4.012 1 95 285 ILE B CA 1
ATOM 6623 C C . ILE B 1 285 ? 1.499 -11.945 2.992 1 95 285 ILE B C 1
ATOM 6625 O O . ILE B 1 285 ? 2.078 -12.781 2.299 1 95 285 ILE B O 1
ATOM 6629 N N . VAL B 1 286 ? 0.244 -11.773 2.922 1 96.94 286 VAL B N 1
ATOM 6630 C CA . VAL B 1 286 ? -0.606 -12.406 1.917 1 96.94 286 VAL B CA 1
ATOM 6631 C C . VAL B 1 286 ? -0.937 -11.406 0.815 1 96.94 286 VAL B C 1
ATOM 6633 O O . VAL B 1 286 ? -1.274 -10.25 1.097 1 96.94 286 VAL B O 1
ATOM 6636 N N . VAL B 1 287 ? -0.801 -11.742 -0.435 1 97.62 287 VAL B N 1
ATOM 6637 C CA . VAL B 1 287 ? -1.173 -10.922 -1.58 1 97.62 287 VAL B CA 1
ATOM 6638 C C . VAL B 1 287 ? -2.271 -11.617 -2.381 1 97.62 287 VAL B C 1
ATOM 6640 O O . VAL B 1 287 ? -2.127 -12.773 -2.773 1 97.62 287 VAL B O 1
ATOM 6643 N N . TYR B 1 288 ? -3.371 -10.945 -2.619 1 97 288 TYR B N 1
ATOM 6644 C CA . TYR B 1 288 ? -4.504 -11.586 -3.277 1 97 288 TYR B CA 1
ATOM 6645 C C . TYR B 1 288 ? -5.285 -10.578 -4.113 1 97 288 TYR B C 1
ATOM 6647 O O . TYR B 1 288 ? -5.094 -9.367 -3.984 1 97 288 TYR B O 1
ATOM 6655 N N . GLN B 1 289 ? -6.082 -11.125 -5.043 1 94.25 289 GLN B N 1
ATOM 6656 C CA . GLN B 1 289 ? -7.051 -10.328 -5.789 1 94.25 289 GLN B CA 1
ATOM 6657 C C . GLN B 1 289 ? -8.445 -10.445 -5.184 1 94.25 289 GLN B C 1
ATOM 6659 O O . GLN B 1 289 ? -9.195 -9.469 -5.129 1 94.25 289 GLN B O 1
ATOM 6664 N N . GLU B 1 290 ? -8.789 -11.664 -4.84 1 95 290 GLU B N 1
ATOM 6665 C CA . GLU B 1 290 ? -10.047 -12.008 -4.184 1 95 290 GLU B CA 1
ATOM 6666 C C . GLU B 1 290 ? -9.812 -12.875 -2.953 1 95 290 GLU B C 1
ATOM 6668 O O . GLU B 1 290 ? -8.867 -13.664 -2.918 1 95 290 GLU B O 1
ATOM 6673 N N . ILE B 1 291 ? -10.656 -12.734 -1.966 1 97.19 291 ILE B N 1
ATOM 6674 C CA . ILE B 1 291 ? -10.492 -13.492 -0.729 1 97.19 291 ILE B CA 1
ATOM 6675 C C . ILE B 1 291 ? -11.867 -13.859 -0.169 1 97.19 291 ILE B C 1
ATOM 6677 O O . ILE B 1 291 ? -12.805 -13.055 -0.231 1 97.19 291 ILE B O 1
ATOM 6681 N N . SER B 1 292 ? -11.953 -15.086 0.33 1 96.81 292 SER B N 1
ATOM 6682 C CA . SER B 1 292 ? -13.188 -15.469 1.002 1 96.81 292 SER B CA 1
ATOM 6683 C C . SER B 1 292 ? -13.336 -14.758 2.344 1 96.81 292 SER B C 1
ATOM 6685 O O . SER B 1 292 ? -12.336 -14.43 2.986 1 96.81 292 SER B O 1
ATOM 6687 N N . SER B 1 293 ? -14.547 -14.523 2.773 1 95.5 293 SER B N 1
ATOM 6688 C CA . SER B 1 293 ? -14.812 -13.859 4.047 1 95.5 293 SER B CA 1
ATOM 6689 C C . SER B 1 293 ? -14.164 -14.602 5.207 1 95.5 293 SER B C 1
ATOM 6691 O O . SER B 1 293 ? -13.625 -13.984 6.121 1 95.5 293 SER B O 1
ATOM 6693 N N . HIS B 1 294 ? -14.203 -15.914 5.113 1 95.62 294 HIS B N 1
ATOM 6694 C CA . HIS B 1 294 ? -13.625 -16.75 6.168 1 95.62 294 HIS B CA 1
ATOM 6695 C C . HIS B 1 294 ? -12.109 -16.594 6.219 1 95.62 294 HIS B C 1
ATOM 6697 O O . HIS B 1 294 ? -11.531 -16.422 7.297 1 95.62 294 HIS B O 1
ATOM 6703 N N . ALA B 1 295 ? -11.477 -16.672 5.098 1 97.06 295 ALA B N 1
ATOM 6704 C CA . ALA B 1 295 ? -10.031 -16.5 5.027 1 97.06 295 ALA B CA 1
ATOM 6705 C C . ALA B 1 295 ? -9.625 -15.109 5.516 1 97.06 295 ALA B C 1
ATOM 6707 O O . ALA B 1 295 ? -8.648 -14.969 6.258 1 97.06 295 ALA B O 1
ATOM 6708 N N . PHE B 1 296 ? -10.391 -14.078 5.156 1 95.75 296 PHE B N 1
ATOM 6709 C CA . PHE B 1 296 ? -10.133 -12.703 5.566 1 95.75 296 PHE B CA 1
ATOM 6710 C C . PHE B 1 296 ? -10.141 -12.578 7.086 1 95.75 296 PHE B C 1
ATOM 6712 O O . PHE B 1 296 ? -9.227 -12 7.672 1 95.75 296 PHE B O 1
ATOM 6719 N N . SER B 1 297 ? -11.141 -13.086 7.68 1 92.25 297 SER B N 1
ATOM 6720 C CA . SER B 1 297 ? -11.281 -13.031 9.133 1 92.25 297 SER B CA 1
ATOM 6721 C C . SER B 1 297 ? -10.141 -13.758 9.836 1 92.25 297 SER B C 1
ATOM 6723 O O . SER B 1 297 ? -9.648 -13.297 10.867 1 92.25 297 SER B O 1
ATOM 6725 N N . GLN B 1 298 ? -9.727 -14.883 9.305 1 92.5 298 GLN B N 1
ATOM 6726 C CA . GLN B 1 298 ? -8.625 -15.648 9.875 1 92.5 298 GLN B CA 1
ATOM 6727 C C . GLN B 1 298 ? -7.32 -14.859 9.836 1 92.5 298 GLN B C 1
ATOM 6729 O O . GLN B 1 298 ? -6.609 -14.766 10.836 1 92.5 298 GLN B O 1
ATOM 6734 N N . LEU B 1 299 ? -7.074 -14.289 8.688 1 92.56 299 LEU B N 1
ATOM 6735 C CA . LEU B 1 299 ? -5.84 -13.523 8.531 1 92.56 299 LEU B CA 1
ATOM 6736 C C . LEU B 1 299 ? -5.828 -12.32 9.461 1 92.56 299 LEU B C 1
ATOM 6738 O O . LEU B 1 299 ? -4.797 -12.008 10.07 1 92.56 299 LEU B O 1
ATOM 6742 N N . LYS B 1 300 ? -6.977 -11.672 9.508 1 88 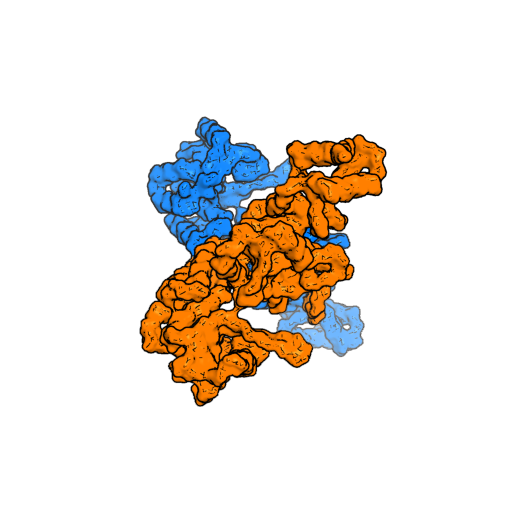300 LYS B N 1
ATOM 6743 C CA . LYS B 1 300 ? -7.109 -10.523 10.398 1 88 300 LYS B CA 1
ATOM 6744 C C . LYS B 1 300 ? -6.816 -10.906 11.844 1 88 300 LYS B C 1
ATOM 6746 O O . LYS B 1 300 ? -6.051 -10.227 12.531 1 88 300 LYS B O 1
ATOM 6751 N N . SER B 1 301 ? -7.309 -12 12.273 1 86.38 301 SER B N 1
ATOM 6752 C CA . SER B 1 301 ? -7.137 -12.461 13.641 1 86.38 301 SER B CA 1
ATOM 6753 C C . SER B 1 301 ? -5.691 -12.883 13.906 1 86.38 301 SER B C 1
ATOM 6755 O O . SER B 1 301 ? -5.199 -12.758 15.031 1 86.38 301 SER B O 1
ATOM 6757 N N . LEU B 1 302 ? -5.012 -13.344 12.891 1 88.38 302 LEU B N 1
ATOM 6758 C CA . LEU B 1 302 ? -3.641 -13.82 13.016 1 88.38 302 LEU B CA 1
ATOM 6759 C C . LEU B 1 302 ? -2.654 -12.656 12.984 1 88.38 302 LEU B C 1
ATOM 6761 O O . LEU B 1 302 ? -1.48 -12.828 13.32 1 88.38 302 LEU B O 1
ATOM 6765 N N . GLY B 1 303 ? -3.158 -11.484 12.547 1 86.62 303 GLY B N 1
ATOM 6766 C CA . GLY B 1 303 ? -2.283 -10.328 12.453 1 86.62 303 GLY B CA 1
ATOM 6767 C C . GLY B 1 303 ? -1.396 -10.352 11.219 1 86.62 303 GLY B C 1
ATOM 6768 O O . GLY B 1 303 ? -0.326 -9.742 11.211 1 86.62 303 GLY B O 1
ATOM 6769 N N . PHE B 1 304 ? -1.77 -11.18 10.141 1 91.5 304 PHE B N 1
ATOM 6770 C CA . PHE B 1 304 ? -1.003 -11.211 8.906 1 91.5 304 PHE B CA 1
ATOM 6771 C C . PHE B 1 304 ? -1.297 -9.984 8.047 1 91.5 304 PHE B C 1
ATOM 6773 O O . PHE B 1 304 ? -2.439 -9.523 7.988 1 91.5 304 PHE B O 1
ATOM 6780 N N . ILE B 1 305 ? -0.302 -9.445 7.5 1 92.81 305 ILE B N 1
ATOM 6781 C CA . ILE B 1 305 ? -0.512 -8.344 6.562 1 92.81 305 ILE B CA 1
ATOM 6782 C C . ILE B 1 305 ? -1.234 -8.859 5.32 1 92.81 305 ILE B C 1
ATOM 6784 O O . ILE B 1 305 ? -0.912 -9.938 4.809 1 92.81 305 ILE B O 1
ATOM 6788 N N . MET B 1 306 ? -2.215 -8.164 4.891 1 94.62 306 MET B N 1
ATOM 6789 C CA . MET B 1 306 ? -3.033 -8.547 3.74 1 94.62 306 MET B CA 1
ATOM 6790 C C . MET B 1 306 ? -2.99 -7.465 2.664 1 94.62 306 MET B C 1
ATOM 6792 O O . MET B 1 306 ? -3.469 -6.352 2.877 1 94.62 306 MET B O 1
ATOM 6796 N N . LEU B 1 307 ? -2.443 -7.77 1.542 1 95.56 307 LEU B N 1
ATOM 6797 C CA . LEU B 1 307 ? -2.348 -6.816 0.445 1 95.56 307 LEU B CA 1
ATOM 6798 C C . LEU B 1 307 ? -3.271 -7.211 -0.703 1 95.56 307 LEU B C 1
ATOM 6800 O O . LEU B 1 307 ? -3.012 -8.188 -1.406 1 95.56 307 LEU B O 1
ATOM 6804 N N . ASN B 1 308 ? -4.285 -6.496 -0.849 1 94.62 308 ASN B N 1
ATOM 6805 C CA . ASN B 1 308 ? -5.168 -6.637 -2.002 1 94.62 308 ASN B CA 1
ATOM 6806 C C . ASN B 1 308 ? -4.633 -5.879 -3.213 1 94.62 308 ASN B C 1
ATOM 6808 O O . ASN B 1 308 ? -4.289 -4.699 -3.111 1 94.62 308 ASN B O 1
ATOM 6812 N N . LEU B 1 309 ? -4.609 -6.477 -4.375 1 93.19 309 LEU B N 1
ATOM 6813 C CA . LEU B 1 309 ? -4.059 -5.84 -5.566 1 93.19 309 LEU B CA 1
ATOM 6814 C C . LEU B 1 309 ? -4.863 -4.602 -5.938 1 93.19 309 LEU B C 1
ATOM 6816 O O . LEU B 1 309 ? -4.293 -3.592 -6.363 1 93.19 309 LEU B O 1
ATOM 6820 N N . GLY B 1 310 ? -6.203 -4.648 -5.77 1 89.44 310 GLY B N 1
ATOM 6821 C CA . GLY B 1 310 ? -7.047 -3.504 -6.062 1 89.44 310 GLY B CA 1
ATOM 6822 C C . GLY B 1 310 ? -6.812 -2.332 -5.125 1 89.44 310 GLY B C 1
ATOM 6823 O O . GLY B 1 310 ? -6.988 -1.176 -5.516 1 89.44 310 GLY B O 1
ATOM 6824 N N . SER B 1 311 ? -6.406 -2.652 -3.957 1 89.25 311 SER B N 1
ATOM 6825 C CA . SER B 1 311 ? -6.16 -1.601 -2.977 1 89.25 311 SER B CA 1
ATOM 6826 C C . SER B 1 311 ? -4.781 -0.974 -3.172 1 89.25 311 SER B C 1
ATOM 6828 O O . SER B 1 311 ? -4.602 0.224 -2.941 1 89.25 311 SER B O 1
ATOM 6830 N N . ILE B 1 312 ? -3.791 -1.738 -3.615 1 89.94 312 ILE B N 1
ATOM 6831 C CA . ILE B 1 312 ? -2.443 -1.181 -3.674 1 89.94 312 ILE B CA 1
ATOM 6832 C C . ILE B 1 312 ? -2.189 -0.593 -5.062 1 89.94 312 ILE B C 1
ATOM 6834 O O . ILE B 1 312 ? -1.37 0.315 -5.215 1 89.94 312 ILE B O 1
ATOM 6838 N N . PHE B 1 313 ? -3.018 -1.086 -6.102 1 88.75 313 PHE B N 1
ATOM 6839 C CA . PHE B 1 313 ? -2.799 -0.568 -7.445 1 88.75 313 PHE B CA 1
ATOM 6840 C C . PHE B 1 313 ? -4.059 0.101 -7.98 1 88.75 313 PHE B C 1
ATOM 6842 O O . PHE B 1 313 ? -4.062 0.643 -9.086 1 88.75 313 PHE B O 1
ATOM 6849 N N . GLY B 1 314 ? -5.109 0.055 -7.219 1 87.25 314 GLY B N 1
ATOM 6850 C CA . GLY B 1 314 ? -6.379 0.579 -7.703 1 87.25 314 GLY B CA 1
ATOM 6851 C C . GLY B 1 314 ? -7.246 -0.476 -8.359 1 87.25 314 GLY B C 1
ATOM 6852 O O . GLY B 1 314 ? -6.746 -1.504 -8.82 1 87.25 314 GLY B O 1
ATOM 6853 N N . GLU B 1 315 ? -8.484 -0.218 -8.508 1 87.12 315 GLU B N 1
ATOM 6854 C CA . GLU B 1 315 ? -9.445 -1.207 -8.977 1 87.12 315 GLU B CA 1
ATOM 6855 C C . GLU B 1 315 ? -9.266 -1.493 -10.461 1 87.12 315 GLU B C 1
ATOM 6857 O O . GLU B 1 315 ? -9.703 -2.533 -10.953 1 87.12 315 GLU B O 1
ATOM 6862 N N . ASN B 1 316 ? -8.648 -0.64 -11.148 1 86.5 316 ASN B N 1
ATOM 6863 C CA . ASN B 1 316 ? -8.414 -0.833 -12.57 1 86.5 316 ASN B CA 1
ATOM 6864 C C . ASN B 1 316 ? -7.414 -1.952 -12.836 1 86.5 316 ASN B C 1
ATOM 6866 O O . ASN B 1 316 ? -7.184 -2.328 -13.984 1 86.5 316 ASN B O 1
ATOM 6870 N N . ILE B 1 317 ? -6.879 -2.512 -11.797 1 88.06 317 ILE B N 1
ATOM 6871 C CA . ILE B 1 317 ? -5.969 -3.645 -11.922 1 88.06 317 ILE B CA 1
ATOM 6872 C C . ILE B 1 317 ? -6.742 -4.883 -12.375 1 88.06 317 ILE B C 1
ATOM 6874 O O . ILE B 1 317 ? -6.176 -5.773 -13.008 1 88.06 317 ILE B O 1
ATOM 6878 N N . TYR B 1 318 ? -8.008 -4.926 -12.094 1 87.19 318 TYR B N 1
ATOM 6879 C CA . TYR B 1 318 ? -8.781 -6.129 -12.359 1 87.19 318 TYR B CA 1
ATOM 6880 C C . TYR B 1 318 ? -8.945 -6.355 -13.859 1 87.19 318 TYR B C 1
ATOM 6882 O O . TYR B 1 318 ? -8.641 -7.434 -14.367 1 87.19 318 TYR B O 1
ATOM 6890 N N . PRO B 1 319 ? -9.336 -5.293 -14.594 1 86.25 319 PRO B N 1
ATOM 6891 C CA . PRO B 1 319 ? -9.367 -5.492 -16.047 1 86.25 319 PRO B CA 1
ATOM 6892 C C . PRO B 1 319 ? -7.988 -5.82 -16.625 1 86.25 319 PRO B C 1
ATOM 6894 O O . PRO B 1 319 ? -7.887 -6.574 -17.594 1 86.25 319 PRO B O 1
ATOM 6897 N N . ILE B 1 320 ? -6.996 -5.254 -16.078 1 84.75 320 ILE B N 1
ATOM 6898 C CA . ILE B 1 320 ? -5.637 -5.531 -16.516 1 84.75 320 ILE B CA 1
ATOM 6899 C C . ILE B 1 320 ? -5.324 -7.016 -16.328 1 84.75 320 ILE B C 1
ATOM 6901 O O . ILE B 1 320 ? -4.812 -7.672 -17.234 1 84.75 320 ILE B O 1
ATOM 6905 N N . ILE B 1 321 ? -5.652 -7.578 -15.188 1 85.94 321 ILE B N 1
ATOM 6906 C CA . ILE B 1 321 ? -5.434 -8.984 -14.883 1 85.94 321 ILE B CA 1
ATOM 6907 C C . ILE B 1 321 ? -6.176 -9.859 -15.891 1 85.94 321 ILE B C 1
ATOM 6909 O O . ILE B 1 321 ? -5.621 -10.828 -16.406 1 85.94 321 ILE B O 1
ATOM 6913 N N . HIS B 1 322 ? -7.359 -9.469 -16.219 1 85.38 322 HIS B N 1
ATOM 6914 C CA . HIS B 1 322 ? -8.164 -10.227 -17.172 1 85.38 322 HIS B CA 1
ATOM 6915 C C . HIS B 1 322 ? -7.523 -10.211 -18.547 1 85.38 322 HIS B C 1
ATOM 6917 O O . HIS B 1 322 ? -7.453 -11.242 -19.219 1 85.38 322 HIS B O 1
ATOM 6923 N N . LYS B 1 323 ? -7.07 -9.109 -18.969 1 84.06 323 LYS B N 1
ATOM 6924 C CA . LYS B 1 323 ? -6.449 -8.969 -20.281 1 84.06 323 LYS B CA 1
ATOM 6925 C C . LYS B 1 323 ? -5.145 -9.766 -20.359 1 84.06 323 LYS B C 1
ATOM 6927 O O . LYS B 1 323 ? -4.836 -10.359 -21.391 1 84.06 323 LYS B O 1
ATOM 6932 N N . ILE B 1 324 ? -4.434 -9.758 -19.344 1 83.88 324 ILE B N 1
ATOM 6933 C CA . ILE B 1 324 ? -3.178 -10.492 -19.281 1 83.88 324 ILE B CA 1
ATOM 6934 C C . ILE B 1 324 ? -3.453 -11.992 -19.406 1 83.88 324 ILE B C 1
ATOM 6936 O O . ILE B 1 324 ? -2.715 -12.711 -20.094 1 83.88 324 ILE B O 1
ATOM 6940 N N . LYS B 1 325 ? -4.465 -12.422 -18.734 1 82 325 LYS B N 1
ATOM 6941 C CA . LYS B 1 325 ? -4.852 -13.828 -18.844 1 82 325 LYS B CA 1
ATOM 6942 C C . LYS B 1 325 ? -5.156 -14.203 -20.281 1 82 325 LYS B C 1
ATOM 6944 O O . LYS B 1 325 ? -4.738 -15.258 -20.766 1 82 325 LYS B O 1
ATOM 6949 N N . GLU B 1 326 ? -5.777 -13.312 -20.969 1 80.88 326 GLU B N 1
ATOM 6950 C CA . GLU B 1 326 ? -6.121 -13.539 -22.375 1 80.88 326 GLU B CA 1
ATOM 6951 C C . GLU B 1 326 ? -4.875 -13.555 -23.25 1 80.88 326 GLU B C 1
ATOM 6953 O O . GLU B 1 326 ? -4.734 -14.422 -24.109 1 80.88 326 GLU B O 1
ATOM 6958 N N . ILE B 1 327 ? -4.008 -12.688 -23.047 1 82.62 327 ILE B N 1
ATOM 6959 C CA . ILE B 1 327 ? -2.771 -12.562 -23.812 1 82.62 327 ILE B CA 1
ATOM 6960 C C . ILE B 1 327 ? -1.934 -13.828 -23.641 1 82.62 327 ILE B C 1
ATOM 6962 O O . ILE B 1 327 ? -1.498 -14.43 -24.625 1 82.62 327 ILE B O 1
ATOM 6966 N N . LYS B 1 328 ? -1.757 -14.227 -22.469 1 77.25 328 LYS B N 1
ATOM 6967 C CA . LYS B 1 328 ? -0.894 -15.375 -22.188 1 77.25 328 LYS B CA 1
ATOM 6968 C C . LYS B 1 328 ? -1.511 -16.672 -22.719 1 77.25 328 LYS B C 1
ATOM 6970 O O . LYS B 1 328 ? -0.804 -17.531 -23.234 1 77.25 328 LYS B O 1
ATOM 6975 N N . SER B 1 329 ? -2.824 -16.703 -22.594 1 75.56 329 SER B N 1
ATOM 6976 C CA . SER B 1 329 ? -3.512 -17.875 -23.141 1 75.56 329 SER B CA 1
ATOM 6977 C C . SER B 1 329 ? -3.361 -17.922 -24.672 1 75.56 329 SER B C 1
ATOM 6979 O O . SER B 1 329 ? -3.182 -19 -25.234 1 75.56 329 SER B O 1
ATOM 6981 N N . SER B 1 330 ? -3.375 -16.828 -25.281 1 75.75 330 SER B N 1
ATOM 6982 C CA . SER B 1 330 ? -3.27 -16.734 -26.734 1 75.75 330 SER B CA 1
ATOM 6983 C C . SER B 1 330 ? -1.873 -17.125 -27.203 1 75.75 330 SER B C 1
ATOM 6985 O O . SER B 1 330 ? -1.722 -17.797 -28.234 1 75.75 330 SER B O 1
ATOM 6987 N N . ILE B 1 331 ? -0.944 -16.766 -26.531 1 74.62 331 ILE B N 1
ATOM 6988 C CA . ILE B 1 331 ? 0.441 -17.016 -26.906 1 74.62 331 ILE B CA 1
ATOM 6989 C C . ILE B 1 331 ? 0.799 -18.469 -26.625 1 74.62 331 ILE B C 1
ATOM 6991 O O . ILE B 1 331 ? 1.408 -19.141 -27.469 1 74.62 331 ILE B O 1
ATOM 6995 N N . LEU B 1 332 ? 0.371 -18.891 -25.5 1 67.44 332 LEU B N 1
ATOM 6996 C CA . LEU B 1 332 ? 0.737 -20.25 -25.094 1 67.44 332 LEU B CA 1
ATOM 6997 C C . LEU B 1 332 ? 0.034 -21.281 -25.953 1 67.44 332 LEU B C 1
ATOM 6999 O O . LEU B 1 332 ? 0.598 -22.344 -26.234 1 67.44 332 LEU B O 1
ATOM 7003 N N . ASN B 1 333 ? -1.135 -20.891 -26.438 1 63.41 333 ASN B N 1
ATOM 7004 C CA . ASN B 1 333 ? -1.886 -21.875 -27.219 1 63.41 333 ASN B CA 1
ATOM 7005 C C . ASN B 1 333 ? -1.794 -21.594 -28.703 1 63.41 333 ASN B C 1
ATOM 7007 O O . ASN B 1 333 ? -2.371 -22.312 -29.516 1 63.41 333 ASN B O 1
ATOM 7011 N N . ASP B 1 334 ? -0.963 -20.594 -28.984 1 62.72 334 ASP B N 1
ATOM 7012 C CA . ASP B 1 334 ? -0.757 -20.172 -30.359 1 62.72 334 ASP B CA 1
ATOM 7013 C C . ASP B 1 334 ? -2.09 -19.938 -31.078 1 62.72 334 ASP B C 1
ATOM 7015 O O . ASP B 1 334 ? -2.26 -20.312 -32.219 1 62.72 334 ASP B O 1
ATOM 7019 N N . TRP B 1 335 ? -3 -19.531 -30.375 1 59.97 335 TRP B N 1
ATOM 7020 C CA . TRP B 1 335 ? -4.336 -19.375 -30.953 1 59.97 335 TRP B CA 1
ATOM 7021 C C . TRP B 1 335 ? -4.586 -17.906 -31.328 1 59.97 335 TRP B C 1
ATOM 7023 O O . TRP B 1 335 ? -5.496 -17.609 -32.094 1 59.97 335 TRP B O 1
ATOM 7033 N N . GLY B 1 336 ? -3.812 -17.016 -30.781 1 66.38 336 GLY B N 1
ATOM 7034 C CA . GLY B 1 336 ? -4.105 -15.625 -31.078 1 66.38 336 GLY B CA 1
ATOM 7035 C C . GLY B 1 336 ? -3.33 -15.086 -32.25 1 66.38 336 GLY B C 1
ATOM 7036 O O . GLY B 1 336 ? -2.191 -15.492 -32.5 1 66.38 336 GLY B O 1
ATOM 7037 N N . THR B 1 337 ? -4.129 -14.234 -33.062 1 79.88 337 THR B N 1
ATOM 7038 C CA . THR B 1 337 ? -3.441 -13.547 -34.156 1 79.88 337 THR B CA 1
ATOM 7039 C C . THR B 1 337 ? -2.506 -12.469 -33.594 1 79.88 337 THR B C 1
ATOM 7041 O O . THR B 1 337 ? -2.686 -12 -32.469 1 79.88 337 THR B O 1
ATOM 7044 N N . SER B 1 338 ? -1.507 -12.234 -34.281 1 84.19 338 SER B N 1
ATOM 7045 C CA . SER B 1 338 ? -0.567 -11.18 -33.938 1 84.19 338 SER B CA 1
ATOM 7046 C C . SER B 1 338 ? -1.292 -9.859 -33.688 1 84.19 338 SER B C 1
ATOM 7048 O O . SER B 1 338 ? -0.938 -9.117 -32.75 1 84.19 338 SER B O 1
ATOM 7050 N N . GLU B 1 339 ? -2.311 -9.633 -34.438 1 87.25 339 GLU B N 1
ATOM 7051 C CA . GLU B 1 339 ? -3.072 -8.391 -34.312 1 87.25 339 GLU B CA 1
ATOM 7052 C C . GLU B 1 339 ? -3.809 -8.344 -32.969 1 87.25 339 GLU B C 1
ATOM 7054 O O . GLU B 1 339 ? -3.844 -7.309 -32.312 1 87.25 339 GLU B O 1
ATOM 7059 N N . GLU B 1 340 ? -4.355 -9.438 -32.656 1 87.62 340 GLU B N 1
ATOM 7060 C CA . GLU B 1 340 ? -5.074 -9.523 -31.375 1 87.62 340 GLU B CA 1
ATOM 7061 C C . GLU B 1 340 ? -4.133 -9.312 -30.203 1 87.62 340 GLU B C 1
ATOM 7063 O O . GLU B 1 340 ? -4.5 -8.664 -29.219 1 87.62 340 GLU B O 1
ATOM 7068 N N . ILE B 1 341 ? -3.031 -9.859 -30.328 1 88.81 341 ILE B N 1
ATOM 7069 C CA . ILE B 1 341 ? -2.033 -9.727 -29.281 1 88.81 341 ILE B CA 1
ATOM 7070 C C . ILE B 1 341 ? -1.658 -8.25 -29.109 1 88.81 341 ILE B C 1
ATOM 7072 O O . ILE B 1 341 ? -1.651 -7.73 -28 1 88.81 341 ILE B O 1
ATOM 7076 N N . VAL B 1 342 ? -1.422 -7.57 -30.234 1 93.06 342 VAL B N 1
ATOM 7077 C CA . VAL B 1 342 ? -1.014 -6.172 -30.203 1 93.06 342 VAL B CA 1
ATOM 7078 C C . VAL B 1 342 ? -2.139 -5.316 -29.625 1 93.06 342 VAL B C 1
ATOM 7080 O O . VAL B 1 342 ? -1.893 -4.43 -28.797 1 93.06 342 VAL B O 1
ATOM 7083 N N . GLU B 1 343 ? -3.322 -5.633 -30 1 91.81 343 GLU B N 1
ATOM 7084 C CA . GLU B 1 343 ? -4.48 -4.891 -29.531 1 91.81 343 GLU B CA 1
ATOM 7085 C C . GLU B 1 343 ? -4.656 -5.051 -28.016 1 91.81 343 GLU B C 1
ATOM 7087 O O . GLU B 1 343 ? -4.938 -4.078 -27.312 1 91.81 343 GLU B O 1
ATOM 7092 N N . ASN B 1 344 ? -4.516 -6.234 -27.578 1 90.81 344 ASN B N 1
ATOM 7093 C CA . ASN B 1 344 ? -4.668 -6.504 -26.156 1 90.81 344 ASN B CA 1
ATOM 7094 C C . ASN B 1 344 ? -3.564 -5.836 -25.344 1 90.81 344 ASN B C 1
ATOM 7096 O O . ASN B 1 344 ? -3.816 -5.344 -24.234 1 90.81 344 ASN B O 1
ATOM 7100 N N . VAL B 1 345 ? -2.381 -5.863 -25.859 1 93.5 345 VAL B N 1
ATOM 7101 C CA . VAL B 1 345 ? -1.271 -5.195 -25.188 1 93.5 345 VAL B CA 1
ATOM 7102 C C . VAL B 1 345 ? -1.536 -3.691 -25.125 1 93.5 345 VAL B C 1
ATOM 7104 O O . VAL B 1 345 ? -1.38 -3.072 -24.062 1 93.5 345 VAL B O 1
ATOM 7107 N N . ASP B 1 346 ? -1.971 -3.111 -26.234 1 94.88 346 ASP B N 1
ATOM 7108 C CA . ASP B 1 346 ? -2.293 -1.688 -26.297 1 94.88 346 ASP B CA 1
ATOM 7109 C C . ASP B 1 346 ? -3.367 -1.322 -25.281 1 94.88 346 ASP B C 1
ATOM 7111 O O . ASP B 1 346 ? -3.221 -0.343 -24.547 1 94.88 346 ASP B O 1
ATOM 7115 N N . ALA B 1 347 ? -4.359 -2.096 -25.25 1 92.69 347 ALA B N 1
ATOM 7116 C CA . ALA B 1 347 ? -5.465 -1.863 -24.328 1 92.69 347 ALA B CA 1
ATOM 7117 C C . ALA B 1 347 ? -4.988 -1.934 -22.875 1 92.69 347 ALA B C 1
ATOM 7119 O O . ALA B 1 347 ? -5.406 -1.13 -22.031 1 92.69 347 ALA B O 1
ATOM 7120 N N . THR B 1 348 ? -4.188 -2.896 -22.594 1 92 348 THR B N 1
ATOM 7121 C CA . THR B 1 348 ? -3.668 -3.084 -21.25 1 92 348 THR B CA 1
ATOM 7122 C C . THR B 1 348 ? -2.797 -1.9 -20.828 1 92 348 THR B C 1
ATOM 7124 O O . THR B 1 348 ? -2.949 -1.364 -19.734 1 92 348 THR B O 1
ATOM 7127 N N . LEU B 1 349 ? -1.923 -1.484 -21.703 1 93.81 349 LEU B N 1
ATOM 7128 C CA . LEU B 1 349 ? -1.042 -0.354 -21.422 1 93.81 349 LEU B CA 1
ATOM 7129 C C . LEU B 1 349 ? -1.844 0.932 -21.25 1 93.81 349 LEU B C 1
ATOM 7131 O O . LEU B 1 349 ? -1.52 1.763 -20.406 1 93.81 349 LEU B O 1
ATOM 7135 N N . SER B 1 350 ? -2.865 1.085 -22.031 1 92.94 350 SER B N 1
ATOM 7136 C CA . SER B 1 350 ? -3.752 2.24 -21.938 1 92.94 350 SER B CA 1
ATOM 7137 C C . SER B 1 350 ? -4.422 2.297 -20.562 1 92.94 350 SER B C 1
ATOM 7139 O O . SER B 1 350 ? -4.484 3.359 -19.938 1 92.94 350 SER B O 1
ATOM 7141 N N . GLU B 1 351 ? -4.898 1.194 -20.125 1 89.12 351 GLU B N 1
ATOM 7142 C CA . GLU B 1 351 ? -5.535 1.125 -18.812 1 89.12 351 GLU B CA 1
ATOM 7143 C C . GLU B 1 351 ? -4.539 1.451 -17.703 1 89.12 351 GLU B C 1
ATOM 7145 O O . GLU B 1 351 ? -4.887 2.123 -16.719 1 89.12 351 GLU B O 1
ATOM 7150 N N . MET B 1 352 ? -3.373 0.979 -17.812 1 89.38 352 MET B N 1
ATOM 7151 C CA . MET B 1 352 ? -2.324 1.264 -16.828 1 89.38 352 MET B CA 1
ATOM 7152 C C . MET B 1 352 ? -2.043 2.762 -16.766 1 89.38 352 MET B C 1
ATOM 7154 O O . MET B 1 352 ? -1.914 3.318 -15.664 1 89.38 352 MET B O 1
ATOM 7158 N N . GLU B 1 353 ? -1.966 3.377 -17.891 1 89 353 GLU B N 1
ATOM 7159 C CA . GLU B 1 353 ? -1.695 4.809 -17.953 1 89 353 GLU B CA 1
ATOM 7160 C C . GLU B 1 353 ? -2.848 5.617 -17.359 1 89 353 GLU B C 1
ATOM 7162 O O . GLU B 1 353 ? -2.627 6.539 -16.578 1 89 353 GLU B O 1
ATOM 7167 N N . LYS B 1 354 ? -4.047 5.277 -17.75 1 85.69 354 LYS B N 1
ATOM 7168 C CA . LYS B 1 354 ? -5.234 5.965 -17.25 1 85.69 354 LYS B CA 1
ATOM 7169 C C . LYS B 1 354 ? -5.336 5.852 -15.727 1 85.69 354 LYS B C 1
ATOM 7171 O O . LYS B 1 354 ? -5.754 6.801 -15.062 1 85.69 354 LYS B O 1
ATOM 7176 N N . SER B 1 355 ? -4.887 4.777 -15.227 1 85.31 355 SER B N 1
ATOM 7177 C CA . SER B 1 355 ? -4.996 4.523 -13.797 1 85.31 355 SER B CA 1
ATOM 7178 C C . SER B 1 355 ? -3.855 5.188 -13.023 1 85.31 355 SER B C 1
ATOM 7180 O O . SER B 1 355 ? -3.891 5.266 -11.797 1 85.31 355 SER B O 1
ATOM 7182 N N . GLY B 1 356 ? -2.832 5.703 -13.758 1 85.81 356 GLY B N 1
ATOM 7183 C CA . GLY B 1 356 ? -1.675 6.309 -13.117 1 85.81 356 GLY B CA 1
ATOM 7184 C C . GLY B 1 356 ? -0.745 5.297 -12.484 1 85.81 356 GLY B C 1
ATOM 7185 O O . GLY B 1 356 ? 0.003 5.625 -11.562 1 85.81 356 GLY B O 1
ATOM 7186 N N . GLN B 1 357 ? -0.789 4.043 -12.93 1 88.44 357 GLN B N 1
ATOM 7187 C CA . GLN B 1 357 ? -0.03 2.98 -12.281 1 88.44 357 GLN B CA 1
ATOM 7188 C C . GLN B 1 357 ? 1.153 2.545 -13.141 1 88.44 357 GLN B C 1
ATOM 7190 O O . GLN B 1 357 ? 1.79 1.527 -12.859 1 88.44 357 GLN B O 1
ATOM 7195 N N . SER B 1 358 ? 1.512 3.299 -14.133 1 86.81 358 SER B N 1
ATOM 7196 C CA . SER B 1 358 ? 2.57 2.922 -15.062 1 86.81 358 SER B CA 1
ATOM 7197 C C . SER B 1 358 ? 3.904 2.748 -14.344 1 86.81 358 SER B C 1
ATOM 7199 O O . SER B 1 358 ? 4.656 1.818 -14.641 1 86.81 358 SER B O 1
ATOM 7201 N N . ILE B 1 359 ? 4.141 3.539 -13.375 1 84.62 359 ILE B N 1
ATOM 7202 C CA . ILE B 1 359 ? 5.406 3.48 -12.648 1 84.62 359 ILE B CA 1
ATOM 7203 C C . ILE B 1 359 ? 5.375 2.324 -11.648 1 84.62 359 ILE B C 1
ATOM 7205 O O . ILE B 1 359 ? 6.332 1.557 -11.555 1 84.62 359 ILE B O 1
ATOM 7209 N N . ASN B 1 360 ? 4.234 2.129 -11.031 1 87.69 360 ASN B N 1
ATOM 7210 C CA . ASN B 1 360 ? 4.105 1.096 -10.008 1 87.69 360 ASN B CA 1
ATOM 7211 C C . ASN B 1 360 ? 4.082 -0.301 -10.625 1 87.69 360 ASN B C 1
ATOM 7213 O O . ASN B 1 360 ? 4.473 -1.274 -9.977 1 87.69 360 ASN B O 1
ATOM 7217 N N . LEU B 1 361 ? 3.635 -0.359 -11.891 1 91.19 361 LEU B N 1
ATOM 7218 C CA . LEU B 1 361 ? 3.568 -1.633 -12.594 1 91.19 361 LEU B CA 1
ATOM 7219 C C . LEU B 1 361 ? 4.629 -1.701 -13.688 1 91.19 361 LEU B C 1
ATOM 7221 O O . LEU B 1 361 ? 4.355 -2.176 -14.797 1 91.19 361 LEU B O 1
ATOM 7225 N N . GLY B 1 362 ? 5.773 -1.213 -13.383 1 89.56 362 GLY B N 1
ATOM 7226 C CA . GLY B 1 362 ? 6.863 -1.127 -14.344 1 89.56 362 GLY B CA 1
ATOM 7227 C C . GLY B 1 362 ? 7.309 -2.48 -14.867 1 89.56 362 GLY B C 1
ATOM 7228 O O . GLY B 1 362 ? 7.648 -2.619 -16.047 1 89.56 362 GLY B O 1
ATOM 7229 N N . ASN B 1 363 ? 7.379 -3.471 -14.031 1 88.75 363 ASN B N 1
ATOM 7230 C CA . ASN B 1 363 ? 7.781 -4.801 -14.469 1 88.75 363 ASN B CA 1
ATOM 7231 C C . ASN B 1 363 ? 6.754 -5.406 -15.422 1 88.75 363 ASN B C 1
ATOM 7233 O O . ASN B 1 363 ? 7.121 -6.059 -16.406 1 88.75 363 ASN B O 1
ATOM 7237 N N . MET B 1 364 ? 5.535 -5.188 -15.086 1 90.19 364 MET B N 1
ATOM 7238 C CA . MET B 1 364 ? 4.488 -5.66 -15.992 1 90.19 364 MET B CA 1
ATOM 7239 C C . MET B 1 364 ? 4.617 -5 -17.359 1 90.19 364 MET B C 1
ATOM 7241 O O . MET B 1 364 ? 4.457 -5.656 -18.391 1 90.19 364 MET B O 1
ATOM 7245 N N . LYS B 1 365 ? 4.836 -3.719 -17.328 1 92.12 365 LYS B N 1
ATOM 7246 C CA . LYS B 1 365 ? 5.039 -2.99 -18.578 1 92.12 365 LYS B CA 1
ATOM 7247 C C . LYS B 1 365 ? 6.18 -3.598 -19.391 1 92.12 365 LYS B C 1
ATOM 7249 O O . LYS B 1 365 ? 6.074 -3.746 -20.609 1 92.12 365 LYS B O 1
ATOM 7254 N N . GLY B 1 366 ? 7.219 -3.973 -18.719 1 91.25 366 GLY B N 1
ATOM 7255 C CA . GLY B 1 366 ? 8.32 -4.668 -19.359 1 91.25 366 GLY B CA 1
ATOM 7256 C C . GLY B 1 366 ? 7.906 -6 -19.969 1 91.25 366 GLY B C 1
ATOM 7257 O O . GLY B 1 366 ? 8.305 -6.332 -21.078 1 91.25 366 GLY B O 1
ATOM 7258 N N . ASP B 1 367 ? 7.133 -6.754 -19.234 1 88.94 367 ASP B N 1
ATOM 7259 C CA . ASP B 1 367 ? 6.648 -8.039 -19.719 1 88.94 367 ASP B CA 1
ATOM 7260 C C . ASP B 1 367 ? 5.777 -7.867 -20.953 1 88.94 367 ASP B C 1
ATOM 7262 O O . ASP B 1 367 ? 5.828 -8.688 -21.875 1 88.94 367 ASP B O 1
ATOM 7266 N N . LEU B 1 368 ? 5 -6.828 -20.906 1 92.31 368 LEU B N 1
ATOM 7267 C CA . LEU B 1 368 ? 4.137 -6.566 -22.062 1 92.31 368 LEU B CA 1
ATOM 7268 C C . LEU B 1 368 ? 4.961 -6.227 -23.297 1 92.31 368 LEU B C 1
ATOM 7270 O O . LEU B 1 368 ? 4.566 -6.555 -24.406 1 92.31 368 LEU B O 1
ATOM 7274 N N . PHE B 1 369 ? 6.066 -5.633 -23.109 1 94.44 369 PHE B N 1
ATOM 7275 C CA . PHE B 1 369 ? 6.984 -5.406 -24.219 1 94.44 369 PHE B CA 1
ATOM 7276 C C . PHE B 1 369 ? 7.441 -6.73 -24.828 1 94.44 369 PHE B C 1
ATOM 7278 O O . PHE B 1 369 ? 7.484 -6.879 -26.047 1 94.44 369 PHE B O 1
ATOM 7285 N N . GLU B 1 370 ? 7.805 -7.617 -23.969 1 91.75 370 GLU B N 1
ATOM 7286 C CA . GLU B 1 370 ? 8.219 -8.938 -24.438 1 91.75 370 GLU B CA 1
ATOM 7287 C C . GLU B 1 370 ? 7.125 -9.586 -25.281 1 91.75 370 GLU B C 1
ATOM 7289 O O . GLU B 1 370 ? 7.406 -10.188 -26.312 1 91.75 370 GLU B O 1
ATOM 7294 N N . VAL B 1 371 ? 5.945 -9.43 -24.812 1 89.5 371 VAL B N 1
ATOM 7295 C CA . VAL B 1 371 ? 4.809 -9.984 -25.531 1 89.5 371 VAL B CA 1
ATOM 7296 C C . VAL B 1 371 ? 4.68 -9.297 -26.891 1 89.5 371 VAL B C 1
ATOM 7298 O O . VAL B 1 371 ? 4.391 -9.945 -27.906 1 89.5 371 VAL B O 1
ATOM 7301 N N . LEU B 1 372 ? 4.891 -8.055 -26.922 1 92.94 372 LEU B N 1
ATOM 7302 C CA . LEU B 1 372 ? 4.773 -7.254 -28.141 1 92.94 372 LEU B CA 1
ATOM 7303 C C . LEU B 1 372 ? 5.824 -7.664 -29.156 1 92.94 372 LEU B C 1
ATOM 7305 O O . LEU B 1 372 ? 5.629 -7.473 -30.359 1 92.94 372 LEU B O 1
ATOM 7309 N N . MET B 1 373 ? 6.91 -8.203 -28.688 1 94.06 373 MET B N 1
ATOM 7310 C CA . MET B 1 373 ? 7.984 -8.617 -29.578 1 94.06 373 MET B CA 1
ATOM 7311 C C . MET B 1 373 ? 7.652 -9.945 -30.25 1 94.06 373 MET B C 1
ATOM 7313 O O . MET B 1 373 ? 8.219 -10.281 -31.297 1 94.06 373 MET B O 1
ATOM 7317 N N . TYR B 1 374 ? 6.734 -10.664 -29.734 1 90.19 374 TYR B N 1
ATOM 7318 C CA . TYR B 1 374 ? 6.395 -11.977 -30.266 1 90.19 374 TYR B CA 1
ATOM 7319 C C . TYR B 1 374 ? 5.895 -11.859 -31.703 1 90.19 374 TYR B C 1
ATOM 7321 O O . TYR B 1 374 ? 6.391 -12.547 -32.594 1 90.19 374 TYR B O 1
ATOM 7329 N N . PRO B 1 375 ? 4.902 -10.938 -31.953 1 91.19 375 PRO B N 1
ATOM 7330 C CA . PRO B 1 375 ? 4.469 -10.766 -33.344 1 91.19 375 PRO B CA 1
ATOM 7331 C C . PRO B 1 375 ? 5.617 -10.391 -34.281 1 91.19 375 PRO B C 1
ATOM 7333 O O . PRO B 1 375 ? 5.645 -10.82 -35.438 1 91.19 375 PRO B O 1
ATOM 7336 N N . LEU B 1 376 ? 6.527 -9.609 -33.844 1 93.69 376 LEU B N 1
ATOM 7337 C CA . LEU B 1 376 ? 7.68 -9.219 -34.656 1 93.69 376 LEU B CA 1
ATOM 7338 C C . LEU B 1 376 ? 8.547 -10.43 -34.969 1 93.69 376 LEU B C 1
ATOM 7340 O O . LEU B 1 376 ? 8.961 -10.602 -36.125 1 93.69 376 LEU B O 1
ATOM 7344 N N . ILE B 1 377 ? 8.828 -11.25 -34 1 94 377 ILE B N 1
ATOM 7345 C CA . ILE B 1 377 ? 9.656 -12.438 -34.188 1 94 377 ILE B CA 1
ATOM 7346 C C . ILE B 1 377 ? 8.977 -13.383 -35.188 1 94 377 ILE B C 1
ATOM 7348 O O . ILE B 1 377 ? 9.648 -13.977 -36.031 1 94 377 ILE B O 1
ATOM 7352 N N . LYS B 1 378 ? 7.691 -13.445 -35.062 1 90.5 378 LYS B N 1
ATOM 7353 C CA . LYS B 1 378 ? 6.941 -14.297 -36 1 90.5 378 LYS B CA 1
ATOM 7354 C C . LYS B 1 378 ? 7.07 -13.797 -37.438 1 90.5 378 LYS B C 1
ATOM 7356 O O . LYS B 1 378 ? 7.098 -14.594 -38.375 1 90.5 378 LYS B O 1
ATOM 7361 N N . ILE B 1 379 ? 7.164 -12.516 -37.594 1 91.88 379 ILE B N 1
ATOM 7362 C CA . ILE B 1 379 ? 7.297 -11.898 -38.906 1 91.88 379 ILE B CA 1
ATOM 7363 C C . ILE B 1 379 ? 8.695 -12.156 -39.469 1 91.88 379 ILE B C 1
ATOM 7365 O O . ILE B 1 379 ? 8.859 -12.461 -40.625 1 91.88 379 ILE B O 1
ATOM 7369 N N . ILE B 1 380 ? 9.664 -12.102 -38.594 1 93.94 380 ILE B N 1
ATOM 7370 C CA . ILE B 1 380 ? 11.055 -12.281 -3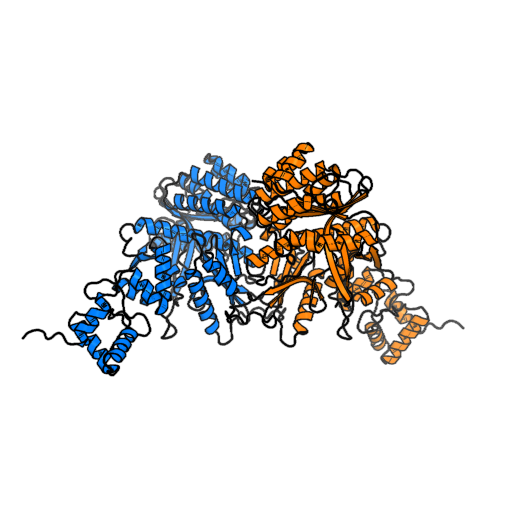9 1 93.94 380 ILE B CA 1
ATOM 7371 C C . ILE B 1 380 ? 11.312 -13.75 -39.312 1 93.94 380 ILE B C 1
ATOM 7373 O O . ILE B 1 380 ? 12.07 -14.07 -40.25 1 93.94 380 ILE B O 1
ATOM 7377 N N . HIS B 1 381 ? 10.656 -14.578 -38.5 1 93.94 381 HIS B N 1
ATOM 7378 C CA . HIS B 1 381 ? 10.875 -16.016 -38.656 1 93.94 381 HIS B CA 1
ATOM 7379 C C . HIS B 1 381 ? 9.555 -16.75 -38.844 1 93.94 381 HIS B C 1
ATOM 7381 O O . HIS B 1 381 ? 9.148 -17.531 -37.969 1 93.94 381 HIS B O 1
ATOM 7387 N N . PRO B 1 382 ? 8.922 -16.703 -39.938 1 89.44 382 PRO B N 1
ATOM 7388 C CA . PRO B 1 382 ? 7.57 -17.219 -40.125 1 89.44 382 PRO B CA 1
ATOM 7389 C C . PRO B 1 382 ? 7.504 -18.75 -40.031 1 89.44 382 PRO B C 1
ATOM 7391 O O . PRO B 1 382 ? 6.461 -19.297 -39.656 1 89.44 382 PRO B O 1
ATOM 7394 N N . HIS B 1 383 ? 8.609 -19.484 -40.281 1 90.06 383 HIS B N 1
ATOM 7395 C CA . HIS B 1 383 ? 8.555 -20.938 -40.281 1 90.06 383 HIS B CA 1
ATOM 7396 C C . HIS B 1 383 ? 9.422 -21.531 -39.188 1 90.06 383 HIS B C 1
ATOM 7398 O O . HIS B 1 383 ? 9.672 -22.734 -39.156 1 90.06 383 HIS B O 1
ATOM 7404 N N . ALA B 1 384 ? 9.773 -20.672 -38.281 1 92.5 384 ALA B N 1
ATOM 7405 C CA . ALA B 1 384 ? 10.688 -21.141 -37.25 1 92.5 384 ALA B CA 1
ATOM 7406 C C . ALA B 1 384 ? 9.914 -21.656 -36.031 1 92.5 384 ALA B C 1
ATOM 7408 O O . ALA B 1 384 ? 8.727 -21.375 -35.875 1 92.5 384 ALA B O 1
ATOM 7409 N N . SER B 1 385 ? 10.547 -22.484 -35.312 1 91.25 385 SER B N 1
ATOM 7410 C CA . SER B 1 385 ? 10.055 -22.859 -34 1 91.25 385 SER B CA 1
ATOM 7411 C C . SER B 1 385 ? 10.438 -21.812 -32.938 1 91.25 385 SER B C 1
ATOM 7413 O O . SER B 1 385 ? 11.617 -21.469 -32.812 1 91.25 385 SER B O 1
ATOM 7415 N N . ILE B 1 386 ? 9.43 -21.297 -32.312 1 89.81 386 ILE B N 1
ATOM 7416 C CA . ILE B 1 386 ? 9.648 -20.234 -31.328 1 89.81 386 ILE B CA 1
ATOM 7417 C C . ILE B 1 386 ? 9.328 -20.734 -29.922 1 89.81 386 ILE B C 1
ATOM 7419 O O . ILE B 1 386 ? 8.242 -21.25 -29.672 1 89.81 386 ILE B O 1
ATOM 7423 N N . GLU B 1 387 ? 10.312 -20.641 -29.047 1 87.88 387 GLU B N 1
ATOM 7424 C CA . GLU B 1 387 ? 10.156 -21 -27.641 1 87.88 387 GLU B CA 1
ATOM 7425 C C . GLU B 1 387 ? 10.219 -19.766 -26.75 1 87.88 387 GLU B C 1
ATOM 7427 O O . GLU B 1 387 ? 11.227 -19.047 -26.75 1 87.88 387 GLU B O 1
ATOM 7432 N N . LEU B 1 388 ? 9.156 -19.594 -26.078 1 84.06 388 LEU B N 1
ATOM 7433 C CA . LEU B 1 388 ? 9.094 -18.438 -25.203 1 84.06 388 LEU B CA 1
ATOM 7434 C C . LEU B 1 388 ? 9.477 -18.828 -23.766 1 84.06 388 LEU B C 1
ATOM 7436 O O . LEU B 1 388 ? 9.07 -19.875 -23.281 1 84.06 388 LEU B O 1
ATOM 7440 N N . GLY B 1 389 ? 10.312 -17.984 -23.125 1 82.69 389 GLY B N 1
ATOM 7441 C CA . GLY B 1 389 ? 10.648 -18.172 -21.719 1 82.69 389 GLY B CA 1
ATOM 7442 C C . GLY B 1 389 ? 11.32 -19.5 -21.438 1 82.69 389 GLY B C 1
ATOM 7443 O O . GLY B 1 389 ? 10.922 -20.219 -20.516 1 82.69 389 GLY B O 1
ATOM 7444 N N . LYS B 1 390 ? 12.258 -19.891 -22.172 1 86.5 390 LYS B N 1
ATOM 7445 C CA . LYS B 1 390 ? 12.914 -21.188 -22.031 1 86.5 390 LYS B CA 1
ATOM 7446 C C . LYS B 1 390 ? 14.031 -21.125 -21 1 86.5 390 LYS B C 1
ATOM 7448 O O . LYS B 1 390 ? 14.812 -20.172 -20.984 1 86.5 390 LYS B O 1
ATOM 7453 N N . VAL B 1 391 ? 13.992 -22.094 -20.125 1 87.5 391 VAL B N 1
ATOM 7454 C CA . VAL B 1 391 ? 15.055 -22.203 -19.125 1 87.5 391 VAL B CA 1
ATOM 7455 C C . VAL B 1 391 ? 16.031 -23.312 -19.531 1 87.5 391 VAL B C 1
ATOM 7457 O O . VAL B 1 391 ? 15.625 -24.453 -19.781 1 87.5 391 VAL B O 1
ATOM 7460 N N . LEU B 1 392 ? 17.266 -22.938 -19.688 1 92.31 392 LEU B N 1
ATOM 7461 C CA . LEU B 1 392 ? 18.328 -23.922 -19.922 1 92.31 392 LEU B CA 1
ATOM 7462 C C . LEU B 1 392 ? 19.109 -24.172 -18.656 1 92.31 392 LEU B C 1
ATOM 7464 O O . LEU B 1 392 ? 19.422 -23.25 -17.891 1 92.31 392 LEU B O 1
ATOM 7468 N N . LYS B 1 393 ? 19.344 -25.438 -18.375 1 89.56 393 LYS B N 1
ATOM 7469 C CA . LYS B 1 393 ? 20 -25.812 -17.125 1 89.56 393 LYS B CA 1
ATOM 7470 C C . LYS B 1 393 ? 21.172 -26.75 -17.391 1 89.56 393 LYS B C 1
ATOM 7472 O O . LYS B 1 393 ? 21.203 -27.453 -18.406 1 89.56 393 LYS B O 1
ATOM 7477 N N . ARG B 1 394 ? 22.125 -26.594 -16.516 1 90.12 394 ARG B N 1
ATOM 7478 C CA . ARG B 1 394 ? 23.297 -27.453 -16.562 1 90.12 394 ARG B CA 1
ATOM 7479 C C . ARG B 1 394 ? 23.766 -27.844 -15.164 1 90.12 394 ARG B C 1
ATOM 7481 O O . ARG B 1 394 ? 23.766 -27.016 -14.258 1 90.12 394 ARG B O 1
ATOM 7488 N N . LYS B 1 395 ? 24.016 -29.094 -14.969 1 89.62 395 LYS B N 1
ATOM 7489 C CA . LYS B 1 395 ? 24.641 -29.547 -13.727 1 89.62 395 LYS B CA 1
ATOM 7490 C C . LYS B 1 395 ? 26.141 -29.359 -13.773 1 89.62 395 LYS B C 1
ATOM 7492 O O . LYS B 1 395 ? 26.828 -29.922 -14.641 1 89.62 395 LYS B O 1
ATOM 7497 N N . GLU B 1 396 ? 26.641 -28.578 -12.953 1 87.69 396 GLU B N 1
ATOM 7498 C CA . GLU B 1 396 ? 28.078 -28.312 -12.922 1 87.69 396 GLU B CA 1
ATOM 7499 C C . GLU B 1 396 ? 28.828 -29.469 -12.266 1 87.69 396 GLU B C 1
ATOM 7501 O O . GLU B 1 396 ? 28.219 -30.344 -11.648 1 87.69 396 GLU B O 1
ATOM 7506 N N . VAL B 1 397 ? 30.172 -29.391 -12.398 1 86.62 397 VAL B N 1
ATOM 7507 C CA . VAL B 1 397 ? 31.047 -30.453 -11.906 1 86.62 397 VAL B CA 1
ATOM 7508 C C . VAL B 1 397 ? 30.938 -30.547 -10.391 1 86.62 397 VAL B C 1
ATOM 7510 O O . VAL B 1 397 ? 30.984 -31.656 -9.828 1 86.62 397 VAL B O 1
ATOM 7513 N N . ASP B 1 398 ? 30.766 -29.469 -9.758 1 86.38 398 ASP B N 1
ATOM 7514 C CA . ASP B 1 398 ? 30.719 -29.438 -8.297 1 86.38 398 ASP B CA 1
ATOM 7515 C C . ASP B 1 398 ? 29.328 -29.828 -7.785 1 86.38 398 ASP B C 1
ATOM 7517 O O . ASP B 1 398 ? 29.078 -29.781 -6.582 1 86.38 398 ASP B O 1
ATOM 7521 N N . GLY B 1 399 ? 28.406 -30.172 -8.68 1 82 399 GLY B N 1
ATOM 7522 C CA . GLY B 1 399 ? 27.094 -30.656 -8.289 1 82 399 GLY B CA 1
ATOM 7523 C C . GLY B 1 399 ? 26.031 -29.562 -8.258 1 82 399 GLY B C 1
ATOM 7524 O O . GLY B 1 399 ? 24.844 -29.844 -8.156 1 82 399 GLY B O 1
ATOM 7525 N N . THR B 1 400 ? 26.547 -28.328 -8.461 1 84.81 400 THR B N 1
ATOM 7526 C CA . THR B 1 400 ? 25.594 -27.219 -8.438 1 84.81 400 THR B CA 1
ATOM 7527 C C . THR B 1 400 ? 24.891 -27.078 -9.781 1 84.81 400 THR B C 1
ATOM 7529 O O . THR B 1 400 ? 25.406 -27.531 -10.805 1 84.81 400 THR B O 1
ATOM 7532 N N . HIS B 1 401 ? 23.656 -26.609 -9.711 1 86 401 HIS B N 1
ATOM 7533 C CA . HIS B 1 401 ? 22.891 -26.359 -10.922 1 86 401 HIS B CA 1
ATOM 7534 C C . HIS B 1 401 ? 22.969 -24.906 -11.352 1 86 401 HIS B C 1
ATOM 7536 O O . HIS B 1 401 ? 22.906 -24 -10.516 1 86 401 HIS B O 1
ATOM 7542 N N . ARG B 1 402 ? 23.359 -24.766 -12.586 1 87.25 402 ARG B N 1
ATOM 7543 C CA . ARG B 1 402 ? 23.344 -23.453 -13.211 1 87.25 402 ARG B CA 1
ATOM 7544 C C . ARG B 1 402 ? 22.219 -23.359 -14.242 1 87.25 402 ARG B C 1
ATOM 7546 O O . ARG B 1 402 ? 22.016 -24.281 -15.023 1 87.25 402 ARG B O 1
ATOM 7553 N N . GLU B 1 403 ? 21.438 -22.328 -14.133 1 88.19 403 GLU B N 1
ATOM 7554 C CA . GLU B 1 403 ? 20.344 -22.188 -15.078 1 88.19 403 GLU B CA 1
ATOM 7555 C C . GLU B 1 403 ? 20.125 -20.719 -15.445 1 88.19 403 GLU B C 1
ATOM 7557 O O . GLU B 1 403 ? 20.359 -19.828 -14.633 1 88.19 403 GLU B O 1
ATOM 7562 N N . TYR B 1 404 ? 19.812 -20.484 -16.656 1 91.12 404 TYR B N 1
ATOM 7563 C CA . TYR B 1 404 ? 19.438 -19.156 -17.156 1 91.12 404 TYR B CA 1
ATOM 7564 C C . TYR B 1 404 ? 18.125 -19.219 -17.906 1 91.12 404 TYR B C 1
ATOM 7566 O O . TYR B 1 404 ? 17.828 -20.203 -18.594 1 91.12 404 TYR B O 1
ATOM 7574 N N . GLU B 1 405 ? 17.375 -18.188 -17.719 1 88.5 405 GLU B N 1
ATOM 7575 C CA . GLU B 1 405 ? 16.125 -18.031 -18.453 1 88.5 405 GLU B CA 1
ATOM 7576 C C . GLU B 1 405 ? 16.297 -17.109 -19.656 1 88.5 405 GLU B C 1
ATOM 7578 O O . GLU B 1 405 ? 16.922 -16.062 -19.547 1 88.5 405 GLU B O 1
ATOM 7583 N N . TYR B 1 406 ? 15.805 -17.562 -20.719 1 92.88 406 TYR B N 1
ATOM 7584 C CA . TYR B 1 406 ? 15.898 -16.781 -21.938 1 92.88 406 TYR B CA 1
ATOM 7585 C C . TYR B 1 406 ? 14.516 -16.328 -22.406 1 92.88 406 TYR B C 1
ATOM 7587 O O . TYR B 1 406 ? 13.555 -17.109 -22.359 1 92.88 406 TYR B O 1
ATOM 7595 N N . ASP B 1 407 ? 14.359 -15.109 -22.891 1 91.81 407 ASP B N 1
ATOM 7596 C CA . ASP B 1 407 ? 13.07 -14.547 -23.281 1 91.81 407 ASP B CA 1
ATOM 7597 C C . ASP B 1 407 ? 12.469 -15.305 -24.469 1 91.81 407 ASP B C 1
ATOM 7599 O O . ASP B 1 407 ? 11.305 -15.711 -24.422 1 91.81 407 ASP B O 1
ATOM 7603 N N . VAL B 1 408 ? 13.266 -15.453 -25.531 1 93.62 408 VAL B N 1
ATOM 7604 C CA . VAL B 1 408 ? 12.797 -16.172 -26.719 1 93.62 408 VAL B CA 1
ATOM 7605 C C . VAL B 1 408 ? 13.969 -16.922 -27.359 1 93.62 408 VAL B C 1
ATOM 7607 O O . VAL B 1 408 ? 15.078 -16.391 -27.453 1 93.62 408 VAL B O 1
ATOM 7610 N N . ILE B 1 409 ? 13.742 -18.156 -27.688 1 95.25 409 ILE B N 1
ATOM 7611 C CA . ILE B 1 409 ? 14.656 -18.938 -28.5 1 95.25 409 ILE B CA 1
ATOM 7612 C C . ILE B 1 409 ? 13.969 -19.344 -29.797 1 95.25 409 ILE B C 1
ATOM 7614 O O . ILE B 1 409 ? 12.891 -19.938 -29.781 1 95.25 409 ILE B O 1
ATOM 7618 N N . VAL B 1 410 ? 14.602 -18.984 -30.891 1 96 410 VAL B N 1
ATOM 7619 C CA . VAL B 1 410 ? 14.047 -19.281 -32.219 1 96 410 VAL B CA 1
ATOM 7620 C C . VAL B 1 410 ? 14.922 -20.312 -32.938 1 96 410 VAL B C 1
ATOM 7622 O O . VAL B 1 410 ? 16.125 -20.125 -33.062 1 96 410 VAL B O 1
ATOM 7625 N N . ARG B 1 411 ? 14.352 -21.344 -33.281 1 95.88 411 ARG B N 1
ATOM 7626 C CA . ARG B 1 411 ? 15.031 -22.297 -34.125 1 95.88 411 ARG B CA 1
ATOM 7627 C C . ARG B 1 411 ? 14.625 -22.109 -35.594 1 95.88 411 ARG B C 1
ATOM 7629 O O . ARG B 1 411 ? 13.586 -22.625 -36.031 1 95.88 411 ARG B O 1
ATOM 7636 N N . ASP B 1 412 ? 15.492 -21.5 -36.281 1 94.81 412 ASP B N 1
ATOM 7637 C CA . ASP B 1 412 ? 15.266 -21.203 -37.688 1 94.81 412 ASP B CA 1
ATOM 7638 C C . ASP B 1 412 ? 15.859 -22.297 -38.594 1 94.81 412 ASP B C 1
ATOM 7640 O O . ASP B 1 412 ? 17.047 -22.25 -38.906 1 94.81 412 ASP B O 1
ATOM 7644 N N . PHE B 1 413 ? 15.094 -23.125 -39.094 1 92.25 413 PHE B N 1
ATOM 7645 C CA . PHE B 1 413 ? 15.547 -24.266 -39.906 1 92.25 413 PHE B CA 1
ATOM 7646 C C . PHE B 1 413 ? 15.914 -23.828 -41.312 1 92.25 413 PHE B C 1
ATOM 7648 O O . PHE B 1 413 ? 16.734 -24.484 -41.969 1 92.25 413 PHE B O 1
ATOM 7655 N N . GLN B 1 414 ? 15.328 -22.812 -41.75 1 92.75 414 GLN B N 1
ATOM 7656 C CA . GLN B 1 414 ? 15.625 -22.328 -43.094 1 92.75 414 GLN B CA 1
ATOM 7657 C C . GLN B 1 414 ? 17.062 -21.797 -43.188 1 92.75 414 GLN B C 1
ATOM 7659 O O . GLN B 1 414 ? 17.797 -22.141 -44.094 1 92.75 414 GLN B O 1
ATOM 7664 N N . ASN B 1 415 ? 17.406 -21.047 -42.219 1 93.5 415 ASN B N 1
ATOM 7665 C CA . ASN B 1 415 ? 18.734 -20.469 -42.188 1 93.5 415 ASN B CA 1
ATOM 7666 C C . ASN B 1 415 ? 19.703 -21.328 -41.375 1 93.5 415 ASN B C 1
ATOM 7668 O O . ASN B 1 415 ? 20.875 -20.984 -41.25 1 93.5 415 ASN B O 1
ATOM 7672 N N . GLU B 1 416 ? 19.188 -22.391 -40.75 1 94.38 416 GLU B N 1
ATOM 7673 C CA . GLU B 1 416 ? 19.969 -23.359 -40 1 94.38 416 GLU B CA 1
ATOM 7674 C C . GLU B 1 416 ? 20.719 -22.656 -38.844 1 94.38 416 GLU B C 1
ATOM 7676 O O . GLU B 1 416 ? 21.922 -22.812 -38.719 1 94.38 416 GLU B O 1
ATOM 7681 N N . GLU B 1 417 ? 20.016 -21.922 -38.125 1 96.62 417 GLU B N 1
ATOM 7682 C CA . GLU B 1 417 ? 20.578 -21.25 -36.938 1 96.62 417 GLU B CA 1
ATOM 7683 C C . GLU B 1 417 ? 19.578 -21.188 -35.812 1 96.62 417 GLU B C 1
ATOM 7685 O O . GLU B 1 417 ? 18.375 -21.359 -36 1 96.62 417 GLU B O 1
ATOM 7690 N N . ILE B 1 418 ? 20.062 -21.078 -34.625 1 97.5 418 ILE B N 1
ATOM 7691 C CA . ILE B 1 418 ? 19.281 -20.828 -33.406 1 97.5 418 ILE B CA 1
ATOM 7692 C C . ILE B 1 418 ? 19.562 -19.406 -32.906 1 97.5 418 ILE B C 1
ATOM 7694 O O . ILE B 1 418 ? 20.719 -19 -32.781 1 97.5 418 ILE B O 1
ATOM 7698 N N . ILE B 1 419 ? 18.578 -18.656 -32.719 1 98.06 419 ILE B N 1
ATOM 7699 C CA . ILE B 1 419 ? 18.75 -17.266 -32.281 1 98.06 419 ILE B CA 1
ATOM 7700 C C . ILE B 1 419 ? 18.156 -17.109 -30.875 1 98.06 419 ILE B C 1
ATOM 7702 O O . ILE B 1 419 ? 17 -17.453 -30.641 1 98.06 419 ILE B O 1
ATOM 7706 N N . VAL B 1 420 ? 18.938 -16.594 -29.938 1 98 420 VAL B N 1
ATOM 7707 C CA . VAL B 1 420 ? 18.516 -16.266 -28.578 1 98 420 VAL B CA 1
ATOM 7708 C C . VAL B 1 420 ? 18.266 -14.758 -28.469 1 98 420 VAL B C 1
ATOM 7710 O O . VAL B 1 420 ? 19.172 -13.953 -28.703 1 98 420 VAL B O 1
ATOM 7713 N N . TYR B 1 421 ? 17.031 -14.414 -28.094 1 97.56 421 TYR B N 1
ATOM 7714 C CA . TYR B 1 421 ? 16.672 -13.008 -27.969 1 97.56 421 TYR B CA 1
ATOM 7715 C C . TYR B 1 421 ? 16.625 -12.586 -26.5 1 97.56 421 TYR B C 1
ATOM 7717 O O . TYR B 1 421 ? 16.141 -13.336 -25.641 1 97.56 421 TYR B O 1
ATOM 7725 N N . GLU B 1 422 ? 17.109 -11.438 -26.203 1 97.31 422 GLU B N 1
ATOM 7726 C CA . GLU B 1 422 ? 16.953 -10.727 -24.938 1 97.31 422 GLU B CA 1
ATOM 7727 C C . GLU B 1 422 ? 16.156 -9.438 -25.141 1 97.31 422 GLU B C 1
ATOM 7729 O O . GLU B 1 422 ? 16.5 -8.617 -25.984 1 97.31 422 GLU B O 1
ATOM 7734 N N . PHE B 1 423 ? 15.055 -9.344 -24.406 1 96.44 423 PHE B N 1
ATOM 7735 C CA . PHE B 1 423 ? 14.203 -8.172 -24.531 1 96.44 423 PHE B CA 1
ATOM 7736 C C . PHE B 1 423 ? 14.242 -7.336 -23.25 1 96.44 423 PHE B C 1
ATOM 7738 O O . PHE B 1 423 ? 14.227 -7.879 -22.141 1 96.44 423 PHE B O 1
ATOM 7745 N N . LYS B 1 424 ? 14.32 -6.012 -23.359 1 94.94 424 LYS B N 1
ATOM 7746 C CA . LYS B 1 424 ? 14.195 -5.094 -22.234 1 94.94 424 LYS B CA 1
ATOM 7747 C C . LYS B 1 424 ? 13.352 -3.877 -22.594 1 94.94 424 LYS B C 1
ATOM 7749 O O . LYS B 1 424 ? 13.852 -2.932 -23.219 1 94.94 424 LYS B O 1
ATOM 7754 N N . GLY B 1 425 ? 12.07 -3.939 -22.203 1 93.06 425 GLY B N 1
ATOM 7755 C CA . GLY B 1 425 ? 11.203 -2.781 -22.375 1 93.06 425 GLY B CA 1
ATOM 7756 C C . GLY B 1 425 ? 11.352 -1.765 -21.25 1 93.06 425 GLY B C 1
ATOM 7757 O O . GLY B 1 425 ? 10.844 -1.969 -20.156 1 93.06 425 GLY B O 1
ATOM 7758 N N . LYS B 1 426 ? 12.062 -0.668 -21.453 1 88.56 426 LYS B N 1
ATOM 7759 C CA . LYS B 1 426 ? 12.336 0.362 -20.469 1 88.56 426 LYS B CA 1
ATOM 7760 C C . LYS B 1 426 ? 12.055 1.755 -21.016 1 88.56 426 LYS B C 1
ATOM 7762 O O . LYS B 1 426 ? 11.742 1.906 -22.203 1 88.56 426 LYS B O 1
ATOM 7767 N N . ASN B 1 427 ? 12.094 2.684 -20.062 1 84.81 427 ASN B N 1
ATOM 7768 C CA . ASN B 1 427 ? 12 4.082 -20.469 1 84.81 427 ASN B CA 1
ATOM 7769 C C . ASN B 1 427 ? 13.164 4.48 -21.375 1 84.81 427 ASN B C 1
ATOM 7771 O O . ASN B 1 427 ? 14.305 4.074 -21.156 1 84.81 427 ASN B O 1
ATOM 7775 N N . SER B 1 428 ? 12.859 5.27 -22.359 1 87.69 428 SER B N 1
ATOM 7776 C CA . SER B 1 428 ? 13.828 5.637 -23.391 1 87.69 428 SER B CA 1
ATOM 7777 C C . SER B 1 428 ? 14.969 6.465 -22.797 1 87.69 428 SER B C 1
ATOM 7779 O O . SER B 1 428 ? 16.031 6.598 -23.422 1 87.69 428 SER B O 1
ATOM 7781 N N . LYS B 1 429 ? 14.812 7 -21.578 1 83 429 LYS B N 1
ATOM 7782 C CA . LYS B 1 429 ? 15.828 7.836 -20.953 1 83 429 LYS B CA 1
ATOM 7783 C C . LYS B 1 429 ? 16.844 6.984 -20.203 1 83 429 LYS B C 1
ATOM 7785 O O . LYS B 1 429 ? 17.922 7.473 -19.828 1 83 429 LYS B O 1
ATOM 7790 N N . ILE B 1 430 ? 16.562 5.707 -20.078 1 88.06 430 ILE B N 1
ATOM 7791 C CA . ILE B 1 430 ? 17.422 4.781 -19.359 1 88.06 430 ILE B CA 1
ATOM 7792 C C . ILE B 1 430 ? 18.516 4.258 -20.312 1 88.06 430 ILE B C 1
ATOM 7794 O O . ILE B 1 430 ? 18.281 4.113 -21.516 1 88.06 430 ILE B O 1
ATOM 7798 N N . GLU B 1 431 ? 19.688 4.012 -19.719 1 93.5 431 GLU B N 1
ATOM 7799 C CA . GLU B 1 431 ? 20.797 3.477 -20.5 1 93.5 431 GLU B CA 1
ATOM 7800 C C . GLU B 1 431 ? 21.172 2.072 -20.031 1 93.5 431 GLU B C 1
ATOM 7802 O O . GLU B 1 431 ? 21.281 1.818 -18.828 1 93.5 431 GLU B O 1
ATOM 7807 N N . ILE B 1 432 ? 21.266 1.142 -20.953 1 95.62 432 ILE B N 1
ATOM 7808 C CA . ILE B 1 432 ? 21.781 -0.195 -20.672 1 95.62 432 ILE B CA 1
ATOM 7809 C C . ILE B 1 432 ? 23.312 -0.168 -20.656 1 95.62 432 ILE B C 1
ATOM 7811 O O . ILE B 1 432 ? 23.938 0.128 -21.672 1 95.62 432 ILE B O 1
ATOM 7815 N N . PRO B 1 433 ? 23.859 -0.423 -19.562 1 96.19 433 PRO B N 1
ATOM 7816 C CA . PRO B 1 433 ? 25.312 -0.345 -19.484 1 96.19 433 PRO B CA 1
ATOM 7817 C C . PRO B 1 433 ? 26 -1.567 -20.078 1 96.19 433 PRO B C 1
ATOM 7819 O O . PRO B 1 433 ? 25.375 -2.607 -20.266 1 96.19 433 PRO B O 1
ATOM 7822 N N . LEU B 1 434 ? 27.281 -1.419 -20.312 1 96.94 434 LEU B N 1
ATOM 7823 C CA . LEU B 1 434 ? 28.094 -2.508 -20.844 1 96.94 434 LEU B CA 1
ATOM 7824 C C . LEU B 1 434 ? 28.375 -3.555 -19.766 1 96.94 434 LEU B C 1
ATOM 7826 O O . LEU B 1 434 ? 28.234 -4.754 -20.016 1 96.94 434 LEU B O 1
ATOM 7830 N N . LYS B 1 435 ? 28.734 -3.031 -18.516 1 92.62 435 LYS B N 1
ATOM 7831 C CA . LYS B 1 435 ? 29.203 -3.875 -17.406 1 92.62 435 LYS B CA 1
ATOM 7832 C C . LYS B 1 435 ? 28.297 -3.738 -16.188 1 92.62 435 LYS B C 1
ATOM 7834 O O . LYS B 1 435 ? 27.469 -2.828 -16.125 1 92.62 435 LYS B O 1
ATOM 7839 N N . PRO B 1 436 ? 28.344 -4.66 -15.328 1 90.5 436 PRO B N 1
ATOM 7840 C CA . PRO B 1 436 ? 29.234 -5.82 -15.242 1 90.5 436 PRO B CA 1
ATOM 7841 C C . PRO B 1 436 ? 28.656 -7.059 -15.922 1 90.5 436 PRO B C 1
ATOM 7843 O O . PRO B 1 436 ? 27.516 -7.031 -16.406 1 90.5 436 PRO B O 1
ATOM 7846 N N . HIS B 1 437 ? 29.531 -8.133 -16.031 1 88.69 437 HIS B N 1
ATOM 7847 C CA . HIS B 1 437 ? 29.109 -9.352 -16.703 1 88.69 437 HIS B CA 1
ATOM 7848 C C . HIS B 1 437 ? 28.375 -10.281 -15.734 1 88.69 437 HIS B C 1
ATOM 7850 O O . HIS B 1 437 ? 27.75 -11.258 -16.156 1 88.69 437 HIS B O 1
ATOM 7856 N N . ASP B 1 438 ? 28.438 -9.891 -14.539 1 86.75 438 ASP B N 1
ATOM 7857 C CA . ASP B 1 438 ? 27.875 -10.797 -13.539 1 86.75 438 ASP B CA 1
ATOM 7858 C C . ASP B 1 438 ? 26.547 -10.25 -13 1 86.75 438 ASP B C 1
ATOM 7860 O O . ASP B 1 438 ? 26.016 -10.773 -12.023 1 86.75 438 ASP B O 1
ATOM 7864 N N . LYS B 1 439 ? 26.062 -9.203 -13.578 1 87.25 439 LYS B N 1
ATOM 7865 C CA . LYS B 1 439 ? 24.766 -8.648 -13.211 1 87.25 439 LYS B CA 1
ATOM 7866 C C . LYS B 1 439 ? 23.828 -8.594 -14.422 1 87.25 439 LYS B C 1
ATOM 7868 O O . LYS B 1 439 ? 24.25 -8.234 -15.523 1 87.25 439 LYS B O 1
ATOM 7873 N N . PRO B 1 440 ? 22.625 -8.906 -14.109 1 85.88 440 PRO B N 1
ATOM 7874 C CA . PRO B 1 440 ? 21.656 -8.891 -15.219 1 85.88 440 PRO B CA 1
ATOM 7875 C C . PRO B 1 440 ? 21.453 -7.492 -15.797 1 85.88 440 PRO B C 1
ATOM 7877 O O . PRO B 1 440 ? 21.875 -6.504 -15.195 1 85.88 440 PRO B O 1
ATOM 7880 N N . ASN B 1 441 ? 21 -7.383 -16.922 1 88.56 441 ASN B N 1
ATOM 7881 C CA . ASN B 1 441 ? 20.547 -6.168 -17.594 1 88.56 441 ASN B CA 1
ATOM 7882 C C . ASN B 1 441 ? 21.734 -5.355 -18.125 1 88.56 441 ASN B C 1
ATOM 7884 O O . ASN B 1 441 ? 21.688 -4.125 -18.125 1 88.56 441 ASN B O 1
ATOM 7888 N N . THR B 1 442 ? 22.766 -6.035 -18.391 1 95.44 442 THR B N 1
ATOM 7889 C CA . THR B 1 442 ? 23.906 -5.426 -19.078 1 95.44 442 THR B CA 1
ATOM 7890 C C . THR B 1 442 ? 24.219 -6.16 -20.375 1 95.44 442 THR B C 1
ATOM 7892 O O . THR B 1 442 ? 23.781 -7.297 -20.578 1 95.44 442 THR B O 1
ATOM 7895 N N . VAL B 1 443 ? 24.969 -5.527 -21.172 1 96.88 443 VAL B N 1
ATOM 7896 C CA . VAL B 1 443 ? 25.312 -6.102 -22.469 1 96.88 443 VAL B CA 1
ATOM 7897 C C . VAL B 1 443 ? 26.234 -7.309 -22.266 1 96.88 443 VAL B C 1
ATOM 7899 O O . VAL B 1 443 ? 26.031 -8.359 -22.875 1 96.88 443 VAL B O 1
ATOM 7902 N N . LYS B 1 444 ? 27.141 -7.215 -21.375 1 96.81 444 LYS B N 1
ATOM 7903 C CA . LYS B 1 444 ? 28.094 -8.297 -21.156 1 96.81 444 LYS B CA 1
ATOM 7904 C C . LYS B 1 444 ? 27.453 -9.469 -20.438 1 96.81 444 LYS B C 1
ATOM 7906 O O . LYS B 1 444 ? 27.844 -10.625 -20.641 1 96.81 444 LYS B O 1
ATOM 7911 N N . TRP B 1 445 ? 26.5 -9.141 -19.656 1 96.62 445 TRP B N 1
ATOM 7912 C CA . TRP B 1 445 ? 25.766 -10.234 -19.047 1 96.62 445 TRP B CA 1
ATOM 7913 C C . TRP B 1 445 ? 25.141 -11.141 -20.109 1 96.62 445 TRP B C 1
ATOM 7915 O O . TRP B 1 445 ? 25.234 -12.367 -20.016 1 96.62 445 TRP B O 1
ATOM 7925 N N . PHE B 1 446 ? 24.578 -10.609 -21.156 1 97.31 446 PHE B N 1
ATOM 7926 C CA . PHE B 1 446 ? 23.922 -11.391 -22.203 1 97.31 446 PHE B CA 1
ATOM 7927 C C . PHE B 1 446 ? 24.938 -12.047 -23.125 1 97.31 446 PHE B C 1
ATOM 7929 O O . PHE B 1 446 ? 24.969 -13.266 -23.266 1 97.31 446 PHE B O 1
ATOM 7936 N N . PHE B 1 447 ? 25.844 -11.336 -23.641 1 97.62 447 PHE B N 1
ATOM 7937 C CA . PHE B 1 447 ? 26.672 -11.82 -24.734 1 97.62 447 PHE B CA 1
ATOM 7938 C C . PHE B 1 447 ? 27.859 -12.609 -24.203 1 97.62 447 PHE B C 1
ATOM 7940 O O . PHE B 1 447 ? 28.422 -13.453 -24.906 1 97.62 447 PHE B O 1
ATOM 7947 N N . ASN B 1 448 ? 28.219 -12.305 -22.922 1 95.94 448 ASN B N 1
ATOM 7948 C CA . ASN B 1 448 ? 29.422 -12.953 -22.422 1 95.94 448 ASN B CA 1
ATOM 7949 C C . ASN B 1 448 ? 29.094 -14.008 -21.359 1 95.94 448 ASN B C 1
ATOM 7951 O O . ASN B 1 448 ? 29.953 -14.828 -21.016 1 95.94 448 ASN B O 1
ATOM 7955 N N . THR B 1 449 ? 27.922 -13.992 -20.922 1 95.88 449 THR B N 1
ATOM 7956 C CA . THR B 1 449 ? 27.609 -14.93 -19.859 1 95.88 449 THR B CA 1
ATOM 7957 C C . THR B 1 449 ? 26.469 -15.859 -20.266 1 95.88 449 THR B C 1
ATOM 7959 O O . THR B 1 449 ? 26.672 -17.062 -20.422 1 95.88 449 THR B O 1
ATOM 7962 N N . THR B 1 450 ? 25.328 -15.289 -20.578 1 96.31 450 THR B N 1
ATOM 7963 C CA . THR B 1 450 ? 24.156 -16.141 -20.75 1 96.31 450 THR B CA 1
ATOM 7964 C C . THR B 1 450 ? 24.141 -16.766 -22.156 1 96.31 450 THR B C 1
ATOM 7966 O O . THR B 1 450 ? 23.75 -17.922 -22.312 1 96.31 450 THR B O 1
ATOM 7969 N N . LEU B 1 451 ? 24.531 -16 -23.172 1 97.19 451 LEU B N 1
ATOM 7970 C CA . LEU B 1 451 ? 24.516 -16.516 -24.547 1 97.19 451 LEU B CA 1
ATOM 7971 C C . LEU B 1 451 ? 25.5 -17.672 -24.703 1 97.19 451 LEU B C 1
ATOM 7973 O O . LEU B 1 451 ? 25.156 -18.703 -25.297 1 97.19 451 LEU B O 1
ATOM 7977 N N . PRO B 1 452 ? 26.688 -17.516 -24.203 1 96.25 452 PRO B N 1
ATOM 7978 C CA . PRO B 1 452 ? 27.594 -18.672 -24.297 1 96.25 452 PRO B CA 1
ATOM 7979 C C . PRO B 1 452 ? 27.047 -19.906 -23.594 1 96.25 452 PRO B C 1
ATOM 7981 O O . PRO B 1 452 ? 27.234 -21.031 -24.078 1 96.25 452 PRO B O 1
ATOM 7984 N N . PHE B 1 453 ? 26.453 -19.703 -22.5 1 96.25 453 PHE B N 1
ATOM 7985 C CA . PHE B 1 453 ? 25.828 -20.828 -21.812 1 96.25 453 PHE B CA 1
ATOM 7986 C C . PHE B 1 453 ? 24.766 -21.484 -22.703 1 96.25 453 PHE B C 1
ATOM 7988 O O . PHE B 1 453 ? 24.734 -22.719 -22.812 1 96.25 453 PHE B O 1
ATOM 7995 N N . ALA B 1 454 ? 23.953 -20.688 -23.297 1 96.75 454 ALA B N 1
ATOM 7996 C CA . ALA B 1 454 ? 22.922 -21.203 -24.203 1 96.75 454 ALA B CA 1
ATOM 7997 C C . ALA B 1 454 ? 23.531 -21.969 -25.375 1 96.75 454 ALA B C 1
ATOM 7999 O O . ALA B 1 454 ? 23.031 -23 -25.781 1 96.75 454 ALA B O 1
ATOM 8000 N N . ARG B 1 455 ? 24.562 -21.422 -25.906 1 96.19 455 ARG B N 1
ATOM 8001 C CA . ARG B 1 455 ? 25.25 -22.047 -27.031 1 96.19 455 ARG B CA 1
ATOM 8002 C C . ARG B 1 455 ? 25.703 -23.453 -26.672 1 96.19 455 ARG B C 1
ATOM 8004 O O . ARG B 1 455 ? 25.453 -24.406 -27.422 1 96.19 455 ARG B O 1
ATOM 8011 N N . GLU B 1 456 ? 26.234 -23.562 -25.484 1 94.62 456 GLU B N 1
ATOM 8012 C CA . GLU B 1 456 ? 26.719 -24.875 -25.031 1 94.62 456 GLU B CA 1
ATOM 8013 C C . GLU B 1 456 ? 25.562 -25.859 -24.859 1 94.62 456 GLU B C 1
ATOM 8015 O O . GLU B 1 456 ? 25.672 -27.016 -25.266 1 94.62 456 GLU B O 1
ATOM 8020 N N . GLU B 1 457 ? 24.531 -25.406 -24.312 1 94.5 457 GLU B N 1
ATOM 8021 C CA . GLU B 1 457 ? 23.422 -26.297 -24 1 94.5 457 GLU B CA 1
ATOM 8022 C C . GLU B 1 457 ? 22.609 -26.641 -25.25 1 94.5 457 GLU B C 1
ATOM 8024 O O . GLU B 1 457 ? 22.172 -27.781 -25.422 1 94.5 457 GLU B O 1
ATOM 8029 N N . LEU B 1 458 ? 22.422 -25.672 -26.156 1 95.19 458 LEU B N 1
ATOM 8030 C CA . LEU B 1 458 ? 21.578 -25.859 -27.328 1 95.19 458 LEU B CA 1
ATOM 8031 C C . LEU B 1 458 ? 22.312 -26.672 -28.391 1 95.19 458 LEU B C 1
ATOM 8033 O O . LEU B 1 458 ? 21.688 -27.406 -29.156 1 95.19 458 LEU B O 1
ATOM 8037 N N . GLN B 1 459 ? 23.547 -26.531 -28.422 1 92.44 459 GLN B N 1
ATOM 8038 C CA . GLN B 1 459 ? 24.328 -27.234 -29.438 1 92.44 459 GLN B CA 1
ATOM 8039 C C . GLN B 1 459 ? 24.484 -28.703 -29.078 1 92.44 459 GLN B C 1
ATOM 8041 O O . GLN B 1 459 ? 24.875 -29.516 -29.938 1 92.44 459 GLN B O 1
ATOM 8046 N N . LYS B 1 460 ? 24.188 -29.031 -27.875 1 90.31 460 LYS B N 1
ATOM 8047 C CA . LYS B 1 460 ? 24.109 -30.438 -27.531 1 90.31 460 LYS B CA 1
ATOM 8048 C C . LYS B 1 460 ? 22.984 -31.141 -28.281 1 90.31 460 LYS B C 1
ATOM 8050 O O . LYS B 1 460 ? 23.047 -32.344 -28.547 1 90.31 460 LYS B O 1
ATOM 8055 N N . GLN B 1 461 ? 22.062 -30.422 -28.594 1 83.94 461 GLN B N 1
ATOM 8056 C CA . GLN B 1 461 ? 20.844 -30.969 -29.188 1 83.94 461 GLN B CA 1
ATOM 8057 C C . GLN B 1 461 ? 20.828 -30.734 -30.688 1 83.94 461 GLN B C 1
ATOM 8059 O O . GLN B 1 461 ? 20.125 -31.438 -31.422 1 83.94 461 GLN B O 1
ATOM 8064 N N . ASN B 1 462 ? 21.344 -29.641 -31.094 1 83.38 462 ASN B N 1
ATOM 8065 C CA . ASN B 1 462 ? 21.281 -29.203 -32.469 1 83.38 462 ASN B CA 1
ATOM 8066 C C . ASN B 1 462 ? 22.641 -28.672 -32.969 1 83.38 462 ASN B C 1
ATOM 8068 O O . ASN B 1 462 ? 23.344 -28 -32.219 1 83.38 462 ASN B O 1
ATOM 8072 N N . SER B 1 463 ? 22.984 -29 -34.125 1 89.25 463 SER B N 1
ATOM 8073 C CA . SER B 1 463 ? 24.281 -28.609 -34.688 1 89.25 463 SER B CA 1
ATOM 8074 C C . SER B 1 463 ? 24.266 -27.188 -35.219 1 89.25 463 SER B C 1
ATOM 8076 O O . SER B 1 463 ? 25.312 -26.625 -35.562 1 89.25 463 SER B O 1
ATOM 8078 N N . PHE B 1 464 ? 23.094 -26.562 -35.188 1 93.81 464 PHE B N 1
ATOM 8079 C CA . PHE B 1 464 ? 22.984 -25.203 -35.719 1 93.81 464 PHE B CA 1
ATOM 8080 C C . PHE B 1 464 ? 23.781 -24.219 -34.875 1 93.81 464 PHE B C 1
ATOM 8082 O O . PHE B 1 464 ? 23.828 -24.344 -33.656 1 93.81 464 PHE B O 1
ATOM 8089 N N . PRO B 1 465 ? 24.469 -23.266 -35.531 1 95.81 465 PRO B N 1
ATOM 8090 C CA . PRO B 1 465 ? 25.094 -22.188 -34.75 1 95.81 465 PRO B CA 1
ATOM 8091 C C . PRO B 1 465 ? 24.094 -21.391 -33.906 1 95.81 465 PRO B C 1
ATOM 8093 O O . PRO B 1 465 ? 22.969 -21.156 -34.375 1 95.81 465 PRO B O 1
ATOM 8096 N N . VAL B 1 466 ? 24.531 -21 -32.75 1 97.44 466 VAL B N 1
ATOM 8097 C CA . VAL B 1 466 ? 23.688 -20.219 -31.859 1 97.44 466 VAL B CA 1
ATOM 8098 C C . VAL B 1 466 ? 24.062 -18.75 -31.922 1 97.44 466 VAL B C 1
ATOM 8100 O O . VAL B 1 466 ? 25.219 -18.375 -31.656 1 97.44 466 VAL B O 1
ATOM 8103 N N . LYS B 1 467 ? 23.109 -17.969 -32.312 1 98 467 LYS B N 1
ATOM 8104 C CA . LYS B 1 467 ? 23.266 -16.531 -32.5 1 98 467 LYS B CA 1
ATOM 8105 C C . LYS B 1 467 ? 22.531 -15.758 -31.406 1 98 467 LYS B C 1
ATOM 8107 O O . LYS B 1 467 ? 21.797 -16.359 -30.609 1 98 467 LYS B O 1
ATOM 8112 N N . GLY B 1 468 ? 22.828 -14.422 -31.297 1 98 468 GLY B N 1
ATOM 8113 C CA . GLY B 1 468 ? 22.203 -13.625 -30.25 1 98 468 GLY B CA 1
ATOM 8114 C C . GLY B 1 468 ? 21.672 -12.289 -30.75 1 98 468 GLY B C 1
ATOM 8115 O O . GLY B 1 468 ? 22.234 -11.703 -31.672 1 98 468 GLY B O 1
ATOM 8116 N N . CYS B 1 469 ? 20.641 -11.781 -30.172 1 98.5 469 CYS B N 1
ATOM 8117 C CA . CYS B 1 469 ? 20.078 -10.469 -30.484 1 98.5 469 CYS B CA 1
ATOM 8118 C C . CYS B 1 469 ? 19.5 -9.812 -29.25 1 98.5 469 CYS B C 1
ATOM 8120 O O . CYS B 1 469 ? 18.672 -10.414 -28.547 1 98.5 469 CYS B O 1
ATOM 8122 N N . TYR B 1 470 ? 19.938 -8.617 -28.922 1 98.19 470 TYR B N 1
ATOM 8123 C CA . TYR B 1 470 ? 19.469 -7.816 -27.797 1 98.19 470 TYR B CA 1
ATOM 8124 C C . TYR B 1 470 ? 18.578 -6.672 -28.266 1 98.19 470 TYR B C 1
ATOM 8126 O O . TYR B 1 470 ? 19.047 -5.766 -28.969 1 98.19 470 TYR B O 1
ATOM 8134 N N . ILE B 1 471 ? 17.25 -6.699 -27.906 1 97.81 471 ILE B N 1
ATOM 8135 C CA . ILE B 1 471 ? 16.328 -5.66 -28.328 1 97.81 471 ILE B CA 1
ATOM 8136 C C . ILE B 1 471 ? 15.836 -4.887 -27.094 1 97.81 471 ILE B C 1
ATOM 8138 O O . ILE B 1 471 ? 15.398 -5.484 -26.109 1 97.81 471 ILE B O 1
ATOM 8142 N N . THR B 1 472 ? 15.898 -3.535 -27.094 1 97.38 472 THR B N 1
ATOM 8143 C CA . THR B 1 472 ? 15.438 -2.719 -25.969 1 97.38 472 THR B CA 1
ATOM 8144 C C . THR B 1 472 ? 14.812 -1.421 -26.469 1 97.38 472 THR B C 1
ATOM 8146 O O . THR B 1 472 ? 15.016 -1.025 -27.625 1 97.38 472 THR B O 1
ATOM 8149 N N . THR B 1 473 ? 13.938 -0.868 -25.688 1 95.75 473 THR B N 1
ATOM 8150 C CA . THR B 1 473 ? 13.406 0.456 -25.984 1 95.75 473 THR B CA 1
ATOM 8151 C C . THR B 1 473 ? 14.281 1.544 -25.375 1 95.75 473 THR B C 1
ATOM 8153 O O . THR B 1 473 ? 14.094 2.73 -25.656 1 95.75 473 THR B O 1
ATOM 8156 N N . ALA B 1 474 ? 15.211 1.161 -24.516 1 94 474 ALA B N 1
ATOM 8157 C CA . ALA B 1 474 ? 16.172 2.088 -23.922 1 94 474 ALA B CA 1
ATOM 8158 C C . ALA B 1 474 ? 17.312 2.4 -24.891 1 94 474 ALA B C 1
ATOM 8160 O O . ALA B 1 474 ? 17.219 2.076 -26.078 1 94 474 ALA B O 1
ATOM 8161 N N . ARG B 1 475 ? 18.328 3.182 -24.391 1 94.19 475 ARG B N 1
ATOM 8162 C CA . ARG B 1 475 ? 19.547 3.457 -25.141 1 94.19 475 ARG B CA 1
ATOM 8163 C C . ARG B 1 475 ? 20.703 2.615 -24.609 1 94.19 475 ARG B C 1
ATOM 8165 O O . ARG B 1 475 ? 20.672 2.158 -23.469 1 94.19 475 ARG B O 1
ATOM 8172 N N . PHE B 1 476 ? 21.609 2.326 -25.438 1 96.88 476 PHE B N 1
ATOM 8173 C CA . PHE B 1 476 ? 22.844 1.708 -24.984 1 96.88 476 PHE B CA 1
ATOM 8174 C C . PHE B 1 476 ? 23.875 2.77 -24.641 1 96.88 476 PHE B C 1
ATOM 8176 O O . PHE B 1 476 ? 23.953 3.809 -25.297 1 96.88 476 PHE B O 1
ATOM 8183 N N . SER B 1 477 ? 24.641 2.531 -23.594 1 96.62 477 SER B N 1
ATOM 8184 C CA . SER B 1 477 ? 25.75 3.432 -23.281 1 96.62 477 SER B CA 1
ATOM 8185 C C . SER B 1 477 ? 26.75 3.484 -24.422 1 96.62 477 SER B C 1
ATOM 8187 O O . SER B 1 477 ? 26.766 2.594 -25.281 1 96.62 477 SER B O 1
ATOM 8189 N N . ALA B 1 478 ? 27.578 4.523 -24.391 1 96 478 ALA B N 1
ATOM 8190 C CA . ALA B 1 478 ? 28.531 4.719 -25.484 1 96 478 ALA B CA 1
ATOM 8191 C C . ALA B 1 478 ? 29.484 3.539 -25.594 1 96 478 ALA B C 1
ATOM 8193 O O . ALA B 1 478 ? 29.797 3.072 -26.688 1 96 478 ALA B O 1
ATOM 8194 N N . ASP B 1 479 ? 29.938 3.086 -24.469 1 96.94 479 ASP B N 1
ATOM 8195 C CA . ASP B 1 479 ? 30.844 1.945 -24.453 1 96.94 479 ASP B CA 1
ATOM 8196 C C . ASP B 1 479 ? 30.141 0.668 -24.891 1 96.94 479 ASP B C 1
ATOM 8198 O O . ASP B 1 479 ? 30.719 -0.169 -25.594 1 96.94 479 ASP B O 1
ATOM 8202 N N . ALA B 1 480 ? 28.922 0.507 -24.531 1 97.62 480 ALA B N 1
ATOM 8203 C CA . ALA B 1 480 ? 28.141 -0.656 -24.938 1 97.62 480 ALA B CA 1
ATOM 8204 C C . ALA B 1 480 ? 27.922 -0.672 -26.453 1 97.62 480 ALA B C 1
ATOM 8206 O O . ALA B 1 480 ? 28.031 -1.721 -27.094 1 97.62 480 ALA B O 1
ATOM 8207 N N . LEU B 1 481 ? 27.625 0.468 -27.016 1 97.38 481 LEU B N 1
ATOM 8208 C CA . LEU B 1 481 ? 27.375 0.59 -28.438 1 97.38 481 LEU B CA 1
ATOM 8209 C C . LEU B 1 481 ? 28.609 0.2 -29.25 1 97.38 481 LEU B C 1
ATOM 8211 O O . LEU B 1 481 ? 28.5 -0.45 -30.281 1 97.38 481 LEU B O 1
ATOM 8215 N N . LYS B 1 482 ? 29.703 0.682 -28.766 1 97.38 482 LYS B N 1
ATOM 8216 C CA . LYS B 1 482 ? 30.953 0.339 -29.438 1 97.38 482 LYS B CA 1
ATOM 8217 C C . LYS B 1 482 ? 31.141 -1.173 -29.5 1 97.38 482 LYS B C 1
ATOM 8219 O O . LYS B 1 482 ? 31.469 -1.721 -30.547 1 97.38 482 LYS B O 1
ATOM 8224 N N . VAL B 1 483 ? 30.953 -1.764 -28.406 1 97.19 483 VAL B N 1
ATOM 8225 C CA . VAL B 1 483 ? 31.125 -3.209 -28.328 1 97.19 483 VAL B CA 1
ATOM 8226 C C . VAL B 1 483 ? 30.078 -3.916 -29.188 1 97.19 483 VAL B C 1
ATOM 8228 O O . VAL B 1 483 ? 30.391 -4.879 -29.891 1 97.19 483 VAL B O 1
ATOM 8231 N N . LEU B 1 484 ? 28.875 -3.494 -29.141 1 98.12 484 LEU B N 1
ATOM 8232 C CA . LEU B 1 484 ? 27.781 -4.098 -29.891 1 98.12 484 LEU B CA 1
ATOM 8233 C C . LEU B 1 484 ? 28.016 -3.977 -31.391 1 98.12 484 LEU B C 1
ATOM 8235 O O . LEU B 1 484 ? 27.734 -4.914 -32.156 1 98.12 484 LEU B O 1
ATOM 8239 N N . ASN B 1 485 ? 28.484 -2.846 -31.781 1 97.56 485 ASN B N 1
ATOM 8240 C CA . ASN B 1 485 ? 28.812 -2.662 -33.188 1 97.56 485 ASN B CA 1
ATOM 8241 C C . ASN B 1 485 ? 29.891 -3.625 -33.656 1 97.56 485 ASN B C 1
ATOM 8243 O O . ASN B 1 485 ? 29.859 -4.121 -34.781 1 97.56 485 ASN B O 1
ATOM 8247 N N . ASN B 1 486 ? 30.781 -3.789 -32.75 1 97.38 486 ASN B N 1
ATOM 8248 C CA . ASN B 1 486 ? 31.812 -4.762 -33.062 1 97.38 486 ASN B CA 1
ATOM 8249 C C . ASN B 1 486 ? 31.25 -6.18 -33.125 1 97.38 486 ASN B C 1
ATOM 8251 O O . ASN B 1 486 ? 31.578 -6.922 -34.062 1 97.38 486 ASN B O 1
ATOM 8255 N N . ILE B 1 487 ? 30.453 -6.609 -32.219 1 97.5 487 ILE B N 1
ATOM 8256 C CA . ILE B 1 487 ? 29.844 -7.934 -32.188 1 97.5 487 ILE B CA 1
ATOM 8257 C C . ILE B 1 487 ? 29.016 -8.141 -33.469 1 97.5 487 ILE B C 1
ATOM 8259 O O . ILE B 1 487 ? 28.969 -9.242 -34 1 97.5 487 ILE B O 1
ATOM 8263 N N . ASN B 1 488 ? 28.422 -7.098 -33.906 1 97.44 488 ASN B N 1
ATOM 8264 C CA . ASN B 1 488 ? 27.531 -7.137 -35.062 1 97.44 488 ASN B CA 1
ATOM 8265 C C . ASN B 1 488 ? 28.297 -7.48 -36.344 1 97.44 488 ASN B C 1
ATOM 8267 O O . ASN B 1 488 ? 27.688 -7.805 -37.344 1 97.44 488 ASN B O 1
ATOM 8271 N N . THR B 1 489 ? 29.562 -7.426 -36.281 1 96.56 489 THR B N 1
ATOM 8272 C CA . THR B 1 489 ? 30.375 -7.781 -37.438 1 96.56 489 THR B CA 1
ATOM 8273 C C . THR B 1 489 ? 30.781 -9.25 -37.406 1 96.56 489 THR B C 1
ATOM 8275 O O . THR B 1 489 ? 31.312 -9.789 -38.375 1 96.56 489 THR B O 1
ATOM 8278 N N . HIS B 1 490 ? 30.578 -9.875 -36.344 1 95.56 490 HIS B N 1
ATOM 8279 C CA . HIS B 1 490 ? 31 -11.258 -36.156 1 95.56 490 HIS B CA 1
ATOM 8280 C C . HIS B 1 490 ? 29.953 -12.227 -36.688 1 95.56 490 HIS B C 1
ATOM 8282 O O . HIS B 1 490 ? 28.875 -12.359 -36.125 1 95.56 490 HIS B O 1
ATOM 8288 N N . LYS B 1 491 ? 30.297 -12.969 -37.562 1 93.19 491 LYS B N 1
ATOM 8289 C CA . LYS B 1 491 ? 29.375 -13.875 -38.25 1 93.19 491 LYS B CA 1
ATOM 8290 C C . LYS B 1 491 ? 28.922 -14.992 -37.312 1 93.19 491 LYS B C 1
ATOM 8292 O O . LYS B 1 491 ? 27.828 -15.547 -37.469 1 93.19 491 LYS B O 1
ATOM 8297 N N . ASN B 1 492 ? 29.734 -15.266 -36.344 1 92.62 492 ASN B N 1
ATOM 8298 C CA . ASN B 1 492 ? 29.438 -16.359 -35.438 1 92.62 492 ASN B CA 1
ATOM 8299 C C . ASN B 1 492 ? 28.359 -15.945 -34.438 1 92.62 492 ASN B C 1
ATOM 8301 O O . ASN B 1 492 ? 27.766 -16.797 -33.781 1 92.62 492 ASN B O 1
ATOM 8305 N N . VAL B 1 493 ? 28.094 -14.688 -34.281 1 96.81 493 VAL B N 1
ATOM 8306 C CA . VAL B 1 493 ? 27.141 -14.219 -33.281 1 96.81 493 VAL B CA 1
ATOM 8307 C C . VAL B 1 493 ? 25.953 -13.547 -33.969 1 96.81 493 VAL B C 1
ATOM 8309 O O . VAL B 1 493 ? 24.828 -13.617 -33.469 1 96.81 493 VAL B O 1
ATOM 8312 N N . LYS B 1 494 ? 26.141 -12.922 -35.062 1 97.56 494 LYS B N 1
ATOM 8313 C CA . LYS B 1 494 ? 25.125 -12.148 -35.75 1 97.56 494 LYS B CA 1
ATOM 8314 C C . LYS B 1 494 ? 24.156 -13.055 -36.5 1 97.56 494 LYS B C 1
ATOM 8316 O O . LYS B 1 494 ? 24.562 -13.906 -37.281 1 97.56 494 LYS B O 1
ATOM 8321 N N . PRO B 1 495 ? 22.891 -12.883 -36.344 1 97.19 495 PRO B N 1
ATOM 8322 C CA . PRO B 1 495 ? 21.906 -13.617 -37.125 1 97.19 495 PRO B CA 1
ATOM 8323 C C . PRO B 1 495 ? 21.984 -13.289 -38.625 1 97.19 495 PRO B C 1
ATOM 8325 O O . PRO B 1 495 ? 22.422 -12.195 -39 1 97.19 495 PRO B O 1
ATOM 8328 N N . GLU B 1 496 ? 21.453 -14.156 -39.375 1 95.06 496 GLU B N 1
ATOM 8329 C CA . GLU B 1 496 ? 21.547 -14.016 -40.844 1 95.06 496 GLU B CA 1
ATOM 8330 C C . GLU B 1 496 ? 20.641 -12.906 -41.344 1 95.06 496 GLU B C 1
ATOM 8332 O O . GLU B 1 496 ? 20.938 -12.242 -42.312 1 95.06 496 GLU B O 1
ATOM 8337 N N . THR B 1 497 ? 19.578 -12.672 -40.625 1 92.88 497 THR B N 1
ATOM 8338 C CA . THR B 1 497 ? 18.516 -11.859 -41.219 1 92.88 497 THR B CA 1
ATOM 8339 C C . THR B 1 497 ? 18.484 -10.477 -40.562 1 92.88 497 THR B C 1
ATOM 8341 O O . THR B 1 497 ? 17.766 -9.586 -41.031 1 92.88 497 THR B O 1
ATOM 8344 N N . HIS B 1 498 ? 19.094 -10.312 -39.438 1 95.62 498 HIS B N 1
ATOM 8345 C CA . HIS B 1 498 ? 19 -9.039 -38.719 1 95.62 498 HIS B CA 1
ATOM 8346 C C . HIS B 1 498 ? 20.219 -8.82 -37.812 1 95.62 498 HIS B C 1
ATOM 8348 O O . HIS B 1 498 ? 21.156 -9.625 -37.844 1 95.62 498 HIS B O 1
ATOM 8354 N N . ASP B 1 499 ? 20.25 -7.734 -37.125 1 97.5 499 ASP B N 1
ATOM 8355 C CA . ASP B 1 499 ? 21.422 -7.324 -36.344 1 97.5 499 ASP B CA 1
ATOM 8356 C C . ASP B 1 499 ? 21.406 -7.965 -34.969 1 97.5 499 ASP B C 1
ATOM 8358 O O . ASP B 1 499 ? 20.391 -8.555 -34.562 1 97.5 499 ASP B O 1
ATOM 8362 N N . VAL B 1 500 ? 22.5 -7.793 -34.25 1 98.31 500 VAL B N 1
ATOM 8363 C CA . VAL B 1 500 ? 22.656 -8.422 -32.938 1 98.31 500 VAL B CA 1
ATOM 8364 C C . VAL B 1 500 ? 22 -7.543 -31.859 1 98.31 500 VAL B C 1
ATOM 8366 O O . VAL B 1 500 ? 21.828 -7.969 -30.719 1 98.31 500 VAL B O 1
ATOM 8369 N N . PHE B 1 501 ? 21.656 -6.316 -32.25 1 98.44 501 PHE B N 1
ATOM 8370 C CA . PHE B 1 501 ? 21.047 -5.449 -31.25 1 98.44 501 PHE B CA 1
ATOM 8371 C C . PHE B 1 501 ? 20.141 -4.41 -31.891 1 98.44 501 PHE B C 1
ATOM 8373 O O . PHE B 1 501 ? 20.344 -4.039 -33.062 1 98.44 501 PHE B O 1
ATOM 8380 N N . TYR B 1 502 ? 19.156 -3.977 -31.141 1 97.94 502 TYR B N 1
ATOM 8381 C CA . TYR B 1 502 ? 18.25 -2.902 -31.516 1 97.94 502 TYR B CA 1
ATOM 8382 C C . TYR B 1 502 ? 17.906 -2.043 -30.297 1 97.94 502 TYR B C 1
ATOM 8384 O O . TYR B 1 502 ? 17.359 -2.543 -29.312 1 97.94 502 TYR B O 1
ATOM 8392 N N . ASP B 1 503 ? 18.281 -0.707 -30.344 1 96.5 503 ASP B N 1
ATOM 8393 C CA . ASP B 1 503 ? 17.734 0.24 -29.375 1 96.5 503 ASP B CA 1
ATOM 8394 C C . ASP B 1 503 ? 16.406 0.82 -29.875 1 96.5 503 ASP B C 1
ATOM 8396 O O . ASP B 1 503 ? 15.852 0.343 -30.875 1 96.5 503 ASP B O 1
ATOM 8400 N N . GLY B 1 504 ? 15.859 1.789 -29.188 1 95.38 504 GLY B N 1
ATOM 8401 C CA . GLY B 1 504 ? 14.547 2.311 -29.531 1 95.38 504 GLY B CA 1
ATOM 8402 C C . GLY B 1 504 ? 14.445 2.789 -30.969 1 95.38 504 GLY B C 1
ATOM 8403 O O . GLY B 1 504 ? 13.539 2.393 -31.688 1 95.38 504 GLY B O 1
ATOM 8404 N N . GLU B 1 505 ? 15.32 3.486 -31.391 1 94.06 505 GLU B N 1
ATOM 8405 C CA . GLU B 1 505 ? 15.312 4.07 -32.719 1 94.06 505 GLU B CA 1
ATOM 8406 C C . GLU B 1 505 ? 15.516 3.004 -33.812 1 94.06 505 GLU B C 1
ATOM 8408 O O . GLU B 1 505 ? 14.797 2.977 -34.812 1 94.06 505 GLU B O 1
ATOM 8413 N N . LYS B 1 506 ? 16.484 2.186 -33.594 1 96.12 506 LYS B N 1
ATOM 8414 C CA . LYS B 1 506 ? 16.766 1.117 -34.562 1 96.12 506 LYS B CA 1
ATOM 8415 C C . LYS B 1 506 ? 15.586 0.153 -34.656 1 96.12 506 LYS B C 1
ATOM 8417 O O . LYS B 1 506 ? 15.328 -0.391 -35.75 1 96.12 506 LYS B O 1
ATOM 8422 N N . LEU B 1 507 ? 14.977 -0.098 -33.531 1 97.25 507 LEU B N 1
ATOM 8423 C CA . LEU B 1 507 ? 13.82 -0.981 -33.531 1 97.25 507 LEU B CA 1
ATOM 8424 C C . LEU B 1 507 ? 12.68 -0.39 -34.344 1 97.25 507 LEU B C 1
ATOM 8426 O O . LEU B 1 507 ? 12.039 -1.101 -35.125 1 97.25 507 LEU B O 1
ATOM 8430 N N . LEU B 1 508 ? 12.438 0.884 -34.219 1 96.81 508 LEU B N 1
ATOM 8431 C CA . LEU B 1 508 ? 11.398 1.554 -35 1 96.81 508 LEU B CA 1
ATOM 8432 C C . LEU B 1 508 ? 11.703 1.456 -36.5 1 96.81 508 LEU B C 1
ATOM 8434 O O . LEU B 1 508 ? 10.797 1.225 -37.281 1 96.81 508 LEU B O 1
ATOM 8438 N N . GLN B 1 509 ? 12.945 1.604 -36.844 1 96.5 509 GLN B N 1
ATOM 8439 C CA . GLN B 1 509 ? 13.344 1.495 -38.219 1 96.5 509 GLN B CA 1
ATOM 8440 C C . GLN B 1 509 ? 13.086 0.091 -38.781 1 96.5 509 GLN B C 1
ATOM 8442 O O . GLN B 1 509 ? 12.609 -0.07 -39.906 1 96.5 509 GLN B O 1
ATOM 8447 N N . LEU B 1 510 ? 13.484 -0.854 -37.969 1 96.44 510 LEU B N 1
ATOM 8448 C CA . LEU B 1 510 ? 13.234 -2.236 -38.375 1 96.44 510 LEU B CA 1
ATOM 8449 C C . LEU B 1 510 ? 11.742 -2.469 -38.594 1 96.44 510 LEU B C 1
ATOM 8451 O O . LEU B 1 510 ? 11.359 -3.09 -39.594 1 96.44 510 LEU B O 1
ATOM 8455 N N . LEU B 1 511 ? 10.93 -2.008 -37.719 1 96.75 511 LEU B N 1
ATOM 8456 C CA . LEU B 1 511 ? 9.484 -2.197 -37.781 1 96.75 511 LEU B CA 1
ATOM 8457 C C . LEU B 1 511 ? 8.891 -1.436 -38.969 1 96.75 511 LEU B C 1
ATOM 8459 O O . LEU B 1 511 ? 7.93 -1.893 -39.594 1 96.75 511 LEU B O 1
ATOM 8463 N N . GLU B 1 512 ? 9.43 -0.266 -39.25 1 96.38 512 GLU B N 1
ATOM 8464 C CA . GLU B 1 512 ? 9.008 0.49 -40.406 1 96.38 512 GLU B CA 1
ATOM 8465 C C . GLU B 1 512 ? 9.266 -0.296 -41.688 1 96.38 512 GLU B C 1
ATOM 8467 O O . GLU B 1 512 ? 8.422 -0.325 -42.594 1 96.38 512 GLU B O 1
ATOM 8472 N N . GLY B 1 513 ? 10.383 -0.854 -41.688 1 95.06 513 GLY B N 1
ATOM 8473 C CA . GLY B 1 513 ? 10.711 -1.685 -42.812 1 95.06 513 GLY B CA 1
ATOM 8474 C C . GLY B 1 513 ? 9.766 -2.855 -43 1 95.06 513 GLY B C 1
ATOM 8475 O O . GLY B 1 513 ? 9.523 -3.301 -44.125 1 95.06 513 GLY B O 1
ATOM 8476 N N . LYS B 1 514 ? 9.258 -3.305 -41.969 1 93.75 514 LYS B N 1
ATOM 8477 C CA . LYS B 1 514 ? 8.344 -4.441 -42 1 93.75 514 LYS B CA 1
ATOM 8478 C C . LYS B 1 514 ? 6.895 -3.979 -42.062 1 93.75 514 LYS B C 1
ATOM 8480 O O . LYS B 1 514 ? 5.977 -4.801 -42.062 1 93.75 514 LYS B O 1
ATOM 8485 N N . ARG B 1 515 ? 6.566 -2.715 -42.031 1 91.19 515 ARG B N 1
ATOM 8486 C CA . ARG B 1 515 ? 5.258 -2.084 -42.156 1 91.19 515 ARG B CA 1
ATOM 8487 C C . ARG B 1 515 ? 4.344 -2.465 -41 1 91.19 515 ARG B C 1
ATOM 8489 O O . ARG B 1 515 ? 3.172 -2.785 -41.219 1 91.19 515 ARG B O 1
ATOM 8496 N N . GLU B 1 516 ? 4.934 -2.545 -39.906 1 93.19 516 GLU B N 1
ATOM 8497 C CA . GLU B 1 516 ? 4.176 -2.863 -38.688 1 93.19 516 GLU B CA 1
ATOM 8498 C C . GLU B 1 516 ? 3.768 -1.595 -37.938 1 93.19 516 GLU B C 1
ATOM 8500 O O . GLU B 1 516 ? 4.223 -1.353 -36.812 1 93.19 516 GLU B O 1
ATOM 8505 N N . LYS B 1 517 ? 2.771 -0.96 -38.375 1 94 517 LYS B N 1
ATOM 8506 C CA . LYS B 1 517 ? 2.377 0.37 -37.938 1 94 517 LYS B CA 1
ATOM 8507 C C . LYS B 1 517 ? 1.787 0.314 -36.531 1 94 517 LYS B C 1
ATOM 8509 O O . LYS B 1 517 ? 2.041 1.198 -35.688 1 94 517 LYS B O 1
ATOM 8514 N N . HIS B 1 518 ? 1.046 -0.693 -36.312 1 94.62 518 HIS B N 1
ATOM 8515 C CA . HIS B 1 518 ? 0.373 -0.761 -35.031 1 94.62 518 HIS B CA 1
ATOM 8516 C C . HIS B 1 518 ? 1.374 -0.951 -33.906 1 94.62 518 HIS B C 1
ATOM 8518 O O . HIS B 1 518 ? 1.244 -0.332 -32.844 1 94.62 518 HIS B O 1
ATOM 8524 N N . ILE B 1 519 ? 2.33 -1.776 -34.094 1 95.94 519 ILE B N 1
ATOM 8525 C CA . ILE B 1 519 ? 3.373 -1.985 -33.094 1 95.94 519 ILE B CA 1
ATOM 8526 C C . ILE B 1 519 ? 4.145 -0.687 -32.875 1 95.94 519 ILE B C 1
ATOM 8528 O O . ILE B 1 519 ? 4.465 -0.333 -31.734 1 95.94 519 ILE B O 1
ATOM 8532 N N . ILE B 1 520 ? 4.41 0.01 -33.938 1 96.5 520 ILE B N 1
ATOM 8533 C CA . ILE B 1 520 ? 5.125 1.28 -33.875 1 96.5 520 ILE B CA 1
ATOM 8534 C C . ILE B 1 520 ? 4.348 2.27 -33.031 1 96.5 520 ILE B C 1
ATOM 8536 O O . ILE B 1 520 ? 4.922 2.922 -32.156 1 96.5 520 ILE B O 1
ATOM 8540 N N . ASP B 1 521 ? 3.074 2.303 -33.219 1 96.12 521 ASP B N 1
ATOM 8541 C CA . ASP B 1 521 ? 2.229 3.225 -32.469 1 96.12 521 ASP B CA 1
ATOM 8542 C C . ASP B 1 521 ? 2.268 2.912 -30.969 1 96.12 521 ASP B C 1
ATOM 8544 O O . ASP B 1 521 ? 2.363 3.82 -30.141 1 96.12 521 ASP B O 1
ATOM 8548 N N . VAL B 1 522 ? 2.195 1.677 -30.641 1 96 522 VAL B N 1
ATOM 8549 C CA . VAL B 1 522 ? 2.219 1.253 -29.25 1 96 522 VAL B CA 1
ATOM 8550 C C . VAL B 1 522 ? 3.562 1.614 -28.625 1 96 522 VAL B C 1
ATOM 8552 O O . VAL B 1 522 ? 3.611 2.135 -27.5 1 96 522 VAL B O 1
ATOM 8555 N N . LEU B 1 523 ? 4.652 1.387 -29.328 1 96.12 523 LEU B N 1
ATOM 8556 C CA . LEU B 1 523 ? 5.988 1.664 -28.812 1 96.12 523 LEU B CA 1
ATOM 8557 C C . LEU B 1 523 ? 6.188 3.158 -28.594 1 96.12 523 LEU B C 1
ATOM 8559 O O . LEU B 1 523 ? 6.699 3.572 -27.547 1 96.12 523 LEU B O 1
ATOM 8563 N N . LYS B 1 524 ? 5.738 3.975 -29.5 1 95.19 524 LYS B N 1
ATOM 8564 C CA . LYS B 1 524 ? 5.891 5.422 -29.391 1 95.19 524 LYS B CA 1
ATOM 8565 C C . LYS B 1 524 ? 5.039 5.984 -28.25 1 95.19 524 LYS B C 1
ATOM 8567 O O . LYS B 1 524 ? 5.445 6.93 -27.578 1 95.19 524 LYS B O 1
ATOM 8572 N N . LYS B 1 525 ? 3.977 5.387 -28.094 1 93.75 525 LYS B N 1
ATOM 8573 C CA . LYS B 1 525 ? 3.018 5.895 -27.125 1 93.75 525 LYS B CA 1
ATOM 8574 C C . LYS B 1 525 ? 3.453 5.559 -25.703 1 93.75 525 LYS B C 1
ATOM 8576 O O . LYS B 1 525 ? 3.27 6.363 -24.781 1 93.75 525 LYS B O 1
ATOM 8581 N N . TYR B 1 526 ? 4.066 4.41 -25.484 1 93.69 526 TYR B N 1
ATOM 8582 C CA . TYR B 1 526 ? 4.172 3.943 -24.094 1 93.69 526 TYR B CA 1
ATOM 8583 C C . TYR B 1 526 ? 5.625 3.717 -23.719 1 93.69 526 TYR B C 1
ATOM 8585 O O . TYR B 1 526 ? 5.953 3.633 -22.531 1 93.69 526 TYR B O 1
ATOM 8593 N N . TYR B 1 527 ? 6.52 3.539 -24.656 1 93.44 527 TYR B N 1
ATOM 8594 C CA . TYR B 1 527 ? 7.875 3.125 -24.312 1 93.44 527 TYR B CA 1
ATOM 8595 C C . TYR B 1 527 ? 8.898 4.145 -24.797 1 93.44 527 TYR B C 1
ATOM 8597 O O . TYR B 1 527 ? 9.867 4.438 -24.109 1 93.44 527 TYR B O 1
ATOM 8605 N N . ILE B 1 528 ? 8.664 4.656 -26.062 1 91.81 528 ILE B N 1
ATOM 8606 C CA . ILE B 1 528 ? 9.68 5.48 -26.703 1 91.81 528 ILE B CA 1
ATOM 8607 C C . ILE B 1 528 ? 9.172 6.918 -26.828 1 91.81 528 ILE B C 1
ATOM 8609 O O . ILE B 1 528 ? 8.273 7.207 -27.625 1 91.81 528 ILE B O 1
ATOM 8613 N N . HIS B 1 529 ? 9.688 7.82 -25.859 1 80.69 529 HIS B N 1
ATOM 8614 C CA . HIS B 1 529 ? 9.289 9.219 -25.828 1 80.69 529 HIS B CA 1
ATOM 8615 C C . HIS B 1 529 ? 10.406 10.125 -26.344 1 80.69 529 HIS B C 1
ATOM 8617 O O . HIS B 1 529 ? 11.586 9.805 -26.203 1 80.69 529 HIS B O 1
#

Nearest PDB structures (foldseek):
  2mh2-assembly1_A  TM=7.887E-01  e=7.981E-02  Mus musculus
  7ne9-assembly1_CCC  TM=7.674E-01  e=6.768E-02  Parasynechococcus marenigrum WH 8102
  1d02-assembly1_A  TM=4.224E-01  e=1.104E-02  Mycoplasma
  5gkj-assembly1_B  TM=4.258E-01  e=2.810E-02  Thermococcus kodakarensis KOD1
  4mtd-assembly1_B  TM=6.887E-01  e=1.390E+00  Escherichia coli K-12